Protein AF-A0A238JV14-F1 (afdb_monomer)

pLDDT: mean 85.14, std 11.63, range [35.0, 97.62]

Solvent-accessible surface area (backbone atoms only — not comparable to full-atom values): 60334 Å² total; per-residue (Å²): 135,54,71,71,56,46,47,68,32,61,41,33,29,38,81,70,75,64,41,44,63,66,62,32,55,52,54,50,50,57,48,58,41,28,47,40,49,70,41,57,100,91,45,37,53,58,54,70,67,54,54,51,46,52,50,49,49,43,42,47,75,39,28,72,39,72,32,88,89,45,67,92,40,50,42,23,32,40,40,38,40,46,64,65,72,51,66,66,52,52,54,30,44,58,60,66,62,39,91,87,42,38,24,34,42,38,34,21,79,40,66,58,40,24,54,48,50,50,40,30,58,32,25,51,45,50,38,76,46,69,48,93,59,76,73,88,46,73,64,62,42,53,37,90,82,30,51,42,62,43,69,81,66,50,75,49,70,42,39,63,90,40,45,69,63,51,49,55,50,65,67,35,86,86,47,70,31,36,38,36,30,17,29,42,65,30,54,38,52,30,51,53,38,37,72,31,88,87,40,94,57,10,69,61,33,41,49,48,53,49,47,48,42,76,65,40,55,35,36,39,30,44,54,51,54,59,86,77,66,53,74,38,37,46,59,58,57,73,35,51,46,51,34,38,35,31,24,60,72,76,47,78,66,41,37,66,47,48,47,49,83,28,64,40,29,30,43,52,39,58,69,56,37,39,75,70,59,49,23,26,51,76,43,75,44,69,55,92,72,85,82,70,94,61,60,71,80,65,42,48,62,52,48,47,49,49,47,53,71,63,40,55,67,54,45,64,58,47,36,56,40,37,80,81,76,56,67,51,20,34,39,34,33,31,86,45,74,66,58,44,50,54,48,38,54,50,42,22,67,75,67,74,52,68,42,33,37,35,34,85,84,42,65,62,46,100,90,43,74,51,35,23,56,46,68,72,60,40,50,73,74,46,68,83,42,44,36,42,31,25,59,76,60,75,53,58,65,73,92,55,50,44,30,34,27,40,39,35,70,51,84,69,97,45,75,62,60,49,53,42,42,54,36,48,17,17,32,49,59,90,28,53,90,86,67,88,64,62,8,41,36,38,35,46,49,74,50,22,55,55,51,44,54,52,50,53,50,51,51,52,50,41,56,49,33,54,77,31,35,45,49,65,65,56,45,67,84,47,34,64,53,56,53,46,73,74,45,63,63,62,46,81,54,99,92,41,80,40,71,52,81,61,80,84,52,70,54,40,34,88,80,40,64,44,69,56,52,29,34,39,27,29,52,76,58,95,67,93,51,61,62,80,45,47,66,61,47,53,51,35,49,52,70,66,61,33,30,74,77,35,64,40,36,83,55,60,89,47,40,46,41,36,35,30,38,38,56,44,66,47,90,90,45,92,91,55,87,48,85,45,76,42,87,32,49,36,40,39,39,50,53,83,61,34,34,38,38,37,37,76,75,38,80,64,68,62,43,71,86,68,48,39,39,71,42,54,54,81,47,60,44,28,76,44,38,55,53,95,86,61,47,37,44,48,27,34,41,30,29,38,41,70,67,75,55,89,86,46,73,59,61,50,76,51,77,48,90,33,54,82,82,43,80,75,49,86,62,34,16,42,24,38,76,41,30,44,30,30,29,46,78,82,37,43,35,41,37,32,40,87,69,20,30,42,34,49,65,64,99,60,63,36,42,49,68,57,44,53,52,49,51,49,54,52,46,52,53,50,65,37,85,82,57,46,46,33,71,66,62,69,54,28,36,40,80,53,85,88,72,54,77,72,39,53,36,57,41,28,39,28,62,38,60,68,61,52,58,78,67,59,90,58,60,91,85,76,63,80,66,64,56,94,85,64,49,72,82,34,44,53,29,63,32,41,81,89,78,26,38,32,56,32,40,50,62,94,43,82,38,61,35,33,48,45,73,38,77,94,76,63,39,63,45,62,50,38,72,55,54,29,66,77,42,55,43,62,91,58,98,53,101,54,84,48,63,34,45,46,53,46,35,43,75,58,30,22,37,36,31,38,31,62,38,84,69,36,35,36,42,71,67,45,39,29,32,61,45,86,57,54,56,40,98,89,74,46,46,66,79,50,68,51,53,40,57,18,65,64,29,62,62,35,78,35,46,62,23,66,76,28,54,83,76,37,54,70,52,14,35,46,25,6,55,50,20,41,55,43,26,46,54,69,72,34,32,72,84,60,73,47,74,87,41,67,58,53,53,55,57,62,74,39,62,29,32,36,51,47,47,67,96,76,49,70,32,42,33,41,34,41,28,83,88,81,31,35,39,35,40,29,39,70,40,64,43,85,55,53,101,85,54,81,37,56,41,54,68,53,51,53,58,51,43,52,49,53,58,56,32,43,64,28,55,56,71,32,42,62,59,92,71,74,44,37,71,57,51,76,37,58,36,42,33,84,95,40,70,42,84,91,37,61,13,59,52,26,60,86,79,72,66,50,50,57,56,51,40,52,48,51,45,52,54,30,49,37,86,84,35,51,36,36,38,35,38,41,23,22,39,26,35,19,54,62,43,54,52,60,44,71,74,40,81,82,67,54,71,68,56,52,55,37,53,52,53,52,48,51,50,43,28,55,32,43,78,47,66,24,48,62,36,35,40,19,10,87

Secondary structure (DSSP, 8-state):
--HHHHHH-TTB---STTB-HHHHHHHHHHHHTSTTTT--TTS----HHHHHHHHHHHHHHTB--B-TTSTTSBPPEEEE--TTS-HHHHHHHHHHS-SS--EEEEEESSHHHHHHHHHIIIIIHHHHHT----TTSPP-B-HHHHSS-B---EEEEE-GGGHHHHHHHHTSTT---EEEEEEHHHHHHHHHHHT-TT-TTHHHHHHHHHHHHHH--EEEEETTT-SS-SHHHHHHHHHT--EEEEESS--HHHHHHTT--SSSEEE--HHHHHHTTSBPPEEEE----------HHHHHHHHHHHHHHHHHHHHHHHGGG-SS-PPPEEEEE-SSHHHHHHHHHHHHHHHTS--EEE-TT----SS---EESSHHHHHHH-TT-SEEEESSSSSSS---TTEEEEEESSPPSSHHHHHHHHTTTTBPP--STT----EEEEE-HHHHHHHHHHHHHHHHHHHHHHH-GGGSSTTSTTHHHHHHHHS-SEEEETTEEEEPP-TTSPPBGGG-EE-SEEEEEEESS--S-GGGGHHHHHHHHHTTTEEEEEEPBSPPTTEEEEEEEEEEE-TT-SSS--EEEEEEEEEEEEETTEEEEEETT-----TTTTTEEEPPHHHHGGGSB--TTS-EEEEEEEEEE---STTS--EEEEE-S-STTSPPPTTGGGEEEEEEEEEETTEEEEEETTTTEEEE--SS-EEHHHHHHHHHHHHHHHH-SS-PBPGGGGGSPEEE----TTTT-EEEEEE-THHHHTT-SS--S------TT----B-EEE--TTT-EEEEEETTEEEEEEEEEETTTTEEEEE-HHHHHHSPPP--SSSSPPPPHHHHHHHHT-EEEEESSTT-EEETTEEEE----SSBTTTB-GGGTTEEE-GGGTS--BSS-TTHHHH-HHHHHHHBHHHHHHHHHTT-TTTTTPPP-HHHHHHHT-SEEEE--SSS-S-SEEEEETTTTEEEEEEEEE----TTS-SB-HHHHHHHHHHHHHHHHHHTTT---TT--TTGGGSEEEETTEEEEEEESEEE-TT---HHHHHHHHHHHHH-TTSEEEEEEEEEEEEEHHHHHHHHTSSSPPHHHHHHHHHHHHHHHHHHHTTEEEEEEEE-

Organism: NCBI:txid1173585

Foldseek 3Di:
DQVVVLCVDLLWLAVPPQFDNVQLVVQLVQVVLWCQDPHDPPAQHDDPLLSSLLSLVSRLLRGDQADLLCRLFGAEFEEADFFLLCPLVSVLCVQFRGPPFFFEEEEEADPLQLVVSLQCNAFDVCVVSPDDGDPSGGDWDPCVNTSHTGDDAAEEEQALVCLVVVVVLLPDPVHRHYYYGYYLVRLLVLVVLLPDPPHPCNVSSVVSLVCCLPPGAEYEYEQLVDPPAASSLVSVRVSSHHYYYYHNDDDQLSCQSRNHQLNRYGHDFPVVCCVVLSWAAADQDQDDDDPDDDDPLVLLLVLLVSCCVPCVVVQVLCCQLAPPRQGAAEEEEDADPVSLVSNQVNNCVRVVFHAAEEDCPFDADPVHNRTYPAPVVNCVPCVPHRYYYYHQHPLDSDDDQSHQEYEYEDDDLDLVSLSSRLSSNTGHGNGPPPRRGYRYYYYHNVVSVVSVVSVVVVSVLSVVCSNQVSCNNDDPLPVVVVVLVVDDQWDQDPNDIDGGDDLSDAAALQVDFAFLKWQKKFALDWDPAPCVCVVVQLSLCSQFQWHPWDWHPPADGRKTKTKTKHWDFDPVDDPDGDIDIDIKMWMWGDDGRMITIDIPLDRRHDCVVVNMGGDALQLLLLVQFDDPVPLGFWFKWKWAFLDQDLPDPGIDIDGHPGLVPAAQAPRQLRIDTQKIWTGHNNWTWIAGRLSRMIGTDDPTTHGSVVSNVSVNVSVCSSPDPPTHGHCSNVSHWDFDPDDDQQQFQFFKKAQAQVLVVVPDPNDPDDRVPVPVPKDQSWRIWTADRPFQWTWTDIPNDIFIKGKDQDRVQRAIAIDGPVQQVVQPFPSDPRDDRRQGPSRSCRVQVRMKTDGNPPQWIDGRSGITGRDPPCDDPLHDRVLCPQEFADQLLAQADEAQCLPCLVPPVLSRLRHYVNNVLLCLQVVNCVVSVHDDDPVSVVSNPFQWKFQQDDVLGLARMWTDDVVQLAIEGEHEEEDPLDPPHLQADLVRCVVSLVSLLSSLVQQLQLNHDPPLDLVSQAAADCDPPHGSPPHTRTSHDPPPDRSHRVSVVSSVSSNDPPGAAEYEYEYRSHHGSVSLVVQVSDPPHDPVSVSRSVSSSVSQNSQSVSNYGYHYYYHD

Nearest PDB structures (foldseek):
  3h1t-assembly1_A  TM=6.655E-01  e=1.629E-09  Vibrio vulnificus YJ016
  7o72-assembly1_7  TM=6.283E-01  e=1.183E-09  Saccharomyces cerevisiae S288C
  7w0d-assembly1_F  TM=4.268E-01  e=3.088E-09  Drosophila melanogaster
  5z3u-assembly1_O  TM=5.084E-01  e=6.105E-08  Saccharomyces cerevisiae S288C
  7w0e-assembly1_A  TM=4.009E-01  e=2.632E-09  Drosophila melanogaster

Mean predicted aligned error: 14.75 Å

InterPro domains:
  IPR006935 Helicase/UvrB, N-terminal [PF04851] (46-252)
  IPR014001 Helicase superfamily 1/2, ATP-binding domain [PS51192] (68-268)
  IPR014001 Helicase superfamily 1/2, ATP-binding domain [SM00487] (42-271)
  IPR027417 P-loop containing nucleoside triphosphate hydrolase [G3DSA:3.40.50.300] (38-270)
  IPR027417 P-loop containing nucleoside triphosphate hydrolase [G3DSA:3.40.50.300] (271-463)
  IPR027417 P-loop containing nucleoside triphosphate hydrolase [SSF52540] (76-432)

Structure (mmCIF, N/CA/C/O backbone):
data_AF-A0A238JV14-F1
#
_entry.id   AF-A0A238JV14-F1
#
loop_
_atom_site.group_PDB
_atom_site.id
_atom_site.type_symbol
_atom_site.label_atom_id
_atom_site.label_alt_id
_atom_site.label_comp_id
_atom_site.label_asym_id
_atom_site.label_entity_id
_atom_site.label_seq_id
_atom_site.pdbx_PDB_ins_code
_atom_site.Cartn_x
_atom_site.Cartn_y
_atom_site.Cartn_z
_atom_site.occupancy
_atom_site.B_iso_or_equiv
_atom_site.auth_seq_id
_atom_site.auth_comp_id
_atom_site.auth_asym_id
_atom_site.auth_atom_id
_atom_site.pdbx_PDB_model_num
ATOM 1 N N . MET A 1 1 ? 35.452 -12.887 -36.092 1.00 83.19 1 MET A N 1
ATOM 2 C CA . MET A 1 1 ? 35.902 -13.274 -34.736 1.00 83.19 1 MET A CA 1
ATOM 3 C C . MET A 1 1 ? 35.711 -14.771 -34.511 1.00 83.19 1 MET A C 1
ATOM 5 O O . MET A 1 1 ? 34.589 -15.272 -34.598 1.00 83.19 1 MET A O 1
ATOM 9 N N . LYS A 1 2 ? 36.792 -15.512 -34.254 1.00 88.31 2 LYS A N 1
ATOM 10 C CA . LYS A 1 2 ? 36.734 -16.943 -33.900 1.00 88.31 2 LYS A CA 1
ATOM 11 C C . LYS A 1 2 ? 36.167 -17.112 -32.489 1.00 88.31 2 LYS A C 1
ATOM 13 O O . LYS A 1 2 ? 36.385 -16.261 -31.637 1.00 88.31 2 LYS A O 1
ATOM 18 N N . LEU A 1 3 ? 35.519 -18.243 -32.195 1.00 89.56 3 LEU A N 1
ATOM 19 C CA . LEU A 1 3 ? 34.948 -18.485 -30.858 1.00 89.56 3 LEU A CA 1
ATOM 20 C C . LEU A 1 3 ? 36.004 -18.382 -29.742 1.00 89.56 3 LEU A C 1
ATOM 22 O O . LEU A 1 3 ? 35.722 -17.860 -28.675 1.00 89.56 3 LEU A O 1
ATOM 26 N N . LYS A 1 4 ? 37.242 -18.824 -30.003 1.00 90.19 4 LYS A N 1
ATOM 27 C CA . LYS A 1 4 ? 38.356 -18.694 -29.050 1.00 90.19 4 LYS A CA 1
ATOM 28 C C . LYS A 1 4 ? 38.706 -17.231 -28.747 1.00 90.19 4 LYS A C 1
ATOM 30 O O . LYS A 1 4 ? 39.027 -16.926 -27.608 1.00 90.19 4 LYS A O 1
ATOM 35 N N . GLU A 1 5 ? 38.637 -16.356 -29.752 1.00 91.31 5 GLU A N 1
ATOM 36 C CA . GLU A 1 5 ? 38.859 -14.913 -29.585 1.00 91.31 5 GLU A CA 1
ATOM 37 C C . GLU A 1 5 ? 37.721 -14.296 -28.766 1.00 91.31 5 GLU A C 1
ATOM 39 O O . GLU A 1 5 ? 37.988 -13.522 -27.854 1.00 91.31 5 GLU A O 1
ATOM 44 N N . LEU A 1 6 ? 36.473 -14.701 -29.034 1.00 92.19 6 LEU A N 1
ATOM 45 C CA . LEU A 1 6 ? 35.299 -14.246 -28.286 1.00 92.19 6 LEU A CA 1
ATOM 46 C C . LEU A 1 6 ? 35.354 -14.663 -26.808 1.00 92.19 6 LEU A C 1
ATOM 48 O O . LEU A 1 6 ? 35.088 -13.841 -25.943 1.00 92.19 6 LEU A O 1
ATOM 52 N N . ILE A 1 7 ? 35.760 -15.904 -26.516 1.00 91.00 7 ILE A N 1
ATOM 53 C CA . ILE A 1 7 ? 35.946 -16.398 -25.137 1.00 91.00 7 ILE A CA 1
ATOM 54 C C . ILE A 1 7 ? 37.031 -15.601 -24.396 1.00 91.00 7 ILE A C 1
ATOM 56 O O . ILE A 1 7 ? 36.960 -15.426 -23.184 1.00 91.00 7 ILE A O 1
ATOM 60 N N . SER A 1 8 ? 38.055 -15.121 -25.108 1.00 90.56 8 SER A N 1
ATOM 61 C CA . SER A 1 8 ? 39.107 -14.282 -24.518 1.00 90.56 8 SER A CA 1
ATOM 62 C C . SER A 1 8 ? 38.754 -12.793 -24.440 1.00 90.56 8 SER A C 1
ATOM 64 O O . SER A 1 8 ? 39.493 -12.031 -23.813 1.00 90.56 8 SER A O 1
ATOM 66 N N . ASP A 1 9 ? 37.664 -12.358 -25.079 1.00 90.44 9 ASP A N 1
ATOM 67 C CA . ASP A 1 9 ? 37.243 -10.961 -25.074 1.00 90.44 9 ASP A CA 1
ATOM 68 C C . ASP A 1 9 ? 36.561 -10.632 -23.743 1.00 90.44 9 ASP A C 1
ATOM 70 O O . ASP A 1 9 ? 35.469 -11.110 -23.450 1.00 90.44 9 ASP A O 1
ATOM 74 N N . LYS A 1 10 ? 37.190 -9.765 -22.943 1.00 89.31 10 LYS A N 1
ATOM 75 C CA . LYS A 1 10 ? 36.676 -9.331 -21.632 1.00 89.31 10 LYS A CA 1
ATOM 76 C C . LYS A 1 10 ? 35.335 -8.596 -21.718 1.00 89.31 10 LYS A C 1
ATOM 78 O O . LYS A 1 10 ? 34.646 -8.459 -20.707 1.00 89.31 10 LYS A O 1
ATOM 83 N N . ARG A 1 11 ? 34.961 -8.114 -22.907 1.00 91.88 11 ARG A N 1
ATOM 84 C CA . ARG A 1 11 ? 33.654 -7.510 -23.187 1.00 91.88 11 ARG A CA 1
ATOM 85 C C . ARG A 1 11 ? 32.552 -8.552 -23.322 1.00 91.88 11 ARG A C 1
ATOM 87 O O . ARG A 1 11 ? 31.394 -8.165 -23.348 1.00 91.88 11 ARG A O 1
ATOM 94 N N . SER A 1 12 ? 32.872 -9.841 -23.413 1.00 91.62 12 SER A N 1
ATOM 95 C CA . SER A 1 12 ? 31.909 -10.939 -23.494 1.00 91.62 12 SER A CA 1
ATOM 96 C C . SER A 1 12 ? 31.970 -11.812 -22.236 1.00 91.62 12 SER A C 1
ATOM 98 O O . SER A 1 12 ? 32.999 -11.918 -21.576 1.00 91.62 12 SER A O 1
ATOM 100 N N . SER A 1 13 ? 30.851 -12.442 -21.890 1.00 90.75 13 SER A N 1
ATOM 101 C CA . SER A 1 13 ? 30.754 -13.422 -20.785 1.00 90.75 13 SER A CA 1
ATOM 102 C C . SER A 1 13 ? 30.863 -14.879 -21.252 1.00 90.75 13 SER A C 1
ATOM 104 O O . SER A 1 13 ? 30.781 -15.804 -20.446 1.00 90.75 13 SER A O 1
ATOM 106 N N . ILE A 1 14 ? 31.047 -15.097 -22.556 1.00 91.81 14 ILE A N 1
ATOM 107 C CA . ILE A 1 14 ? 31.012 -16.420 -23.177 1.00 91.81 14 ILE A CA 1
ATOM 108 C C . ILE A 1 14 ? 32.180 -17.292 -22.690 1.00 91.81 14 ILE A C 1
ATOM 110 O O . ILE A 1 14 ? 33.342 -17.001 -22.955 1.00 91.81 14 ILE A O 1
ATOM 114 N N . SER A 1 15 ? 31.869 -18.423 -22.049 1.00 84.38 15 SER A N 1
ATOM 115 C CA . SER A 1 15 ? 32.863 -19.384 -21.532 1.00 84.38 15 SER A CA 1
ATOM 116 C C . SER A 1 15 ? 33.170 -20.551 -22.487 1.00 84.38 15 SER A C 1
ATOM 118 O O . SER A 1 15 ? 34.098 -21.326 -22.258 1.00 84.38 15 SER A O 1
ATOM 120 N N . GLY A 1 16 ? 32.401 -20.697 -23.574 1.00 73.94 16 GLY A N 1
ATOM 121 C CA . GLY A 1 16 ? 32.560 -21.763 -24.572 1.00 73.94 16 GLY A CA 1
ATOM 122 C C . GLY A 1 16 ? 31.892 -23.101 -24.226 1.00 73.94 16 GLY A C 1
ATOM 123 O O . GLY A 1 16 ? 31.868 -23.990 -25.081 1.00 73.94 16 GLY A O 1
ATOM 124 N N . GLN A 1 17 ? 31.354 -23.259 -23.012 1.00 81.00 17 GLN A N 1
ATOM 125 C CA . GLN A 1 17 ? 30.538 -24.416 -22.625 1.00 81.00 17 GLN A CA 1
ATOM 126 C C . GLN A 1 17 ? 29.137 -24.320 -23.247 1.00 81.00 17 GLN A C 1
ATOM 128 O O . GLN A 1 17 ? 28.586 -23.230 -23.362 1.00 81.00 17 GLN A O 1
ATOM 133 N N . GLY A 1 18 ? 28.571 -25.453 -23.672 1.00 84.12 18 GLY A N 1
ATOM 134 C CA . GLY A 1 18 ? 27.205 -25.511 -24.209 1.00 84.12 18 GLY A CA 1
ATOM 135 C C . GLY A 1 18 ? 26.991 -24.858 -25.583 1.00 84.12 18 GLY A C 1
ATOM 136 O O . GLY A 1 18 ? 25.848 -24.759 -26.008 1.00 84.12 18 GLY A O 1
ATOM 137 N N . ILE A 1 19 ? 28.046 -24.422 -26.286 1.00 92.75 19 ILE A N 1
ATOM 138 C CA . ILE A 1 19 ? 27.946 -23.776 -27.610 1.00 92.75 19 ILE A CA 1
ATOM 139 C C . ILE A 1 19 ? 28.325 -24.754 -28.726 1.00 92.75 19 ILE A C 1
ATOM 141 O O . ILE A 1 19 ? 29.430 -25.311 -28.721 1.00 92.75 19 ILE A O 1
ATOM 145 N N . ASP A 1 20 ? 27.461 -24.900 -29.736 1.00 94.62 20 ASP A N 1
ATOM 146 C CA . ASP A 1 20 ? 27.788 -25.613 -30.974 1.00 94.62 20 ASP A CA 1
ATOM 147 C C . ASP A 1 20 ? 28.824 -24.819 -31.786 1.00 94.62 20 ASP A C 1
ATOM 149 O O . ASP A 1 20 ? 28.531 -23.876 -32.530 1.00 94.62 20 ASP A O 1
ATOM 153 N N . LYS A 1 21 ? 30.084 -25.241 -31.653 1.00 93.00 21 LYS A N 1
ATOM 154 C CA . LYS A 1 21 ? 31.241 -24.617 -32.305 1.00 93.00 21 LYS A CA 1
ATOM 155 C C . LYS A 1 21 ? 31.152 -24.659 -33.830 1.00 93.00 21 LYS A C 1
ATOM 157 O O . LYS A 1 21 ? 31.650 -23.739 -34.490 1.00 93.00 21 LYS A O 1
ATOM 162 N N . THR A 1 22 ? 30.560 -25.709 -34.395 1.00 93.62 22 THR A N 1
ATOM 163 C CA . THR A 1 22 ? 30.465 -25.894 -35.846 1.00 93.62 22 THR A CA 1
ATOM 164 C C . THR A 1 22 ? 29.423 -24.943 -36.417 1.00 93.62 22 THR A C 1
ATOM 166 O O . THR A 1 22 ? 29.742 -24.188 -37.341 1.00 93.62 22 THR A O 1
ATOM 169 N N . ALA A 1 23 ? 28.227 -24.910 -35.823 1.00 93.69 23 ALA A N 1
ATOM 170 C CA . ALA A 1 23 ? 27.145 -24.013 -36.228 1.00 93.69 23 ALA A CA 1
ATOM 171 C C . ALA A 1 23 ? 27.512 -22.532 -36.029 1.00 93.69 23 ALA A C 1
ATOM 173 O O . ALA A 1 23 ? 27.294 -21.713 -36.932 1.00 93.69 23 ALA A O 1
ATOM 174 N N . TYR A 1 24 ? 28.171 -22.198 -34.911 1.00 95.31 24 TYR A N 1
ATOM 175 C CA . TYR A 1 24 ? 28.750 -20.872 -34.678 1.00 95.31 24 TYR A CA 1
ATOM 176 C C . TYR A 1 24 ? 29.711 -20.480 -35.806 1.00 95.31 24 TYR A C 1
ATOM 178 O O . TYR A 1 24 ? 29.560 -19.434 -36.437 1.00 95.31 24 TYR A O 1
ATOM 186 N N . SER A 1 25 ? 30.683 -21.346 -36.112 1.00 94.19 25 SER A N 1
ATOM 187 C CA . SER A 1 25 ? 31.728 -21.045 -37.098 1.00 94.19 25 SER A CA 1
ATOM 188 C C . SER A 1 25 ? 31.192 -20.964 -38.527 1.00 94.19 25 SER A C 1
ATOM 190 O O . SER A 1 25 ? 31.764 -20.257 -39.352 1.00 94.19 25 SER A O 1
ATOM 192 N N . GLN A 1 26 ? 30.139 -21.712 -38.862 1.00 95.25 26 GLN A N 1
ATOM 193 C CA . GLN A 1 26 ? 29.451 -21.597 -40.152 1.00 95.25 26 GLN A CA 1
ATOM 194 C C . GLN A 1 26 ? 28.701 -20.266 -40.262 1.00 95.25 26 GLN A C 1
ATOM 196 O O . GLN A 1 26 ? 28.844 -19.567 -41.261 1.00 95.25 26 GLN A O 1
ATOM 201 N N . THR A 1 27 ? 27.971 -19.883 -39.212 1.00 95.38 27 THR A N 1
ATOM 202 C CA . THR A 1 27 ? 27.204 -18.628 -39.182 1.00 95.38 27 THR A CA 1
ATOM 203 C C . THR A 1 27 ? 28.122 -17.408 -39.244 1.00 95.38 27 THR A C 1
ATOM 205 O O . THR A 1 27 ? 27.878 -16.503 -40.035 1.00 95.38 27 THR A O 1
ATOM 208 N N . LEU A 1 28 ? 29.223 -17.401 -38.484 1.00 94.06 28 LEU A N 1
ATOM 209 C CA . LEU A 1 28 ? 30.207 -16.318 -38.554 1.00 94.06 28 LEU A CA 1
ATOM 210 C C . LEU A 1 28 ? 30.876 -16.228 -39.927 1.00 94.06 28 LEU A C 1
ATOM 212 O O . LEU A 1 28 ? 31.087 -15.123 -40.406 1.00 94.06 28 LEU A O 1
ATOM 216 N N . ARG A 1 29 ? 31.177 -17.358 -40.582 1.00 93.62 29 ARG A N 1
ATOM 217 C CA . ARG A 1 29 ? 31.732 -17.348 -41.947 1.00 93.62 29 ARG A CA 1
ATOM 218 C C . ARG A 1 29 ? 30.769 -16.737 -42.963 1.00 93.62 29 ARG A C 1
ATOM 220 O O . ARG A 1 29 ? 31.223 -16.014 -43.838 1.00 93.62 29 ARG A O 1
ATOM 227 N N . HIS A 1 30 ? 29.469 -17.000 -42.828 1.00 93.94 30 HIS A N 1
ATOM 228 C CA . HIS A 1 30 ? 28.443 -16.348 -43.644 1.00 93.94 30 HIS A CA 1
ATOM 229 C C . HIS A 1 30 ? 28.369 -14.841 -43.367 1.00 93.94 30 HIS A C 1
ATOM 231 O O . HIS A 1 30 ? 28.289 -14.041 -44.285 1.00 93.94 30 HIS A O 1
ATOM 237 N N . LEU A 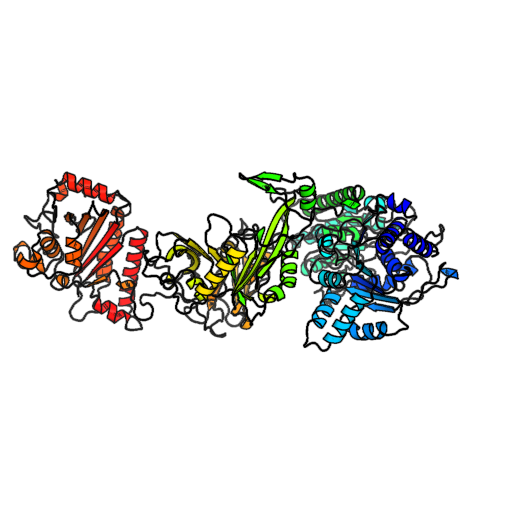1 31 ? 28.452 -14.417 -42.106 1.00 93.12 31 LEU A N 1
ATOM 238 C CA . LEU A 1 31 ? 28.482 -12.986 -41.800 1.00 93.12 31 LEU A CA 1
ATOM 239 C C . LEU A 1 31 ? 29.756 -12.302 -42.328 1.00 93.12 31 LEU A C 1
ATOM 241 O O . LEU A 1 31 ? 29.705 -11.171 -42.797 1.00 93.12 31 LEU A O 1
ATOM 245 N N . GLN A 1 32 ? 30.887 -13.007 -42.308 1.00 92.25 32 GLN A N 1
ATOM 246 C CA . GLN A 1 32 ? 32.166 -12.540 -42.846 1.00 92.25 32 GLN A CA 1
ATOM 247 C C . GLN A 1 32 ? 32.208 -12.459 -44.375 1.00 92.25 32 GLN A C 1
ATOM 249 O O . GLN A 1 32 ? 33.098 -11.798 -44.904 1.00 92.25 32 GLN A O 1
ATOM 254 N N . SER A 1 33 ? 31.291 -13.119 -45.091 1.00 91.56 33 SER A N 1
ATOM 255 C CA . SER A 1 33 ? 31.236 -13.022 -46.552 1.00 91.56 33 SER A CA 1
ATOM 256 C C . SER A 1 33 ? 30.558 -11.743 -47.045 1.00 91.56 33 SER A C 1
ATOM 258 O O . SER A 1 33 ? 30.676 -11.427 -48.227 1.00 91.56 33 SER A O 1
ATOM 260 N N . TYR A 1 34 ? 29.911 -10.972 -46.164 1.00 90.81 34 TYR A N 1
ATOM 261 C CA . TYR A 1 34 ? 29.428 -9.637 -46.502 1.00 90.81 34 TYR A CA 1
ATOM 262 C C . TYR A 1 34 ? 30.577 -8.629 -46.601 1.00 90.81 34 TYR A C 1
ATOM 264 O O . TYR A 1 34 ? 31.446 -8.562 -45.728 1.00 90.81 34 TYR A O 1
ATOM 272 N N . SER A 1 35 ? 30.552 -7.781 -47.633 1.00 88.06 35 SER A N 1
ATOM 273 C CA . SER A 1 35 ? 31.631 -6.820 -47.904 1.00 88.06 35 SER A CA 1
ATOM 274 C C . SER A 1 35 ? 31.830 -5.787 -46.787 1.00 88.06 35 SER A C 1
ATOM 276 O O . SER A 1 35 ? 32.960 -5.348 -46.566 1.00 88.06 35 SER A O 1
ATOM 278 N N . PHE A 1 36 ? 30.771 -5.470 -46.031 1.00 89.00 36 PHE A N 1
ATOM 279 C CA . PHE A 1 36 ? 30.830 -4.562 -44.885 1.00 89.00 36 PHE A CA 1
ATOM 280 C C . PHE A 1 36 ? 31.432 -5.166 -43.608 1.00 89.00 36 PHE A C 1
ATOM 282 O O . PHE A 1 36 ? 31.630 -4.446 -42.626 1.00 89.00 36 PHE A O 1
ATOM 289 N N . TRP A 1 37 ? 31.668 -6.482 -43.554 1.00 89.44 37 TRP A N 1
ATOM 290 C CA . TRP A 1 37 ? 32.082 -7.123 -42.307 1.00 89.44 37 TRP A CA 1
ATOM 291 C C . TRP A 1 37 ? 33.512 -6.751 -41.907 1.00 89.44 37 TRP A C 1
ATOM 293 O O . TRP A 1 37 ? 33.727 -6.392 -40.757 1.00 89.44 37 TRP A O 1
ATOM 303 N N . GLU A 1 38 ? 34.486 -6.806 -42.822 1.00 81.12 38 GLU A N 1
ATOM 304 C CA . GLU A 1 38 ? 35.861 -6.352 -42.540 1.00 81.12 38 GLU A CA 1
ATOM 305 C C . GLU A 1 38 ? 36.155 -4.962 -43.129 1.00 81.12 38 GLU A C 1
ATOM 307 O O . GLU A 1 38 ? 36.669 -4.118 -42.399 1.00 81.12 38 GLU A O 1
ATOM 312 N N . GLY A 1 39 ? 35.766 -4.709 -44.390 1.00 67.81 39 GLY A N 1
ATOM 313 C CA . GLY A 1 39 ? 35.984 -3.455 -45.135 1.00 67.81 39 GLY A CA 1
ATOM 314 C C . GLY A 1 39 ? 37.459 -3.016 -45.294 1.00 67.81 39 GLY A C 1
ATOM 315 O O . GLY A 1 39 ? 38.303 -3.253 -44.438 1.00 67.81 39 GLY A O 1
ATOM 316 N N . SER A 1 40 ? 37.812 -2.368 -46.410 1.00 60.16 40 SER A N 1
ATOM 317 C CA . SER A 1 40 ? 39.092 -1.636 -46.565 1.00 60.16 40 SER A CA 1
ATOM 318 C C . SER A 1 40 ? 38.959 -0.188 -46.061 1.00 60.16 40 SER A C 1
ATOM 320 O O . SER A 1 40 ? 37.840 0.236 -45.786 1.00 60.16 40 SER A O 1
ATOM 322 N N . GLU A 1 41 ? 40.054 0.581 -45.952 1.00 53.44 41 GLU A N 1
ATOM 323 C CA . GLU A 1 41 ? 40.034 1.967 -45.418 1.00 53.44 41 GLU A CA 1
ATOM 324 C C . GLU A 1 41 ? 38.999 2.895 -46.093 1.00 53.44 41 GLU A C 1
ATOM 326 O O . GLU A 1 41 ? 38.441 3.747 -45.408 1.00 53.44 41 GLU A O 1
ATOM 331 N N . ASP A 1 42 ? 38.633 2.635 -47.355 1.00 59.28 42 ASP A N 1
ATOM 332 C CA . ASP A 1 42 ? 37.645 3.416 -48.126 1.00 59.28 42 ASP A CA 1
ATOM 333 C C . ASP A 1 42 ? 36.297 2.703 -48.368 1.00 59.28 42 ASP A C 1
ATOM 335 O O . ASP A 1 42 ? 35.540 3.077 -49.266 1.00 59.28 42 ASP A O 1
ATOM 339 N N . LYS A 1 43 ? 35.992 1.622 -47.635 1.00 65.81 43 LYS A N 1
ATOM 340 C CA . LYS A 1 43 ? 34.757 0.834 -47.823 1.00 65.81 43 LYS A CA 1
ATOM 341 C C . LYS A 1 43 ? 33.880 0.802 -46.565 1.00 65.81 43 LYS A C 1
ATOM 343 O O . LYS A 1 43 ? 34.405 0.925 -45.457 1.00 65.81 43 LYS A O 1
ATOM 348 N N . PRO A 1 44 ? 32.558 0.575 -46.724 1.00 71.06 44 PRO A N 1
ATOM 349 C CA . PRO A 1 44 ? 31.646 0.284 -45.617 1.00 71.06 44 PRO A CA 1
ATOM 350 C C . PRO A 1 44 ? 32.265 -0.744 -44.658 1.00 71.06 44 PRO A C 1
ATOM 352 O O . PRO A 1 44 ? 32.687 -1.809 -45.108 1.00 71.06 44 PRO A O 1
ATOM 355 N N . ARG A 1 45 ? 32.354 -0.443 -43.355 1.00 86.00 45 ARG A N 1
ATOM 356 C CA . ARG A 1 45 ? 32.866 -1.391 -42.350 1.00 86.00 45 ARG A CA 1
ATOM 357 C C . ARG A 1 45 ? 32.146 -1.274 -41.015 1.00 86.00 45 ARG A C 1
ATOM 359 O O . ARG A 1 45 ? 31.792 -0.173 -40.595 1.00 86.00 45 ARG A O 1
ATOM 366 N N . LEU A 1 46 ? 31.984 -2.401 -40.327 1.00 89.94 46 LEU A N 1
ATOM 367 C CA . LEU A 1 46 ? 31.516 -2.424 -38.940 1.00 89.94 46 LEU A CA 1
ATOM 368 C C . LEU A 1 46 ? 32.637 -2.088 -37.967 1.00 89.94 46 LEU A C 1
ATOM 370 O O . LEU A 1 46 ? 33.795 -2.459 -38.171 1.00 89.94 46 LEU A O 1
ATOM 374 N N . TRP A 1 47 ? 32.268 -1.457 -36.856 1.00 90.69 47 TRP A N 1
ATOM 375 C CA . TRP A 1 47 ? 33.177 -1.304 -35.731 1.00 90.69 47 TRP A CA 1
ATOM 376 C C . TRP A 1 47 ? 33.454 -2.649 -35.054 1.00 90.69 47 TRP A C 1
ATOM 378 O O . TRP A 1 47 ? 32.595 -3.534 -35.005 1.00 90.69 47 TRP A O 1
ATOM 388 N N . GLU A 1 48 ? 34.642 -2.797 -34.470 1.00 91.94 48 GLU A N 1
ATOM 389 C CA . GLU A 1 48 ? 35.053 -4.042 -33.811 1.00 91.94 48 GLU A CA 1
ATOM 390 C C . GLU A 1 48 ? 34.113 -4.453 -32.669 1.00 91.94 48 GLU A C 1
ATOM 392 O O . GLU A 1 48 ? 33.807 -5.637 -32.511 1.00 91.94 48 GLU A O 1
ATOM 397 N N . HIS A 1 49 ? 33.581 -3.502 -31.892 1.00 93.50 49 HIS A N 1
ATOM 398 C CA . HIS A 1 49 ? 32.604 -3.823 -30.845 1.00 93.50 49 HIS A CA 1
ATOM 399 C C . HIS A 1 49 ? 31.273 -4.321 -31.412 1.00 93.50 49 HIS A C 1
ATOM 401 O O . HIS A 1 49 ? 30.655 -5.188 -30.801 1.00 93.50 49 HIS A O 1
ATOM 407 N N . GLN A 1 50 ? 30.843 -3.843 -32.586 1.00 94.44 50 GLN A N 1
ATOM 408 C CA . GLN A 1 50 ? 29.642 -4.356 -33.255 1.00 94.44 50 GLN A CA 1
ATOM 409 C C . GLN A 1 50 ? 29.861 -5.800 -33.716 1.00 94.44 50 GLN A C 1
ATOM 411 O O . GLN A 1 50 ? 28.999 -6.647 -33.484 1.00 94.44 50 GLN A O 1
ATOM 416 N N . LYS A 1 51 ? 31.033 -6.112 -34.291 1.00 94.94 51 LYS A N 1
ATOM 417 C CA . LYS A 1 51 ? 31.398 -7.487 -34.677 1.00 94.94 51 LYS A CA 1
ATOM 418 C C . LYS A 1 51 ? 31.407 -8.424 -33.465 1.00 94.94 51 LYS A C 1
ATOM 420 O O . LYS A 1 51 ? 30.861 -9.524 -33.543 1.00 94.94 51 LYS A O 1
ATOM 425 N N . ALA A 1 52 ? 31.987 -7.992 -32.342 1.00 95.00 52 ALA A N 1
ATOM 426 C CA . ALA A 1 52 ? 32.038 -8.771 -31.102 1.00 95.00 52 ALA A CA 1
ATOM 427 C C . ALA A 1 52 ? 30.651 -8.951 -30.449 1.00 95.00 52 ALA A C 1
ATOM 429 O O . ALA A 1 52 ? 30.322 -10.045 -29.978 1.00 95.00 52 ALA A O 1
ATOM 430 N N . ALA A 1 53 ? 29.799 -7.921 -30.484 1.00 95.81 53 ALA A N 1
ATOM 431 C CA . ALA A 1 53 ? 28.411 -8.005 -30.034 1.00 95.81 53 ALA A CA 1
ATOM 432 C C . ALA A 1 53 ? 27.614 -9.022 -30.866 1.00 95.81 53 ALA A C 1
ATOM 434 O O . ALA A 1 53 ? 26.993 -9.928 -30.311 1.00 95.81 53 ALA A O 1
ATOM 435 N N . ILE A 1 54 ? 27.693 -8.932 -32.199 1.00 96.69 54 ILE A N 1
ATOM 436 C CA . ILE A 1 54 ? 27.033 -9.873 -33.116 1.00 96.69 54 ILE A CA 1
ATOM 437 C C . ILE A 1 54 ? 27.559 -11.295 -32.891 1.00 96.69 54 ILE A C 1
ATOM 439 O O . ILE A 1 54 ? 26.769 -12.231 -32.799 1.00 96.69 54 ILE A O 1
ATOM 443 N N . ALA A 1 55 ? 28.873 -11.469 -32.732 1.00 96.38 55 ALA A N 1
ATOM 444 C CA . ALA A 1 55 ? 29.475 -12.761 -32.414 1.00 96.38 55 ALA A CA 1
ATOM 445 C C . ALA A 1 55 ? 28.940 -13.343 -31.091 1.00 96.38 55 ALA A C 1
ATOM 447 O O . ALA A 1 55 ? 28.617 -14.529 -31.038 1.00 96.38 55 ALA A O 1
ATOM 448 N N . THR A 1 56 ? 28.761 -12.516 -30.055 1.00 96.12 56 THR A N 1
ATOM 449 C CA . THR A 1 56 ? 28.136 -12.931 -28.784 1.00 96.12 56 THR A CA 1
ATOM 450 C C . THR A 1 56 ? 26.714 -13.451 -29.003 1.00 96.12 56 THR A C 1
ATOM 452 O O . THR A 1 56 ? 26.352 -14.499 -28.469 1.00 96.12 56 THR A O 1
ATOM 455 N N . ILE A 1 57 ? 25.920 -12.789 -29.848 1.00 96.38 57 ILE A N 1
ATOM 456 C CA . ILE A 1 57 ? 24.553 -13.243 -30.149 1.00 96.38 57 ILE A CA 1
ATOM 457 C C . ILE A 1 57 ? 24.537 -14.505 -31.003 1.00 96.38 57 ILE A C 1
ATOM 459 O O . ILE A 1 57 ? 23.718 -15.390 -30.774 1.00 96.38 57 ILE A O 1
ATOM 463 N N . VAL A 1 58 ? 25.472 -14.665 -31.936 1.00 96.56 58 VAL A N 1
ATOM 464 C CA . VAL A 1 58 ? 25.596 -15.929 -32.671 1.00 96.56 58 VAL A CA 1
ATOM 465 C C . VAL A 1 58 ? 25.971 -17.077 -31.727 1.00 96.56 58 VAL A C 1
ATOM 467 O O . VAL A 1 58 ? 25.445 -18.179 -31.875 1.00 96.56 58 VAL A O 1
ATOM 470 N N . ALA A 1 59 ? 26.826 -16.835 -30.728 1.00 95.81 59 ALA A N 1
ATOM 471 C CA . ALA A 1 59 ? 27.121 -17.820 -29.687 1.00 95.81 59 ALA A CA 1
ATOM 472 C C . ALA A 1 59 ? 25.879 -18.172 -28.852 1.00 95.81 59 ALA A C 1
ATOM 474 O O . ALA A 1 59 ? 25.663 -19.346 -28.576 1.00 95.81 59 ALA A O 1
ATOM 475 N N . TYR A 1 60 ? 25.035 -17.191 -28.523 1.00 95.44 60 TYR A N 1
ATOM 476 C CA . TYR A 1 60 ? 23.750 -17.403 -27.848 1.00 95.44 60 TYR A CA 1
ATOM 477 C C . TYR A 1 60 ? 22.756 -18.238 -28.666 1.00 95.44 60 TYR A C 1
ATOM 479 O O . TYR A 1 60 ? 22.164 -19.199 -28.165 1.00 95.44 60 TYR A O 1
ATOM 487 N N . LEU A 1 61 ? 22.583 -17.914 -29.949 1.00 95.44 61 LEU A N 1
ATOM 488 C CA . LEU A 1 61 ? 21.659 -18.635 -30.827 1.00 95.44 61 LEU A CA 1
ATOM 489 C C . LEU A 1 61 ? 22.043 -20.116 -30.955 1.00 95.44 61 LEU A C 1
ATOM 491 O O . LEU A 1 61 ? 21.164 -20.977 -30.919 1.00 95.44 61 LEU A O 1
ATOM 495 N N . HIS A 1 62 ? 23.345 -20.413 -30.985 1.00 95.00 62 HIS A N 1
ATOM 496 C CA . HIS A 1 62 ? 23.892 -21.777 -31.047 1.00 95.00 62 HIS A CA 1
ATOM 497 C C . HIS A 1 62 ? 24.315 -22.347 -29.683 1.00 95.00 62 HIS A C 1
ATOM 499 O O . HIS A 1 62 ? 25.020 -23.355 -29.635 1.00 95.00 62 HIS A O 1
ATOM 505 N N . GLY A 1 63 ? 23.925 -21.695 -28.587 1.00 92.62 63 GLY A N 1
ATOM 506 C CA . GLY A 1 63 ? 24.230 -22.097 -27.215 1.00 92.62 63 GLY A CA 1
ATOM 507 C C . GLY A 1 63 ? 23.054 -22.763 -26.501 1.00 92.62 63 GLY A C 1
ATOM 508 O O . GLY A 1 63 ? 21.899 -22.620 -26.914 1.00 92.62 63 GLY A O 1
ATOM 509 N N . ASP A 1 64 ? 23.338 -23.470 -25.410 1.00 90.19 64 ASP A N 1
ATOM 510 C CA . ASP A 1 64 ? 22.326 -23.968 -24.479 1.00 90.19 64 ASP A CA 1
ATOM 511 C C . ASP A 1 64 ? 21.623 -22.812 -23.749 1.00 90.19 64 ASP A C 1
ATOM 513 O O . ASP A 1 64 ? 22.259 -21.989 -23.090 1.00 90.19 64 ASP A O 1
ATOM 517 N N . LYS A 1 65 ? 20.298 -22.763 -23.866 1.00 90.12 65 LYS A N 1
ATOM 518 C CA . LYS A 1 65 ? 19.440 -21.716 -23.299 1.00 90.12 65 LYS A CA 1
ATOM 519 C C . LYS A 1 65 ? 18.546 -22.230 -22.169 1.00 90.12 65 LYS A C 1
ATOM 521 O O . LYS A 1 65 ? 17.710 -21.465 -21.694 1.00 90.12 65 LYS A O 1
ATOM 526 N N . GLN A 1 66 ? 18.696 -23.491 -21.754 1.00 84.12 66 GLN A N 1
ATOM 527 C CA . GLN A 1 66 ? 17.887 -24.068 -20.682 1.00 84.12 66 GLN A CA 1
ATOM 528 C C . GLN A 1 66 ? 18.166 -23.379 -19.347 1.00 84.12 66 GLN A C 1
ATOM 530 O O . GLN A 1 66 ? 19.308 -23.024 -19.035 1.00 84.12 66 GLN A O 1
ATOM 535 N N . ILE A 1 67 ? 17.108 -23.210 -18.557 1.00 78.75 67 ILE A N 1
ATOM 536 C CA . ILE A 1 67 ? 17.159 -22.705 -17.188 1.00 78.75 67 ILE A CA 1
ATOM 537 C C . ILE A 1 67 ? 16.905 -23.903 -16.257 1.00 78.75 67 ILE A C 1
ATOM 539 O O . ILE A 1 67 ? 15.770 -24.359 -16.197 1.00 78.75 67 ILE A O 1
ATOM 543 N N . PRO A 1 68 ? 17.921 -24.438 -15.552 1.00 69.62 68 PRO A N 1
ATOM 544 C CA . PRO A 1 68 ? 17.776 -25.593 -14.661 1.00 69.62 68 PRO A CA 1
ATOM 545 C C . PRO A 1 68 ? 16.555 -25.578 -13.727 1.00 69.62 68 PRO A C 1
ATOM 547 O O . PRO A 1 68 ? 15.876 -26.589 -13.596 1.00 69.62 68 PRO A O 1
ATOM 550 N N . GLU A 1 69 ? 16.245 -24.431 -13.120 1.00 61.34 69 GLU A N 1
ATOM 551 C CA . GLU A 1 69 ? 15.146 -24.262 -12.159 1.00 61.34 69 GLU A CA 1
ATOM 552 C C . GLU A 1 69 ? 13.766 -24.182 -12.835 1.00 61.34 69 GLU A C 1
ATOM 554 O O . GLU A 1 69 ? 12.742 -24.355 -12.178 1.00 61.34 69 GLU A O 1
ATOM 559 N N . ARG A 1 70 ? 13.731 -23.883 -14.140 1.00 67.75 70 ARG A N 1
ATOM 560 C CA . ARG A 1 70 ? 12.524 -23.772 -14.972 1.00 67.75 70 ARG A CA 1
ATOM 561 C C . ARG A 1 70 ? 12.828 -24.295 -16.387 1.00 67.75 70 ARG A C 1
ATOM 563 O O . ARG A 1 70 ? 12.993 -23.485 -17.305 1.00 67.75 70 ARG A O 1
ATOM 570 N N . PRO A 1 71 ? 12.981 -25.623 -16.576 1.00 74.06 71 PRO A N 1
ATOM 571 C CA . PRO A 1 71 ? 13.466 -26.219 -17.828 1.00 74.06 71 PRO A CA 1
ATOM 572 C C . PRO A 1 71 ? 12.609 -25.893 -19.055 1.00 74.06 71 PRO A C 1
ATOM 574 O O . PRO A 1 71 ? 13.085 -25.957 -20.187 1.00 74.06 71 PRO A O 1
ATOM 577 N N . GLU A 1 72 ? 11.346 -25.536 -18.833 1.00 77.06 72 GLU A N 1
ATOM 578 C CA . GLU A 1 72 ? 10.409 -25.083 -19.851 1.00 77.06 72 GLU A CA 1
ATOM 579 C C . GLU A 1 72 ? 10.683 -23.655 -20.345 1.00 77.06 72 GLU A C 1
ATOM 581 O O . GLU A 1 72 ? 10.048 -23.220 -21.301 1.00 77.06 72 GLU A O 1
ATOM 586 N N . GLN A 1 73 ? 11.608 -22.912 -19.726 1.00 81.12 73 GLN A N 1
ATOM 587 C CA . GLN A 1 73 ? 11.880 -21.503 -20.017 1.00 81.12 73 GLN A CA 1
ATOM 588 C C . GLN A 1 73 ? 13.236 -21.285 -20.696 1.00 81.12 73 GLN A C 1
ATOM 590 O O . GLN A 1 73 ? 14.252 -21.874 -20.329 1.00 81.12 73 GLN A O 1
ATOM 595 N N . THR A 1 74 ? 13.248 -20.367 -21.663 1.00 84.75 74 THR A N 1
ATOM 596 C CA . THR A 1 74 ? 14.444 -19.968 -22.421 1.00 84.75 74 THR A CA 1
ATOM 597 C C . THR A 1 74 ? 15.131 -18.758 -21.773 1.00 84.75 74 THR A C 1
ATOM 599 O O . THR A 1 74 ? 14.479 -17.747 -21.499 1.00 84.75 74 THR A O 1
ATOM 602 N N . GLU A 1 75 ? 16.448 -18.837 -21.542 1.00 86.31 75 GLU A N 1
ATOM 603 C CA . GLU A 1 75 ? 17.287 -17.703 -21.108 1.00 86.31 75 GLU A CA 1
ATOM 604 C C . GLU A 1 75 ? 17.419 -16.644 -22.217 1.00 86.31 75 GLU A C 1
ATOM 606 O O . GLU A 1 75 ? 17.567 -16.992 -23.392 1.00 86.31 75 GLU A O 1
ATOM 611 N N . ALA A 1 76 ? 17.430 -15.355 -21.859 1.00 88.69 76 ALA A N 1
ATOM 612 C CA . ALA A 1 76 ? 17.695 -14.252 -22.791 1.00 88.69 76 ALA A CA 1
ATOM 613 C C . ALA A 1 76 ? 19.161 -13.782 -22.783 1.00 88.69 76 ALA A C 1
ATOM 615 O O . ALA A 1 76 ? 19.863 -13.863 -21.773 1.00 88.69 76 ALA A O 1
ATOM 616 N N . ALA A 1 77 ? 19.601 -13.221 -23.911 1.00 91.31 77 ALA A N 1
ATOM 617 C CA . ALA A 1 77 ? 20.889 -12.549 -24.059 1.00 91.31 77 ALA A CA 1
ATOM 618 C C . ALA A 1 77 ? 20.768 -11.030 -23.871 1.00 91.31 77 ALA A C 1
ATOM 620 O O . ALA A 1 77 ? 19.721 -10.440 -24.141 1.00 91.31 77 ALA A O 1
ATOM 621 N N . LEU A 1 78 ? 21.861 -10.377 -23.468 1.00 89.81 78 LEU A N 1
ATOM 622 C CA . LEU A 1 78 ? 21.902 -8.925 -23.283 1.00 89.81 78 LEU A CA 1
ATOM 623 C C . LEU A 1 78 ? 23.176 -8.306 -23.868 1.00 89.81 78 LEU A C 1
ATOM 625 O O . LEU A 1 78 ? 24.297 -8.739 -23.601 1.00 89.81 78 LEU A O 1
ATOM 629 N N . LEU A 1 79 ? 22.985 -7.224 -24.617 1.00 92.44 79 LEU A N 1
ATOM 630 C CA . LEU A 1 79 ? 24.040 -6.348 -25.097 1.00 92.44 79 LEU A CA 1
ATOM 631 C C . LEU A 1 79 ? 23.931 -4.987 -24.398 1.00 92.44 79 LEU A C 1
ATOM 633 O O . LEU A 1 79 ? 23.009 -4.206 -24.652 1.00 92.44 79 LEU A O 1
ATOM 637 N N . LYS A 1 80 ? 24.901 -4.689 -23.534 1.00 91.12 80 LYS A N 1
ATOM 638 C CA . LYS A 1 80 ? 25.070 -3.384 -22.902 1.00 91.12 80 LYS A CA 1
ATOM 639 C C . LYS A 1 80 ? 25.960 -2.505 -23.776 1.00 91.12 80 LYS A C 1
ATOM 641 O O . LYS A 1 80 ? 27.160 -2.759 -23.885 1.00 91.12 80 LYS A O 1
ATOM 646 N N . LEU A 1 81 ? 25.383 -1.475 -24.392 1.00 90.06 81 LEU A N 1
ATOM 647 C CA . LEU A 1 81 ? 26.108 -0.531 -25.243 1.00 90.06 81 LEU A CA 1
ATOM 648 C C . LEU A 1 81 ? 25.674 0.919 -24.965 1.00 90.06 81 LEU A C 1
ATOM 650 O O . LEU A 1 81 ? 24.471 1.191 -25.009 1.00 90.06 81 LEU A O 1
ATOM 654 N N . PRO A 1 82 ? 26.613 1.865 -24.764 1.00 87.31 82 PRO A N 1
ATOM 655 C CA . PRO A 1 82 ? 26.307 3.283 -24.612 1.00 87.31 82 PRO A CA 1
ATOM 656 C C . PRO A 1 82 ? 25.486 3.827 -25.784 1.00 87.31 82 PRO A C 1
ATOM 658 O O . PRO A 1 82 ? 25.582 3.348 -26.922 1.00 87.31 82 PRO A O 1
ATOM 661 N N . THR A 1 83 ? 24.692 4.864 -25.531 1.00 83.19 83 THR A N 1
ATOM 662 C CA . THR A 1 83 ? 23.961 5.568 -26.591 1.00 83.19 83 THR A CA 1
ATOM 663 C C . THR A 1 83 ? 24.931 6.097 -27.652 1.00 83.19 83 THR A C 1
ATOM 665 O O . THR A 1 83 ? 26.039 6.521 -27.344 1.00 83.19 83 THR A O 1
ATOM 668 N N . GLY A 1 84 ? 24.535 6.038 -28.926 1.00 81.06 84 GLY A N 1
ATOM 669 C CA . GLY A 1 84 ? 25.372 6.508 -30.039 1.00 81.06 84 GLY A CA 1
ATOM 670 C C . GLY A 1 84 ? 26.427 5.516 -30.548 1.00 81.06 84 GLY A C 1
ATOM 671 O O . GLY A 1 84 ? 27.068 5.797 -31.550 1.00 81.06 84 GLY A O 1
ATOM 672 N N . THR A 1 85 ? 26.564 4.326 -29.955 1.00 88.06 85 THR A N 1
ATOM 673 C CA . THR A 1 85 ? 27.564 3.314 -30.376 1.00 88.06 85 THR A CA 1
ATOM 674 C C . THR A 1 85 ? 27.074 2.346 -31.466 1.00 88.06 85 THR A C 1
ATOM 676 O O . THR A 1 85 ? 27.716 1.332 -31.746 1.00 88.06 85 THR A O 1
ATOM 679 N N . GLY A 1 86 ? 25.947 2.654 -32.120 1.00 87.31 86 GLY A N 1
ATOM 680 C CA . GLY A 1 86 ? 25.460 1.917 -33.294 1.00 87.31 86 GLY A CA 1
ATOM 681 C C . GLY A 1 86 ? 24.612 0.672 -33.000 1.00 87.31 86 GLY A C 1
ATOM 682 O O . GLY A 1 86 ? 24.681 -0.290 -33.766 1.00 87.31 86 GLY A O 1
ATOM 683 N N . LYS A 1 87 ? 23.802 0.687 -31.928 1.00 90.31 87 LYS A N 1
ATOM 684 C CA . LYS A 1 87 ? 22.847 -0.390 -31.575 1.00 90.31 87 LYS A CA 1
ATOM 685 C C . LYS A 1 87 ? 21.914 -0.762 -32.736 1.00 90.31 87 LYS A C 1
ATOM 687 O O . LYS A 1 87 ? 21.789 -1.941 -33.051 1.00 90.31 87 LYS A O 1
ATOM 692 N N . SER A 1 88 ? 21.338 0.228 -33.424 1.00 89.62 88 SER A N 1
ATOM 693 C CA . SER A 1 88 ? 20.432 -0.009 -34.557 1.00 89.62 88 SER A CA 1
ATOM 694 C C . SER A 1 88 ? 21.067 -0.829 -35.682 1.00 89.62 88 SER A C 1
ATOM 696 O O . SER A 1 88 ? 20.404 -1.672 -36.276 1.00 89.62 88 SER A O 1
ATOM 698 N N . GLY A 1 89 ? 22.367 -0.638 -35.941 1.00 91.94 89 GLY A N 1
ATOM 699 C CA . GLY A 1 89 ? 23.099 -1.422 -36.939 1.00 91.94 89 GLY A CA 1
ATOM 700 C C . GLY A 1 89 ? 23.241 -2.893 -36.547 1.00 91.94 89 GLY A C 1
ATOM 701 O O . GLY A 1 89 ? 23.061 -3.775 -37.383 1.00 91.94 89 GLY A O 1
ATOM 702 N N . ILE A 1 90 ? 23.477 -3.174 -35.259 1.00 95.12 90 ILE A N 1
ATOM 703 C CA . ILE A 1 90 ? 23.496 -4.547 -34.732 1.00 95.12 90 ILE A CA 1
ATOM 704 C C . ILE A 1 90 ? 22.125 -5.205 -34.946 1.00 95.12 90 ILE A C 1
ATOM 706 O O . ILE A 1 90 ? 22.061 -6.325 -35.449 1.00 95.12 90 ILE A O 1
ATOM 710 N N . ILE A 1 91 ? 21.032 -4.499 -34.626 1.00 95.50 91 ILE A N 1
ATOM 711 C CA . ILE A 1 91 ? 19.657 -4.989 -34.826 1.00 95.50 91 ILE A CA 1
ATOM 712 C C . ILE A 1 91 ? 19.391 -5.275 -36.310 1.00 95.50 91 ILE A C 1
ATOM 714 O O . ILE A 1 91 ? 18.915 -6.360 -36.644 1.00 95.50 91 ILE A O 1
ATOM 718 N N . ALA A 1 92 ? 19.740 -4.343 -37.203 1.00 94.88 92 ALA A N 1
ATOM 719 C CA . ALA A 1 92 ? 19.549 -4.501 -38.643 1.00 94.88 92 ALA A CA 1
ATOM 720 C C . ALA A 1 92 ? 20.274 -5.744 -39.187 1.00 94.88 92 ALA A C 1
ATOM 722 O O . ALA A 1 92 ? 19.677 -6.528 -39.925 1.00 94.88 92 ALA A O 1
ATOM 723 N N . ILE A 1 93 ? 21.524 -5.979 -38.770 1.00 95.31 93 ILE A N 1
ATOM 724 C CA . ILE A 1 93 ? 22.313 -7.143 -39.203 1.00 95.31 93 ILE A CA 1
ATOM 725 C C . ILE A 1 93 ? 21.738 -8.447 -38.651 1.00 95.31 93 ILE A C 1
ATOM 727 O O . ILE A 1 93 ? 21.589 -9.412 -39.400 1.00 95.31 93 ILE A O 1
ATOM 731 N N . LEU A 1 94 ? 21.393 -8.495 -37.362 1.00 96.00 94 LEU A N 1
ATOM 732 C CA . LEU A 1 94 ? 20.823 -9.700 -36.754 1.00 96.00 94 LEU A CA 1
ATOM 733 C C . LEU A 1 94 ? 19.478 -10.074 -37.390 1.00 96.00 94 LEU A C 1
ATOM 735 O O . LEU A 1 94 ? 19.213 -11.255 -37.601 1.00 96.00 94 LEU A O 1
ATOM 739 N N . ALA A 1 95 ? 18.660 -9.083 -37.754 1.00 95.19 95 ALA A N 1
ATOM 740 C CA . ALA A 1 95 ? 17.363 -9.318 -38.377 1.00 95.19 95 ALA A CA 1
ATOM 741 C C . ALA A 1 95 ? 17.452 -9.681 -39.875 1.00 95.19 95 ALA A C 1
ATOM 743 O O . ALA A 1 95 ? 16.640 -10.465 -40.375 1.00 95.19 95 ALA A O 1
ATOM 744 N N . ARG A 1 96 ? 18.424 -9.123 -40.613 1.00 94.62 96 ARG A N 1
ATOM 745 C CA . ARG A 1 96 ? 18.503 -9.256 -42.082 1.00 94.62 96 ARG A CA 1
ATOM 746 C C . ARG A 1 96 ? 19.526 -10.282 -42.576 1.00 94.62 96 ARG A C 1
ATOM 748 O O . ARG A 1 96 ? 19.280 -10.893 -43.609 1.00 94.62 96 ARG A O 1
ATOM 755 N N . CYS A 1 97 ? 20.641 -10.475 -41.871 1.00 94.50 97 CYS A N 1
ATOM 756 C CA . CYS A 1 97 ? 21.823 -11.163 -42.412 1.00 94.50 97 CYS A CA 1
ATOM 757 C C . CYS A 1 97 ? 22.090 -12.549 -41.811 1.00 94.50 97 CYS A C 1
ATOM 759 O O . CYS A 1 97 ? 23.015 -13.236 -42.243 1.00 94.50 97 CYS A O 1
ATOM 761 N N . LEU A 1 98 ? 21.333 -12.976 -40.797 1.00 94.44 98 LEU A N 1
ATOM 762 C CA . LEU A 1 98 ? 21.488 -14.313 -40.225 1.00 94.44 98 LEU A CA 1
ATOM 763 C C . LEU A 1 98 ? 20.792 -15.364 -41.108 1.00 94.44 98 LEU A C 1
ATOM 765 O O . LEU A 1 98 ? 19.615 -15.204 -41.436 1.00 94.44 98 LEU A O 1
ATOM 769 N N . PRO A 1 99 ? 21.463 -16.477 -41.459 1.00 90.31 99 PRO A N 1
ATOM 770 C CA . PRO A 1 99 ? 20.939 -17.418 -42.447 1.00 90.31 99 PRO A CA 1
ATOM 771 C C . PRO A 1 99 ? 19.750 -18.231 -41.917 1.00 90.31 99 PRO A C 1
ATOM 773 O O . PRO A 1 99 ? 18.798 -18.467 -42.654 1.00 90.31 99 PRO A O 1
ATOM 776 N N . LYS A 1 100 ? 19.794 -18.635 -40.639 1.00 91.25 100 LYS A N 1
ATOM 777 C CA . LYS A 1 100 ? 18.763 -19.466 -39.988 1.00 91.25 100 LYS A CA 1
ATOM 778 C C . LYS A 1 100 ? 17.681 -18.674 -39.251 1.00 91.25 100 LYS A C 1
ATOM 780 O O . LYS A 1 100 ? 16.672 -19.257 -38.897 1.00 91.25 100 LYS A O 1
ATOM 785 N N . VAL A 1 101 ? 17.897 -17.382 -39.004 1.00 94.69 101 VAL A N 1
ATOM 786 C CA . VAL A 1 101 ? 16.899 -16.503 -38.380 1.00 94.69 101 VAL A CA 1
ATOM 787 C C . VAL A 1 101 ? 16.142 -15.834 -39.516 1.00 94.69 101 VAL A C 1
ATOM 789 O O . VAL A 1 101 ? 16.708 -14.990 -40.213 1.00 94.69 101 VAL A O 1
ATOM 792 N N . ARG A 1 102 ? 14.901 -16.258 -39.751 1.00 94.56 102 ARG A N 1
ATOM 793 C CA . ARG A 1 102 ? 14.049 -15.797 -40.854 1.00 94.56 102 ARG A CA 1
ATOM 794 C C . ARG A 1 102 ? 12.951 -14.861 -40.349 1.00 94.56 102 ARG A C 1
ATOM 796 O O . ARG A 1 102 ? 12.597 -13.912 -41.047 1.00 94.56 102 ARG A O 1
ATOM 803 N N . ARG A 1 103 ? 12.422 -15.084 -39.144 1.00 96.31 103 ARG A N 1
ATOM 804 C CA . ARG A 1 103 ? 11.271 -14.341 -38.611 1.00 96.31 103 ARG A CA 1
ATOM 805 C C . ARG A 1 103 ? 11.603 -13.676 -37.281 1.00 96.31 103 ARG A C 1
ATOM 807 O O . ARG A 1 103 ? 11.948 -14.353 -36.316 1.00 96.31 103 ARG A O 1
ATOM 814 N N . VAL A 1 104 ? 11.531 -12.345 -37.240 1.00 97.62 104 VAL A N 1
ATOM 815 C CA . VAL A 1 104 ? 12.017 -11.538 -36.108 1.00 97.62 104 VAL A CA 1
ATOM 816 C C . VAL A 1 104 ? 10.967 -10.537 -35.647 1.00 97.62 104 VAL A C 1
ATOM 818 O O . VAL A 1 104 ? 10.386 -9.813 -36.455 1.00 97.62 104 VAL A O 1
ATOM 821 N N . LEU A 1 105 ? 10.765 -10.457 -34.333 1.00 97.06 105 LEU A N 1
ATOM 822 C CA . LEU A 1 105 ? 9.961 -9.417 -33.696 1.00 97.06 105 LEU A CA 1
ATOM 823 C C . LEU A 1 105 ? 10.891 -8.421 -33.003 1.00 97.06 105 LEU A C 1
ATOM 825 O O . LEU A 1 105 ? 11.650 -8.800 -32.118 1.00 97.06 105 LEU A O 1
ATOM 829 N N . VAL A 1 106 ? 10.818 -7.150 -33.384 1.00 96.25 106 VAL A N 1
ATOM 830 C CA . VAL A 1 106 ? 11.570 -6.049 -32.779 1.00 96.25 106 VAL A CA 1
ATOM 831 C C . VAL A 1 106 ? 10.608 -5.170 -31.986 1.00 96.25 106 VAL A C 1
ATOM 833 O O . VAL A 1 106 ? 9.629 -4.656 -32.530 1.00 96.25 106 VAL A O 1
ATOM 836 N N . LEU A 1 107 ? 10.885 -4.988 -30.699 1.00 92.69 107 LEU A N 1
ATOM 837 C CA . LEU A 1 107 ? 10.075 -4.190 -29.787 1.00 92.69 107 LEU A CA 1
ATOM 838 C C . LEU A 1 107 ? 10.875 -3.009 -29.238 1.00 92.69 107 LEU A C 1
ATOM 840 O O . LEU A 1 107 ? 12.029 -3.163 -28.842 1.00 92.69 107 LEU A O 1
ATOM 844 N N . THR A 1 108 ? 10.235 -1.843 -29.196 1.00 89.38 108 THR A N 1
ATOM 845 C CA . THR A 1 108 ? 10.785 -0.598 -28.645 1.00 89.38 108 THR A CA 1
ATOM 846 C C . THR A 1 108 ? 9.805 0.042 -27.654 1.00 89.38 108 THR A C 1
ATOM 848 O O . THR A 1 108 ? 8.611 -0.272 -27.660 1.00 89.38 108 THR A O 1
ATOM 851 N N . PRO A 1 109 ? 10.235 0.999 -26.818 1.00 80.19 109 PRO A N 1
ATOM 852 C CA . PRO A 1 109 ? 9.321 1.634 -25.868 1.00 80.19 109 PRO A CA 1
ATOM 853 C C . PRO A 1 109 ? 8.410 2.706 -26.463 1.00 80.19 109 PRO A C 1
ATOM 855 O O . PRO A 1 109 ? 7.348 2.997 -25.911 1.00 80.19 109 PRO A O 1
ATOM 858 N N . ARG A 1 110 ? 8.826 3.320 -27.576 1.00 80.56 110 ARG A N 1
ATOM 859 C CA . ARG A 1 110 ? 8.138 4.467 -28.179 1.00 80.56 110 ARG A CA 1
ATOM 860 C C . ARG A 1 110 ? 8.060 4.351 -29.691 1.00 80.56 110 ARG A C 1
ATOM 862 O O . ARG A 1 110 ? 8.995 3.868 -30.331 1.00 80.56 110 ARG A O 1
ATOM 869 N N . THR A 1 111 ? 6.997 4.922 -30.251 1.00 81.00 111 THR A N 1
ATOM 870 C CA . THR A 1 111 ? 6.728 4.949 -31.696 1.00 81.00 111 THR A CA 1
ATOM 871 C C . THR A 1 111 ? 7.855 5.599 -32.497 1.00 81.00 111 THR A C 1
ATOM 873 O O . THR A 1 111 ? 8.201 5.105 -33.561 1.00 81.00 111 THR A O 1
ATOM 876 N N . ALA A 1 112 ? 8.490 6.655 -31.974 1.00 77.88 112 ALA A N 1
ATOM 877 C CA . ALA A 1 112 ? 9.608 7.313 -32.657 1.00 77.88 112 ALA A CA 1
ATOM 878 C C . ALA A 1 112 ? 10.806 6.366 -32.873 1.00 77.88 112 ALA A C 1
ATOM 880 O O . ALA A 1 112 ? 11.394 6.346 -33.952 1.00 77.88 112 ALA A O 1
ATOM 881 N N . LEU A 1 113 ? 11.129 5.531 -31.876 1.00 83.69 113 LEU A N 1
ATOM 882 C CA . LEU A 1 113 ? 12.158 4.493 -32.007 1.00 83.69 113 LEU A CA 1
ATOM 883 C C . LEU A 1 113 ? 11.718 3.383 -32.967 1.00 83.69 113 LEU A C 1
ATOM 885 O O . LEU A 1 113 ? 12.536 2.893 -33.738 1.00 83.69 113 LEU A O 1
ATOM 889 N N . THR A 1 114 ? 10.432 3.013 -32.955 1.00 88.50 114 THR A N 1
ATOM 890 C CA . THR A 1 114 ? 9.868 2.036 -33.900 1.00 88.50 114 THR A CA 1
ATOM 891 C C . THR A 1 114 ? 10.059 2.500 -35.343 1.00 88.50 114 THR A C 1
ATOM 893 O O . THR A 1 114 ? 10.561 1.742 -36.165 1.00 88.50 114 THR A O 1
ATOM 896 N N . GLU A 1 115 ? 9.693 3.747 -35.650 1.00 87.38 115 GLU A N 1
ATOM 897 C CA . GLU A 1 115 ? 9.842 4.336 -36.986 1.00 87.38 115 GLU A CA 1
ATOM 898 C C . GLU A 1 115 ? 11.313 4.406 -37.408 1.00 87.38 115 GLU A C 1
ATOM 900 O O . GLU A 1 115 ? 11.649 4.062 -38.543 1.00 87.38 115 GLU A O 1
ATOM 905 N N . GLN A 1 116 ? 12.201 4.789 -36.485 1.00 86.69 116 GLN A N 1
ATOM 906 C CA . GLN A 1 116 ? 13.637 4.817 -36.737 1.00 86.69 116 GLN A CA 1
ATOM 907 C C . GLN A 1 116 ? 14.192 3.420 -37.050 1.00 86.69 116 GLN A C 1
ATOM 909 O O . GLN A 1 116 ? 14.839 3.257 -38.082 1.00 86.69 116 GLN A O 1
ATOM 914 N N . LEU A 1 117 ? 13.932 2.413 -36.208 1.00 91.44 117 LEU A N 1
ATOM 915 C CA . LEU A 1 117 ? 14.433 1.052 -36.433 1.00 91.44 117 LEU A CA 1
ATOM 916 C C . LEU A 1 117 ? 13.832 0.420 -37.688 1.00 91.44 117 LEU A C 1
ATOM 918 O O . LEU A 1 117 ? 14.534 -0.282 -38.412 1.00 91.44 117 LEU A O 1
ATOM 922 N N . LEU A 1 118 ? 12.560 0.698 -37.985 1.00 92.50 118 LEU A N 1
ATOM 923 C CA . LEU A 1 118 ? 11.925 0.274 -39.229 1.00 92.50 118 LEU A CA 1
ATOM 924 C C . LEU A 1 118 ? 12.673 0.847 -40.444 1.00 92.50 118 LEU A C 1
ATOM 926 O O . LEU A 1 118 ? 12.952 0.114 -41.394 1.00 92.50 118 LEU A O 1
ATOM 930 N N . ALA A 1 119 ? 13.039 2.132 -40.404 1.00 90.81 119 ALA A N 1
ATOM 931 C CA . ALA A 1 119 ? 13.846 2.763 -41.444 1.00 90.81 119 ALA A CA 1
ATOM 932 C C . ALA A 1 119 ? 15.272 2.192 -41.500 1.00 90.81 119 ALA A C 1
ATOM 934 O O . ALA A 1 119 ? 15.761 1.927 -42.596 1.00 90.81 119 ALA A O 1
ATOM 935 N N . ASP A 1 120 ? 15.925 1.954 -40.357 1.00 92.50 120 ASP A N 1
ATOM 936 C CA . ASP A 1 120 ? 17.272 1.371 -40.281 1.00 92.50 120 ASP A CA 1
ATOM 937 C C . ASP A 1 120 ? 17.313 -0.033 -40.901 1.00 92.50 120 ASP A C 1
ATOM 939 O O . ASP A 1 120 ? 18.156 -0.301 -41.755 1.00 92.50 120 ASP A O 1
ATOM 943 N N . ILE A 1 121 ? 16.356 -0.898 -40.555 1.00 94.25 121 ILE A N 1
ATOM 944 C CA . ILE A 1 121 ? 16.233 -2.257 -41.106 1.00 94.25 121 ILE A CA 1
ATOM 945 C C . ILE A 1 121 ? 15.986 -2.220 -42.618 1.00 94.25 121 ILE A C 1
ATOM 947 O O . ILE A 1 121 ? 16.547 -3.036 -43.359 1.00 94.25 121 ILE A O 1
ATOM 951 N N . ARG A 1 122 ? 15.150 -1.280 -43.082 1.00 93.69 122 ARG A N 1
ATOM 952 C CA . ARG A 1 122 ? 14.776 -1.179 -44.495 1.00 93.69 122 ARG A CA 1
ATOM 953 C C . ARG A 1 122 ? 15.880 -0.573 -45.348 1.00 93.69 122 ARG A C 1
ATOM 955 O O . ARG A 1 122 ? 16.173 -1.143 -46.387 1.00 93.69 122 ARG A O 1
ATOM 962 N N . TYR A 1 123 ? 16.450 0.570 -44.971 1.00 92.44 123 TYR A N 1
ATOM 963 C CA . TYR A 1 123 ? 17.239 1.381 -45.908 1.00 92.44 123 TYR A CA 1
ATOM 964 C C . TYR A 1 123 ? 18.267 2.321 -45.248 1.00 92.44 123 TYR A C 1
ATOM 966 O O . TYR A 1 123 ? 19.380 2.466 -45.752 1.00 92.44 123 TYR A O 1
ATOM 974 N N . ARG A 1 124 ? 17.938 2.939 -44.106 1.00 90.06 124 ARG A N 1
ATOM 975 C CA . ARG A 1 124 ? 18.727 4.027 -43.499 1.00 90.06 124 ARG A CA 1
ATOM 976 C C . ARG A 1 124 ? 20.101 3.570 -43.007 1.00 90.06 124 ARG A C 1
ATOM 978 O O . ARG A 1 124 ? 21.089 4.245 -43.284 1.00 90.06 124 ARG A O 1
ATOM 985 N N . PHE A 1 125 ? 20.192 2.414 -42.345 1.00 90.38 125 PHE A N 1
ATOM 986 C CA . PHE A 1 125 ? 21.474 1.875 -41.876 1.00 90.38 125 PHE A CA 1
ATOM 987 C C . PHE A 1 125 ? 22.431 1.599 -43.042 1.00 90.38 125 PHE A C 1
ATOM 989 O O . PHE A 1 125 ? 23.604 1.957 -42.981 1.00 90.38 125 PHE A O 1
ATOM 996 N N . TRP A 1 126 ? 21.919 1.003 -44.119 1.00 90.31 126 TRP A N 1
ATOM 997 C CA . TRP A 1 126 ? 22.701 0.659 -45.307 1.00 90.31 126 TRP A CA 1
ATOM 998 C C . TRP A 1 126 ? 23.236 1.906 -46.018 1.00 90.31 126 TRP A C 1
ATOM 1000 O O . TRP A 1 126 ? 24.407 1.941 -46.392 1.00 90.31 126 TRP A O 1
ATOM 1010 N N . SER A 1 127 ? 22.414 2.957 -46.103 1.00 87.50 127 SER A N 1
ATOM 1011 C CA . SER A 1 127 ? 22.829 4.269 -46.610 1.00 87.50 127 SER A CA 1
ATOM 1012 C C . SER A 1 127 ? 23.921 4.896 -45.737 1.00 87.50 127 SER A C 1
ATOM 1014 O O . SER A 1 127 ? 24.955 5.312 -46.254 1.00 87.50 127 SER A O 1
ATOM 1016 N N . HIS A 1 128 ? 23.758 4.881 -44.408 1.00 84.38 128 HIS A N 1
ATOM 1017 C CA . HIS A 1 128 ? 24.777 5.377 -43.473 1.00 84.38 128 HIS A CA 1
ATOM 1018 C C . HIS A 1 128 ? 26.100 4.604 -43.546 1.00 84.38 128 HIS A C 1
ATOM 1020 O O . HIS A 1 128 ? 27.157 5.166 -43.261 1.00 84.38 128 HIS A O 1
ATOM 1026 N N . LEU A 1 129 ? 26.058 3.320 -43.911 1.00 84.00 129 LEU A N 1
ATOM 1027 C CA . LEU A 1 129 ? 27.261 2.513 -44.096 1.00 84.00 129 LEU A CA 1
ATOM 1028 C C . LEU A 1 129 ? 28.005 2.859 -45.395 1.00 84.00 129 LEU A C 1
ATOM 1030 O O . LEU A 1 129 ? 29.175 2.508 -45.513 1.00 84.00 129 LEU A O 1
ATOM 1034 N N . GLY A 1 130 ? 27.361 3.570 -46.327 1.00 83.75 130 GLY A N 1
ATOM 1035 C CA . GLY A 1 130 ? 27.940 4.021 -47.593 1.00 83.75 130 GLY A CA 1
ATOM 1036 C C . GLY A 1 130 ? 27.457 3.257 -48.829 1.00 83.75 130 GLY A C 1
ATOM 1037 O O . GLY A 1 130 ? 28.102 3.345 -49.870 1.00 83.75 130 GLY A O 1
ATOM 1038 N N . TYR A 1 131 ? 26.362 2.494 -48.736 1.00 86.31 131 TYR A N 1
ATOM 1039 C CA . TYR A 1 131 ? 25.738 1.873 -49.909 1.00 86.31 131 TYR A CA 1
ATOM 1040 C C . TYR A 1 131 ? 24.757 2.828 -50.595 1.00 86.31 131 TYR A C 1
ATOM 1042 O O . TYR A 1 131 ? 24.131 3.665 -49.944 1.00 86.31 131 TYR A O 1
ATOM 1050 N N . ASP A 1 132 ? 24.606 2.676 -51.911 1.00 84.31 132 ASP A N 1
ATOM 1051 C CA . ASP A 1 132 ? 23.613 3.423 -52.681 1.00 84.31 132 ASP A CA 1
ATOM 1052 C C . ASP A 1 132 ? 22.209 2.862 -52.416 1.00 84.31 132 ASP A C 1
ATOM 1054 O O . ASP A 1 132 ? 21.960 1.661 -52.551 1.00 84.31 132 ASP A O 1
ATOM 1058 N N . VAL A 1 133 ? 21.299 3.731 -51.984 1.00 85.38 133 VAL A N 1
ATOM 1059 C CA . VAL A 1 133 ? 19.958 3.370 -51.523 1.00 85.38 133 VAL A CA 1
ATOM 1060 C C . VAL A 1 133 ? 18.947 4.276 -52.209 1.00 85.38 133 VAL A C 1
ATOM 1062 O O . VAL A 1 133 ? 18.991 5.499 -52.079 1.00 85.38 133 VAL A O 1
ATOM 1065 N N . ASN A 1 134 ? 17.985 3.673 -52.908 1.00 83.69 134 ASN A N 1
ATOM 1066 C CA . ASN A 1 134 ? 16.959 4.419 -53.627 1.00 83.69 134 ASN A CA 1
ATOM 1067 C C . ASN A 1 134 ? 15.845 4.901 -52.678 1.00 83.69 134 ASN A C 1
ATOM 1069 O O . ASN A 1 134 ? 14.817 4.239 -52.489 1.00 83.69 134 ASN A O 1
ATOM 1073 N N . GLY A 1 135 ? 16.061 6.057 -52.053 1.00 82.69 135 GLY A N 1
ATOM 1074 C CA . GLY A 1 135 ? 15.090 6.694 -51.163 1.00 82.69 135 GLY A CA 1
ATOM 1075 C C . GLY A 1 135 ? 14.754 5.833 -49.941 1.00 82.69 135 GLY A C 1
ATOM 1076 O O . GLY A 1 135 ? 15.643 5.375 -49.233 1.00 82.69 135 GLY A O 1
ATOM 1077 N N . SER A 1 136 ? 13.459 5.623 -49.682 1.00 83.00 136 SER A N 1
ATOM 1078 C CA . SER A 1 136 ? 12.949 4.822 -48.554 1.00 83.00 136 SER A CA 1
ATOM 1079 C C . SER A 1 136 ? 12.566 3.380 -48.928 1.00 83.00 136 SER A C 1
ATOM 1081 O O . SER A 1 136 ? 11.890 2.680 -48.160 1.00 83.00 136 SER A O 1
ATOM 1083 N N . THR A 1 137 ? 12.957 2.928 -50.125 1.00 85.62 137 THR A N 1
ATOM 1084 C CA . THR A 1 137 ? 12.693 1.558 -50.589 1.00 85.62 137 THR A CA 1
ATOM 1085 C C . THR A 1 137 ? 13.537 0.538 -49.824 1.00 85.62 137 THR A C 1
ATOM 1087 O O . THR A 1 137 ? 14.601 0.862 -49.307 1.00 85.62 137 THR A O 1
ATOM 1090 N N . LEU A 1 138 ? 13.042 -0.698 -49.701 1.00 89.69 138 LEU A N 1
ATOM 1091 C CA . LEU A 1 138 ? 13.774 -1.771 -49.026 1.00 89.69 138 LEU A CA 1
ATOM 1092 C C . LEU A 1 138 ? 15.095 -2.045 -49.756 1.00 89.69 138 LEU A C 1
ATOM 1094 O O . LEU A 1 138 ? 15.101 -2.407 -50.931 1.00 89.69 138 LEU A O 1
ATOM 1098 N N . PHE A 1 139 ? 16.200 -1.932 -49.031 1.00 90.00 139 PHE A N 1
ATOM 1099 C CA . PHE A 1 139 ? 17.527 -2.244 -49.521 1.00 90.00 139 PHE A CA 1
ATOM 1100 C C . PHE A 1 139 ? 17.697 -3.758 -49.681 1.00 90.00 139 PHE A C 1
ATOM 1102 O O . PHE A 1 139 ? 17.557 -4.542 -48.732 1.00 90.00 139 PHE A O 1
ATOM 1109 N N . THR A 1 140 ? 18.019 -4.145 -50.908 1.00 87.31 140 THR A N 1
ATOM 1110 C CA . THR A 1 140 ? 18.442 -5.483 -51.321 1.00 87.31 140 THR A CA 1
ATOM 1111 C C . THR A 1 140 ? 19.709 -5.313 -52.147 1.00 87.31 140 THR A C 1
ATOM 1113 O O . THR A 1 140 ? 19.914 -4.259 -52.752 1.00 87.31 140 THR A O 1
ATOM 1116 N N . ALA A 1 141 ? 20.587 -6.308 -52.129 1.00 85.81 141 ALA A N 1
ATOM 1117 C CA . ALA A 1 141 ? 21.855 -6.221 -52.835 1.00 85.81 141 ALA A CA 1
ATOM 1118 C C . ALA A 1 141 ? 22.292 -7.604 -53.306 1.00 85.81 141 ALA A C 1
ATOM 1120 O O . ALA A 1 141 ? 22.154 -8.584 -52.573 1.00 85.81 141 ALA A O 1
ATOM 1121 N N . GLU A 1 142 ? 22.825 -7.673 -54.520 1.00 85.94 142 GLU A N 1
ATOM 1122 C CA . GLU A 1 142 ? 23.361 -8.905 -55.089 1.00 85.94 142 GLU A CA 1
ATOM 1123 C C . GLU A 1 142 ? 24.784 -9.190 -54.586 1.00 85.94 142 GLU A C 1
ATOM 1125 O O . GLU A 1 142 ? 25.482 -8.324 -54.043 1.00 85.94 142 GLU A O 1
ATOM 1130 N N . ALA A 1 143 ? 25.212 -10.447 -54.722 1.00 80.88 143 ALA A N 1
ATOM 1131 C CA . ALA A 1 143 ? 26.485 -10.920 -54.178 1.00 80.88 143 ALA A CA 1
ATOM 1132 C C . ALA A 1 143 ? 27.723 -10.215 -54.766 1.00 80.88 143 ALA A C 1
ATOM 1134 O O . ALA A 1 143 ? 28.759 -10.159 -54.107 1.00 80.88 143 ALA A O 1
ATOM 1135 N N . ASP A 1 144 ? 27.633 -9.666 -55.975 1.00 78.69 144 ASP A N 1
ATOM 1136 C CA . ASP A 1 144 ? 28.708 -8.936 -56.655 1.00 78.69 144 ASP A CA 1
ATOM 1137 C C . ASP A 1 144 ? 29.060 -7.603 -55.971 1.00 78.69 144 ASP A C 1
ATOM 1139 O O . ASP A 1 144 ? 30.236 -7.250 -55.873 1.00 78.69 144 ASP A O 1
ATOM 1143 N N . VAL A 1 145 ? 28.063 -6.895 -55.437 1.00 77.81 145 VAL A N 1
ATOM 1144 C CA . VAL A 1 145 ? 28.237 -5.625 -54.707 1.00 77.81 145 VAL A CA 1
ATOM 1145 C C . VAL A 1 145 ? 28.418 -5.864 -53.204 1.00 77.81 145 VAL A C 1
ATOM 1147 O O . VAL A 1 145 ? 29.179 -5.173 -52.517 1.00 77.81 145 VAL A O 1
ATOM 1150 N N . PHE A 1 146 ? 27.726 -6.868 -52.672 1.00 83.31 146 PHE A N 1
ATOM 1151 C CA . PHE A 1 146 ? 27.562 -7.051 -51.232 1.00 83.31 146 PHE A CA 1
ATOM 1152 C C . PHE A 1 146 ? 28.383 -8.214 -50.656 1.00 83.31 146 PHE A C 1
ATOM 1154 O O . PHE A 1 146 ? 28.367 -8.448 -49.449 1.00 83.31 146 PHE A O 1
ATOM 1161 N N . GLY A 1 147 ? 29.110 -8.950 -51.503 1.00 83.94 147 GLY A N 1
ATOM 1162 C CA . GLY A 1 147 ? 29.862 -10.166 -51.163 1.00 83.94 147 GLY A CA 1
ATOM 1163 C C . GLY A 1 147 ? 28.978 -11.406 -50.974 1.00 83.94 147 GLY A C 1
ATOM 1164 O O . GLY A 1 147 ? 29.401 -12.535 -51.213 1.00 83.94 147 GLY A O 1
ATOM 1165 N N . THR A 1 148 ? 27.721 -11.222 -50.574 1.00 86.75 148 THR A N 1
ATOM 1166 C CA . THR A 1 148 ? 26.683 -12.256 -50.464 1.00 86.75 148 THR A CA 1
ATOM 1167 C C . THR A 1 148 ? 25.325 -11.605 -50.697 1.00 86.75 148 THR A C 1
ATOM 1169 O O . THR A 1 148 ? 25.113 -10.491 -50.230 1.00 86.75 148 THR A O 1
ATOM 1172 N N . THR A 1 149 ? 24.416 -12.269 -51.416 1.00 88.31 149 THR A N 1
ATOM 1173 C CA . THR A 1 149 ? 23.095 -11.698 -51.719 1.00 88.31 149 THR A CA 1
ATOM 1174 C C . THR A 1 149 ? 22.313 -11.423 -50.432 1.00 88.31 149 THR A C 1
ATOM 1176 O O . THR A 1 149 ? 22.127 -12.316 -49.603 1.00 88.31 149 THR A O 1
ATOM 1179 N N . LEU A 1 150 ? 21.833 -10.188 -50.282 1.00 90.25 150 LEU A N 1
ATOM 1180 C CA . LEU A 1 150 ? 20.908 -9.785 -49.231 1.00 90.25 150 LEU A CA 1
ATOM 1181 C C . LEU A 1 150 ? 19.472 -9.973 -49.727 1.00 90.25 150 LEU A C 1
ATOM 1183 O O . LEU A 1 150 ? 18.956 -9.171 -50.506 1.00 90.25 150 LEU A O 1
ATOM 1187 N N . GLU A 1 151 ? 18.834 -11.040 -49.254 1.00 87.25 151 GLU A N 1
ATOM 1188 C CA . GLU A 1 151 ? 17.497 -11.458 -49.678 1.00 87.25 151 GLU A CA 1
ATOM 1189 C C . GLU A 1 151 ? 16.411 -10.391 -49.432 1.00 87.25 151 GLU A C 1
ATOM 1191 O O . GLU A 1 151 ? 16.515 -9.529 -48.546 1.00 87.25 151 GLU A O 1
ATOM 1196 N N . ASN A 1 152 ? 15.313 -10.494 -50.183 1.00 88.38 152 ASN A N 1
ATOM 1197 C CA . ASN A 1 152 ? 14.093 -9.736 -49.919 1.00 88.38 152 ASN A CA 1
ATOM 1198 C C . ASN A 1 152 ? 13.452 -10.164 -48.578 1.00 88.38 152 ASN A C 1
ATOM 1200 O O . ASN A 1 152 ? 13.678 -11.272 -48.090 1.00 88.38 152 ASN A O 1
ATOM 1204 N N . VAL A 1 153 ? 12.674 -9.281 -47.954 1.00 93.56 153 VAL A N 1
ATOM 1205 C CA . VAL A 1 153 ? 12.029 -9.520 -46.654 1.00 93.56 153 VAL A CA 1
ATOM 1206 C C . VAL A 1 153 ? 10.730 -8.733 -46.539 1.00 93.56 153 VAL A C 1
ATOM 1208 O O . VAL A 1 153 ? 10.639 -7.591 -46.989 1.00 93.56 153 VAL A O 1
ATOM 1211 N N . TYR A 1 154 ? 9.737 -9.314 -45.875 1.00 94.88 154 TYR A N 1
ATOM 1212 C CA . TYR A 1 154 ? 8.556 -8.571 -45.454 1.00 94.88 154 TYR A CA 1
ATOM 1213 C C . TYR A 1 154 ? 8.867 -7.774 -44.179 1.00 94.88 154 TYR A C 1
ATOM 1215 O O . TYR A 1 154 ? 9.187 -8.371 -43.154 1.00 94.88 154 TYR A O 1
ATOM 1223 N N . VAL A 1 155 ? 8.804 -6.438 -44.226 1.00 94.12 155 VAL A N 1
ATOM 1224 C CA . VAL A 1 155 ? 9.024 -5.574 -43.049 1.00 94.12 155 VAL A CA 1
ATOM 1225 C C . VAL A 1 155 ? 7.804 -4.705 -42.804 1.00 94.12 155 VAL A C 1
ATOM 1227 O O . VAL A 1 155 ? 7.478 -3.867 -43.648 1.00 94.12 155 VAL A O 1
ATOM 1230 N N . GLU A 1 156 ? 7.185 -4.852 -41.636 1.00 94.56 156 GLU A N 1
ATOM 1231 C CA . GLU A 1 156 ? 5.939 -4.159 -41.307 1.00 94.56 156 GLU A CA 1
ATOM 1232 C C . GLU A 1 156 ? 5.910 -3.634 -39.869 1.00 94.56 156 GLU A C 1
ATOM 1234 O O . GLU A 1 156 ? 6.551 -4.180 -38.964 1.00 94.56 156 GLU A O 1
ATOM 1239 N N . GLN A 1 157 ? 5.143 -2.563 -39.649 1.00 93.50 157 GLN A N 1
ATOM 1240 C CA . GLN A 1 157 ? 4.926 -2.028 -38.313 1.00 93.50 157 GLN A CA 1
ATOM 1241 C C . GLN A 1 157 ? 3.937 -2.905 -37.528 1.00 93.50 157 GLN A C 1
ATOM 1243 O O . GLN A 1 157 ? 2.803 -3.139 -37.955 1.00 93.50 157 GLN A O 1
ATOM 1248 N N . PHE A 1 158 ? 4.342 -3.349 -36.340 1.00 93.50 158 PHE A N 1
ATOM 1249 C CA . PHE A 1 158 ? 3.532 -4.165 -35.440 1.00 93.50 158 PHE A CA 1
ATOM 1250 C C . PHE A 1 158 ? 2.620 -3.275 -34.589 1.00 93.50 158 PHE A C 1
ATOM 1252 O O . PHE A 1 158 ? 3.034 -2.727 -33.567 1.00 93.50 158 PHE A O 1
ATOM 1259 N N . LEU A 1 159 ? 1.379 -3.100 -35.052 1.00 91.94 159 LEU A N 1
ATOM 1260 C CA . LEU A 1 159 ? 0.329 -2.303 -34.412 1.00 91.94 159 LEU A CA 1
ATOM 1261 C C . LEU A 1 159 ? -1.006 -3.064 -34.416 1.00 91.94 159 LEU A C 1
ATOM 1263 O O . LEU A 1 159 ? -1.264 -3.787 -35.380 1.00 91.94 159 LEU A O 1
ATOM 1267 N N . PRO A 1 160 ? -1.907 -2.831 -33.437 1.00 88.75 160 PRO A N 1
ATOM 1268 C CA . PRO A 1 160 ? -3.229 -3.467 -33.403 1.00 88.75 160 PRO A CA 1
ATOM 1269 C C . PRO A 1 160 ? -4.022 -3.319 -34.710 1.00 88.75 160 PRO A C 1
ATOM 1271 O O . PRO A 1 160 ? -4.601 -4.277 -35.209 1.00 88.75 160 PRO A O 1
ATOM 1274 N N . LYS A 1 161 ? -3.971 -2.135 -35.334 1.00 90.12 161 LYS A N 1
ATOM 1275 C CA . LYS A 1 161 ? -4.660 -1.853 -36.605 1.00 90.12 161 LYS A CA 1
ATOM 1276 C C . LYS A 1 161 ? -4.120 -2.637 -37.814 1.00 90.12 161 LYS A C 1
ATOM 1278 O O . LYS A 1 161 ? -4.817 -2.747 -38.814 1.00 90.12 161 LYS A O 1
ATOM 1283 N N . ASN A 1 162 ? -2.895 -3.163 -37.736 1.00 91.75 162 ASN A N 1
ATOM 1284 C CA . ASN A 1 162 ? -2.227 -3.857 -38.841 1.00 91.75 162 ASN A CA 1
ATOM 1285 C C . ASN A 1 162 ? -2.360 -5.390 -38.749 1.00 91.75 162 ASN A C 1
ATOM 1287 O O . ASN A 1 162 ? -1.919 -6.083 -39.662 1.00 91.75 162 ASN A O 1
ATOM 1291 N N . VAL A 1 163 ? -2.962 -5.930 -37.679 1.00 92.06 163 VAL A N 1
ATOM 1292 C CA . VAL A 1 163 ? -2.998 -7.376 -37.375 1.00 92.06 163 VAL A CA 1
ATOM 1293 C C . VAL A 1 163 ? -3.528 -8.218 -38.543 1.00 92.06 163 VAL A C 1
ATOM 1295 O O . VAL A 1 163 ? -2.880 -9.188 -38.930 1.00 92.06 163 VAL A O 1
ATOM 1298 N N . GLY A 1 164 ? -4.653 -7.829 -39.153 1.00 90.38 164 GLY A N 1
ATOM 1299 C CA . GLY A 1 164 ? -5.240 -8.573 -40.276 1.00 90.38 164 GLY A CA 1
ATOM 1300 C C . GLY A 1 164 ? -4.341 -8.617 -41.517 1.00 90.38 164 GLY A C 1
ATOM 1301 O O . GLY A 1 164 ? -4.127 -9.683 -42.090 1.00 90.38 164 GLY A O 1
ATOM 1302 N N . MET A 1 165 ? -3.751 -7.477 -41.889 1.00 92.94 165 MET A N 1
ATOM 1303 C CA . MET A 1 165 ? -2.812 -7.378 -43.013 1.00 92.94 165 MET A CA 1
ATOM 1304 C C . MET A 1 165 ? -1.541 -8.199 -42.754 1.00 92.94 165 MET A C 1
ATOM 1306 O O . MET A 1 165 ? -1.098 -8.944 -43.625 1.00 92.94 165 MET A O 1
ATOM 1310 N N . VAL A 1 166 ? -0.974 -8.099 -41.547 1.00 93.38 166 VAL A N 1
ATOM 1311 C CA . VAL A 1 166 ? 0.217 -8.866 -41.157 1.00 93.38 166 VAL A CA 1
ATOM 1312 C C . VAL A 1 166 ? -0.063 -10.366 -41.244 1.00 93.38 166 VAL A C 1
ATOM 1314 O O . VAL A 1 166 ? 0.733 -11.095 -41.830 1.00 93.38 166 VAL A O 1
ATOM 1317 N N . MET A 1 167 ? -1.210 -10.832 -40.741 1.00 93.38 167 MET A N 1
ATOM 1318 C CA . MET A 1 167 ? -1.591 -12.246 -40.827 1.00 93.38 167 MET A CA 1
ATOM 1319 C C . MET A 1 167 ? -1.763 -12.734 -42.265 1.00 93.38 167 MET A C 1
ATOM 1321 O O . MET A 1 167 ? -1.339 -13.844 -42.584 1.00 93.38 167 MET A O 1
ATOM 1325 N N . GLN A 1 168 ? -2.326 -11.906 -43.148 1.00 90.50 168 GLN A N 1
ATOM 1326 C CA . GLN A 1 168 ? -2.442 -12.238 -44.566 1.00 90.50 168 GLN A CA 1
ATOM 1327 C C . GLN A 1 168 ? -1.064 -12.447 -45.214 1.00 90.50 168 GLN A C 1
ATOM 1329 O O . GLN A 1 168 ? -0.870 -13.428 -45.928 1.00 90.50 168 GLN A O 1
ATOM 1334 N N . HIS A 1 169 ? -0.098 -11.565 -44.942 1.00 91.12 169 HIS A N 1
ATOM 1335 C CA . HIS A 1 169 ? 1.257 -11.686 -45.489 1.00 91.12 169 HIS A CA 1
ATOM 1336 C C . HIS A 1 169 ? 2.056 -12.837 -44.871 1.00 91.12 169 HIS A C 1
ATOM 1338 O O . HIS A 1 169 ? 2.750 -13.545 -45.598 1.00 91.12 169 HIS A O 1
ATOM 1344 N N . LEU A 1 170 ? 1.945 -13.062 -43.558 1.00 90.81 170 LEU A N 1
ATOM 1345 C CA . LEU A 1 170 ? 2.612 -14.177 -42.872 1.00 90.81 170 LEU A CA 1
ATOM 1346 C C . LEU A 1 170 ? 2.058 -15.552 -43.283 1.00 90.81 170 LEU A C 1
ATOM 1348 O O . LEU A 1 170 ? 2.772 -16.552 -43.185 1.00 90.81 170 LEU A O 1
ATOM 1352 N N . GLY A 1 171 ? 0.801 -15.602 -43.739 1.00 83.69 171 GLY A N 1
ATOM 1353 C CA . GLY A 1 171 ? 0.170 -16.796 -44.304 1.00 83.69 171 GLY A CA 1
ATOM 1354 C C . GLY A 1 171 ? 0.572 -17.106 -45.752 1.00 83.69 171 GLY A C 1
ATOM 1355 O O . GLY A 1 171 ? 0.333 -18.222 -46.217 1.00 83.69 171 GLY A O 1
ATOM 1356 N N . ASP A 1 172 ? 1.191 -16.161 -46.468 1.00 86.12 172 ASP A N 1
ATOM 1357 C CA . ASP A 1 172 ? 1.701 -16.392 -47.819 1.00 86.12 172 ASP A CA 1
ATOM 1358 C C . ASP A 1 172 ? 2.970 -17.258 -47.770 1.00 86.12 172 ASP A C 1
ATOM 1360 O O . ASP A 1 172 ? 3.954 -16.923 -47.110 1.00 86.12 172 ASP A O 1
ATOM 1364 N N . ARG A 1 173 ? 2.973 -18.368 -48.520 1.00 76.50 173 ARG A N 1
ATOM 1365 C CA . ARG A 1 173 ? 4.128 -19.273 -48.636 1.00 76.50 173 ARG A CA 1
ATOM 1366 C C . ARG A 1 173 ? 5.353 -18.600 -49.258 1.00 76.50 173 ARG A C 1
ATOM 1368 O O . ARG A 1 173 ? 6.456 -19.105 -49.076 1.00 76.50 173 ARG A O 1
ATOM 1375 N N . ALA A 1 174 ? 5.177 -17.498 -49.990 1.00 79.31 174 ALA A N 1
ATOM 1376 C CA . ALA A 1 174 ? 6.286 -16.698 -50.504 1.00 79.31 174 ALA A CA 1
ATOM 1377 C C . ALA A 1 174 ? 6.996 -15.881 -49.401 1.00 79.31 174 ALA A C 1
ATOM 1379 O O . ALA A 1 174 ? 8.152 -15.490 -49.576 1.00 79.31 174 ALA A O 1
ATOM 1380 N N . THR A 1 175 ? 6.345 -15.654 -48.254 1.00 85.38 175 THR A N 1
ATOM 1381 C CA . THR A 1 175 ? 6.884 -14.884 -47.123 1.00 85.38 175 THR A CA 1
ATOM 1382 C C . THR A 1 175 ? 7.643 -15.794 -46.160 1.00 85.38 175 THR A C 1
ATOM 1384 O O . THR A 1 175 ? 7.192 -16.134 -45.061 1.00 85.38 175 THR A O 1
ATOM 1387 N N . ASP A 1 176 ? 8.837 -16.199 -46.583 1.00 87.62 176 ASP A N 1
ATOM 1388 C CA . ASP A 1 176 ? 9.741 -16.993 -45.749 1.00 87.62 176 ASP A CA 1
ATOM 1389 C C . ASP A 1 176 ? 10.427 -16.133 -44.668 1.00 87.62 176 ASP A C 1
ATOM 1391 O O . ASP A 1 176 ? 10.468 -16.507 -43.496 1.00 87.62 176 ASP A O 1
ATOM 1395 N N . ARG A 1 177 ? 10.881 -14.923 -45.033 1.00 93.62 177 ARG A N 1
ATOM 1396 C CA . ARG A 1 177 ? 11.529 -13.967 -44.119 1.00 93.62 177 ARG A CA 1
ATOM 1397 C C . ARG A 1 177 ? 10.595 -12.803 -43.774 1.00 93.62 177 ARG A C 1
ATOM 1399 O O . ARG A 1 177 ? 10.111 -12.115 -44.676 1.00 93.62 177 ARG A O 1
ATOM 1406 N N . ALA A 1 178 ? 10.401 -12.536 -42.481 1.00 95.88 178 ALA A N 1
ATOM 1407 C CA . ALA A 1 178 ? 9.551 -11.448 -41.991 1.00 95.88 178 ALA A CA 1
ATOM 1408 C C . ALA A 1 178 ? 10.151 -10.739 -40.769 1.00 95.88 178 ALA A C 1
ATOM 1410 O O . ALA A 1 178 ? 10.705 -11.372 -39.874 1.00 95.88 178 ALA A O 1
ATOM 1411 N N . ILE A 1 179 ? 10.022 -9.416 -40.713 1.00 97.19 179 ILE A N 1
ATOM 1412 C CA . ILE A 1 179 ? 10.476 -8.594 -39.592 1.00 97.19 179 ILE A CA 1
ATOM 1413 C C . ILE A 1 179 ? 9.340 -7.662 -39.185 1.00 97.19 179 ILE A C 1
ATOM 1415 O O . ILE A 1 179 ? 8.905 -6.812 -39.961 1.00 97.19 179 ILE A O 1
ATOM 1419 N N . LEU A 1 180 ? 8.869 -7.812 -37.953 1.00 97.06 180 LEU A N 1
ATOM 1420 C CA . LEU A 1 180 ? 7.829 -6.966 -37.382 1.00 97.06 180 LEU A CA 1
ATOM 1421 C C . LEU A 1 180 ? 8.459 -5.995 -36.388 1.00 97.06 180 LEU A C 1
ATOM 1423 O O . LEU A 1 180 ? 9.198 -6.429 -35.510 1.00 97.06 180 LEU A O 1
ATOM 1427 N N . VAL A 1 181 ? 8.177 -4.696 -36.508 1.00 96.56 181 VAL A N 1
ATOM 1428 C CA . VAL A 1 181 ? 8.748 -3.660 -35.625 1.00 96.56 181 VAL A CA 1
ATOM 1429 C C . VAL A 1 181 ? 7.618 -2.893 -34.946 1.00 96.56 181 VAL A C 1
ATOM 1431 O O . VAL A 1 181 ? 6.827 -2.238 -35.621 1.00 96.56 181 VAL A O 1
ATOM 1434 N N . GLY A 1 182 ? 7.509 -2.959 -33.622 1.00 94.00 182 GLY A N 1
ATOM 1435 C CA . GLY A 1 182 ? 6.423 -2.310 -32.878 1.00 94.00 182 GLY A CA 1
ATOM 1436 C C . GLY A 1 182 ? 6.832 -1.811 -31.509 1.00 94.00 182 GLY A C 1
ATOM 1437 O O . GLY A 1 182 ? 7.989 -1.923 -31.108 1.00 94.00 182 GLY A O 1
ATOM 1438 N N . THR A 1 183 ? 5.859 -1.271 -30.778 1.00 89.94 183 THR A N 1
ATOM 1439 C CA . THR A 1 183 ? 6.074 -0.877 -29.387 1.00 89.94 183 THR A CA 1
ATOM 1440 C C . THR A 1 183 ? 5.625 -1.951 -28.401 1.00 89.94 183 THR A C 1
ATOM 1442 O O . THR A 1 183 ? 4.800 -2.814 -28.712 1.00 89.94 183 THR A O 1
ATOM 1445 N N . HIS A 1 184 ? 6.104 -1.858 -27.163 1.00 84.69 184 HIS A N 1
ATOM 1446 C CA . HIS A 1 184 ? 5.591 -2.652 -26.045 1.00 84.69 184 HIS A CA 1
ATOM 1447 C C . HIS A 1 184 ? 4.080 -2.481 -25.832 1.00 84.69 184 HIS A C 1
ATOM 1449 O O . HIS A 1 184 ? 3.370 -3.460 -25.598 1.00 84.69 184 HIS A O 1
ATOM 1455 N N . GLN A 1 185 ? 3.563 -1.256 -25.975 1.00 83.81 185 GLN A N 1
ATOM 1456 C CA . GLN A 1 185 ? 2.130 -0.979 -25.845 1.00 83.81 185 GLN A CA 1
ATOM 1457 C C . GLN A 1 185 ? 1.325 -1.604 -26.990 1.00 83.81 185 GLN A C 1
ATOM 1459 O O . GLN A 1 185 ? 0.203 -2.050 -26.767 1.00 83.81 185 GLN A O 1
ATOM 1464 N N . ALA A 1 186 ? 1.891 -1.692 -28.199 1.00 89.56 186 ALA A N 1
A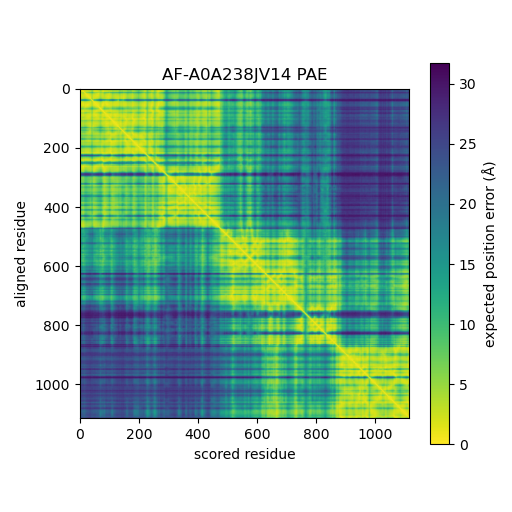TOM 1465 C CA . ALA A 1 186 ? 1.243 -2.376 -29.313 1.00 89.56 186 ALA A CA 1
ATOM 1466 C C . ALA A 1 186 ? 1.067 -3.876 -29.029 1.00 89.56 186 ALA A C 1
ATOM 1468 O O . ALA A 1 186 ? -0.025 -4.404 -29.237 1.00 89.56 186 ALA A O 1
ATOM 1469 N N . LEU A 1 187 ? 2.093 -4.536 -28.474 1.00 89.88 187 LEU A N 1
ATOM 1470 C CA . LEU A 1 187 ? 1.987 -5.925 -28.013 1.00 89.88 187 LEU A CA 1
ATOM 1471 C C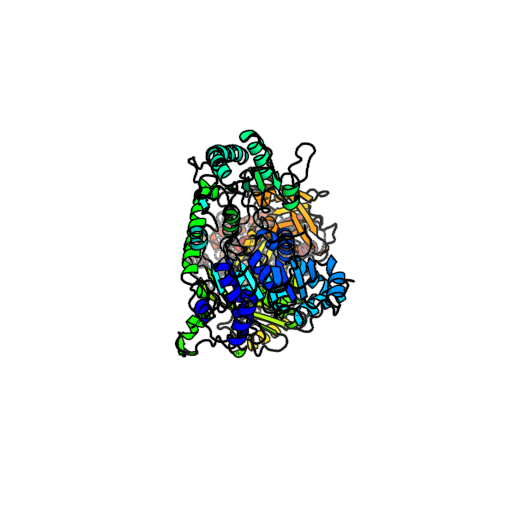 . LEU A 1 187 ? 0.916 -6.075 -26.925 1.00 89.88 187 LEU A C 1
ATOM 1473 O O . LEU A 1 187 ? 0.076 -6.966 -27.015 1.00 89.88 187 LEU A O 1
ATOM 1477 N N . GLY A 1 188 ? 0.914 -5.188 -25.926 1.00 85.50 188 GLY A N 1
ATOM 1478 C CA . GLY A 1 188 ? -0.101 -5.178 -24.868 1.00 85.50 188 GLY A CA 1
ATOM 1479 C C . GLY A 1 188 ? -1.526 -5.006 -25.406 1.00 85.50 188 GLY A C 1
ATOM 1480 O O . GLY A 1 188 ? -2.422 -5.742 -25.007 1.00 85.50 188 GLY A O 1
ATOM 1481 N N . GLY A 1 189 ? -1.732 -4.093 -26.359 1.00 86.44 189 GLY A N 1
ATOM 1482 C CA . GLY A 1 189 ? -3.031 -3.862 -26.995 1.00 86.44 189 GLY A CA 1
ATOM 1483 C C . GLY A 1 189 ? -3.523 -5.054 -27.821 1.00 86.44 189 GLY A C 1
ATOM 1484 O O . GLY A 1 189 ? -4.695 -5.418 -27.729 1.00 86.44 189 GLY A O 1
ATOM 1485 N N . ILE A 1 190 ? -2.632 -5.707 -28.577 1.00 90.38 190 ILE A N 1
ATOM 1486 C CA . ILE A 1 190 ? -2.961 -6.935 -29.325 1.00 90.38 190 ILE A CA 1
ATOM 1487 C C . ILE A 1 190 ? -3.311 -8.068 -28.355 1.00 90.38 190 ILE A C 1
ATOM 1489 O O . ILE A 1 190 ? -4.307 -8.756 -28.558 1.00 90.38 190 ILE A O 1
ATOM 1493 N N . ARG A 1 191 ? -2.554 -8.223 -27.261 1.00 88.62 191 ARG A N 1
ATOM 1494 C CA . ARG A 1 191 ? -2.854 -9.207 -26.209 1.00 88.62 191 ARG A CA 1
ATOM 1495 C C . ARG A 1 191 ? -4.204 -8.947 -25.557 1.00 88.62 191 ARG A C 1
ATOM 1497 O O . ARG A 1 191 ? -4.985 -9.882 -25.449 1.00 88.62 191 ARG A O 1
ATOM 1504 N N . LYS A 1 192 ? -4.509 -7.700 -25.188 1.00 85.00 192 LYS A N 1
ATOM 1505 C CA . LYS A 1 192 ? -5.817 -7.332 -24.627 1.00 85.00 192 LYS A CA 1
ATOM 1506 C C . LYS A 1 192 ? -6.953 -7.687 -25.589 1.00 85.00 192 LYS A C 1
ATOM 1508 O O . LYS A 1 192 ? -7.913 -8.312 -25.171 1.00 85.00 192 LYS A O 1
ATOM 1513 N N . THR A 1 193 ? -6.793 -7.366 -26.874 1.00 87.12 193 THR A N 1
ATOM 1514 C CA . THR A 1 193 ? -7.767 -7.712 -27.927 1.00 87.12 193 THR A CA 1
ATOM 1515 C C . THR A 1 193 ? -7.976 -9.225 -28.032 1.00 87.12 193 THR A C 1
ATOM 1517 O O . THR A 1 193 ? -9.106 -9.673 -28.143 1.00 87.12 193 THR A O 1
ATOM 1520 N N . ALA A 1 194 ? -6.903 -10.017 -27.957 1.00 86.62 194 ALA A N 1
ATOM 1521 C CA . ALA A 1 194 ? -6.967 -11.478 -28.033 1.00 86.62 194 ALA A CA 1
ATOM 1522 C C . ALA A 1 194 ? -7.619 -12.151 -26.807 1.00 86.62 194 ALA A C 1
ATOM 1524 O O . ALA A 1 194 ? -8.035 -13.300 -26.903 1.00 86.62 194 ALA A O 1
ATOM 1525 N N . HIS A 1 195 ? -7.666 -11.473 -25.655 1.00 80.50 195 HIS A N 1
ATOM 1526 C CA . HIS A 1 195 ? -8.281 -11.984 -24.420 1.00 80.50 195 HIS A CA 1
ATOM 1527 C C . HIS A 1 195 ? -9.683 -11.411 -24.174 1.00 80.50 195 HIS A C 1
ATOM 1529 O O . HIS A 1 195 ? -10.306 -11.741 -23.170 1.00 80.50 195 HIS A O 1
ATOM 1535 N N . ASP A 1 196 ? -10.165 -10.553 -25.072 1.00 79.75 196 ASP A N 1
ATOM 1536 C CA . ASP A 1 196 ? -11.503 -9.981 -25.043 1.00 79.75 196 ASP A CA 1
ATOM 1537 C C . ASP A 1 196 ? -12.386 -10.775 -26.024 1.00 79.75 196 ASP A C 1
ATOM 1539 O O . ASP A 1 196 ? -12.254 -10.595 -27.240 1.00 79.75 196 ASP A O 1
ATOM 1543 N N . PRO A 1 197 ? -13.219 -11.719 -25.544 1.00 78.19 197 PRO A N 1
ATOM 1544 C CA . PRO A 1 197 ? -14.031 -12.570 -26.413 1.00 78.19 197 PRO A CA 1
ATOM 1545 C C . PRO A 1 197 ? -15.114 -11.788 -27.170 1.00 78.19 197 PRO A C 1
ATOM 1547 O O . PRO A 1 197 ? -15.557 -12.247 -28.221 1.00 78.19 197 PRO A O 1
ATOM 1550 N N . ASP A 1 198 ? -15.493 -10.600 -26.691 1.00 81.94 198 ASP A N 1
ATOM 1551 C CA . ASP A 1 198 ? -16.503 -9.747 -27.326 1.00 81.94 198 ASP A CA 1
ATOM 1552 C C . ASP A 1 198 ? -15.901 -8.851 -28.427 1.00 81.94 198 ASP A C 1
ATOM 1554 O O . ASP A 1 198 ? -16.617 -8.169 -29.169 1.00 81.94 198 ASP A O 1
ATOM 1558 N N . ASN A 1 199 ? -14.573 -8.857 -28.583 1.00 84.00 199 ASN A N 1
ATOM 1559 C CA . ASN A 1 199 ? -13.886 -8.063 -29.589 1.00 84.00 199 ASN A CA 1
ATOM 1560 C C . ASN A 1 199 ? -13.876 -8.749 -30.965 1.00 84.00 199 ASN A C 1
ATOM 1562 O O . ASN A 1 199 ? -13.342 -9.844 -31.132 1.00 84.00 199 ASN A O 1
ATOM 1566 N N . VAL A 1 200 ? -14.349 -8.049 -32.002 1.00 83.50 200 VAL A N 1
ATOM 1567 C CA . VAL A 1 200 ? -14.369 -8.542 -33.399 1.00 83.50 200 VAL A CA 1
ATOM 1568 C C . VAL A 1 200 ? -12.974 -8.955 -33.907 1.00 83.50 200 VAL A C 1
ATOM 1570 O O . VAL A 1 200 ? -12.855 -9.816 -34.775 1.00 83.50 200 VAL A O 1
ATOM 1573 N N . GLY A 1 201 ? -11.902 -8.358 -33.376 1.00 85.75 201 GLY A N 1
ATOM 1574 C CA . GLY A 1 201 ? -10.518 -8.683 -33.732 1.00 85.75 201 GLY A CA 1
ATOM 1575 C C . GLY A 1 201 ? -9.883 -9.823 -32.927 1.00 85.75 201 GLY A C 1
ATOM 1576 O O . GLY A 1 201 ? -8.715 -10.130 -33.175 1.00 85.75 201 GLY A O 1
ATOM 1577 N N . SER A 1 202 ? -10.603 -10.427 -31.975 1.00 88.75 202 SER A N 1
ATOM 1578 C CA . SER A 1 202 ? -10.053 -11.362 -30.982 1.00 88.75 202 SER A CA 1
ATOM 1579 C C . SER A 1 202 ? -9.400 -12.594 -31.613 1.00 88.75 202 SER A C 1
ATOM 1581 O O . SER A 1 202 ? -8.218 -12.854 -31.378 1.00 88.75 202 SER A O 1
ATOM 1583 N N . GLU A 1 203 ? -10.102 -13.286 -32.518 1.00 90.50 203 GLU A N 1
ATOM 1584 C CA . GLU A 1 203 ? -9.588 -14.495 -33.181 1.00 90.50 203 GLU A CA 1
ATOM 1585 C C . GLU A 1 203 ? -8.311 -14.227 -33.993 1.00 90.50 203 GLU A C 1
ATOM 1587 O O . GLU A 1 203 ? -7.340 -14.982 -33.915 1.00 90.50 203 GLU A O 1
ATOM 1592 N N . VAL A 1 204 ? -8.276 -13.126 -34.752 1.00 91.31 204 VAL A N 1
ATOM 1593 C CA . VAL A 1 204 ? -7.122 -12.779 -35.598 1.00 91.31 204 VAL A CA 1
ATOM 1594 C C . VAL A 1 204 ? -5.934 -12.328 -34.742 1.00 91.31 204 VAL A C 1
ATOM 1596 O O . VAL A 1 204 ? -4.789 -12.668 -35.045 1.00 91.31 204 VAL A O 1
ATOM 1599 N N . ALA A 1 205 ? -6.188 -11.598 -33.651 1.00 91.62 205 ALA A N 1
ATOM 1600 C CA . ALA A 1 205 ? -5.159 -11.210 -32.691 1.00 91.62 205 ALA A CA 1
ATOM 1601 C C . ALA A 1 205 ? -4.559 -12.434 -31.982 1.00 91.62 205 ALA A C 1
ATOM 1603 O O . ALA A 1 205 ? -3.334 -12.552 -31.903 1.00 91.62 205 ALA A O 1
ATOM 1604 N N . ALA A 1 206 ? -5.396 -13.376 -31.535 1.00 91.44 206 ALA A N 1
ATOM 1605 C CA . ALA A 1 206 ? -4.956 -14.637 -30.945 1.00 91.44 206 ALA A CA 1
ATOM 1606 C C . ALA A 1 206 ? -4.134 -15.472 -31.943 1.00 91.44 206 ALA A C 1
ATOM 1608 O O . ALA A 1 206 ? -3.066 -15.981 -31.591 1.00 91.44 206 ALA A O 1
ATOM 1609 N N . ALA A 1 207 ? -4.572 -15.544 -33.205 1.00 93.00 207 ALA A N 1
ATOM 1610 C CA . ALA A 1 207 ? -3.849 -16.234 -34.269 1.00 93.00 207 ALA A CA 1
ATOM 1611 C C . ALA A 1 207 ? -2.466 -15.616 -34.538 1.00 93.00 207 ALA A C 1
ATOM 1613 O O . ALA A 1 207 ? -1.499 -16.356 -34.704 1.00 93.00 207 ALA A O 1
ATOM 1614 N N . LEU A 1 208 ? -2.340 -14.283 -34.528 1.00 94.25 208 LEU A N 1
ATOM 1615 C CA . LEU A 1 208 ? -1.047 -13.608 -34.687 1.00 94.25 208 LEU A CA 1
ATOM 1616 C C . LEU A 1 208 ? -0.093 -13.908 -33.530 1.00 94.25 208 LEU A C 1
ATOM 1618 O O . LEU A 1 208 ? 1.078 -14.195 -33.767 1.00 94.25 208 LEU A O 1
ATOM 1622 N N . LEU A 1 209 ? -0.580 -13.869 -32.288 1.00 93.62 209 LEU A N 1
ATOM 1623 C CA . LEU A 1 209 ? 0.239 -14.182 -31.114 1.00 93.62 209 LEU A CA 1
ATOM 1624 C C . LEU A 1 209 ? 0.713 -15.641 -31.127 1.00 93.62 209 LEU A C 1
ATOM 1626 O O . LEU A 1 209 ? 1.885 -15.898 -30.854 1.00 93.62 209 LEU A O 1
ATOM 1630 N N . ALA A 1 210 ? -0.163 -16.580 -31.500 1.00 93.12 210 ALA A N 1
ATOM 1631 C CA . ALA A 1 210 ? 0.206 -17.981 -31.687 1.00 93.12 210 ALA A CA 1
ATOM 1632 C C . ALA A 1 210 ? 1.225 -18.148 -32.825 1.00 93.12 210 ALA A C 1
ATOM 1634 O O . ALA A 1 210 ? 2.229 -18.832 -32.658 1.00 93.12 210 ALA A O 1
ATOM 1635 N N . HIS A 1 211 ? 1.028 -17.460 -33.953 1.00 93.44 211 HIS A N 1
ATOM 1636 C CA . HIS A 1 211 ? 1.964 -17.499 -35.074 1.00 93.44 211 HIS A CA 1
ATOM 1637 C C . HIS A 1 211 ? 3.348 -16.960 -34.693 1.00 93.44 211 HIS A C 1
ATOM 1639 O O . HIS A 1 211 ? 4.357 -17.535 -35.093 1.00 93.44 211 HIS A O 1
ATOM 1645 N N . ILE A 1 212 ? 3.415 -15.888 -33.897 1.00 94.44 212 ILE A N 1
ATOM 1646 C CA . ILE A 1 212 ? 4.682 -15.385 -33.357 1.00 94.44 212 ILE A CA 1
ATOM 1647 C C . ILE A 1 212 ? 5.322 -16.451 -32.465 1.00 94.44 212 ILE A C 1
ATOM 1649 O O . ILE A 1 212 ? 6.454 -16.839 -32.730 1.00 94.44 212 ILE A O 1
ATOM 1653 N N . ARG A 1 213 ? 4.598 -16.977 -31.469 1.00 93.75 213 ARG A N 1
ATOM 1654 C CA . ARG A 1 213 ? 5.102 -18.023 -30.560 1.00 93.75 213 ARG A CA 1
ATOM 1655 C C . ARG A 1 213 ? 5.660 -19.238 -31.308 1.00 93.75 213 ARG A C 1
ATOM 1657 O O . ARG A 1 213 ? 6.703 -19.755 -30.931 1.00 93.75 213 ARG A O 1
ATOM 1664 N N . ASP A 1 214 ? 4.961 -19.685 -32.347 1.00 93.19 214 ASP A N 1
ATOM 1665 C CA . ASP A 1 214 ? 5.221 -20.983 -32.971 1.00 93.19 214 ASP A CA 1
ATOM 1666 C C . ASP A 1 214 ? 6.148 -20.902 -34.194 1.00 93.19 214 ASP A C 1
ATOM 1668 O O . ASP A 1 214 ? 6.660 -21.934 -34.626 1.00 93.19 214 ASP A O 1
ATOM 1672 N N . GLN A 1 215 ? 6.327 -19.722 -34.806 1.00 93.75 215 GLN A N 1
ATOM 1673 C CA . GLN A 1 215 ? 7.042 -19.572 -36.085 1.00 93.75 215 GLN A CA 1
ATOM 1674 C C . GLN A 1 215 ? 8.120 -18.479 -36.100 1.00 93.75 215 GLN A C 1
ATOM 1676 O O . GLN A 1 215 ? 8.804 -18.348 -37.114 1.00 93.75 215 GLN A O 1
ATOM 1681 N N . PHE A 1 216 ? 8.261 -17.651 -35.058 1.00 95.94 216 PHE A N 1
ATOM 1682 C CA . PHE A 1 216 ? 9.341 -16.657 -35.005 1.00 95.94 216 PHE A CA 1
ATOM 1683 C C . PHE A 1 216 ? 10.601 -17.252 -34.375 1.00 95.94 216 PHE A C 1
ATOM 1685 O O . PHE A 1 216 ? 10.532 -18.090 -33.484 1.00 95.94 216 PHE A O 1
ATOM 1692 N N . ASP A 1 217 ? 11.765 -16.785 -34.822 1.00 96.31 217 ASP A N 1
ATOM 1693 C CA . ASP A 1 217 ? 13.064 -17.326 -34.408 1.00 96.31 217 ASP A CA 1
ATOM 1694 C C . ASP A 1 217 ? 13.734 -16.487 -33.310 1.00 96.31 217 ASP A C 1
ATOM 1696 O O . ASP A 1 217 ? 14.584 -16.982 -32.566 1.00 96.31 217 ASP A O 1
ATOM 1700 N N . LEU A 1 218 ? 13.412 -15.190 -33.253 1.00 96.25 218 LEU A N 1
ATOM 1701 C CA . LEU A 1 218 ? 14.091 -14.224 -32.393 1.00 96.25 218 LEU A CA 1
ATOM 1702 C C . LEU A 1 218 ? 13.175 -13.053 -32.020 1.00 96.25 218 LEU A C 1
ATOM 1704 O O . LEU A 1 218 ? 12.538 -12.440 -32.881 1.00 96.25 218 LEU A O 1
ATOM 1708 N N . VAL A 1 219 ? 13.198 -12.683 -30.741 1.00 95.38 219 VAL A N 1
ATOM 1709 C CA . VAL A 1 219 ? 12.656 -11.414 -30.245 1.00 95.38 219 VAL A CA 1
ATOM 1710 C C . VAL A 1 219 ? 13.815 -10.487 -29.887 1.00 95.38 219 VAL A C 1
ATOM 1712 O O . VAL A 1 219 ? 14.713 -10.862 -29.138 1.00 95.38 219 VAL A O 1
ATOM 1715 N N . ILE A 1 220 ? 13.804 -9.268 -30.416 1.00 95.00 220 ILE A N 1
ATOM 1716 C CA . ILE A 1 220 ? 14.769 -8.216 -30.099 1.00 95.00 220 ILE A CA 1
ATOM 1717 C C . ILE A 1 220 ? 14.033 -7.105 -29.362 1.00 95.00 220 ILE A C 1
ATOM 1719 O O . ILE A 1 220 ? 13.045 -6.571 -29.858 1.00 95.00 220 ILE A O 1
ATOM 1723 N N . VAL A 1 221 ? 14.533 -6.729 -28.195 1.00 90.62 221 VAL A N 1
ATOM 1724 C CA . VAL A 1 221 ? 14.011 -5.625 -27.396 1.00 90.62 221 VAL A CA 1
ATOM 1725 C C . VAL A 1 221 ? 15.080 -4.541 -27.317 1.00 90.62 221 VAL A C 1
ATOM 1727 O O . VAL A 1 221 ? 16.117 -4.737 -26.679 1.00 90.62 221 VAL A O 1
ATOM 1730 N N . ASP A 1 222 ? 14.839 -3.404 -27.970 1.00 88.31 222 ASP A N 1
ATOM 1731 C CA . ASP A 1 222 ? 15.682 -2.215 -27.819 1.00 88.31 222 ASP A CA 1
ATOM 1732 C C . ASP A 1 222 ? 15.159 -1.329 -26.692 1.00 88.31 222 ASP A C 1
ATOM 1734 O O . ASP A 1 222 ? 13.958 -1.254 -26.438 1.00 88.31 222 ASP A O 1
ATOM 1738 N N . GLU A 1 223 ? 16.085 -0.667 -26.007 1.00 79.69 223 GLU A N 1
ATOM 1739 C CA . GLU A 1 223 ? 15.835 0.035 -24.753 1.00 79.69 223 GLU A CA 1
ATOM 1740 C C . GLU A 1 223 ? 15.042 -0.829 -23.758 1.00 79.69 223 GLU A C 1
ATOM 1742 O O . GLU A 1 223 ? 14.123 -0.350 -23.093 1.00 79.69 223 GLU A O 1
ATOM 1747 N N . GLY A 1 224 ? 15.443 -2.102 -23.607 1.00 63.06 224 GLY A N 1
ATOM 1748 C CA . GLY A 1 224 ? 14.772 -3.098 -22.748 1.00 63.06 224 GLY A CA 1
ATOM 1749 C C . GLY A 1 224 ? 14.713 -2.761 -21.258 1.00 63.06 224 GLY A C 1
ATOM 1750 O O . GLY A 1 224 ? 14.233 -3.560 -20.463 1.00 63.06 224 GLY A O 1
ATOM 1751 N N . HIS A 1 225 ? 15.188 -1.572 -20.903 1.00 65.12 225 HIS A N 1
ATOM 1752 C CA . HIS A 1 225 ? 15.070 -0.969 -19.599 1.00 65.12 225 HIS A CA 1
ATOM 1753 C C . HIS A 1 225 ? 13.746 -0.204 -19.391 1.00 65.12 225 HIS A C 1
ATOM 1755 O O . HIS A 1 225 ? 13.417 0.138 -18.265 1.00 65.12 225 HIS A O 1
ATOM 1761 N N . TYR A 1 226 ? 12.978 0.179 -20.418 1.00 58.69 226 TYR A N 1
ATOM 1762 C CA . TYR A 1 226 ? 11.840 1.117 -20.280 1.00 58.69 226 TYR A CA 1
ATOM 1763 C C . TYR A 1 226 ? 10.732 0.691 -19.281 1.00 58.69 226 TYR A C 1
ATOM 1765 O O . TYR A 1 226 ? 10.146 -0.381 -19.411 1.00 58.69 226 TYR A O 1
ATOM 1773 N N . GLU A 1 227 ? 10.409 1.561 -18.311 1.00 51.22 227 GLU A N 1
ATOM 1774 C CA . GLU A 1 227 ? 9.337 1.386 -17.308 1.00 51.22 227 GLU A CA 1
ATOM 1775 C C . GLU A 1 227 ? 7.982 1.752 -17.941 1.00 51.22 227 GLU A C 1
ATOM 1777 O O . GLU A 1 227 ? 7.793 2.903 -18.340 1.00 51.22 227 GLU A O 1
ATOM 1782 N N . PRO A 1 228 ? 7.075 0.774 -18.161 1.00 49.50 228 PRO A N 1
ATOM 1783 C CA . PRO A 1 228 ? 6.364 0.041 -17.103 1.00 49.50 228 PRO A CA 1
ATOM 1784 C C . PRO A 1 228 ? 6.468 -1.490 -17.269 1.00 49.50 228 PRO A C 1
ATOM 1786 O O . PRO A 1 228 ? 6.036 -2.046 -18.274 1.00 49.50 228 PRO A O 1
ATOM 1789 N N . ALA A 1 229 ? 7.053 -2.189 -16.294 1.00 54.72 229 ALA A N 1
ATOM 1790 C CA . ALA A 1 229 ? 7.926 -3.347 -16.534 1.00 54.72 229 ALA A CA 1
ATOM 1791 C C . ALA A 1 229 ? 7.338 -4.787 -16.460 1.00 54.72 229 ALA A C 1
ATOM 1793 O O . ALA A 1 229 ? 8.127 -5.736 -16.493 1.00 54.72 229 ALA A O 1
ATOM 1794 N N . ILE A 1 230 ? 6.016 -5.032 -16.427 1.00 55.03 230 ILE A N 1
ATOM 1795 C CA . ILE A 1 230 ? 5.475 -6.422 -16.328 1.00 55.03 230 ILE A CA 1
ATOM 1796 C C . ILE A 1 230 ? 4.486 -6.808 -17.435 1.00 55.03 230 ILE A C 1
ATOM 1798 O O . ILE A 1 230 ? 4.585 -7.900 -18.002 1.00 55.03 230 ILE A O 1
ATOM 1802 N N . SER A 1 231 ? 3.561 -5.921 -17.806 1.00 54.94 231 SER A N 1
ATOM 1803 C CA . SER A 1 231 ? 2.461 -6.266 -18.721 1.00 54.94 231 SER A CA 1
ATOM 1804 C C . SER A 1 231 ? 2.923 -6.642 -20.136 1.00 54.94 231 SER A C 1
ATOM 1806 O O . SER A 1 231 ? 2.332 -7.521 -20.766 1.00 54.94 231 SER A O 1
ATOM 1808 N N . TRP A 1 232 ? 4.003 -6.038 -20.645 1.00 66.44 232 TRP A N 1
ATOM 1809 C CA . TRP A 1 232 ? 4.560 -6.370 -21.965 1.00 66.44 232 TRP A CA 1
ATOM 1810 C C . TRP A 1 232 ? 5.689 -7.403 -21.909 1.00 66.44 232 TRP A C 1
ATOM 1812 O O . TRP A 1 232 ? 5.793 -8.222 -22.824 1.00 66.44 232 TRP A O 1
ATOM 1822 N N . SER A 1 233 ? 6.489 -7.436 -20.835 1.00 68.06 233 SER A N 1
ATOM 1823 C CA . SER A 1 233 ? 7.471 -8.510 -20.627 1.00 68.06 233 SER A CA 1
ATOM 1824 C C . SER A 1 233 ? 6.777 -9.867 -20.512 1.00 68.06 233 SER A C 1
ATOM 1826 O O . SER A 1 233 ? 7.307 -10.867 -20.981 1.00 68.06 233 SER A O 1
ATOM 1828 N N . ARG A 1 234 ? 5.543 -9.906 -19.987 1.00 70.62 234 ARG A N 1
ATOM 1829 C CA . ARG A 1 234 ? 4.648 -11.069 -20.051 1.00 70.62 234 ARG A CA 1
ATOM 1830 C C . ARG A 1 234 ? 4.426 -11.565 -21.480 1.00 70.62 234 ARG A C 1
ATOM 1832 O O . ARG A 1 234 ? 4.631 -12.744 -21.732 1.00 70.62 234 ARG A O 1
ATOM 1839 N N . GLY A 1 235 ? 4.079 -10.680 -22.416 1.00 76.25 235 GLY A N 1
ATOM 1840 C CA . GLY A 1 235 ? 3.870 -11.067 -23.815 1.00 76.25 235 GLY A CA 1
ATOM 1841 C C . GLY A 1 235 ? 5.117 -11.685 -24.445 1.00 76.25 235 GLY A C 1
ATOM 1842 O O . GLY A 1 235 ? 5.034 -12.715 -25.101 1.00 76.25 235 GLY A O 1
ATOM 1843 N N . VAL A 1 236 ? 6.291 -11.111 -24.172 1.00 83.06 236 VAL A N 1
ATOM 1844 C CA . VAL A 1 236 ? 7.572 -11.679 -24.626 1.00 83.06 236 VAL A CA 1
ATOM 1845 C C . VAL A 1 236 ? 7.860 -13.034 -23.960 1.00 83.06 236 VAL A C 1
ATOM 1847 O O . VAL A 1 236 ? 8.280 -13.973 -24.632 1.00 83.06 236 VAL A O 1
ATOM 1850 N N . ARG A 1 237 ? 7.597 -13.169 -22.652 1.00 78.81 237 ARG A N 1
ATOM 1851 C CA . ARG A 1 237 ? 7.796 -14.414 -21.886 1.00 78.81 237 ARG A CA 1
ATOM 1852 C C . ARG A 1 237 ? 6.869 -15.550 -22.325 1.00 78.81 237 ARG A C 1
ATOM 1854 O O . ARG A 1 237 ? 7.311 -16.696 -22.312 1.00 78.81 237 ARG A O 1
ATOM 1861 N N . GLU A 1 238 ? 5.630 -15.237 -22.709 1.00 81.50 238 GLU A N 1
ATOM 1862 C CA . GLU A 1 238 ? 4.639 -16.188 -23.242 1.00 81.50 238 GLU A CA 1
ATOM 1863 C C . GLU A 1 238 ? 5.088 -16.798 -24.574 1.00 81.50 238 GLU A C 1
ATOM 1865 O O . GLU A 1 238 ? 4.814 -17.968 -24.835 1.00 81.50 238 GLU A O 1
ATOM 1870 N N . PHE A 1 239 ? 5.821 -16.040 -25.397 1.00 89.31 239 PHE A N 1
ATOM 1871 C CA . PHE A 1 239 ? 6.396 -16.580 -26.629 1.00 89.31 239 PHE A CA 1
ATOM 1872 C C . PHE A 1 239 ? 7.501 -17.604 -26.353 1.00 89.31 239 PHE A C 1
ATOM 1874 O O . PHE A 1 239 ? 7.684 -18.529 -27.136 1.00 89.31 239 PHE A O 1
ATOM 1881 N N . ASN A 1 240 ? 8.231 -17.447 -25.242 1.00 88.62 240 ASN A N 1
ATOM 1882 C CA . ASN A 1 240 ? 9.339 -18.315 -24.828 1.00 88.62 240 ASN A CA 1
ATOM 1883 C C . ASN A 1 240 ? 10.437 -18.522 -25.897 1.00 88.62 240 ASN A C 1
ATOM 1885 O O . ASN A 1 240 ? 11.166 -19.517 -25.888 1.00 88.62 240 ASN A O 1
ATOM 1889 N N . LEU A 1 241 ? 10.565 -17.559 -26.809 1.00 92.50 241 LEU A N 1
ATOM 1890 C CA . LEU A 1 241 ? 11.525 -17.561 -27.907 1.00 92.50 241 LEU A CA 1
ATOM 1891 C C . LEU A 1 241 ? 12.914 -17.091 -27.450 1.00 92.50 241 LEU A C 1
ATOM 1893 O O . LEU A 1 241 ? 13.026 -16.374 -26.445 1.00 92.50 241 LEU A O 1
ATOM 1897 N N . PRO A 1 242 ? 13.980 -17.405 -28.215 1.00 94.50 242 PRO A N 1
ATOM 1898 C CA . PRO A 1 242 ? 15.259 -16.726 -28.064 1.00 94.50 242 PRO A CA 1
ATOM 1899 C C . PRO A 1 242 ? 15.056 -15.206 -28.053 1.00 94.50 242 PRO A C 1
ATOM 1901 O O . PRO A 1 242 ? 14.433 -14.645 -28.955 1.00 94.50 242 PRO A O 1
ATOM 1904 N N . THR A 1 243 ? 15.554 -14.544 -27.011 1.00 93.06 243 THR A N 1
ATOM 1905 C CA . THR A 1 243 ? 15.303 -13.123 -26.750 1.00 93.06 243 THR A CA 1
ATOM 1906 C C . THR A 1 243 ? 16.620 -12.382 -26.559 1.00 93.06 243 THR A C 1
ATOM 1908 O O . THR A 1 243 ? 17.501 -12.829 -25.825 1.00 93.06 243 THR A O 1
ATOM 1911 N N . LEU A 1 244 ? 16.748 -11.239 -27.226 1.00 92.69 244 LEU A N 1
ATOM 1912 C CA . LEU A 1 244 ? 17.893 -10.344 -27.175 1.00 92.69 244 LEU A CA 1
ATOM 1913 C C . LEU A 1 244 ? 17.475 -8.986 -26.617 1.00 92.69 244 LEU A C 1
ATOM 1915 O O . LEU A 1 244 ? 16.604 -8.330 -27.180 1.00 92.69 244 LEU A O 1
ATOM 1919 N N . LEU A 1 245 ? 18.161 -8.527 -25.577 1.00 89.56 245 LEU A N 1
ATOM 1920 C CA . LEU A 1 245 ? 17.988 -7.195 -25.011 1.00 89.56 245 LEU A CA 1
ATOM 1921 C C . LEU A 1 245 ? 19.142 -6.282 -25.418 1.00 89.56 245 LEU A C 1
ATOM 1923 O O . LEU A 1 245 ? 20.308 -6.665 -25.316 1.00 89.56 245 LEU A O 1
ATOM 1927 N N . LEU A 1 246 ? 18.828 -5.053 -25.813 1.00 89.75 246 LEU A N 1
ATOM 1928 C CA . LEU A 1 246 ? 19.803 -3.983 -25.982 1.00 89.75 246 LEU A CA 1
ATOM 1929 C C . LEU A 1 246 ? 19.493 -2.857 -24.996 1.00 89.75 246 LEU A C 1
ATOM 1931 O O . LEU A 1 246 ? 18.352 -2.411 -24.870 1.00 89.75 246 LEU A O 1
ATOM 1935 N N . SER A 1 247 ? 20.512 -2.396 -24.274 1.00 84.38 247 SER A N 1
ATOM 1936 C CA . SER A 1 247 ? 20.353 -1.331 -23.282 1.00 84.38 247 SER A CA 1
ATOM 1937 C C . SER A 1 247 ? 21.648 -0.547 -23.089 1.00 84.38 247 SER A C 1
ATOM 1939 O O . SER A 1 247 ? 22.737 -1.113 -23.146 1.00 84.38 247 SER A O 1
ATOM 1941 N N . ALA A 1 248 ? 21.537 0.759 -22.847 1.00 78.62 248 ALA A N 1
ATOM 1942 C CA . ALA A 1 248 ? 22.673 1.587 -22.435 1.00 78.62 248 ALA A CA 1
ATOM 1943 C C . ALA A 1 248 ? 22.864 1.607 -20.914 1.00 78.62 248 ALA A C 1
ATOM 1945 O O . ALA A 1 248 ? 23.988 1.716 -20.429 1.00 78.62 248 ALA A O 1
ATOM 1946 N N . THR A 1 249 ? 21.771 1.459 -20.169 1.00 71.69 249 THR A N 1
ATOM 1947 C CA . THR A 1 249 ? 21.728 1.564 -18.707 1.00 71.69 249 THR A CA 1
ATOM 1948 C C . THR A 1 249 ? 20.930 0.397 -18.129 1.00 71.69 249 THR A C 1
ATOM 1950 O O . THR A 1 249 ? 19.833 0.608 -17.609 1.00 71.69 249 THR A O 1
ATOM 1953 N N . PRO A 1 250 ? 21.395 -0.849 -18.297 1.00 66.44 250 PRO A N 1
ATOM 1954 C CA . PRO A 1 250 ? 20.635 -1.985 -17.817 1.00 66.44 250 PRO A CA 1
ATOM 1955 C C . PRO A 1 250 ? 20.677 -2.036 -16.281 1.00 66.44 250 PRO A C 1
ATOM 1957 O O . PRO A 1 250 ? 21.732 -1.861 -15.664 1.00 66.44 250 PRO A O 1
ATOM 1960 N N . TYR A 1 251 ? 19.524 -2.259 -15.658 1.00 64.38 251 TYR A N 1
ATOM 1961 C CA . TYR A 1 251 ? 19.358 -2.305 -14.207 1.00 64.38 251 TYR A CA 1
ATOM 1962 C C . TYR A 1 251 ? 18.694 -3.608 -13.756 1.00 64.38 251 TYR A C 1
ATOM 1964 O O . TYR A 1 251 ? 18.165 -4.374 -14.558 1.00 64.38 251 TYR A O 1
ATOM 1972 N N . ARG A 1 252 ? 18.714 -3.861 -12.440 1.00 57.94 252 ARG A N 1
ATOM 1973 C CA . ARG A 1 252 ? 18.269 -5.122 -11.817 1.00 57.94 252 ARG A CA 1
ATOM 1974 C C . ARG A 1 252 ? 16.910 -5.619 -12.311 1.00 57.94 252 ARG A C 1
ATOM 1976 O O . ARG A 1 252 ? 16.709 -6.815 -12.514 1.00 57.94 252 ARG A O 1
ATOM 1983 N N . ASN A 1 253 ? 15.986 -4.682 -12.470 1.00 52.88 253 ASN A N 1
ATOM 1984 C CA . ASN A 1 253 ? 14.602 -4.955 -12.806 1.00 52.88 253 ASN A CA 1
ATOM 1985 C C . ASN A 1 253 ? 14.420 -5.408 -14.259 1.00 52.88 253 ASN A C 1
ATOM 1987 O O . ASN A 1 253 ? 13.639 -6.312 -14.545 1.00 52.88 253 ASN A O 1
ATOM 1991 N N . ASP A 1 254 ? 15.225 -4.849 -15.158 1.00 54.28 254 ASP A N 1
ATOM 1992 C CA . ASP A 1 254 ? 15.257 -5.217 -16.572 1.00 54.28 254 ASP A CA 1
ATOM 1993 C C . ASP A 1 254 ? 15.668 -6.689 -16.724 1.00 54.28 254 ASP A C 1
ATOM 1995 O O . ASP A 1 254 ? 15.129 -7.429 -17.543 1.00 54.28 254 ASP A O 1
ATOM 1999 N N . TYR A 1 255 ? 16.585 -7.155 -15.870 1.00 62.06 255 TYR A N 1
ATOM 2000 C CA . TYR A 1 255 ? 17.046 -8.545 -15.865 1.00 62.06 255 TYR A CA 1
ATOM 2001 C C . TYR A 1 255 ? 15.976 -9.524 -15.367 1.00 62.06 255 TYR A C 1
ATOM 2003 O O . TYR A 1 255 ? 15.891 -10.651 -15.864 1.00 62.06 255 TYR A O 1
ATOM 2011 N N . LYS A 1 256 ? 15.142 -9.088 -14.410 1.00 57.50 256 LYS A N 1
ATOM 2012 C CA . LYS A 1 256 ? 14.035 -9.861 -13.827 1.00 57.50 256 LYS A CA 1
ATOM 2013 C C . LYS A 1 256 ? 12.954 -10.161 -14.863 1.00 57.50 256 LYS A C 1
ATOM 2015 O O . LYS A 1 256 ? 12.474 -11.289 -14.953 1.00 57.50 256 LYS A O 1
ATOM 2020 N N . SER A 1 257 ? 12.600 -9.159 -15.661 1.00 59.66 257 SER A N 1
ATOM 2021 C CA . SER A 1 257 ? 11.512 -9.249 -16.636 1.00 59.66 257 SER A CA 1
ATOM 2022 C C . SER A 1 257 ? 11.835 -10.140 -17.844 1.00 59.66 257 SER A C 1
ATOM 2024 O O . SER A 1 257 ? 10.909 -10.662 -18.466 1.00 59.66 257 SER A O 1
ATOM 2026 N N . PHE A 1 258 ? 13.120 -10.382 -18.142 1.00 66.38 258 PHE A N 1
ATOM 2027 C CA . PHE A 1 258 ? 13.563 -11.085 -19.358 1.00 66.38 258 PHE A CA 1
ATOM 2028 C C . PHE A 1 258 ? 14.438 -12.324 -19.134 1.00 66.38 258 PHE A C 1
ATOM 2030 O O . PHE A 1 258 ? 14.998 -12.834 -20.094 1.00 66.38 258 PHE A O 1
ATOM 2037 N N . ARG A 1 259 ? 14.538 -12.864 -17.911 1.00 75.50 259 ARG A N 1
ATOM 2038 C CA . ARG A 1 259 ? 15.256 -14.132 -17.636 1.00 75.50 259 ARG A CA 1
ATOM 2039 C C . ARG A 1 259 ? 16.737 -14.115 -18.081 1.00 75.50 259 ARG A C 1
ATOM 2041 O O . ARG A 1 259 ? 17.210 -15.062 -18.704 1.00 75.50 259 ARG A O 1
ATOM 2048 N N . VAL A 1 260 ? 17.480 -13.046 -17.778 1.00 76.38 260 VAL A N 1
ATOM 2049 C CA . VAL A 1 260 ? 18.923 -12.935 -18.096 1.00 76.38 260 VAL A CA 1
ATOM 2050 C C . VAL A 1 260 ? 19.763 -13.510 -16.945 1.00 76.38 260 VAL A C 1
ATOM 2052 O O . VAL A 1 260 ? 19.679 -12.993 -15.833 1.00 76.38 260 VAL A O 1
ATOM 2055 N N . ARG A 1 261 ? 20.602 -14.538 -17.181 1.00 74.62 261 ARG A N 1
ATOM 2056 C CA . ARG A 1 261 ? 21.453 -15.160 -16.128 1.00 74.62 261 ARG A CA 1
ATOM 2057 C C . ARG A 1 261 ? 22.941 -14.845 -16.226 1.00 74.62 261 ARG A C 1
ATOM 2059 O O . ARG A 1 261 ? 23.728 -15.259 -15.381 1.00 74.62 261 ARG A O 1
ATOM 2066 N N . GLY A 1 262 ? 23.330 -14.114 -17.259 1.00 77.25 262 GLY A N 1
ATOM 2067 C CA . GLY A 1 262 ? 24.697 -13.652 -17.443 1.00 77.25 262 GLY A CA 1
ATOM 2068 C C . GLY A 1 262 ? 25.619 -14.583 -18.229 1.00 77.25 262 GLY A C 1
ATOM 2069 O O . GLY A 1 262 ? 26.791 -14.249 -18.379 1.00 77.25 262 GLY A O 1
ATOM 2070 N N . ARG A 1 263 ? 25.110 -15.698 -18.786 1.00 84.94 263 ARG A N 1
ATOM 2071 C CA . ARG A 1 263 ? 25.883 -16.561 -19.705 1.00 84.94 263 ARG A CA 1
ATOM 2072 C C . ARG A 1 263 ? 26.109 -15.912 -21.075 1.00 84.94 263 ARG A C 1
ATOM 2074 O O . ARG A 1 263 ? 27.112 -16.183 -21.728 1.00 84.94 263 ARG A O 1
ATOM 2081 N N . TYR A 1 264 ? 25.166 -15.072 -21.505 1.00 90.56 264 TYR A N 1
ATOM 2082 C CA . TYR A 1 264 ? 25.109 -14.484 -22.847 1.00 90.56 264 TYR A CA 1
ATOM 2083 C C . TYR A 1 264 ? 25.068 -12.951 -22.804 1.00 90.56 264 TYR A C 1
ATOM 2085 O O . TYR A 1 264 ? 24.119 -12.311 -23.255 1.00 90.56 264 TYR A O 1
ATOM 2093 N N . LEU A 1 265 ? 26.114 -12.365 -22.225 1.00 91.12 265 LEU A N 1
ATOM 2094 C CA . LEU A 1 265 ? 26.325 -10.921 -22.097 1.00 91.12 265 LEU A CA 1
ATOM 2095 C C . LEU A 1 265 ? 27.454 -10.401 -22.973 1.00 91.12 265 LEU A C 1
ATOM 2097 O O . LEU A 1 265 ? 28.528 -11.006 -23.024 1.00 91.12 265 LEU A O 1
ATOM 2101 N N . PHE A 1 266 ? 27.232 -9.211 -23.527 1.00 93.69 266 PHE A N 1
ATOM 2102 C CA . PHE A 1 266 ? 28.269 -8.341 -24.065 1.00 93.69 266 PHE A CA 1
ATOM 2103 C C . PHE A 1 266 ? 28.178 -6.949 -23.432 1.00 93.69 266 PHE A C 1
ATOM 2105 O O . PHE A 1 266 ? 27.083 -6.407 -23.293 1.00 93.69 266 PHE A O 1
ATOM 2112 N N . ASN A 1 267 ? 29.313 -6.347 -23.092 1.00 93.88 267 ASN A N 1
ATOM 2113 C CA . ASN A 1 267 ? 29.420 -4.995 -22.559 1.00 93.88 267 ASN A CA 1
ATOM 2114 C C . ASN A 1 267 ? 30.452 -4.202 -23.351 1.00 93.88 267 ASN A C 1
ATOM 2116 O O . ASN A 1 267 ? 31.639 -4.520 -23.311 1.00 93.88 267 ASN A O 1
ATOM 2120 N N . PHE A 1 268 ? 30.008 -3.140 -24.019 1.00 94.00 268 PHE A N 1
ATOM 2121 C CA . PHE A 1 268 ? 30.906 -2.149 -24.594 1.00 94.00 268 PHE A CA 1
ATOM 2122 C C . PHE A 1 268 ? 31.080 -0.982 -23.611 1.00 94.00 268 PHE A C 1
ATOM 2124 O O . PHE A 1 268 ? 30.121 -0.246 -23.388 1.00 94.00 268 PHE A O 1
ATOM 2131 N N . PRO A 1 269 ? 32.253 -0.798 -22.982 1.00 91.19 269 PRO A N 1
ATOM 2132 C CA . PRO A 1 269 ? 32.420 0.221 -21.948 1.00 91.19 269 PRO A CA 1
ATOM 2133 C C . PRO A 1 269 ? 32.330 1.650 -22.496 1.00 91.19 269 PRO A C 1
ATOM 2135 O O . PRO A 1 269 ? 32.958 1.963 -23.509 1.00 91.19 269 PRO A O 1
ATOM 2138 N N . TYR A 1 270 ? 31.661 2.554 -21.769 1.00 90.38 270 TYR A N 1
ATOM 2139 C CA . TYR A 1 270 ? 31.628 3.987 -22.102 1.00 90.38 270 TYR A CA 1
ATOM 2140 C C . TYR A 1 270 ? 33.027 4.589 -22.322 1.00 90.38 270 TYR A C 1
ATOM 2142 O O . TYR A 1 270 ? 33.252 5.295 -23.303 1.00 90.38 270 TYR A O 1
ATOM 2150 N N . ARG A 1 271 ? 33.992 4.272 -21.445 1.00 90.31 271 ARG A N 1
ATOM 2151 C CA . ARG A 1 271 ? 35.368 4.791 -21.540 1.00 90.31 271 ARG A CA 1
ATOM 2152 C C . ARG A 1 271 ? 36.033 4.416 -22.866 1.00 90.31 271 ARG A C 1
ATOM 2154 O O . ARG A 1 271 ? 36.616 5.275 -23.515 1.00 90.31 271 ARG A O 1
ATOM 2161 N N . GLN A 1 272 ? 35.876 3.161 -23.283 1.00 91.88 272 GLN A N 1
ATOM 2162 C CA . GLN A 1 272 ? 36.416 2.670 -24.548 1.00 91.88 272 GLN A CA 1
ATOM 2163 C C . GLN A 1 272 ? 35.755 3.376 -25.739 1.00 91.88 272 GLN A C 1
ATOM 2165 O O . GLN A 1 272 ? 36.442 3.786 -26.667 1.00 91.88 272 GLN A O 1
ATOM 2170 N N . ALA A 1 273 ? 34.437 3.592 -25.691 1.00 91.25 273 ALA A N 1
ATOM 2171 C CA . ALA A 1 273 ? 33.718 4.316 -26.738 1.00 91.25 273 ALA A CA 1
ATOM 2172 C C . ALA A 1 273 ? 34.208 5.771 -26.905 1.00 91.25 273 ALA A C 1
ATOM 2174 O O . ALA A 1 273 ? 34.240 6.285 -28.026 1.00 91.25 273 ALA A O 1
ATOM 2175 N N . VAL A 1 274 ? 34.604 6.423 -25.805 1.00 91.06 274 VAL A N 1
ATOM 2176 C CA . VAL A 1 274 ? 35.221 7.760 -25.813 1.00 91.06 274 VAL A CA 1
ATOM 2177 C C . VAL A 1 274 ? 36.652 7.716 -26.361 1.00 91.06 274 VAL A C 1
ATOM 2179 O O . VAL A 1 274 ? 37.004 8.529 -27.213 1.00 91.06 274 VAL A O 1
ATOM 2182 N N . GLU A 1 275 ? 37.475 6.768 -25.904 1.00 90.44 275 GLU A N 1
ATOM 2183 C CA . GLU A 1 275 ? 38.871 6.599 -26.347 1.00 90.44 275 GLU A CA 1
ATOM 2184 C C . GLU A 1 275 ? 38.968 6.302 -27.853 1.00 90.44 275 GLU A C 1
ATOM 2186 O O . GLU A 1 275 ? 39.819 6.862 -28.544 1.00 90.44 275 GLU A O 1
ATOM 2191 N N . GLU A 1 276 ? 38.047 5.490 -28.380 1.00 88.69 276 GLU A N 1
ATOM 2192 C CA . GLU A 1 276 ? 37.937 5.154 -29.807 1.00 88.69 276 GLU A CA 1
ATOM 2193 C C . GLU A 1 276 ? 37.242 6.248 -30.645 1.00 88.69 276 GLU A C 1
ATOM 2195 O O . GLU A 1 276 ? 37.055 6.070 -31.848 1.00 88.69 276 GLU A O 1
ATOM 2200 N N . ARG A 1 277 ? 36.863 7.386 -30.037 1.00 87.88 277 ARG A N 1
ATOM 2201 C CA . ARG A 1 277 ? 36.151 8.507 -30.687 1.00 87.88 277 ARG A CA 1
ATOM 2202 C C . ARG A 1 277 ? 34.846 8.091 -31.384 1.00 87.88 277 ARG A C 1
ATOM 2204 O O . ARG A 1 277 ? 34.438 8.696 -32.371 1.00 87.88 277 ARG A O 1
ATOM 2211 N N . ILE A 1 278 ? 34.170 7.064 -30.867 1.00 88.44 278 ILE A N 1
ATOM 2212 C CA . ILE A 1 278 ? 32.827 6.664 -31.321 1.00 88.44 278 ILE A CA 1
ATOM 2213 C C . ILE A 1 278 ? 31.777 7.616 -30.735 1.00 88.44 278 ILE A C 1
ATOM 2215 O O . ILE A 1 278 ? 30.803 7.971 -31.398 1.00 88.44 278 ILE A O 1
ATOM 2219 N N . ILE A 1 279 ? 31.999 8.048 -29.493 1.00 90.50 279 ILE A N 1
ATOM 2220 C CA . ILE A 1 279 ? 31.224 9.076 -28.796 1.00 90.50 279 ILE A CA 1
ATOM 2221 C C . ILE A 1 279 ? 32.176 10.130 -28.218 1.00 90.50 279 ILE A C 1
ATOM 2223 O O . ILE A 1 279 ? 33.352 9.856 -27.982 1.00 90.50 279 ILE A O 1
ATOM 2227 N N . ARG A 1 280 ? 31.677 11.339 -27.968 1.00 90.88 280 ARG A N 1
ATOM 2228 C CA . ARG A 1 280 ? 32.400 12.399 -27.256 1.00 90.88 280 ARG A CA 1
ATOM 2229 C C . ARG A 1 280 ? 32.131 12.340 -25.746 1.00 90.88 280 ARG A C 1
ATOM 2231 O O . ARG A 1 280 ? 31.039 11.935 -25.343 1.00 90.88 280 ARG A O 1
ATOM 2238 N N . PRO A 1 281 ? 33.090 12.747 -24.896 1.00 92.56 281 PRO A N 1
ATOM 2239 C CA . PRO A 1 281 ? 32.879 12.798 -23.454 1.00 92.56 281 PRO A CA 1
ATOM 2240 C C . PRO A 1 281 ? 31.860 13.880 -23.073 1.00 92.56 281 PRO A C 1
ATOM 2242 O O . PRO A 1 281 ? 31.823 14.943 -23.693 1.00 92.56 281 PRO A O 1
ATOM 2245 N N . ALA A 1 282 ? 31.067 13.623 -22.032 1.00 92.44 282 ALA A N 1
ATOM 2246 C CA . ALA A 1 282 ? 30.208 14.628 -21.408 1.00 92.44 282 ALA A CA 1
ATOM 2247 C C . ALA A 1 282 ? 30.978 15.472 -20.377 1.00 92.44 282 ALA A C 1
ATOM 2249 O O . ALA A 1 282 ? 31.743 14.927 -19.578 1.00 92.44 282 ALA A O 1
ATOM 2250 N N . ASP A 1 283 ? 30.741 16.780 -20.388 1.00 93.50 283 ASP A N 1
ATOM 2251 C CA . ASP A 1 283 ? 31.346 17.783 -19.515 1.00 93.50 283 ASP A CA 1
ATOM 2252 C C . ASP A 1 283 ? 30.242 18.492 -18.718 1.00 93.50 283 ASP A C 1
ATOM 2254 O O . ASP A 1 283 ? 29.346 19.103 -19.307 1.00 93.50 283 ASP A O 1
ATOM 2258 N N . ILE A 1 284 ? 30.275 18.365 -17.387 1.00 93.62 284 ILE A N 1
ATOM 2259 C CA . ILE A 1 284 ? 29.266 18.952 -16.494 1.00 93.62 284 ILE A CA 1
ATOM 2260 C C . ILE A 1 284 ? 29.748 20.333 -16.047 1.00 93.62 284 ILE A C 1
ATOM 2262 O O . ILE A 1 284 ? 30.672 20.451 -15.239 1.00 93.62 284 ILE A O 1
ATOM 2266 N N . ILE A 1 285 ? 29.095 21.374 -16.551 1.00 90.75 285 ILE A N 1
ATOM 2267 C CA . ILE A 1 285 ? 29.387 22.771 -16.243 1.00 90.75 285 ILE A CA 1
ATOM 2268 C C . ILE A 1 285 ? 28.719 23.124 -14.913 1.00 90.75 285 ILE A C 1
ATOM 2270 O O . ILE A 1 285 ? 27.497 23.043 -14.787 1.00 90.75 285 ILE A O 1
ATOM 2274 N N . ALA A 1 286 ? 29.520 23.542 -13.932 1.00 82.00 286 ALA A N 1
ATOM 2275 C CA . ALA A 1 286 ? 29.011 24.151 -12.708 1.00 82.00 286 ALA A CA 1
ATOM 2276 C C . ALA A 1 286 ? 29.182 25.669 -12.776 1.00 82.00 286 ALA A C 1
ATOM 2278 O O . ALA A 1 286 ? 30.313 26.147 -12.683 1.00 82.00 286 ALA A O 1
ATOM 2279 N N . PRO A 1 287 ? 28.089 26.416 -12.971 1.00 79.06 287 PRO A N 1
ATOM 2280 C CA . PRO A 1 287 ? 28.144 27.868 -12.999 1.00 79.06 287 PRO A CA 1
ATOM 2281 C C . PRO A 1 287 ? 28.394 28.441 -11.597 1.00 79.06 287 PRO A C 1
ATOM 2283 O O . PRO A 1 287 ? 27.893 27.916 -10.604 1.00 79.06 287 PRO A O 1
ATOM 2286 N N . GLU A 1 288 ? 29.129 29.550 -11.526 1.00 69.38 288 GLU A N 1
ATOM 2287 C CA . GLU A 1 288 ? 29.296 30.345 -10.302 1.00 69.38 288 GLU A CA 1
ATOM 2288 C C . GLU A 1 288 ? 27.999 31.137 -9.998 1.00 69.38 288 GLU A C 1
ATOM 2290 O O . GLU A 1 288 ? 27.448 31.783 -10.898 1.00 69.38 288 GLU A O 1
ATOM 2295 N N . GLY A 1 289 ? 27.491 31.080 -8.756 1.00 62.19 289 GLY A N 1
ATOM 2296 C CA . GLY A 1 289 ? 26.319 31.846 -8.290 1.00 62.19 289 GLY A CA 1
ATOM 2297 C C . GLY A 1 289 ? 25.772 31.411 -6.916 1.00 62.19 289 GLY A C 1
ATOM 2298 O O . GLY A 1 289 ? 26.000 30.274 -6.504 1.00 62.19 289 GLY A O 1
ATOM 2299 N N . ASP A 1 290 ? 25.051 32.308 -6.226 1.00 52.62 290 ASP A N 1
ATOM 2300 C CA . ASP A 1 290 ? 24.398 32.046 -4.928 1.00 52.62 290 ASP A CA 1
ATOM 2301 C C . ASP A 1 290 ? 23.143 31.166 -5.073 1.00 52.62 290 ASP A C 1
ATOM 2303 O O . ASP A 1 290 ? 22.364 31.307 -6.017 1.00 52.62 290 ASP A O 1
ATOM 2307 N N . ALA A 1 291 ? 22.956 30.251 -4.118 1.00 54.56 291 ALA A N 1
ATOM 2308 C CA . ALA A 1 291 ? 21.902 29.232 -4.093 1.00 54.56 291 ALA A CA 1
ATOM 2309 C C . ALA A 1 291 ? 20.631 29.669 -3.329 1.00 54.56 291 ALA A C 1
ATOM 2311 O O . ALA A 1 291 ? 19.961 28.829 -2.728 1.00 54.56 291 ALA A O 1
ATOM 2312 N N . GLU A 1 292 ? 20.318 30.968 -3.286 1.00 51.41 292 GLU A N 1
ATOM 2313 C CA . GLU A 1 292 ? 19.133 31.458 -2.567 1.00 51.41 292 GLU A CA 1
ATOM 2314 C C . GLU A 1 292 ? 17.814 31.047 -3.247 1.00 51.41 292 GLU A C 1
ATOM 2316 O O . GLU A 1 292 ? 17.726 30.907 -4.469 1.00 51.41 292 GLU A O 1
ATOM 2321 N N . LEU A 1 293 ? 16.777 30.858 -2.423 1.00 47.31 293 LEU A N 1
ATOM 2322 C CA . LEU A 1 293 ? 15.400 30.566 -2.829 1.00 47.31 293 LEU A CA 1
ATOM 2323 C C . LEU A 1 293 ? 14.813 31.766 -3.583 1.00 47.31 293 LEU A C 1
ATOM 2325 O O . LEU A 1 293 ? 14.319 32.721 -2.988 1.00 47.31 293 LEU A O 1
ATOM 2329 N N . ILE A 1 294 ? 14.876 31.713 -4.908 1.00 55.31 294 ILE A N 1
ATOM 2330 C CA . ILE A 1 294 ? 14.287 32.709 -5.803 1.00 55.31 294 ILE A CA 1
ATOM 2331 C C . ILE A 1 294 ? 12.930 32.182 -6.288 1.00 55.31 294 ILE A C 1
ATOM 2333 O O . ILE A 1 294 ? 12.801 31.006 -6.630 1.00 55.31 294 ILE A O 1
ATOM 2337 N N . ALA A 1 295 ? 11.912 33.048 -6.345 1.00 54.28 295 ALA A N 1
ATOM 2338 C CA . ALA A 1 295 ? 10.615 32.713 -6.939 1.00 54.28 295 ALA A CA 1
ATOM 2339 C C . ALA A 1 295 ? 10.787 32.158 -8.371 1.00 54.28 295 ALA A C 1
ATOM 2341 O O . ALA A 1 295 ? 11.604 32.663 -9.143 1.00 54.28 295 ALA A O 1
ATOM 2342 N N . ARG A 1 296 ? 10.012 31.131 -8.749 1.00 50.44 296 ARG A N 1
ATOM 2343 C CA . ARG A 1 296 ? 10.207 30.339 -9.987 1.00 50.44 296 ARG A CA 1
ATOM 2344 C C . ARG A 1 296 ? 10.268 31.191 -11.267 1.00 50.44 296 ARG A C 1
ATOM 2346 O O . ARG A 1 296 ? 11.086 30.923 -12.144 1.00 50.44 296 ARG A O 1
ATOM 2353 N N . GLU A 1 297 ? 9.480 32.264 -11.338 1.00 49.69 297 GLU A N 1
ATOM 2354 C CA . GLU A 1 297 ? 9.481 33.218 -12.460 1.00 49.69 297 GLU A CA 1
ATOM 2355 C C . GLU A 1 297 ? 10.785 34.028 -12.572 1.00 49.69 297 GLU A C 1
ATOM 2357 O O . GLU A 1 297 ? 11.232 34.334 -13.676 1.00 49.69 297 GLU A O 1
ATOM 2362 N N . ALA A 1 298 ? 11.445 34.328 -11.450 1.00 63.53 298 ALA A N 1
ATOM 2363 C CA . ALA A 1 298 ? 12.741 35.007 -11.420 1.00 63.53 298 ALA A CA 1
ATOM 2364 C C . ALA A 1 298 ? 13.929 34.042 -11.636 1.00 63.53 298 ALA A C 1
ATOM 2366 O O . ALA A 1 298 ? 15.014 34.480 -12.028 1.00 63.53 298 ALA A O 1
ATOM 2367 N N . ALA A 1 299 ? 13.724 32.729 -11.473 1.00 71.94 299 ALA A N 1
ATOM 2368 C CA . ALA A 1 299 ? 14.738 31.701 -11.726 1.00 71.94 299 ALA A CA 1
ATOM 2369 C C . ALA A 1 299 ? 14.976 31.435 -13.228 1.00 71.94 299 ALA A C 1
ATOM 2371 O O . ALA A 1 299 ? 16.094 31.102 -13.629 1.00 71.94 299 ALA A O 1
ATOM 2372 N N . ILE A 1 300 ? 13.956 31.608 -14.080 1.00 78.88 300 ILE A N 1
ATOM 2373 C CA . ILE A 1 300 ? 14.060 31.370 -15.532 1.00 78.88 300 ILE A CA 1
ATOM 2374 C C . ILE A 1 300 ? 15.032 32.356 -16.211 1.00 78.88 300 ILE A C 1
ATOM 2376 O O . ILE A 1 300 ? 15.971 31.883 -16.860 1.00 78.88 300 ILE A O 1
ATOM 2380 N N . PRO A 1 301 ? 14.910 33.692 -16.044 1.00 82.00 301 PRO A N 1
ATOM 2381 C CA . PRO A 1 301 ? 15.880 34.643 -16.595 1.00 82.00 301 PRO A CA 1
ATOM 2382 C C . PRO A 1 301 ? 17.311 34.397 -16.112 1.00 82.00 301 PRO A C 1
ATOM 2384 O O . PRO A 1 301 ? 18.258 34.511 -16.890 1.00 82.00 301 PRO A O 1
ATOM 2387 N N . GLN A 1 302 ? 17.489 34.004 -14.846 1.00 82.69 302 GLN A N 1
ATOM 2388 C CA . GLN A 1 302 ? 18.803 33.654 -14.307 1.00 82.69 302 GLN A CA 1
ATOM 2389 C C . GLN A 1 302 ? 19.380 32.412 -15.001 1.00 82.69 302 GLN A C 1
ATOM 2391 O O . GLN A 1 302 ? 20.532 32.429 -15.436 1.00 82.69 302 GLN A O 1
ATOM 2396 N N . PHE A 1 303 ? 18.584 31.349 -15.148 1.00 86.56 303 PHE A N 1
ATOM 2397 C CA . PHE A 1 303 ? 18.993 30.121 -15.827 1.00 86.56 303 PHE A CA 1
ATOM 2398 C C . PHE A 1 303 ? 19.337 30.357 -17.303 1.00 86.56 303 PHE A C 1
ATOM 2400 O O . PHE A 1 303 ? 20.393 29.923 -17.768 1.00 86.56 303 PHE A O 1
ATOM 2407 N N . VAL A 1 304 ? 18.504 31.100 -18.036 1.00 90.88 304 VAL A N 1
ATOM 2408 C CA . VAL A 1 304 ? 18.779 31.452 -19.438 1.00 90.88 304 VAL A CA 1
ATOM 2409 C C . VAL A 1 304 ? 19.998 32.378 -19.542 1.00 90.88 304 VAL A C 1
ATOM 2411 O O . VAL A 1 304 ? 20.818 32.218 -20.446 1.00 90.88 304 VAL A O 1
ATOM 2414 N N . GLY A 1 305 ? 20.199 33.283 -18.580 1.00 89.81 305 GLY A N 1
ATOM 2415 C CA . GLY A 1 305 ? 21.414 34.094 -18.476 1.00 89.81 305 GLY A CA 1
ATOM 2416 C C . GLY A 1 305 ? 22.683 33.254 -18.282 1.00 89.81 305 GLY A C 1
ATOM 2417 O O . GLY A 1 305 ? 23.703 33.516 -18.925 1.00 89.81 305 GLY A O 1
ATOM 2418 N N . ILE A 1 306 ? 22.618 32.203 -17.455 1.00 89.44 306 ILE A N 1
ATOM 2419 C CA . ILE A 1 306 ? 23.694 31.209 -17.310 1.00 89.44 306 ILE A CA 1
ATOM 2420 C C . ILE A 1 306 ? 23.930 30.487 -18.640 1.00 89.44 306 ILE A C 1
ATOM 2422 O O . ILE A 1 306 ? 25.075 30.404 -19.084 1.00 89.44 306 ILE A O 1
ATOM 2426 N N . MET A 1 307 ? 22.869 30.006 -19.302 1.00 94.06 307 MET A N 1
ATOM 2427 C CA . MET A 1 307 ? 22.982 29.364 -20.616 1.00 94.06 307 MET A CA 1
ATOM 2428 C C . MET A 1 307 ? 23.696 30.271 -21.615 1.00 94.06 307 MET A C 1
ATOM 2430 O O . MET A 1 307 ? 24.598 29.814 -22.309 1.00 94.06 307 MET A O 1
ATOM 2434 N N . HIS A 1 308 ? 23.323 31.549 -21.688 1.00 94.00 308 HIS A N 1
ATOM 2435 C CA . HIS A 1 308 ? 23.912 32.495 -22.631 1.00 94.00 308 HIS A CA 1
ATOM 2436 C C . HIS A 1 308 ? 25.401 32.718 -22.358 1.00 94.00 308 HIS A C 1
ATOM 2438 O O . HIS A 1 308 ? 26.218 32.655 -23.278 1.00 94.00 308 HIS A O 1
ATOM 2444 N N . ARG A 1 309 ? 25.780 32.901 -21.089 1.00 91.81 309 ARG A N 1
ATOM 2445 C CA . ARG A 1 309 ? 27.184 33.066 -20.694 1.00 91.81 309 ARG A CA 1
ATOM 2446 C C . ARG A 1 309 ? 28.025 31.827 -21.003 1.00 91.81 309 ARG A C 1
ATOM 2448 O O . ARG A 1 309 ? 29.129 31.962 -21.519 1.00 91.81 309 ARG A O 1
ATOM 2455 N N . GLU A 1 310 ? 27.515 30.636 -20.697 1.00 92.25 310 GLU A N 1
ATOM 2456 C CA . GLU A 1 310 ? 28.291 29.400 -20.821 1.00 92.25 310 GLU A CA 1
ATOM 2457 C C . GLU A 1 310 ? 28.280 28.814 -22.239 1.00 92.25 310 GLU A C 1
ATOM 2459 O O . GLU A 1 310 ? 29.290 28.271 -22.686 1.00 92.25 310 GLU A O 1
ATOM 2464 N N . LEU A 1 311 ? 27.171 28.893 -22.976 1.00 92.56 311 LEU A N 1
ATOM 2465 C CA . LEU A 1 311 ? 27.048 28.202 -24.261 1.00 92.56 311 LEU A CA 1
ATOM 2466 C C . LEU A 1 311 ? 27.533 29.012 -25.462 1.00 92.56 311 LEU A C 1
ATOM 2468 O O . LEU A 1 311 ? 27.927 28.392 -26.441 1.00 92.56 311 LEU A O 1
ATOM 2472 N N . THR A 1 312 ? 27.556 30.348 -25.423 1.00 91.56 312 THR A N 1
ATOM 2473 C CA . THR A 1 312 ? 27.818 31.165 -26.630 1.00 91.56 312 THR A CA 1
ATOM 2474 C C . THR A 1 312 ? 29.140 30.820 -27.325 1.00 91.56 312 THR A C 1
ATOM 2476 O O . THR A 1 312 ? 29.149 30.498 -28.512 1.00 91.56 312 THR A O 1
ATOM 2479 N N . GLU A 1 313 ? 30.260 30.822 -26.597 1.00 90.25 313 GLU A N 1
ATOM 2480 C CA . GLU A 1 313 ? 31.570 30.483 -27.180 1.00 90.25 313 GLU A CA 1
ATOM 2481 C C . GLU A 1 313 ? 31.694 28.989 -27.509 1.00 90.25 313 GLU A C 1
ATOM 2483 O O . GLU A 1 313 ? 32.295 28.617 -28.515 1.00 90.25 313 GLU A O 1
ATOM 2488 N N . ARG A 1 314 ? 31.066 28.123 -26.706 1.00 93.06 314 ARG A N 1
ATOM 2489 C CA . ARG A 1 314 ? 31.081 26.667 -26.908 1.00 93.06 314 ARG A CA 1
ATOM 2490 C C . ARG A 1 314 ? 30.327 26.261 -28.176 1.00 93.06 314 ARG A C 1
ATOM 2492 O O . ARG A 1 314 ? 30.803 25.427 -28.939 1.00 93.06 314 ARG A O 1
ATOM 2499 N N . LEU A 1 315 ? 29.179 26.881 -28.447 1.00 92.44 315 LEU A N 1
ATOM 2500 C CA . LEU A 1 315 ? 28.425 26.656 -29.679 1.00 92.44 315 LEU A CA 1
ATOM 2501 C C . LEU A 1 315 ? 29.222 27.131 -30.901 1.00 92.44 315 LEU A C 1
ATOM 2503 O O . LEU A 1 315 ? 29.338 26.374 -31.857 1.00 92.44 315 LEU A O 1
ATOM 2507 N N . ARG A 1 316 ? 29.873 28.301 -30.840 1.00 89.31 316 ARG A N 1
ATOM 2508 C CA . ARG A 1 316 ? 30.776 28.766 -31.914 1.00 89.31 316 ARG A CA 1
ATOM 2509 C C . ARG A 1 316 ? 31.935 27.801 -32.173 1.00 89.31 316 ARG A C 1
ATOM 2511 O O . ARG A 1 316 ? 32.318 27.584 -33.318 1.00 89.31 316 ARG A O 1
ATOM 2518 N N . GLU A 1 317 ? 32.504 27.205 -31.127 1.00 88.25 317 GLU A N 1
ATOM 2519 C CA . GLU A 1 317 ? 33.536 26.171 -31.274 1.00 88.25 317 GLU A CA 1
ATOM 2520 C C . GLU A 1 317 ? 32.982 24.910 -31.957 1.00 88.25 317 GLU A C 1
ATOM 2522 O O . GLU A 1 317 ? 33.624 24.360 -32.857 1.00 88.25 317 GLU A O 1
ATOM 2527 N N . ALA A 1 318 ? 31.777 24.478 -31.571 1.00 89.38 318 ALA A N 1
ATOM 2528 C CA . ALA A 1 318 ? 31.131 23.288 -32.116 1.00 89.38 318 ALA A CA 1
ATOM 2529 C C . ALA A 1 318 ? 30.746 23.400 -33.596 1.00 89.38 318 ALA A C 1
ATOM 2531 O O . ALA A 1 318 ? 30.639 22.368 -34.254 1.00 89.38 318 ALA A O 1
ATOM 2532 N N . GLU A 1 319 ? 30.580 24.603 -34.153 1.00 87.88 319 GLU A N 1
ATOM 2533 C CA . GLU A 1 319 ? 30.326 24.795 -35.592 1.00 87.88 319 GLU A CA 1
ATOM 2534 C C . GLU A 1 319 ? 31.404 24.128 -36.464 1.00 87.88 319 GLU A C 1
ATOM 2536 O O . GLU A 1 319 ? 31.097 23.563 -37.512 1.00 87.88 319 GLU A O 1
ATOM 2541 N N . ARG A 1 320 ? 32.660 24.082 -35.993 1.00 85.06 320 ARG A N 1
ATOM 2542 C CA . ARG A 1 320 ? 33.779 23.428 -36.702 1.00 85.06 320 ARG A CA 1
ATOM 2543 C C . ARG A 1 320 ? 33.641 21.905 -36.785 1.00 85.06 320 ARG A C 1
ATOM 2545 O O . ARG A 1 320 ? 34.345 21.248 -37.552 1.00 85.06 320 ARG A O 1
ATOM 2552 N N . TRP A 1 321 ? 32.744 21.311 -35.997 1.00 86.62 321 TRP A N 1
ATOM 2553 C CA . TRP A 1 321 ? 32.510 19.866 -35.993 1.00 86.62 321 TRP A CA 1
ATOM 2554 C C . TRP A 1 321 ? 31.626 19.401 -37.154 1.00 86.62 321 TRP A C 1
ATOM 2556 O O . TRP A 1 321 ? 31.422 18.195 -37.304 1.00 86.62 321 TRP A O 1
ATOM 2566 N N . PHE A 1 322 ? 31.105 20.317 -37.972 1.00 85.00 322 PHE A N 1
ATOM 2567 C CA . PHE A 1 322 ? 30.176 20.003 -39.051 1.00 85.00 322 PHE A CA 1
ATOM 2568 C C . PHE A 1 322 ? 30.702 20.540 -40.389 1.00 85.00 322 PHE A C 1
ATOM 2570 O O . PHE A 1 322 ? 30.946 21.730 -40.544 1.00 85.00 322 PHE A O 1
ATOM 2577 N N . LEU A 1 323 ? 30.871 19.657 -41.381 1.00 67.31 323 LEU A N 1
ATOM 2578 C CA . LEU A 1 323 ? 31.405 20.018 -42.708 1.00 67.31 323 LEU A CA 1
ATOM 2579 C C . LEU A 1 323 ? 30.342 20.598 -43.663 1.00 67.31 323 LEU A C 1
ATOM 2581 O O . LEU A 1 323 ? 30.694 21.210 -44.668 1.00 67.31 323 LEU A O 1
ATOM 2585 N N . ASN A 1 324 ? 29.051 20.420 -43.357 1.00 64.94 324 ASN A N 1
ATOM 2586 C CA . ASN A 1 324 ? 27.934 20.677 -44.280 1.00 64.94 324 ASN A CA 1
ATOM 2587 C C . ASN A 1 324 ? 27.091 21.919 -43.931 1.00 64.94 324 ASN A C 1
ATOM 2589 O O . ASN A 1 324 ? 26.002 22.086 -44.474 1.00 64.94 324 ASN A O 1
ATOM 2593 N N . GLY A 1 325 ? 27.565 22.782 -43.028 1.00 65.75 325 GLY A N 1
ATOM 2594 C CA . GLY A 1 325 ? 26.801 23.951 -42.573 1.00 65.75 325 GLY A CA 1
ATOM 2595 C C . GLY A 1 325 ? 25.684 23.633 -41.570 1.00 65.75 325 GLY A C 1
ATOM 2596 O O . GLY A 1 325 ? 24.832 24.486 -41.334 1.00 65.75 325 GLY A O 1
ATOM 2597 N N . ASP A 1 326 ? 25.682 22.434 -40.975 1.00 78.69 326 ASP A N 1
ATOM 2598 C CA . ASP A 1 326 ? 24.797 22.109 -39.853 1.00 78.69 326 ASP A CA 1
ATOM 2599 C C . ASP A 1 326 ? 25.185 22.934 -38.617 1.00 78.69 326 ASP A C 1
ATOM 2601 O O . ASP A 1 326 ? 26.360 23.021 -38.255 1.00 78.69 326 ASP A O 1
ATOM 2605 N N . ALA A 1 327 ? 24.190 23.522 -37.951 1.00 85.06 327 ALA A N 1
ATOM 2606 C CA . ALA A 1 327 ? 24.397 24.316 -36.745 1.00 85.06 327 ALA A CA 1
ATOM 2607 C C . ALA A 1 327 ? 24.300 23.450 -35.474 1.00 85.06 327 ALA A C 1
ATOM 2609 O O . ALA A 1 327 ? 23.455 22.549 -35.404 1.00 85.06 327 ALA A O 1
ATOM 2610 N N . PRO A 1 328 ? 25.110 23.729 -34.437 1.00 92.50 328 PRO A N 1
ATOM 2611 C CA . PRO A 1 328 ? 25.009 23.042 -33.158 1.00 92.50 328 PRO A CA 1
ATOM 2612 C C . PRO A 1 328 ? 23.688 23.379 -32.459 1.00 92.50 328 PRO A C 1
ATOM 2614 O O . PRO A 1 328 ? 23.291 24.542 -32.378 1.00 92.50 328 PRO A O 1
ATOM 2617 N N . LYS A 1 329 ? 23.039 22.353 -31.908 1.00 94.69 329 LYS A N 1
ATOM 2618 C CA . LYS A 1 329 ? 21.745 22.414 -31.222 1.00 94.69 329 LYS A CA 1
ATOM 2619 C C . LYS A 1 329 ? 21.880 22.152 -29.724 1.00 94.69 329 LYS A C 1
ATOM 2621 O O . LYS A 1 329 ? 22.780 21.442 -29.266 1.00 94.69 329 LYS A O 1
ATOM 2626 N N . VAL A 1 330 ? 20.925 22.678 -28.966 1.00 96.38 330 VAL A N 1
ATOM 2627 C CA . VAL A 1 330 ? 20.835 22.594 -27.507 1.00 96.38 330 VAL A CA 1
ATOM 2628 C C . VAL A 1 330 ? 19.483 22.010 -27.116 1.00 96.38 330 VAL A C 1
ATOM 2630 O O . VAL A 1 330 ? 18.437 22.511 -27.531 1.00 96.38 330 VAL A O 1
ATOM 2633 N N . MET A 1 331 ? 19.492 20.966 -26.290 1.00 96.38 331 MET A N 1
ATOM 2634 C CA . MET A 1 331 ? 18.281 20.477 -25.630 1.00 96.38 331 MET A CA 1
ATOM 2635 C C . MET A 1 331 ? 18.069 21.236 -24.324 1.00 96.38 331 MET A C 1
ATOM 2637 O O . MET A 1 331 ? 19.017 21.408 -23.565 1.00 96.38 331 MET A O 1
ATOM 2641 N N . VAL A 1 332 ? 16.841 21.651 -24.036 1.00 96.06 332 VAL A N 1
ATOM 2642 C CA . VAL A 1 332 ? 16.473 22.326 -22.787 1.00 96.06 332 VAL A CA 1
ATOM 2643 C C . VAL A 1 332 ? 15.360 21.537 -22.109 1.00 96.06 332 VAL A C 1
ATOM 2645 O O . VAL A 1 332 ? 14.362 21.203 -22.749 1.00 96.06 332 VAL A O 1
ATOM 2648 N N . ARG A 1 333 ? 15.529 21.218 -20.826 1.00 92.44 333 ARG A N 1
ATOM 2649 C CA . ARG A 1 333 ? 14.602 20.373 -20.066 1.00 92.44 333 ARG A CA 1
ATOM 2650 C C . ARG A 1 333 ? 13.920 21.143 -18.939 1.00 92.44 333 ARG A C 1
ATOM 2652 O O . ARG A 1 333 ? 14.616 21.788 -18.159 1.00 92.44 333 ARG A O 1
ATOM 2659 N N . GLY A 1 334 ? 12.600 20.991 -18.824 1.00 84.56 334 GLY A N 1
ATOM 2660 C CA . GLY A 1 334 ? 11.770 21.448 -17.694 1.00 84.56 334 GLY A CA 1
ATOM 2661 C C . GLY A 1 334 ? 10.623 20.471 -17.398 1.00 84.56 334 GLY A C 1
ATOM 2662 O O . GLY A 1 334 ? 10.409 19.540 -18.176 1.00 84.56 334 GLY A O 1
ATOM 2663 N N . ASP A 1 335 ? 9.904 20.650 -16.291 1.00 79.12 335 ASP A N 1
ATOM 2664 C CA . ASP A 1 335 ? 8.936 19.657 -15.792 1.00 79.12 335 ASP A CA 1
ATOM 2665 C C . ASP A 1 335 ? 7.501 19.804 -16.307 1.00 79.12 335 ASP A C 1
ATOM 2667 O O . ASP A 1 335 ? 6.773 18.813 -16.344 1.00 79.12 335 ASP A O 1
ATOM 2671 N N . ASP A 1 336 ? 7.083 20.979 -16.771 1.00 79.12 336 ASP A N 1
ATOM 2672 C CA . ASP A 1 336 ? 5.697 21.227 -17.182 1.00 79.12 336 ASP A CA 1
ATOM 2673 C C . ASP A 1 336 ? 5.593 22.228 -18.344 1.00 79.12 336 ASP A C 1
ATOM 2675 O O . ASP A 1 336 ? 6.504 23.007 -18.615 1.00 79.12 336 ASP A O 1
ATOM 2679 N N . LEU A 1 337 ? 4.469 22.193 -19.069 1.00 80.56 337 LEU A N 1
ATOM 2680 C CA . LEU A 1 337 ? 4.264 22.993 -20.284 1.00 80.56 337 LEU A CA 1
ATOM 2681 C C . LEU A 1 337 ? 4.359 24.508 -20.044 1.00 80.56 337 LEU A C 1
ATOM 2683 O O . LEU A 1 337 ? 4.780 25.233 -20.948 1.00 80.56 337 LEU A O 1
ATOM 2687 N N . GLU A 1 338 ? 3.957 24.982 -18.870 1.00 76.50 338 GLU A N 1
ATOM 2688 C CA . GLU A 1 338 ? 4.007 26.399 -18.517 1.00 76.50 338 GLU A CA 1
ATOM 2689 C C . GLU A 1 338 ? 5.462 26.859 -18.410 1.00 76.50 338 GLU A C 1
ATOM 2691 O O . GLU A 1 338 ? 5.885 27.759 -19.141 1.00 76.50 338 GLU A O 1
ATOM 2696 N N . THR A 1 339 ? 6.266 26.124 -17.643 1.00 76.50 339 THR A N 1
ATOM 2697 C CA . THR A 1 339 ? 7.712 26.316 -17.524 1.00 76.50 339 THR A CA 1
ATOM 2698 C C . THR A 1 339 ? 8.402 26.259 -18.888 1.00 76.50 339 THR A C 1
ATOM 2700 O O . THR A 1 339 ? 9.213 27.129 -19.209 1.00 76.50 339 THR A O 1
ATOM 2703 N N . LEU A 1 340 ? 8.056 25.289 -19.748 1.00 86.81 340 LEU A N 1
ATOM 2704 C CA . LEU A 1 340 ? 8.626 25.201 -21.102 1.00 86.81 340 LEU A CA 1
ATOM 2705 C C . LEU A 1 340 ? 8.302 26.438 -21.959 1.00 86.81 340 LEU A C 1
ATOM 2707 O O . LEU A 1 340 ? 9.138 26.864 -22.755 1.00 86.81 340 LEU A O 1
ATOM 2711 N N . THR A 1 341 ? 7.108 27.015 -21.809 1.00 84.56 341 THR A N 1
ATOM 2712 C CA . THR A 1 341 ? 6.665 28.195 -22.573 1.00 84.56 341 THR A CA 1
ATOM 2713 C C . THR A 1 341 ? 7.372 29.468 -22.094 1.00 84.56 341 THR A C 1
ATOM 2715 O O . THR A 1 341 ? 7.786 30.300 -22.909 1.00 84.56 341 THR A O 1
ATOM 2718 N N . LEU A 1 342 ? 7.575 29.599 -20.781 1.00 81.81 342 LEU A N 1
ATOM 2719 C CA . LEU A 1 342 ? 8.357 30.687 -20.191 1.00 81.81 342 LEU A CA 1
ATOM 2720 C C . LEU A 1 342 ? 9.836 30.597 -20.596 1.00 81.81 342 LEU A C 1
ATOM 2722 O O . LEU A 1 342 ? 10.405 31.585 -21.062 1.00 81.81 342 LEU A O 1
ATOM 2726 N N . LEU A 1 343 ? 10.432 29.399 -20.529 1.00 87.69 343 LEU A N 1
ATOM 2727 C CA . LEU A 1 343 ? 11.787 29.138 -21.028 1.00 87.69 343 LEU A CA 1
ATOM 2728 C C . LEU A 1 343 ? 11.917 29.498 -22.511 1.00 87.69 343 LEU A C 1
ATOM 2730 O O . LEU A 1 343 ? 12.891 30.136 -22.895 1.00 87.69 343 LEU A O 1
ATOM 2734 N N . GLN A 1 344 ? 10.939 29.135 -23.345 1.00 94.69 344 GLN A N 1
ATOM 2735 C CA . GLN A 1 344 ? 10.948 29.469 -24.773 1.00 94.69 344 GLN A CA 1
ATOM 2736 C C . GLN A 1 344 ? 10.954 30.976 -25.007 1.00 94.69 344 GLN A C 1
ATOM 2738 O O . GLN A 1 344 ? 11.739 31.470 -25.814 1.00 94.69 344 GLN A O 1
ATOM 2743 N N . THR A 1 345 ? 10.094 31.703 -24.295 1.00 90.56 345 THR A N 1
ATOM 2744 C CA . THR A 1 345 ? 9.987 33.161 -24.416 1.00 90.56 345 THR A CA 1
ATOM 2745 C C . THR A 1 345 ? 11.310 33.830 -24.057 1.00 90.56 345 THR A C 1
ATOM 2747 O O . THR A 1 345 ? 11.809 34.670 -24.807 1.00 90.56 345 THR A O 1
ATOM 2750 N N . GLU A 1 346 ? 11.914 33.413 -22.946 1.00 91.00 346 GLU A N 1
ATOM 2751 C CA . GLU A 1 346 ? 13.156 34.000 -22.459 1.00 91.00 346 GLU A CA 1
ATOM 2752 C C . GLU A 1 346 ? 14.373 33.603 -23.311 1.00 91.00 346 GLU A C 1
ATOM 2754 O O . GLU A 1 346 ? 15.202 34.454 -23.630 1.00 91.00 346 GLU A O 1
ATOM 2759 N N . ILE A 1 347 ? 14.458 32.349 -23.771 1.00 96.12 347 ILE A N 1
ATOM 2760 C CA . ILE A 1 347 ? 15.506 31.898 -24.702 1.00 96.12 347 ILE A CA 1
ATOM 2761 C C . ILE A 1 347 ? 15.431 32.685 -26.011 1.00 96.12 347 ILE A C 1
ATOM 2763 O O . ILE A 1 347 ? 16.455 33.184 -26.472 1.00 96.12 347 ILE A O 1
ATOM 2767 N N . ASN A 1 348 ? 14.234 32.848 -26.582 1.00 95.19 348 ASN A N 1
ATOM 2768 C CA . ASN A 1 348 ? 14.048 33.615 -27.815 1.00 95.19 348 ASN A CA 1
ATOM 2769 C C . ASN A 1 348 ? 14.500 35.068 -27.651 1.00 95.19 348 ASN A C 1
ATOM 2771 O O . ASN A 1 348 ? 15.139 35.613 -28.547 1.00 95.19 348 ASN A O 1
ATOM 2775 N N . ARG A 1 349 ? 14.213 35.677 -26.493 1.00 94.69 349 ARG A N 1
ATOM 2776 C CA . ARG A 1 349 ? 14.609 37.052 -26.166 1.00 94.69 349 ARG A CA 1
ATOM 2777 C C . ARG A 1 349 ? 16.121 37.210 -26.001 1.00 94.69 349 ARG A C 1
ATOM 2779 O O . ARG A 1 349 ? 16.678 38.191 -26.481 1.00 94.69 349 ARG A O 1
ATOM 2786 N N . VAL A 1 350 ? 16.771 36.292 -25.284 1.00 95.00 350 VAL A N 1
ATOM 2787 C CA . VAL A 1 350 ? 18.194 36.406 -24.915 1.00 95.00 350 VAL A CA 1
ATOM 2788 C C . VAL A 1 350 ? 19.122 35.976 -26.051 1.00 95.00 350 VAL A C 1
ATOM 2790 O O . VAL A 1 350 ? 20.146 36.617 -26.267 1.00 95.00 350 VAL A O 1
ATOM 2793 N N . PHE A 1 351 ? 18.773 34.914 -26.779 1.00 93.50 351 PHE A N 1
ATOM 2794 C CA . PHE A 1 351 ? 19.595 34.364 -27.863 1.00 93.50 351 PHE A CA 1
ATOM 2795 C C . PHE A 1 351 ? 19.217 34.883 -29.256 1.00 93.50 351 PHE A C 1
ATOM 2797 O O . PHE A 1 351 ? 19.844 34.465 -30.225 1.00 93.50 351 PHE A O 1
ATOM 2804 N N . ASP A 1 352 ? 18.206 35.754 -29.361 1.00 93.19 352 ASP A N 1
ATOM 2805 C CA . ASP A 1 352 ? 17.650 36.245 -30.633 1.00 93.19 352 ASP A CA 1
ATOM 2806 C C . ASP A 1 352 ? 17.351 35.091 -31.608 1.00 93.19 352 ASP A C 1
ATOM 2808 O O . ASP A 1 352 ? 17.903 34.971 -32.702 1.00 93.19 352 ASP A O 1
ATOM 2812 N N . THR A 1 353 ? 16.521 34.154 -31.143 1.00 93.12 353 THR A N 1
ATOM 2813 C CA . THR A 1 353 ? 16.278 32.872 -31.818 1.00 93.12 353 THR A CA 1
ATOM 2814 C C . THR A 1 353 ? 14.802 32.480 -31.798 1.00 93.12 353 THR A C 1
ATOM 2816 O O . THR A 1 353 ? 13.959 33.148 -31.199 1.00 93.12 353 THR A O 1
ATOM 2819 N N . GLN A 1 354 ? 14.483 31.374 -32.468 1.00 93.12 354 GLN A N 1
ATOM 2820 C CA . GLN A 1 354 ? 13.172 30.735 -32.427 1.00 93.12 354 GLN A CA 1
ATOM 2821 C C . GLN A 1 354 ? 13.319 29.289 -31.957 1.00 93.12 354 GLN A C 1
ATOM 2823 O O . GLN A 1 354 ? 13.520 28.359 -32.740 1.00 93.12 354 GLN A O 1
ATOM 2828 N N . ALA A 1 355 ? 13.247 29.121 -30.643 1.00 95.56 355 ALA A N 1
ATOM 2829 C CA . ALA A 1 355 ? 13.276 27.845 -29.961 1.00 95.56 355 ALA A CA 1
ATOM 2830 C C . ALA A 1 355 ? 11.975 27.065 -30.180 1.00 95.56 355 ALA A C 1
ATOM 2832 O O . ALA A 1 355 ? 10.883 27.630 -30.266 1.00 95.56 355 ALA A O 1
ATOM 2833 N N . VAL A 1 356 ? 12.099 25.744 -30.205 1.00 96.06 356 VAL A N 1
ATOM 2834 C CA . VAL A 1 356 ? 10.997 24.803 -30.405 1.00 96.06 356 VAL A CA 1
ATOM 2835 C C . VAL A 1 356 ? 10.601 24.174 -29.074 1.00 96.06 356 VAL A C 1
ATOM 2837 O O . VAL A 1 356 ? 11.473 23.731 -28.335 1.00 96.06 356 VAL A O 1
ATOM 2840 N N . VAL A 1 357 ? 9.302 24.065 -28.786 1.00 95.44 357 VAL A N 1
ATOM 2841 C CA . VAL A 1 357 ? 8.780 23.368 -27.594 1.00 95.44 357 VAL A CA 1
ATOM 2842 C C . VAL A 1 357 ? 8.067 22.085 -27.996 1.00 95.44 357 VAL A C 1
ATOM 2844 O O . VAL A 1 357 ? 7.220 22.082 -28.894 1.00 95.44 357 VAL A O 1
ATOM 2847 N N . ILE A 1 358 ? 8.383 20.985 -27.307 1.00 91.94 358 ILE A N 1
ATOM 2848 C CA . ILE A 1 358 ? 7.832 19.660 -27.596 1.00 91.94 358 ILE A CA 1
ATOM 2849 C C . ILE A 1 358 ? 7.241 19.033 -26.336 1.00 91.94 358 ILE A C 1
ATOM 2851 O O . ILE A 1 358 ? 7.959 18.623 -25.420 1.00 91.94 358 ILE A O 1
ATOM 2855 N N . HIS A 1 359 ? 5.915 18.911 -26.314 1.00 89.06 359 HIS A N 1
ATOM 2856 C CA . HIS A 1 359 ? 5.161 18.397 -25.172 1.00 89.06 359 HIS A CA 1
ATOM 2857 C C . HIS A 1 359 ? 3.793 17.848 -25.618 1.00 89.06 359 HIS A C 1
ATOM 2859 O O . HIS A 1 359 ? 3.202 18.357 -26.565 1.00 89.06 359 HIS A O 1
ATOM 2865 N N . ASP A 1 360 ? 3.254 16.833 -24.933 1.00 80.88 360 ASP A N 1
ATOM 2866 C CA . ASP A 1 360 ? 2.004 16.155 -25.337 1.00 80.88 360 ASP A CA 1
ATOM 2867 C C . ASP A 1 360 ? 0.801 17.097 -25.464 1.00 80.88 360 ASP A C 1
ATOM 2869 O O . ASP A 1 360 ? -0.036 16.943 -26.351 1.00 80.88 360 ASP A O 1
ATOM 2873 N N . ARG A 1 361 ? 0.746 18.112 -24.597 1.00 83.75 361 ARG A N 1
ATOM 2874 C CA . ARG A 1 361 ? -0.306 19.141 -24.572 1.00 83.75 361 ARG A CA 1
ATOM 2875 C C . ARG A 1 361 ? 0.031 20.404 -25.383 1.00 83.75 361 ARG A C 1
ATOM 2877 O O . ARG A 1 361 ? -0.773 21.331 -25.400 1.00 83.75 361 ARG A O 1
ATOM 2884 N N . ALA A 1 362 ? 1.196 20.473 -26.034 1.00 84.06 362 ALA A N 1
ATOM 2885 C CA . ALA A 1 362 ? 1.616 21.660 -26.782 1.00 84.06 362 ALA A CA 1
ATOM 2886 C C . ALA A 1 362 ? 0.741 21.868 -28.029 1.00 84.06 362 ALA A C 1
ATOM 2888 O O . ALA A 1 362 ? 0.695 21.019 -28.920 1.00 84.06 362 ALA A O 1
ATOM 2889 N N . LYS A 1 363 ? 0.060 23.015 -28.113 1.00 82.31 363 LYS A N 1
ATOM 2890 C CA . LYS A 1 363 ? -0.774 23.394 -29.261 1.00 82.31 363 LYS A CA 1
ATOM 2891 C C . LYS A 1 363 ? -0.197 24.630 -29.936 1.00 82.31 363 LYS A C 1
ATOM 2893 O O . LYS A 1 363 ? 0.149 25.597 -29.265 1.00 82.31 363 LYS A O 1
ATOM 2898 N N . LYS A 1 364 ? -0.140 24.611 -31.269 1.00 86.44 364 LYS A N 1
ATOM 2899 C CA . LYS A 1 364 ? 0.212 25.795 -32.060 1.00 86.44 364 LYS A CA 1
ATOM 2900 C C . LYS A 1 364 ? -0.849 26.871 -31.864 1.00 86.44 364 LYS A C 1
ATOM 2902 O O . LYS A 1 364 ? -2.041 26.590 -31.994 1.00 86.44 364 LYS A O 1
ATOM 2907 N N . THR A 1 365 ? -0.421 28.095 -31.591 1.00 78.00 365 THR A N 1
ATOM 2908 C CA . THR A 1 365 ? -1.304 29.262 -31.500 1.00 78.00 365 THR A CA 1
ATOM 2909 C C . THR A 1 365 ? -0.986 30.235 -32.632 1.00 78.00 365 THR A C 1
ATOM 2911 O O . THR A 1 365 ? 0.045 30.124 -33.294 1.00 78.00 365 THR A O 1
ATOM 2914 N N . LYS A 1 366 ? -1.859 31.224 -32.870 1.00 72.06 366 LYS A N 1
ATOM 2915 C CA . LYS A 1 366 ? -1.570 32.295 -33.844 1.00 72.06 366 LYS A CA 1
ATOM 2916 C C . LYS A 1 366 ? -0.326 33.113 -33.471 1.00 72.06 366 LYS A C 1
ATOM 2918 O O . LYS A 1 366 ? 0.268 33.727 -34.347 1.00 72.06 366 LYS A O 1
ATOM 2923 N N . GLN A 1 367 ? 0.027 33.136 -32.186 1.00 69.94 367 GLN A N 1
ATOM 2924 C CA . GLN A 1 367 ? 1.153 33.889 -31.634 1.00 69.94 367 GLN A CA 1
ATOM 2925 C C . GLN A 1 367 ? 2.434 33.042 -31.537 1.00 69.94 367 GLN A C 1
ATOM 2927 O O . GLN A 1 367 ? 3.519 33.608 -31.530 1.00 69.94 367 GLN A O 1
ATOM 2932 N N . ASN A 1 368 ? 2.327 31.707 -31.496 1.00 80.12 368 ASN A N 1
ATOM 2933 C CA . ASN A 1 368 ? 3.462 30.794 -31.368 1.00 80.12 368 ASN A CA 1
ATOM 2934 C C . ASN A 1 368 ? 3.255 29.520 -32.210 1.00 80.12 368 ASN A C 1
ATOM 2936 O O . ASN A 1 368 ? 2.487 28.618 -31.853 1.00 80.12 368 ASN A O 1
ATOM 2940 N N . GLY A 1 369 ? 3.943 29.465 -33.355 1.00 85.50 369 GLY A N 1
ATOM 2941 C CA . GLY A 1 369 ? 3.888 28.351 -34.306 1.00 85.50 369 GLY A CA 1
ATOM 2942 C C . GLY A 1 369 ? 4.862 27.204 -34.013 1.00 85.50 369 GLY A C 1
ATOM 2943 O O . GLY A 1 369 ? 4.742 26.145 -34.641 1.00 85.50 369 GLY A O 1
ATOM 2944 N N . ASP A 1 370 ? 5.773 27.390 -33.052 1.00 92.38 370 ASP A N 1
ATOM 2945 C CA . ASP A 1 370 ? 6.912 26.505 -32.764 1.00 92.38 370 ASP A CA 1
ATOM 2946 C C . ASP A 1 370 ? 6.636 25.522 -31.613 1.00 92.38 370 ASP A C 1
ATOM 2948 O O . ASP A 1 370 ? 7.540 25.026 -30.940 1.00 92.38 370 ASP A O 1
ATOM 2952 N N . MET A 1 371 ? 5.354 25.214 -31.416 1.00 90.75 371 MET A N 1
ATOM 2953 C CA . MET A 1 371 ? 4.838 24.252 -30.444 1.00 90.75 371 MET A CA 1
ATOM 2954 C C . MET A 1 371 ? 4.481 22.937 -31.150 1.00 90.75 371 MET A C 1
ATOM 2956 O O . MET A 1 371 ? 3.717 22.933 -32.121 1.00 90.75 371 MET A O 1
ATOM 2960 N N . PHE A 1 372 ? 4.989 21.806 -30.661 1.00 91.12 372 PHE A N 1
ATOM 2961 C CA . PHE A 1 372 ? 4.787 20.498 -31.292 1.00 91.12 372 PHE A CA 1
ATOM 2962 C C . PHE A 1 372 ? 4.465 19.402 -30.276 1.00 91.12 372 PHE A C 1
ATOM 2964 O O . PHE A 1 372 ? 4.988 19.372 -29.167 1.00 91.12 372 PHE A O 1
ATOM 2971 N N . THR A 1 373 ? 3.650 18.432 -30.684 1.00 86.44 373 THR A N 1
ATOM 2972 C CA . THR A 1 373 ? 3.321 17.262 -29.853 1.00 86.44 373 THR A CA 1
ATOM 2973 C C . THR A 1 373 ? 4.274 16.087 -30.072 1.00 86.44 373 THR A C 1
ATOM 2975 O O . THR A 1 373 ? 4.410 15.223 -29.206 1.00 86.44 373 THR A O 1
ATOM 2978 N N . CYS A 1 374 ? 4.981 16.044 -31.209 1.00 81.56 374 CYS A N 1
ATOM 2979 C CA . CYS A 1 374 ? 5.931 14.978 -31.521 1.00 81.56 374 CYS A CA 1
ATOM 2980 C C . CYS A 1 374 ? 7.225 15.494 -32.167 1.00 81.56 374 CYS A C 1
ATOM 2982 O O . CYS A 1 374 ? 7.218 16.417 -32.985 1.00 81.56 374 CYS A O 1
ATOM 2984 N N . VAL A 1 375 ? 8.338 14.832 -31.841 1.00 84.19 375 VAL A N 1
ATOM 2985 C CA . VAL A 1 375 ? 9.693 15.204 -32.281 1.00 84.19 375 VAL A CA 1
ATOM 2986 C C . VAL A 1 375 ? 9.841 15.163 -33.803 1.00 84.19 375 VAL A C 1
ATOM 2988 O O . VAL A 1 375 ? 10.412 16.075 -34.391 1.00 84.19 375 VAL A O 1
ATOM 2991 N N . ALA A 1 376 ? 9.274 14.150 -34.465 1.00 80.19 376 ALA A N 1
ATOM 2992 C CA . ALA A 1 376 ? 9.354 14.021 -35.920 1.00 80.19 376 ALA A CA 1
ATOM 2993 C C . ALA A 1 376 ? 8.709 15.212 -36.655 1.00 80.19 376 ALA A C 1
ATOM 2995 O O . ALA A 1 376 ? 9.205 15.648 -37.692 1.00 80.19 376 ALA A O 1
ATOM 2996 N N . SER A 1 377 ? 7.610 15.762 -36.120 1.00 83.44 377 SER A N 1
ATOM 2997 C CA . SER A 1 377 ? 6.959 16.943 -36.702 1.00 83.44 377 SER A CA 1
ATOM 2998 C C . SER A 1 377 ? 7.785 18.216 -36.515 1.00 83.44 377 SER A C 1
ATOM 3000 O O . SER A 1 377 ? 7.887 19.007 -37.455 1.00 83.44 377 SER A O 1
ATOM 3002 N N . ALA A 1 378 ? 8.418 18.365 -35.349 1.00 87.00 378 ALA A N 1
ATOM 3003 C CA . ALA A 1 378 ? 9.339 19.454 -35.061 1.00 87.00 378 ALA A CA 1
ATOM 3004 C C . ALA A 1 378 ? 10.549 19.410 -36.005 1.00 87.00 378 ALA A C 1
ATOM 3006 O O . ALA A 1 378 ? 10.829 20.403 -36.665 1.00 87.00 378 ALA A O 1
ATOM 3007 N N . LEU A 1 379 ? 11.186 18.241 -36.176 1.00 83.69 379 LEU A N 1
ATOM 3008 C CA . LEU A 1 379 ? 12.367 18.076 -37.043 1.00 83.69 379 LEU A CA 1
ATOM 3009 C C . LEU A 1 379 ? 12.075 18.403 -38.505 1.00 83.69 379 LEU A C 1
ATOM 3011 O O . LEU A 1 379 ? 12.907 19.005 -39.171 1.00 83.69 379 LEU A O 1
ATOM 3015 N N . ARG A 1 380 ? 10.886 18.045 -39.004 1.00 84.81 380 ARG A N 1
ATOM 3016 C CA . ARG A 1 380 ? 10.481 18.387 -40.375 1.00 84.81 380 ARG A CA 1
ATOM 3017 C C . ARG A 1 380 ? 10.151 19.865 -40.557 1.00 84.81 380 ARG A C 1
ATOM 3019 O O . ARG A 1 380 ? 10.373 20.393 -41.637 1.00 84.81 380 ARG A O 1
ATOM 3026 N N . SER A 1 381 ? 9.562 20.500 -39.543 1.00 88.12 381 SER A N 1
ATOM 3027 C CA . SER A 1 381 ? 9.055 21.874 -39.665 1.00 88.12 381 SER A CA 1
ATOM 3028 C C . SER A 1 381 ? 10.117 22.921 -39.351 1.00 88.12 381 SER A C 1
ATOM 3030 O O . SER A 1 381 ? 10.108 23.981 -39.964 1.00 88.12 381 SER A O 1
ATOM 3032 N N . ARG A 1 382 ? 10.991 22.627 -38.384 1.00 89.62 382 ARG A N 1
ATOM 3033 C CA . ARG A 1 382 ? 12.033 23.513 -37.857 1.00 89.62 382 ARG A CA 1
ATOM 3034 C C . ARG A 1 382 ? 13.379 22.780 -37.732 1.00 89.62 382 ARG A C 1
ATOM 3036 O O . ARG A 1 382 ? 13.912 22.665 -36.627 1.00 89.62 382 ARG A O 1
ATOM 3043 N N . PRO A 1 383 ? 13.933 22.224 -38.829 1.00 85.44 383 PRO A N 1
ATOM 3044 C CA . PRO A 1 383 ? 15.250 21.580 -38.789 1.00 85.44 383 PRO A CA 1
ATOM 3045 C C . PRO A 1 383 ? 16.375 22.562 -38.415 1.00 85.44 383 PRO A C 1
ATOM 3047 O O . PRO A 1 383 ? 17.403 22.134 -37.891 1.00 85.44 383 PRO A O 1
ATOM 3050 N N . ASP A 1 384 ? 16.143 23.854 -38.663 1.00 88.38 384 ASP A N 1
ATOM 3051 C CA . ASP A 1 384 ? 17.004 25.011 -38.405 1.00 88.38 384 ASP A CA 1
ATOM 3052 C C . ASP A 1 384 ? 17.054 25.444 -36.931 1.00 88.38 384 ASP A C 1
ATOM 3054 O O . ASP A 1 384 ? 17.945 26.199 -36.550 1.00 88.38 384 ASP A O 1
ATOM 3058 N N . ALA A 1 385 ? 16.112 24.997 -36.094 1.00 92.88 385 ALA A N 1
ATOM 3059 C CA . ALA A 1 385 ? 16.027 25.463 -34.715 1.00 92.88 385 ALA A CA 1
ATOM 3060 C C . ALA A 1 385 ? 17.254 25.042 -33.892 1.00 92.88 385 ALA A C 1
ATOM 3062 O O . ALA A 1 385 ? 17.588 23.855 -33.809 1.00 92.88 385 ALA A O 1
ATOM 3063 N N . GLN A 1 386 ? 17.876 26.015 -33.221 1.00 94.06 386 GLN A N 1
ATOM 3064 C CA . GLN A 1 386 ? 19.022 25.786 -32.341 1.00 94.06 386 GLN A CA 1
ATOM 3065 C C . GLN A 1 386 ? 18.602 25.236 -30.971 1.00 94.06 386 GLN A C 1
ATOM 3067 O O . GLN A 1 386 ? 19.262 24.344 -30.445 1.00 94.06 386 GLN A O 1
ATOM 3072 N N . PHE A 1 387 ? 17.495 25.716 -30.397 1.00 96.94 387 PHE A N 1
ATOM 3073 C CA . PHE A 1 387 ? 17.046 25.331 -29.054 1.00 96.94 387 PHE A CA 1
ATOM 3074 C C . PHE A 1 387 ? 15.789 24.467 -29.097 1.00 96.94 387 PHE A C 1
ATOM 3076 O O . PHE A 1 387 ? 14.795 24.820 -29.730 1.00 96.94 387 PHE A O 1
ATOM 3083 N N . TRP A 1 388 ? 15.843 23.339 -28.392 1.00 96.75 388 TRP A N 1
ATOM 3084 C CA . TRP A 1 388 ? 14.799 22.321 -28.369 1.00 96.75 388 TRP A CA 1
ATOM 3085 C C . TRP A 1 388 ? 14.372 22.034 -26.936 1.00 96.75 388 TRP A C 1
ATOM 3087 O O . TRP A 1 388 ? 15.058 21.338 -26.188 1.00 96.75 388 TRP A O 1
ATOM 3097 N N . ILE A 1 389 ? 13.224 22.576 -26.561 1.00 96.19 389 ILE A N 1
ATOM 3098 C CA . ILE A 1 389 ? 12.688 22.582 -25.207 1.00 96.19 389 ILE A CA 1
ATOM 3099 C C . ILE A 1 389 ? 11.707 21.418 -25.046 1.00 96.19 389 ILE A C 1
ATOM 3101 O O . ILE A 1 389 ? 10.795 21.240 -25.857 1.00 96.19 389 ILE A O 1
ATOM 3105 N N . HIS A 1 390 ? 11.873 20.599 -24.010 1.00 93.75 390 HIS A N 1
ATOM 3106 C CA . HIS A 1 390 ? 11.010 19.445 -23.770 1.00 93.75 390 HIS A CA 1
ATOM 3107 C C . HIS A 1 390 ? 10.874 19.091 -22.293 1.00 93.75 390 HIS A C 1
ATOM 3109 O O . HIS A 1 390 ? 11.739 19.391 -21.481 1.00 93.75 390 HIS A O 1
ATOM 3115 N N . GLN A 1 391 ? 9.828 18.325 -21.987 1.00 85.62 391 GLN A N 1
ATOM 3116 C CA . GLN A 1 391 ? 9.728 17.600 -20.723 1.00 85.62 391 GLN A CA 1
ATOM 3117 C C . GLN A 1 391 ? 10.403 16.231 -20.863 1.00 85.62 391 GLN A C 1
ATOM 3119 O O . GLN A 1 391 ? 11.564 16.049 -20.516 1.00 85.62 391 GLN A O 1
ATOM 3124 N N . ASN A 1 392 ? 9.744 15.294 -21.551 1.00 82.19 392 ASN A N 1
ATOM 3125 C CA . ASN A 1 392 ? 10.197 13.900 -21.667 1.00 82.19 392 ASN A CA 1
ATOM 3126 C C . ASN A 1 392 ? 10.418 13.429 -23.117 1.00 82.19 392 ASN A C 1
ATOM 3128 O O . ASN A 1 392 ? 10.638 12.240 -23.368 1.00 82.19 392 ASN A O 1
ATOM 3132 N N . LYS A 1 393 ? 10.297 14.328 -24.103 1.00 84.12 393 LYS A N 1
ATOM 3133 C CA . LYS A 1 393 ? 10.189 13.957 -25.525 1.00 84.12 393 LYS A CA 1
ATOM 3134 C C . LYS A 1 393 ? 11.524 13.731 -26.234 1.00 84.12 393 LYS A C 1
ATOM 3136 O O . LYS A 1 393 ? 11.542 12.902 -27.136 1.00 84.12 393 LYS A O 1
ATOM 3141 N N . LEU A 1 394 ? 12.616 14.382 -25.818 1.00 86.50 394 LEU A N 1
ATOM 3142 C CA . LEU A 1 394 ? 13.939 14.232 -26.457 1.00 86.50 394 LEU A CA 1
ATOM 3143 C C . LEU A 1 394 ? 14.863 13.215 -25.767 1.00 86.50 394 LEU A C 1
ATOM 3145 O O . LEU A 1 394 ? 15.994 13.022 -26.203 1.00 86.50 394 LEU A O 1
ATOM 3149 N N . MET A 1 395 ? 14.378 12.519 -24.735 1.00 77.69 395 MET A N 1
ATOM 3150 C CA . MET A 1 395 ? 15.170 11.515 -24.008 1.00 77.69 395 MET A CA 1
ATOM 3151 C C . MET A 1 395 ? 15.467 10.265 -24.858 1.00 77.69 395 MET A C 1
ATOM 3153 O O . MET A 1 395 ? 16.478 9.587 -24.662 1.00 77.69 395 MET A O 1
ATOM 3157 N N . GLU A 1 396 ? 14.605 9.956 -25.832 1.00 74.00 396 GLU A N 1
ATOM 3158 C CA . GLU A 1 396 ? 14.628 8.735 -26.648 1.00 74.00 396 GLU A CA 1
ATOM 3159 C C . GLU A 1 396 ? 14.261 9.027 -28.112 1.00 74.00 396 GLU A C 1
ATOM 3161 O O . GLU A 1 396 ? 13.534 9.975 -28.397 1.00 74.00 396 GLU A O 1
ATOM 3166 N N . GLY A 1 397 ? 14.737 8.199 -29.051 1.00 66.81 397 GLY A N 1
ATOM 3167 C CA . GLY A 1 397 ? 14.304 8.264 -30.458 1.00 66.81 397 GLY A CA 1
ATOM 3168 C C . GLY A 1 397 ? 14.888 9.399 -31.298 1.00 66.81 397 GLY A C 1
ATOM 3169 O O . GLY A 1 397 ? 14.345 9.699 -32.358 1.00 66.81 397 GLY A O 1
ATOM 3170 N N . ILE A 1 398 ? 15.975 10.031 -30.842 1.00 78.56 398 ILE A N 1
ATOM 3171 C CA . ILE A 1 398 ? 16.693 11.064 -31.601 1.00 78.56 398 ILE A CA 1
ATOM 3172 C C . ILE A 1 398 ? 18.092 10.586 -31.950 1.00 78.56 398 ILE A C 1
ATOM 3174 O O . ILE A 1 398 ? 18.894 10.201 -31.085 1.00 78.56 398 ILE A O 1
ATOM 3178 N N . ASP A 1 399 ? 18.366 10.637 -33.247 1.00 77.31 399 ASP A N 1
ATOM 3179 C CA . ASP A 1 399 ? 19.620 10.277 -33.890 1.00 77.31 399 ASP A CA 1
ATOM 3180 C C . ASP A 1 399 ? 20.133 11.459 -34.706 1.00 77.31 399 ASP A C 1
ATOM 3182 O O . ASP A 1 399 ? 20.048 11.463 -35.929 1.00 77.31 399 ASP A O 1
ATOM 3186 N N . ASP A 1 400 ? 20.591 12.486 -33.988 1.00 85.44 400 ASP A N 1
ATOM 3187 C CA . ASP A 1 400 ? 21.101 13.735 -34.550 1.00 85.44 400 ASP A CA 1
ATOM 3188 C C . ASP A 1 400 ? 22.380 14.146 -33.779 1.00 85.44 400 ASP A C 1
ATOM 3190 O O . ASP A 1 400 ? 22.297 14.434 -32.580 1.00 85.44 400 ASP A O 1
ATOM 3194 N N . PRO A 1 401 ? 23.573 14.109 -34.411 1.00 87.56 401 PRO A N 1
ATOM 3195 C CA . PRO A 1 401 ? 24.838 14.474 -33.770 1.00 87.56 401 PRO A CA 1
ATOM 3196 C C . PRO A 1 401 ? 25.003 15.990 -33.554 1.00 87.56 401 PRO A C 1
ATOM 3198 O O . PRO A 1 401 ? 25.901 16.397 -32.807 1.00 87.56 401 PRO A O 1
ATOM 3201 N N . SER A 1 402 ? 24.133 16.818 -34.152 1.00 90.25 402 SER A N 1
ATOM 3202 C CA . SER A 1 402 ? 24.154 18.275 -33.982 1.00 90.25 402 SER A CA 1
ATOM 3203 C C . SER A 1 402 ? 23.742 18.728 -32.583 1.00 90.25 402 SER A C 1
ATOM 3205 O O . SER A 1 402 ? 24.111 19.823 -32.178 1.00 90.25 402 SER A O 1
ATOM 3207 N N . PHE A 1 403 ? 23.062 17.895 -31.789 1.00 92.69 403 PHE A N 1
ATOM 3208 C CA . PHE A 1 403 ? 22.802 18.200 -30.380 1.00 92.69 403 PHE A CA 1
ATOM 3209 C C . PHE A 1 403 ? 24.080 18.109 -29.557 1.00 92.69 403 PHE A C 1
ATOM 3211 O O . PHE A 1 403 ? 24.491 17.015 -29.184 1.00 92.69 403 PHE A O 1
ATOM 3218 N N . VAL A 1 404 ? 24.702 19.249 -29.261 1.00 94.25 404 VAL A N 1
ATOM 3219 C CA . VAL A 1 404 ? 25.997 19.335 -28.564 1.00 94.25 404 VAL A CA 1
ATOM 3220 C C . VAL A 1 404 ? 25.882 19.671 -27.084 1.00 94.25 404 VAL A C 1
ATOM 3222 O O . VAL A 1 404 ? 26.828 19.430 -26.336 1.00 94.25 404 VAL A O 1
ATOM 3225 N N . ALA A 1 405 ? 24.728 20.179 -26.645 1.00 95.75 405 ALA A N 1
ATOM 3226 C CA . ALA A 1 405 ? 24.511 20.553 -25.255 1.00 95.75 405 ALA A CA 1
ATOM 3227 C C . ALA A 1 405 ? 23.126 20.163 -24.719 1.00 95.75 405 ALA A C 1
ATOM 3229 O O . ALA A 1 405 ? 22.145 20.094 -25.465 1.00 95.75 405 ALA A O 1
ATOM 3230 N N . VAL A 1 406 ? 23.058 19.959 -23.403 1.00 95.69 406 VAL A N 1
ATOM 3231 C CA . VAL A 1 406 ? 21.826 19.795 -22.625 1.00 95.69 406 VAL A CA 1
ATOM 3232 C C . VAL A 1 406 ? 21.814 20.815 -21.488 1.00 95.69 406 VAL A C 1
ATOM 3234 O O . VAL A 1 406 ? 22.706 20.822 -20.642 1.00 95.69 406 VAL A O 1
ATOM 3237 N N . ALA A 1 407 ? 20.772 21.635 -21.442 1.00 95.00 407 ALA A N 1
ATOM 3238 C CA . ALA A 1 407 ? 20.470 22.543 -20.351 1.00 95.00 407 ALA A CA 1
ATOM 3239 C C . ALA A 1 407 ? 19.302 21.993 -19.521 1.00 95.00 407 ALA A C 1
ATOM 3241 O O . ALA A 1 407 ? 18.217 21.745 -20.043 1.00 95.00 407 ALA A O 1
ATOM 3242 N N . ILE A 1 408 ? 19.530 21.777 -18.228 1.00 91.06 408 ILE A N 1
ATOM 3243 C CA . ILE A 1 408 ? 18.571 21.164 -17.303 1.00 91.06 408 ILE A CA 1
ATOM 3244 C C . ILE A 1 408 ? 18.111 22.231 -16.312 1.00 91.06 408 ILE A C 1
ATOM 3246 O O . ILE A 1 408 ? 18.894 22.629 -15.449 1.00 91.06 408 ILE A O 1
ATOM 3250 N N . PHE A 1 409 ? 16.874 22.710 -16.460 1.00 84.88 409 PHE A N 1
ATOM 3251 C CA . PHE A 1 409 ? 16.269 23.662 -15.528 1.00 84.88 409 PHE A CA 1
ATOM 3252 C C . PHE A 1 409 ? 15.784 22.913 -14.283 1.00 84.88 409 PHE A C 1
ATOM 3254 O O . PHE A 1 409 ? 16.405 23.001 -13.223 1.00 84.88 409 PHE A O 1
ATOM 3261 N N . ASP A 1 410 ? 14.767 22.071 -14.457 1.00 78.69 410 ASP A N 1
ATOM 3262 C CA . ASP A 1 410 ? 14.287 21.159 -13.421 1.00 78.69 410 ASP A CA 1
ATOM 3263 C C . ASP A 1 410 ? 15.071 19.833 -13.477 1.00 78.69 410 ASP A C 1
ATOM 3265 O O . ASP A 1 410 ? 15.430 19.383 -14.572 1.00 78.69 410 ASP A O 1
ATOM 3269 N N . LEU A 1 411 ? 15.300 19.156 -12.345 1.00 76.12 411 LEU A N 1
ATOM 3270 C CA . LEU A 1 411 ? 15.952 17.834 -12.298 1.00 76.12 411 LEU A CA 1
ATOM 3271 C C . LEU A 1 411 ? 14.988 16.684 -12.602 1.00 76.12 411 LEU A C 1
ATOM 3273 O O . LEU A 1 411 ? 13.801 16.737 -12.307 1.00 76.12 411 LEU A O 1
ATOM 3277 N N . MET A 1 412 ? 15.520 15.612 -13.183 1.00 75.50 412 MET A N 1
ATOM 3278 C CA . MET A 1 412 ? 14.757 14.393 -13.453 1.00 75.50 412 MET A CA 1
ATOM 3279 C C . MET A 1 412 ? 14.530 13.584 -12.180 1.00 75.50 412 MET A C 1
ATOM 3281 O O . MET A 1 412 ? 15.455 13.429 -11.387 1.00 75.50 412 MET A O 1
ATOM 3285 N N . GLY A 1 413 ? 13.352 12.966 -12.064 1.00 63.69 413 GLY A N 1
ATOM 3286 C CA . GLY A 1 413 ? 12.990 12.134 -10.911 1.00 63.69 413 GLY A CA 1
ATOM 3287 C C . GLY A 1 413 ? 13.785 10.829 -10.775 1.00 63.69 413 GLY A C 1
ATOM 3288 O O . GLY A 1 413 ? 13.656 10.144 -9.770 1.00 63.69 413 GLY A O 1
ATOM 3289 N N . ASN A 1 414 ? 14.609 10.446 -11.762 1.00 70.19 414 ASN A N 1
ATOM 3290 C CA . ASN A 1 414 ? 15.558 9.346 -11.591 1.00 70.19 414 ASN A CA 1
ATOM 3291 C C . ASN A 1 414 ? 16.873 9.548 -12.364 1.00 70.19 414 ASN A C 1
ATOM 3293 O O . ASN A 1 414 ? 16.929 10.162 -13.434 1.00 70.19 414 ASN A O 1
ATOM 3297 N N . ALA A 1 415 ? 17.948 8.952 -11.837 1.00 74.56 415 ALA A N 1
ATOM 3298 C CA . ALA A 1 415 ? 19.299 9.034 -12.397 1.00 74.56 415 ALA A CA 1
ATOM 3299 C C . ALA A 1 415 ? 19.421 8.454 -13.819 1.00 74.56 415 ALA A C 1
ATOM 3301 O O . ALA A 1 415 ? 20.330 8.810 -14.572 1.00 74.56 415 ALA A O 1
ATOM 3302 N N . ARG A 1 416 ? 18.516 7.554 -14.214 1.00 76.88 416 ARG A N 1
ATOM 3303 C CA . ARG A 1 416 ? 18.570 6.890 -15.517 1.00 76.88 416 ARG A CA 1
ATOM 3304 C C . ARG A 1 416 ? 18.167 7.819 -16.648 1.00 76.88 416 ARG A C 1
ATOM 3306 O O . ARG A 1 416 ? 18.859 7.870 -17.664 1.00 76.88 416 ARG A O 1
ATOM 3313 N N . GLN A 1 417 ? 17.082 8.564 -16.457 1.00 80.69 417 GLN A N 1
ATOM 3314 C CA . GLN A 1 417 ? 16.660 9.604 -17.391 1.00 80.69 417 GLN A CA 1
ATOM 3315 C C . GLN A 1 417 ? 17.793 10.613 -17.601 1.00 80.69 417 GLN A C 1
ATOM 3317 O O . GLN A 1 417 ? 18.087 10.970 -18.742 1.00 80.69 417 GLN A O 1
ATOM 3322 N N . LEU A 1 418 ? 18.509 10.973 -16.529 1.00 86.06 418 LEU A N 1
ATOM 3323 C CA . LEU A 1 418 ? 19.665 11.864 -16.614 1.00 86.06 418 LEU A CA 1
ATOM 3324 C C . LEU A 1 418 ? 20.770 11.291 -17.509 1.00 86.06 418 LEU A C 1
ATOM 3326 O O . LEU A 1 418 ? 21.220 11.971 -18.430 1.00 86.06 418 LEU A O 1
ATOM 3330 N N . VAL A 1 419 ? 21.170 10.034 -17.305 1.00 85.81 419 VAL A N 1
ATOM 3331 C CA . VAL A 1 419 ? 22.184 9.377 -18.151 1.00 85.81 419 VAL A CA 1
ATOM 3332 C C . VAL A 1 419 ? 21.732 9.291 -19.613 1.00 85.81 419 VAL A C 1
ATOM 3334 O O . VAL A 1 419 ? 22.522 9.576 -20.514 1.00 85.81 419 VAL A O 1
ATOM 3337 N N . GLN A 1 420 ? 20.466 8.943 -19.870 1.00 84.56 420 GLN A N 1
ATOM 3338 C CA . GLN A 1 420 ? 19.911 8.881 -21.227 1.00 84.56 420 GLN A CA 1
ATOM 3339 C C . GLN A 1 420 ? 19.943 10.248 -21.922 1.00 84.56 420 GLN A C 1
ATOM 3341 O O . GLN A 1 420 ? 20.321 10.327 -23.092 1.00 84.56 420 GLN A O 1
ATOM 3346 N N . GLN A 1 421 ? 19.576 11.314 -21.206 1.00 88.06 421 GLN A N 1
ATOM 3347 C CA . GLN A 1 421 ? 19.581 12.679 -21.721 1.00 88.06 421 GLN A CA 1
ATOM 3348 C C . GLN A 1 421 ? 21.004 13.159 -22.016 1.00 88.06 421 GLN A C 1
ATOM 3350 O O . GLN A 1 421 ? 21.263 13.649 -23.115 1.00 88.06 421 GLN A O 1
ATOM 3355 N N . ILE A 1 422 ? 21.944 12.955 -21.086 1.00 89.94 422 ILE A N 1
ATOM 3356 C CA . ILE A 1 422 ? 23.369 13.251 -21.305 1.00 89.94 422 ILE A CA 1
ATOM 3357 C C . ILE A 1 422 ? 23.867 12.504 -22.547 1.00 89.94 422 ILE A C 1
ATOM 3359 O O . ILE A 1 422 ? 24.517 13.088 -23.414 1.00 89.94 422 ILE A O 1
ATOM 3363 N N . GLY A 1 423 ? 23.476 11.236 -22.692 1.00 87.38 423 GLY A N 1
ATOM 3364 C CA . GLY A 1 423 ? 23.802 10.386 -23.832 1.00 87.38 423 GLY A CA 1
ATOM 3365 C C . GLY A 1 423 ? 23.304 10.882 -25.197 1.00 87.38 423 GLY A C 1
ATOM 3366 O O . GLY A 1 423 ? 23.753 10.366 -26.225 1.00 87.38 423 GLY A O 1
ATOM 3367 N N . ARG A 1 424 ? 22.400 11.871 -25.253 1.00 87.94 424 ARG A N 1
ATOM 3368 C CA . ARG A 1 424 ? 21.991 12.527 -26.510 1.00 87.94 424 ARG A CA 1
ATOM 3369 C C . ARG A 1 424 ? 22.997 13.568 -26.975 1.00 87.94 424 ARG A C 1
ATOM 3371 O O . ARG A 1 424 ? 23.152 13.738 -28.180 1.00 87.94 424 ARG A O 1
ATOM 3378 N N . ALA A 1 425 ? 23.731 14.174 -26.046 1.00 91.56 425 ALA A N 1
ATOM 3379 C CA . ALA A 1 425 ? 24.775 15.140 -26.349 1.00 91.56 425 ALA A CA 1
ATOM 3380 C C . ALA A 1 425 ? 26.164 14.514 -26.525 1.00 91.56 425 ALA A C 1
ATOM 3382 O O . ALA A 1 425 ? 27.114 15.251 -26.752 1.00 91.56 425 ALA A O 1
ATOM 3383 N N . THR A 1 426 ? 26.323 13.188 -26.471 1.00 90.50 426 THR A N 1
ATOM 3384 C CA . THR A 1 426 ? 27.631 12.514 -26.606 1.00 90.50 426 THR A CA 1
ATOM 3385 C C . THR A 1 426 ? 27.904 11.938 -27.998 1.00 90.50 426 THR A C 1
ATOM 3387 O O . THR A 1 426 ? 28.928 11.298 -28.210 1.00 90.50 426 THR A O 1
ATOM 3390 N N . ARG A 1 427 ? 27.041 12.150 -28.991 1.00 87.75 427 ARG A N 1
ATOM 3391 C CA . ARG A 1 427 ? 27.273 11.633 -30.352 1.00 87.75 427 ARG A CA 1
ATOM 3392 C C . ARG A 1 427 ? 28.460 12.337 -31.019 1.00 87.75 427 ARG A C 1
ATOM 3394 O O . ARG A 1 427 ? 28.589 13.551 -30.906 1.00 87.75 427 ARG A O 1
ATOM 3401 N N . TYR A 1 428 ? 29.316 11.579 -31.702 1.00 86.62 428 TYR A N 1
ATOM 3402 C CA . TYR A 1 428 ? 30.485 12.123 -32.398 1.00 86.62 428 TYR A CA 1
ATOM 3403 C C . TYR A 1 428 ? 30.127 12.573 -33.824 1.00 86.62 428 TYR A C 1
ATOM 3405 O O . TYR A 1 428 ? 29.446 11.845 -34.549 1.00 86.62 428 TYR A O 1
ATOM 3413 N N . SER A 1 429 ? 30.605 13.748 -34.235 1.00 84.94 429 SER A N 1
ATOM 3414 C CA . SER A 1 429 ? 30.407 14.306 -35.582 1.00 84.94 429 SER A CA 1
ATOM 3415 C C . SER A 1 429 ? 31.646 14.094 -36.457 1.00 84.94 429 SER A C 1
ATOM 3417 O O . SER A 1 429 ? 32.772 14.203 -35.976 1.00 84.94 429 SER A O 1
ATOM 3419 N N . ARG A 1 430 ? 31.476 13.815 -37.756 1.00 71.81 430 ARG A N 1
ATOM 3420 C CA . ARG A 1 430 ? 32.593 13.685 -38.717 1.00 71.81 430 ARG A CA 1
ATOM 3421 C C . ARG A 1 430 ? 32.882 15.037 -39.381 1.00 71.81 430 ARG A C 1
ATOM 3423 O O . ARG A 1 430 ? 32.521 15.254 -40.532 1.00 71.81 430 ARG A O 1
ATOM 3430 N N . GLY A 1 431 ? 33.419 15.944 -38.569 1.00 70.12 431 GLY A N 1
ATOM 3431 C CA . GLY A 1 431 ? 33.760 17.326 -38.907 1.00 70.12 431 GLY A CA 1
ATOM 3432 C C . GLY A 1 431 ? 35.177 17.505 -39.441 1.00 70.12 431 GLY A C 1
ATOM 3433 O O . GLY A 1 431 ? 35.721 16.624 -40.098 1.00 70.12 431 GLY A O 1
ATOM 3434 N N . GLU A 1 432 ? 35.794 18.632 -39.085 1.00 67.56 432 GLU A N 1
ATOM 3435 C CA . GLU A 1 432 ? 37.234 18.848 -39.244 1.00 67.56 432 GLU A CA 1
ATOM 3436 C C . GLU A 1 432 ? 38.055 17.745 -38.542 1.00 67.56 432 GLU A C 1
ATOM 3438 O O . GLU A 1 432 ? 37.840 17.429 -37.363 1.00 67.56 432 GLU A O 1
ATOM 3443 N N . ASP A 1 433 ? 39.010 17.155 -39.268 1.00 63.84 433 ASP A N 1
ATOM 3444 C CA . ASP A 1 433 ? 39.858 16.079 -38.756 1.00 63.84 433 ASP A CA 1
ATOM 3445 C C . ASP A 1 433 ? 40.693 16.550 -37.556 1.00 63.84 433 ASP A C 1
ATOM 3447 O O . ASP A 1 433 ? 41.479 17.492 -37.633 1.00 63.84 433 ASP A O 1
ATOM 3451 N N . GLY A 1 434 ? 40.552 15.853 -36.425 1.00 66.19 434 GLY A N 1
ATOM 3452 C CA . GLY A 1 434 ? 41.317 16.125 -35.203 1.00 66.19 434 GLY A CA 1
ATOM 3453 C C . GLY A 1 434 ? 40.678 17.117 -34.225 1.00 66.19 434 GLY A C 1
ATOM 3454 O O . GLY A 1 434 ? 41.247 17.327 -33.151 1.00 66.19 434 GLY A O 1
ATOM 3455 N N . ALA A 1 435 ? 39.494 17.666 -34.522 1.00 75.50 435 ALA A N 1
ATOM 3456 C CA . ALA A 1 435 ? 38.765 18.524 -33.588 1.00 75.50 435 ALA A CA 1
ATOM 3457 C C . ALA A 1 435 ? 38.398 17.775 -32.289 1.00 75.50 435 ALA A C 1
ATOM 3459 O O . ALA A 1 435 ? 37.860 16.661 -32.304 1.00 75.50 435 ALA A O 1
ATOM 3460 N N . THR A 1 436 ? 38.678 18.397 -31.139 1.00 82.50 436 THR A N 1
ATOM 3461 C CA . THR A 1 436 ? 38.257 17.865 -29.836 1.00 82.50 436 THR A CA 1
ATOM 3462 C C . THR A 1 436 ? 36.776 18.170 -29.641 1.00 82.50 436 THR A C 1
ATOM 3464 O O . THR A 1 436 ? 36.382 19.329 -29.655 1.00 82.50 436 THR A O 1
ATOM 3467 N N . GLN A 1 437 ? 35.956 17.136 -29.453 1.00 89.81 437 GLN A N 1
ATOM 3468 C CA . GLN A 1 437 ? 34.511 17.282 -29.262 1.00 89.81 437 GLN A CA 1
ATOM 3469 C C . GLN A 1 437 ? 34.130 16.968 -27.816 1.00 89.81 437 GLN A C 1
ATOM 3471 O O . GLN A 1 437 ? 34.686 16.039 -27.226 1.00 89.81 437 GLN A O 1
ATOM 3476 N N . ARG A 1 438 ? 33.169 17.706 -27.249 1.00 92.06 438 ARG A N 1
ATOM 3477 C CA . ARG A 1 438 ? 32.597 17.462 -25.910 1.00 92.06 438 ARG A CA 1
ATOM 3478 C C . ARG A 1 438 ? 31.088 17.691 -25.913 1.00 92.06 438 ARG A C 1
ATOM 3480 O O . ARG A 1 438 ? 30.603 18.565 -26.613 1.00 92.06 438 ARG A O 1
ATOM 3487 N N . GLY A 1 439 ? 30.345 16.894 -25.154 1.00 93.88 439 GLY A N 1
ATOM 3488 C CA . GLY A 1 439 ? 28.932 17.159 -24.887 1.00 93.88 439 GLY A CA 1
ATOM 3489 C C . GLY A 1 439 ? 28.803 18.026 -23.642 1.00 93.88 439 GLY A C 1
ATOM 3490 O O . GLY A 1 439 ? 29.288 17.619 -22.592 1.00 93.88 439 GLY A O 1
ATOM 3491 N N . TRP A 1 440 ? 28.174 19.192 -23.726 1.00 95.62 440 TRP A N 1
ATOM 3492 C CA . TRP A 1 440 ? 28.084 20.108 -22.582 1.00 95.62 440 TRP A CA 1
ATOM 3493 C C . TRP A 1 440 ? 26.773 19.950 -21.827 1.00 95.62 440 TRP A C 1
ATOM 3495 O O . TRP A 1 440 ? 25.700 20.042 -22.416 1.00 95.62 440 TRP A O 1
ATOM 3505 N N . ILE A 1 441 ? 26.852 19.747 -20.518 1.00 95.56 441 ILE A N 1
ATOM 3506 C CA . ILE A 1 441 ? 25.689 19.608 -19.643 1.00 95.56 441 ILE A CA 1
ATOM 3507 C C . ILE A 1 441 ? 25.725 20.748 -18.638 1.00 95.56 441 ILE A C 1
ATOM 3509 O O . ILE A 1 441 ? 26.717 20.905 -17.931 1.00 95.56 441 ILE A O 1
ATOM 3513 N N . LEU A 1 442 ? 24.665 21.544 -18.568 1.00 92.94 442 LEU A N 1
ATOM 3514 C CA . LEU A 1 442 ? 24.588 22.675 -17.648 1.00 92.94 442 LEU A CA 1
ATOM 3515 C C . LEU A 1 442 ? 23.249 22.696 -16.918 1.00 92.94 442 LEU A C 1
ATOM 3517 O O . LEU A 1 442 ? 22.230 22.222 -17.421 1.00 92.94 442 LEU A O 1
ATOM 3521 N N . SER A 1 443 ? 23.269 23.257 -15.719 1.00 88.31 443 SER A N 1
ATOM 3522 C CA . SER A 1 443 ? 22.107 23.388 -14.851 1.00 88.31 443 SER A CA 1
ATOM 3523 C C . SER A 1 443 ? 22.252 24.622 -13.967 1.00 88.31 443 SER A C 1
ATOM 3525 O O . SER A 1 443 ? 23.283 25.294 -14.013 1.00 88.31 443 SER A O 1
ATOM 3527 N N . THR A 1 444 ? 21.250 24.914 -13.142 1.00 80.44 444 THR A N 1
ATOM 3528 C CA . THR A 1 444 ? 21.415 25.850 -12.021 1.00 80.44 444 THR A CA 1
ATOM 3529 C C . THR A 1 444 ? 22.530 25.370 -11.068 1.00 80.44 444 THR A C 1
ATOM 3531 O O . THR A 1 444 ? 22.798 24.164 -11.010 1.00 80.44 444 THR A O 1
ATOM 3534 N N . PRO A 1 445 ? 23.191 26.263 -10.301 1.00 73.00 445 PRO A N 1
ATOM 3535 C CA . PRO A 1 445 ? 24.282 25.879 -9.395 1.00 73.00 445 PRO A CA 1
ATOM 3536 C C . PRO A 1 445 ? 23.923 24.728 -8.438 1.00 73.00 445 PRO A C 1
ATOM 3538 O O . PRO A 1 445 ? 24.682 23.766 -8.317 1.00 73.00 445 PRO A O 1
ATOM 3541 N N . ALA A 1 446 ? 22.730 24.772 -7.832 1.00 71.19 446 ALA A N 1
ATOM 3542 C CA . ALA A 1 446 ? 22.245 23.738 -6.914 1.00 71.19 446 ALA A CA 1
ATOM 3543 C C . ALA A 1 446 ? 22.097 22.357 -7.584 1.00 71.19 446 ALA A C 1
ATOM 3545 O O . ALA A 1 446 ? 22.427 21.325 -6.995 1.00 71.19 446 ALA A O 1
ATOM 3546 N N . ASN A 1 447 ? 21.642 22.328 -8.839 1.00 78.00 447 ASN A N 1
ATOM 3547 C CA . ASN A 1 447 ? 21.397 21.092 -9.578 1.00 78.00 447 ASN A CA 1
ATOM 3548 C C . ASN A 1 447 ? 22.665 20.557 -10.262 1.00 78.00 447 ASN A C 1
ATOM 3550 O O . ASN A 1 447 ? 22.816 19.342 -10.416 1.00 78.00 447 ASN A O 1
ATOM 3554 N N . ALA A 1 448 ? 23.607 21.430 -10.630 1.00 81.44 448 ALA A N 1
ATOM 3555 C CA . ALA A 1 448 ? 24.849 21.046 -11.296 1.00 81.44 448 ALA A CA 1
ATOM 3556 C C . ALA A 1 448 ? 25.697 20.081 -10.447 1.00 81.44 448 ALA A C 1
ATOM 3558 O O . ALA A 1 448 ? 26.234 19.110 -10.985 1.00 81.44 448 ALA A O 1
ATOM 3559 N N . GLU A 1 449 ? 25.767 20.280 -9.124 1.00 78.88 449 GLU A N 1
ATOM 3560 C CA . GLU A 1 449 ? 26.493 19.366 -8.225 1.00 78.88 449 GLU A CA 1
ATOM 3561 C C . GLU A 1 449 ? 25.826 17.987 -8.142 1.00 78.88 449 GLU A C 1
ATOM 3563 O O . GLU A 1 449 ? 26.499 16.952 -8.195 1.00 78.88 449 GLU A O 1
ATOM 3568 N N . ARG A 1 450 ? 24.488 17.957 -8.082 1.00 80.00 450 ARG A N 1
ATOM 3569 C CA . ARG A 1 450 ? 23.701 16.714 -8.069 1.00 80.00 450 ARG A CA 1
ATOM 3570 C C . ARG A 1 450 ? 23.898 15.926 -9.367 1.00 80.00 450 ARG A C 1
ATOM 3572 O O . ARG A 1 450 ? 24.132 14.714 -9.329 1.00 80.00 450 ARG A O 1
ATOM 3579 N N . ILE A 1 451 ? 23.879 16.613 -10.512 1.00 85.44 451 ILE A N 1
ATOM 3580 C CA . ILE A 1 451 ? 24.148 16.018 -11.830 1.00 85.44 451 ILE A CA 1
ATOM 3581 C C . ILE A 1 451 ? 25.573 15.480 -11.890 1.00 85.44 451 ILE A C 1
ATOM 3583 O O . ILE A 1 451 ? 25.774 14.339 -12.306 1.00 85.44 451 ILE A O 1
ATOM 3587 N N . ARG A 1 452 ? 26.563 16.264 -11.443 1.00 87.44 452 ARG A N 1
ATOM 3588 C CA . ARG A 1 452 ? 27.968 15.843 -11.427 1.00 87.44 452 ARG A CA 1
ATOM 3589 C C . ARG A 1 452 ? 28.159 14.586 -10.588 1.00 87.44 452 ARG A C 1
ATOM 3591 O O . ARG A 1 452 ? 28.754 13.625 -11.071 1.00 87.44 452 ARG A O 1
ATOM 3598 N N . THR A 1 453 ? 27.622 14.575 -9.373 1.00 84.69 453 THR A N 1
ATOM 3599 C CA . THR A 1 453 ? 27.698 13.430 -8.458 1.00 84.69 453 THR A CA 1
ATOM 3600 C C . THR A 1 453 ? 27.062 12.188 -9.085 1.00 84.69 453 THR A C 1
ATOM 3602 O O . THR A 1 453 ? 27.659 11.111 -9.094 1.00 84.69 453 THR A O 1
ATOM 3605 N N . THR A 1 454 ? 25.880 12.336 -9.687 1.00 84.81 454 THR A N 1
ATOM 3606 C CA . THR A 1 454 ? 25.177 11.234 -10.361 1.00 84.81 454 THR A CA 1
ATOM 3607 C C . THR A 1 454 ? 25.959 10.708 -11.567 1.00 84.81 454 THR A C 1
ATOM 3609 O O . THR A 1 454 ? 26.109 9.496 -11.733 1.00 84.81 454 THR A O 1
ATOM 3612 N N . TRP A 1 455 ? 26.521 11.600 -12.384 1.00 89.19 455 TRP A N 1
ATOM 3613 C CA . TRP A 1 455 ? 27.331 11.232 -13.543 1.00 89.19 455 TRP A CA 1
ATOM 3614 C C . TRP A 1 455 ? 28.628 10.516 -13.144 1.00 89.19 455 TRP A C 1
ATOM 3616 O O . TRP A 1 455 ? 28.970 9.494 -13.735 1.00 89.19 455 TRP A O 1
ATOM 3626 N N . GLN A 1 456 ? 29.310 10.976 -12.090 1.00 88.56 456 GLN A N 1
ATOM 3627 C CA . GLN A 1 456 ? 30.491 10.301 -11.538 1.00 88.56 456 GLN A CA 1
ATOM 3628 C C . GLN A 1 456 ? 30.159 8.889 -11.034 1.00 88.56 456 GLN A C 1
ATOM 3630 O O . GLN A 1 456 ? 30.914 7.948 -11.287 1.00 88.56 456 GLN A O 1
ATOM 3635 N N . ARG A 1 457 ? 29.007 8.707 -10.374 1.00 85.75 457 ARG A N 1
ATOM 3636 C CA . ARG A 1 457 ? 28.522 7.382 -9.946 1.00 85.75 457 ARG A CA 1
ATOM 3637 C C . ARG A 1 457 ? 28.245 6.469 -11.142 1.00 85.75 457 ARG A C 1
ATOM 3639 O O . ARG A 1 457 ? 28.653 5.309 -11.122 1.00 85.75 457 ARG A O 1
ATOM 3646 N N . TYR A 1 458 ? 27.629 6.993 -12.205 1.00 86.88 458 TYR A N 1
ATOM 3647 C CA . TYR A 1 458 ? 27.438 6.255 -13.457 1.00 86.88 458 TYR A CA 1
ATOM 3648 C C . TYR A 1 458 ? 28.776 5.838 -14.088 1.00 86.88 458 TYR A C 1
ATOM 3650 O O . TYR A 1 458 ? 28.944 4.678 -14.461 1.00 86.88 458 TYR A O 1
ATOM 3658 N N . GLN A 1 459 ? 29.764 6.734 -14.142 1.00 87.19 459 GLN A N 1
ATOM 3659 C CA . GLN A 1 459 ? 31.106 6.395 -14.627 1.00 87.19 459 GLN A CA 1
ATOM 3660 C C . GLN A 1 459 ? 31.767 5.304 -13.768 1.00 87.19 459 GLN A C 1
ATOM 3662 O O . GLN A 1 459 ? 32.363 4.375 -14.312 1.00 87.19 459 GLN A O 1
ATOM 3667 N N . GLY A 1 460 ? 31.607 5.361 -12.441 1.00 86.69 460 GLY A N 1
ATOM 3668 C CA . GLY A 1 460 ? 32.056 4.304 -11.531 1.00 86.69 460 GLY A CA 1
ATOM 3669 C C . GLY A 1 460 ? 31.395 2.949 -11.817 1.00 86.69 460 GLY A C 1
ATOM 3670 O O . GLY A 1 460 ? 32.076 1.921 -11.853 1.00 86.69 460 GLY A O 1
ATOM 3671 N N . TYR A 1 461 ? 30.088 2.944 -12.098 1.00 84.94 461 TYR A N 1
ATOM 3672 C CA . TYR A 1 461 ? 29.363 1.752 -12.544 1.00 84.94 461 TYR A CA 1
ATOM 3673 C C . TYR A 1 461 ? 29.895 1.216 -13.887 1.00 84.94 461 TYR A C 1
ATOM 3675 O O . TYR A 1 461 ? 30.133 0.013 -14.010 1.00 84.94 461 TYR A O 1
ATOM 3683 N N . GLU A 1 462 ? 30.154 2.081 -14.873 1.00 86.56 462 GLU A N 1
ATOM 3684 C CA . GLU A 1 462 ? 30.721 1.685 -16.172 1.00 86.56 462 GLU A CA 1
ATOM 3685 C C . GLU A 1 462 ? 32.104 1.033 -16.028 1.00 86.56 462 GLU A C 1
ATOM 3687 O O . GLU A 1 462 ? 32.397 0.025 -16.679 1.00 86.56 462 GLU A O 1
ATOM 3692 N N . GLU A 1 463 ? 32.952 1.569 -15.148 1.00 87.56 463 GLU A N 1
ATOM 3693 C CA . GLU A 1 463 ? 34.262 0.988 -14.860 1.00 87.56 463 GLU A CA 1
ATOM 3694 C C . GLU A 1 463 ? 34.169 -0.370 -14.161 1.00 87.56 463 GLU A C 1
ATOM 3696 O O . GLU A 1 463 ? 34.950 -1.274 -14.475 1.00 87.56 463 GLU A O 1
ATOM 3701 N N . TYR A 1 464 ? 33.237 -0.526 -13.217 1.00 84.81 464 TYR A N 1
ATOM 3702 C CA . TYR A 1 464 ? 32.957 -1.816 -12.592 1.00 84.81 464 TYR A CA 1
ATOM 3703 C C . TYR A 1 464 ? 32.503 -2.831 -13.644 1.00 84.81 464 TYR A C 1
ATOM 3705 O O . TYR A 1 464 ? 33.091 -3.911 -13.742 1.00 84.81 464 TYR A O 1
ATOM 3713 N N . ALA A 1 465 ? 31.523 -2.458 -14.471 1.00 84.38 465 ALA A N 1
ATOM 3714 C CA . ALA A 1 465 ? 30.959 -3.296 -15.520 1.00 84.38 465 ALA A CA 1
ATOM 3715 C C . ALA A 1 465 ? 32.026 -3.783 -16.513 1.00 84.38 465 ALA A C 1
ATOM 3717 O O . ALA A 1 465 ? 32.038 -4.952 -16.890 1.00 84.38 465 ALA A O 1
ATOM 3718 N N . ALA A 1 466 ? 32.963 -2.913 -16.899 1.00 86.94 466 ALA A N 1
ATOM 3719 C CA . ALA A 1 466 ? 34.065 -3.259 -17.799 1.00 86.94 466 ALA A CA 1
ATOM 3720 C C . ALA A 1 466 ? 35.021 -4.320 -17.226 1.00 86.94 466 ALA A C 1
ATOM 3722 O O . ALA A 1 466 ? 35.570 -5.130 -17.971 1.00 86.94 466 ALA A O 1
ATOM 3723 N N . ARG A 1 467 ? 35.233 -4.325 -15.903 1.00 86.62 467 ARG A N 1
ATOM 3724 C CA . ARG A 1 467 ? 36.096 -5.305 -15.217 1.00 86.62 467 ARG A CA 1
ATOM 3725 C C . ARG A 1 467 ? 35.377 -6.627 -14.943 1.00 86.62 467 ARG A C 1
ATOM 3727 O O . ARG A 1 467 ? 36.033 -7.645 -14.751 1.00 86.62 467 ARG A O 1
ATOM 3734 N N . ASN A 1 468 ? 34.047 -6.594 -14.915 1.00 83.00 468 ASN A N 1
ATOM 3735 C CA . ASN A 1 468 ? 33.190 -7.625 -14.348 1.00 83.00 468 ASN A CA 1
ATOM 3736 C C . ASN A 1 468 ? 32.016 -7.945 -15.292 1.00 83.00 468 ASN A C 1
ATOM 3738 O O . ASN A 1 468 ? 30.880 -8.006 -14.848 1.00 83.00 468 ASN A O 1
ATOM 3742 N N . THR A 1 469 ? 32.249 -8.151 -16.594 1.00 84.19 469 THR A N 1
ATOM 3743 C CA . THR A 1 469 ? 31.172 -8.296 -17.601 1.00 84.19 469 THR A CA 1
ATOM 3744 C C . THR A 1 469 ? 30.143 -9.379 -17.271 1.00 84.19 469 THR A C 1
ATOM 3746 O O . THR A 1 469 ? 28.947 -9.096 -17.256 1.00 84.19 469 THR A O 1
ATOM 3749 N N . ALA A 1 470 ? 30.586 -10.599 -16.947 1.00 74.88 470 ALA A N 1
ATOM 3750 C CA . ALA A 1 470 ? 29.692 -11.689 -16.524 1.00 74.88 470 ALA A CA 1
ATOM 3751 C C . ALA A 1 470 ? 28.906 -11.347 -15.242 1.00 74.88 470 ALA A C 1
ATOM 3753 O O . ALA A 1 470 ? 27.865 -11.929 -14.950 1.00 74.88 470 ALA A O 1
ATOM 3754 N N . HIS A 1 471 ? 29.413 -10.365 -14.501 1.00 72.44 471 HIS A N 1
ATOM 3755 C CA . HIS A 1 471 ? 28.959 -9.918 -13.202 1.00 72.44 471 HIS A CA 1
ATOM 3756 C C . HIS A 1 471 ? 28.211 -8.576 -13.216 1.00 72.44 471 HIS A C 1
ATOM 3758 O O . HIS A 1 471 ? 27.656 -8.193 -12.191 1.00 72.44 471 HIS A O 1
ATOM 3764 N N . ILE A 1 472 ? 28.082 -7.916 -14.375 1.00 72.06 472 ILE A N 1
ATOM 3765 C CA . ILE A 1 472 ? 27.174 -6.766 -14.574 1.00 72.06 472 ILE A CA 1
ATOM 3766 C C . ILE A 1 472 ? 25.762 -7.140 -14.139 1.00 72.06 472 ILE A C 1
ATOM 3768 O O . ILE A 1 472 ? 25.033 -6.328 -13.575 1.00 72.06 472 ILE A O 1
ATOM 3772 N N . VAL A 1 473 ? 25.417 -8.399 -14.407 1.00 61.03 473 VAL A N 1
ATOM 3773 C CA . VAL A 1 473 ? 24.173 -9.020 -13.985 1.00 61.03 473 VAL A CA 1
ATOM 3774 C C . VAL A 1 473 ? 24.311 -9.691 -12.626 1.00 61.03 473 VAL A C 1
ATOM 3776 O O . VAL A 1 473 ? 23.282 -9.841 -11.976 1.00 61.03 473 VAL A O 1
ATOM 3779 N N . THR A 1 474 ? 25.511 -10.132 -12.194 1.00 53.28 474 THR A N 1
ATOM 3780 C CA . THR A 1 474 ? 25.588 -11.201 -11.189 1.00 53.28 474 THR A CA 1
ATOM 3781 C C . THR A 1 474 ? 24.769 -10.910 -9.951 1.00 53.28 474 THR A C 1
ATOM 3783 O O . THR A 1 474 ? 25.200 -10.212 -9.037 1.00 53.28 474 THR A O 1
ATOM 3786 N N . ASN A 1 475 ? 23.672 -11.664 -9.905 1.00 55.00 475 ASN A N 1
ATOM 3787 C CA . ASN A 1 475 ? 23.295 -12.480 -8.777 1.00 55.00 475 ASN A CA 1
ATOM 3788 C C . ASN A 1 475 ? 23.111 -11.695 -7.491 1.00 55.00 475 ASN A C 1
ATOM 3790 O O . ASN A 1 475 ? 23.602 -12.122 -6.455 1.00 55.00 475 ASN A O 1
ATOM 3794 N N . GLU A 1 476 ? 22.418 -10.570 -7.540 1.00 55.09 476 GLU A N 1
ATOM 3795 C CA . GLU A 1 476 ? 21.676 -10.131 -6.368 1.00 55.09 476 GLU A CA 1
ATOM 3796 C C . GLU A 1 476 ? 20.443 -11.030 -6.212 1.00 55.09 476 GLU A C 1
ATOM 3798 O O . GLU A 1 476 ? 20.316 -11.716 -5.208 1.00 55.09 476 GLU A O 1
ATOM 3803 N N . VAL A 1 477 ? 19.658 -11.202 -7.278 1.00 55.34 477 VAL A N 1
ATOM 3804 C CA . VAL A 1 477 ? 18.484 -12.099 -7.337 1.00 55.34 477 VAL A CA 1
ATOM 3805 C C . VAL A 1 477 ? 18.771 -13.540 -6.881 1.00 55.34 477 VAL A C 1
ATOM 3807 O O . VAL A 1 477 ? 17.935 -14.159 -6.232 1.00 55.34 477 VAL A O 1
ATOM 3810 N N . THR A 1 478 ? 19.956 -14.062 -7.202 1.00 59.00 478 THR A N 1
ATOM 3811 C CA . THR A 1 478 ? 20.440 -15.401 -6.813 1.00 59.00 478 THR A CA 1
ATOM 3812 C C . THR A 1 478 ? 21.616 -15.323 -5.827 1.00 59.00 478 THR A C 1
ATOM 3814 O O . THR A 1 478 ? 22.348 -16.294 -5.638 1.00 59.00 478 THR A O 1
ATOM 3817 N N . LEU A 1 479 ? 21.854 -14.159 -5.196 1.00 71.19 479 LEU A N 1
ATOM 3818 C CA . LEU A 1 479 ? 22.824 -14.044 -4.099 1.00 71.19 479 LEU A CA 1
ATOM 3819 C C . LEU A 1 479 ? 22.468 -14.993 -2.958 1.00 71.19 479 LEU A C 1
ATOM 3821 O O . LEU A 1 479 ? 23.390 -15.666 -2.494 1.00 71.19 479 LEU A O 1
ATOM 3825 N N . PRO A 1 480 ? 21.188 -15.078 -2.527 1.00 77.62 480 PRO A N 1
ATOM 3826 C CA . PRO A 1 480 ? 20.808 -16.003 -1.469 1.00 77.62 480 PRO A CA 1
ATOM 3827 C C . PRO A 1 480 ? 21.199 -17.441 -1.816 1.00 77.62 480 PRO A C 1
ATOM 3829 O O . PRO A 1 480 ? 21.836 -18.096 -1.003 1.00 77.62 480 PRO A O 1
ATOM 3832 N N . ASP A 1 481 ? 20.931 -17.883 -3.048 1.00 75.75 481 ASP A N 1
ATOM 3833 C CA . ASP A 1 481 ? 21.266 -19.229 -3.537 1.00 75.75 481 ASP A CA 1
ATOM 3834 C C . ASP A 1 481 ? 22.768 -19.522 -3.428 1.00 75.75 481 ASP A C 1
ATOM 3836 O O . ASP A 1 481 ? 23.179 -20.511 -2.828 1.00 75.75 481 ASP A O 1
ATOM 3840 N N . ARG A 1 482 ? 23.615 -18.608 -3.917 1.00 74.81 482 ARG A N 1
ATOM 3841 C CA . ARG A 1 482 ? 25.075 -18.769 -3.817 1.00 74.81 482 ARG A CA 1
ATOM 3842 C C . ARG A 1 482 ? 25.565 -18.778 -2.378 1.00 74.81 482 ARG A C 1
ATOM 3844 O O . ARG A 1 482 ? 26.473 -19.529 -2.048 1.00 74.81 482 ARG A O 1
ATOM 3851 N N . LEU A 1 483 ? 25.013 -17.917 -1.522 1.00 79.25 483 LEU A N 1
ATOM 3852 C CA . LEU A 1 483 ? 25.378 -17.911 -0.107 1.00 79.25 483 LEU A CA 1
ATOM 3853 C C . LEU A 1 483 ? 24.997 -19.241 0.541 1.00 79.25 483 LEU A C 1
ATOM 3855 O O . LEU A 1 483 ? 25.819 -19.810 1.254 1.00 79.25 483 LEU A O 1
ATOM 3859 N N . LEU A 1 484 ? 23.807 -19.762 0.229 1.00 82.38 484 LEU A N 1
ATOM 3860 C CA . LEU A 1 484 ? 23.364 -21.076 0.674 1.00 82.38 484 LEU A CA 1
ATOM 3861 C C . LEU A 1 484 ? 24.345 -22.164 0.220 1.00 82.38 484 LEU A C 1
ATOM 3863 O O . LEU A 1 484 ? 24.769 -22.942 1.066 1.00 82.38 484 LEU A O 1
ATOM 3867 N N . GLU A 1 485 ? 24.809 -22.189 -1.034 1.00 80.88 485 GLU A N 1
ATOM 3868 C CA . GLU A 1 485 ? 25.805 -23.178 -1.504 1.00 80.88 485 GLU A CA 1
ATOM 3869 C C . GLU A 1 485 ? 27.052 -23.274 -0.608 1.00 80.88 485 GLU A C 1
ATOM 3871 O O . GLU A 1 485 ? 27.545 -24.379 -0.369 1.00 80.88 485 GLU A O 1
ATOM 3876 N N . TYR A 1 486 ? 27.523 -22.144 -0.068 1.00 83.50 486 TYR A N 1
ATOM 3877 C CA . TYR A 1 486 ? 28.674 -22.083 0.841 1.00 83.50 486 TYR A CA 1
ATOM 3878 C C . TYR A 1 486 ? 28.326 -22.299 2.321 1.00 83.50 486 TYR A C 1
ATOM 3880 O O . TYR A 1 486 ? 29.230 -22.492 3.138 1.00 83.50 486 TYR A O 1
ATOM 3888 N N . MET A 1 487 ? 27.045 -22.257 2.695 1.00 84.75 487 MET A N 1
ATOM 3889 C CA . MET A 1 487 ? 26.601 -22.572 4.053 1.00 84.75 487 MET A CA 1
ATOM 3890 C C . MET A 1 487 ? 26.706 -24.074 4.327 1.00 84.75 487 MET A C 1
ATOM 3892 O O . MET A 1 487 ? 26.499 -24.904 3.441 1.00 84.75 487 MET A O 1
ATOM 3896 N N . ALA A 1 488 ? 27.003 -24.419 5.582 1.00 85.44 488 ALA A N 1
ATOM 3897 C CA . ALA A 1 488 ? 27.034 -25.806 6.029 1.00 85.44 488 ALA A CA 1
ATOM 3898 C C . ALA A 1 488 ? 25.668 -26.478 5.822 1.00 85.44 488 ALA A C 1
ATOM 3900 O O . ALA A 1 488 ? 24.632 -25.858 6.054 1.00 85.44 488 ALA A O 1
ATOM 3901 N N . GLU A 1 489 ? 25.683 -27.753 5.428 1.00 86.50 489 GLU A N 1
ATOM 3902 C CA . GLU A 1 489 ? 24.469 -28.539 5.167 1.00 86.50 489 GLU A CA 1
ATOM 3903 C C . GLU A 1 489 ? 23.571 -28.655 6.405 1.00 86.50 489 GLU A C 1
ATOM 3905 O O . GLU A 1 489 ? 22.354 -28.640 6.276 1.00 86.50 489 GLU A O 1
ATOM 3910 N N . TYR A 1 490 ? 24.163 -28.695 7.603 1.00 90.12 490 TYR A N 1
ATOM 3911 C CA . TYR A 1 490 ? 23.443 -28.682 8.873 1.00 90.12 490 TYR A CA 1
ATOM 3912 C C . TYR A 1 490 ? 24.044 -27.651 9.825 1.00 90.12 490 TYR A C 1
ATOM 3914 O O . TYR A 1 490 ? 25.266 -27.549 9.964 1.00 90.12 490 TYR A O 1
ATOM 3922 N N . GLN A 1 491 ? 23.183 -26.910 10.522 1.00 89.38 491 GLN A N 1
ATOM 3923 C CA . GLN A 1 491 ? 23.576 -25.944 11.549 1.00 89.38 491 GLN A CA 1
ATOM 3924 C C . GLN A 1 491 ? 22.709 -26.087 12.799 1.00 89.38 491 GLN A C 1
ATOM 3926 O O . GLN A 1 491 ? 21.534 -26.437 12.718 1.00 89.38 491 GLN A O 1
ATOM 3931 N N . TYR A 1 492 ? 23.292 -25.798 13.964 1.00 88.25 492 TYR A N 1
ATOM 3932 C CA . TYR A 1 492 ? 22.550 -25.728 15.220 1.00 88.25 492 TYR A CA 1
ATOM 3933 C C . TYR A 1 492 ? 21.989 -24.315 15.409 1.00 88.25 492 TYR A C 1
ATOM 3935 O O . TYR A 1 492 ? 22.748 -23.371 15.633 1.00 88.25 492 TYR A O 1
ATOM 3943 N N . ILE A 1 493 ? 20.671 -24.163 15.287 1.00 84.56 493 ILE A N 1
ATOM 3944 C CA . ILE A 1 493 ? 19.965 -22.875 15.313 1.00 84.56 493 ILE A CA 1
ATOM 3945 C C . IL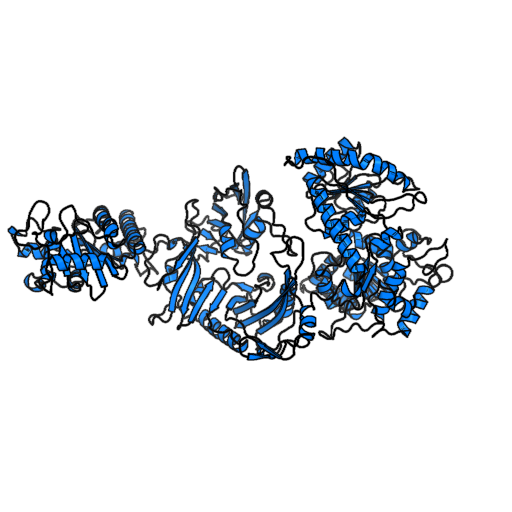E A 1 493 ? 18.767 -23.000 16.256 1.00 84.56 493 ILE A C 1
ATOM 3947 O O . ILE A 1 493 ? 17.990 -23.945 16.155 1.00 84.56 493 ILE A O 1
ATOM 3951 N N . ASN A 1 494 ? 18.609 -22.039 17.172 1.00 78.69 494 ASN A N 1
ATOM 3952 C CA . ASN A 1 494 ? 17.486 -21.967 18.119 1.00 78.69 494 ASN A CA 1
ATOM 3953 C C . ASN A 1 494 ? 17.221 -23.264 18.913 1.00 78.69 494 ASN A C 1
ATOM 3955 O O . ASN A 1 494 ? 16.081 -23.552 19.261 1.00 78.69 494 ASN A O 1
ATOM 3959 N N . GLY A 1 495 ? 18.267 -24.035 19.225 1.00 83.19 495 GLY A N 1
ATOM 3960 C CA . GLY A 1 495 ? 18.146 -25.256 20.028 1.00 83.19 495 GLY A CA 1
ATOM 3961 C C . GLY A 1 495 ? 18.038 -26.565 19.236 1.00 83.19 495 GLY A C 1
ATOM 3962 O O . GLY A 1 495 ? 17.963 -27.623 19.852 1.00 83.19 495 GLY A O 1
ATOM 3963 N N . GLU A 1 496 ? 18.049 -26.522 17.900 1.00 86.62 496 GLU A N 1
ATOM 3964 C CA . GLU A 1 496 ? 17.870 -27.701 17.039 1.00 86.62 496 GLU A CA 1
ATOM 3965 C C . GLU A 1 496 ? 18.905 -27.751 15.908 1.00 86.62 496 GLU A C 1
ATOM 3967 O O . GLU A 1 496 ? 19.372 -26.717 15.430 1.00 86.62 496 GLU A O 1
ATOM 3972 N N . PHE A 1 497 ? 19.235 -28.959 15.438 1.00 88.81 497 PHE A N 1
ATOM 3973 C CA . PHE A 1 497 ? 19.971 -29.139 14.185 1.00 88.81 497 PHE A CA 1
ATOM 3974 C C . PHE A 1 497 ? 19.005 -29.017 13.008 1.00 88.81 497 PHE A C 1
ATOM 3976 O O . PHE A 1 497 ? 18.050 -29.784 12.909 1.00 88.81 497 PHE A O 1
ATOM 3983 N N . ARG A 1 498 ? 19.260 -28.062 12.114 1.00 86.75 498 ARG A N 1
ATOM 3984 C CA . ARG A 1 498 ? 18.433 -27.795 10.934 1.00 86.75 498 ARG A CA 1
ATOM 3985 C C . ARG A 1 498 ? 19.251 -27.965 9.667 1.00 86.75 498 ARG A C 1
ATOM 3987 O O . ARG A 1 498 ? 20.403 -27.529 9.619 1.00 86.75 498 ARG A O 1
ATOM 3994 N N . GLY A 1 499 ? 18.641 -28.603 8.673 1.00 84.75 499 GLY A N 1
ATOM 3995 C CA . GLY A 1 499 ? 19.187 -28.688 7.326 1.00 84.75 499 GLY A CA 1
ATOM 3996 C C . GLY A 1 499 ? 19.160 -27.324 6.639 1.00 84.75 499 GLY A C 1
ATOM 3997 O O . GLY A 1 499 ? 18.298 -26.484 6.911 1.00 84.75 499 GLY A O 1
ATOM 3998 N N . ARG A 1 500 ? 20.122 -27.098 5.754 1.00 86.12 500 ARG A N 1
ATOM 3999 C CA . ARG A 1 500 ? 20.171 -25.936 4.876 1.00 86.12 500 ARG A CA 1
ATOM 4000 C C . ARG A 1 500 ? 18.977 -25.948 3.916 1.00 86.12 500 ARG A C 1
ATOM 4002 O O . ARG A 1 500 ? 18.608 -26.992 3.398 1.00 86.12 500 ARG A O 1
ATOM 4009 N N . PHE A 1 501 ? 18.436 -24.769 3.615 1.00 83.12 501 PHE A N 1
ATOM 4010 C CA . PHE A 1 501 ? 17.420 -24.589 2.576 1.00 83.12 501 PHE A CA 1
ATOM 4011 C C . PHE A 1 501 ? 17.915 -25.066 1.195 1.00 83.12 501 PHE A C 1
ATOM 4013 O O . PHE A 1 501 ? 18.938 -24.588 0.695 1.00 83.12 501 PHE A O 1
ATOM 4020 N N . GLU A 1 502 ? 17.173 -25.983 0.569 1.00 79.44 502 GLU A N 1
ATOM 4021 C CA . GLU A 1 502 ? 17.450 -26.502 -0.774 1.00 79.44 502 GLU A CA 1
ATOM 4022 C C . GLU A 1 502 ? 16.863 -25.586 -1.848 1.00 79.44 502 GLU A C 1
ATOM 4024 O O . GLU A 1 502 ? 15.732 -25.741 -2.294 1.00 79.44 502 GLU A O 1
ATOM 4029 N N . PHE A 1 503 ? 17.647 -24.615 -2.298 1.00 73.12 503 PHE A N 1
ATOM 4030 C CA . PHE A 1 503 ? 17.175 -23.601 -3.239 1.00 73.12 503 PHE A CA 1
ATOM 4031 C C . PHE A 1 503 ? 16.926 -24.110 -4.673 1.00 73.12 503 PHE A C 1
ATOM 4033 O O . PHE A 1 503 ? 16.378 -23.360 -5.484 1.00 73.12 503 PHE A O 1
ATOM 4040 N N . GLU A 1 504 ? 17.338 -25.336 -5.001 1.00 72.75 504 GLU A N 1
ATOM 4041 C CA . GLU A 1 504 ? 17.109 -25.987 -6.301 1.00 72.75 504 GLU A CA 1
ATOM 4042 C C . GLU A 1 504 ? 15.713 -26.623 -6.400 1.00 72.75 504 GLU A C 1
ATOM 4044 O O . GLU A 1 504 ? 15.200 -26.835 -7.500 1.00 72.75 504 GLU A O 1
ATOM 4049 N N . HIS A 1 505 ? 15.070 -26.885 -5.258 1.00 80.62 505 HIS A N 1
ATOM 4050 C CA . HIS A 1 505 ? 13.756 -27.509 -5.184 1.00 80.62 505 HIS A CA 1
ATOM 4051 C C . HIS A 1 505 ? 12.717 -26.516 -4.638 1.00 80.62 505 HIS A C 1
ATOM 4053 O O . HIS A 1 505 ? 12.993 -25.779 -3.692 1.00 80.62 505 HIS A O 1
ATOM 4059 N N . PRO A 1 506 ? 11.498 -26.469 -5.206 1.00 83.88 506 PRO A N 1
ATOM 4060 C CA . PRO A 1 506 ? 10.402 -25.719 -4.604 1.00 83.88 506 PRO A CA 1
ATOM 4061 C C . PRO A 1 506 ? 10.083 -26.234 -3.199 1.00 83.88 506 PRO A C 1
ATOM 4063 O O . PRO A 1 506 ? 10.041 -27.449 -3.002 1.00 83.88 506 PRO A O 1
ATOM 4066 N N . LEU A 1 507 ? 9.788 -25.318 -2.272 1.00 90.56 507 LEU A N 1
ATOM 4067 C CA . LEU A 1 507 ? 9.253 -25.662 -0.952 1.00 90.56 507 LEU A CA 1
ATOM 4068 C C . LEU A 1 507 ? 7.951 -26.457 -1.085 1.00 90.56 507 LEU A C 1
ATOM 4070 O O . LEU A 1 507 ? 7.115 -26.136 -1.937 1.00 90.56 507 LEU A O 1
ATOM 4074 N N . ALA A 1 508 ? 7.753 -27.442 -0.215 1.00 92.06 508 ALA A N 1
ATOM 4075 C CA . ALA A 1 508 ? 6.465 -28.091 -0.028 1.00 92.06 508 ALA A CA 1
ATOM 4076 C C . ALA A 1 508 ? 5.677 -27.408 1.099 1.00 92.06 508 ALA A C 1
ATOM 4078 O O . ALA A 1 508 ? 6.243 -26.789 2.002 1.00 92.06 508 ALA A O 1
ATOM 4079 N N . ALA A 1 509 ? 4.352 -27.553 1.089 1.00 93.31 509 ALA A N 1
ATOM 4080 C CA . ALA A 1 509 ? 3.482 -27.010 2.132 1.00 93.31 509 ALA A CA 1
ATOM 4081 C C . ALA A 1 509 ? 3.865 -27.500 3.547 1.00 93.31 509 ALA A C 1
ATOM 4083 O O . ALA A 1 509 ? 3.686 -26.772 4.523 1.00 93.31 509 ALA A O 1
ATOM 4084 N N . GLY A 1 510 ? 4.428 -28.711 3.658 1.00 91.31 510 GLY A N 1
ATOM 4085 C CA . GLY A 1 510 ? 4.912 -29.287 4.918 1.00 91.31 510 GLY A CA 1
ATOM 4086 C C . GLY A 1 510 ? 6.162 -28.614 5.500 1.00 91.31 510 GLY A C 1
ATOM 4087 O O . GLY A 1 510 ? 6.394 -28.723 6.702 1.00 91.31 510 GLY A O 1
ATOM 4088 N N . ASP A 1 511 ? 6.926 -27.880 4.688 1.00 89.88 511 ASP A N 1
ATOM 4089 C CA . ASP A 1 511 ? 8.150 -27.185 5.115 1.00 89.88 511 ASP A CA 1
ATOM 4090 C C . ASP A 1 511 ? 7.860 -25.807 5.733 1.00 89.88 511 ASP A C 1
ATOM 4092 O O . ASP A 1 511 ? 8.755 -25.139 6.257 1.00 89.88 511 ASP A O 1
ATOM 4096 N N . ILE A 1 512 ? 6.609 -25.346 5.637 1.00 93.75 512 ILE A N 1
ATOM 4097 C CA . ILE A 1 512 ? 6.226 -23.959 5.879 1.00 93.75 512 ILE A CA 1
ATOM 4098 C C . ILE A 1 512 ? 5.379 -23.854 7.142 1.00 93.75 512 ILE A C 1
ATOM 4100 O O . ILE A 1 512 ? 4.398 -24.573 7.339 1.00 93.75 512 ILE A O 1
ATOM 4104 N N . GLN A 1 513 ? 5.734 -22.877 7.974 1.00 93.50 513 GLN A N 1
ATOM 4105 C CA . GLN A 1 513 ? 4.919 -22.441 9.097 1.00 93.50 513 GLN A CA 1
ATOM 4106 C C . GLN A 1 513 ? 4.615 -20.954 8.970 1.00 93.50 513 GLN A C 1
ATOM 4108 O O . GLN A 1 513 ? 5.508 -20.158 8.680 1.00 93.50 513 GLN A O 1
ATOM 4113 N N . ILE A 1 514 ? 3.365 -20.577 9.224 1.00 94.38 514 ILE A N 1
ATOM 4114 C CA . ILE A 1 514 ? 2.904 -19.191 9.137 1.00 94.38 514 ILE A CA 1
ATOM 4115 C C . ILE A 1 514 ? 2.024 -18.798 10.332 1.00 94.38 514 ILE A C 1
ATOM 4117 O O . ILE A 1 514 ? 1.450 -19.661 11.003 1.00 94.38 514 ILE A O 1
ATOM 4121 N N . PRO A 1 515 ? 1.915 -17.499 10.654 1.00 94.62 515 PRO A N 1
ATOM 4122 C CA . PRO A 1 515 ? 0.967 -17.029 11.658 1.00 94.62 515 PRO A CA 1
ATOM 4123 C C . PRO A 1 515 ? -0.489 -17.184 11.186 1.00 94.62 515 PRO A C 1
ATOM 4125 O O . PRO A 1 515 ? -0.790 -17.057 10.001 1.00 94.62 515 PRO A O 1
ATOM 4128 N N . ARG A 1 516 ? -1.421 -17.368 12.131 1.00 95.88 516 ARG A N 1
ATOM 4129 C CA . ARG A 1 516 ? -2.874 -17.337 11.877 1.00 95.88 516 ARG A CA 1
ATOM 4130 C C . ARG A 1 516 ? -3.359 -15.909 11.634 1.00 95.88 516 ARG A C 1
ATOM 4132 O O . ARG A 1 516 ? -3.945 -15.273 12.505 1.00 95.88 516 ARG A O 1
ATOM 4139 N N . THR A 1 517 ? -3.040 -15.375 10.464 1.00 95.44 517 THR A N 1
ATOM 4140 C CA . THR A 1 517 ? -3.454 -14.046 10.013 1.00 95.44 517 THR A CA 1
ATOM 4141 C C . THR A 1 517 ? -3.873 -14.107 8.552 1.00 95.44 517 THR A C 1
ATOM 4143 O O . THR A 1 517 ? -3.253 -14.808 7.754 1.00 95.44 517 THR A O 1
ATOM 4146 N N . ALA A 1 518 ? -4.916 -13.368 8.193 1.00 96.25 518 ALA A N 1
ATOM 4147 C CA . ALA A 1 518 ? -5.397 -13.280 6.819 1.00 96.25 518 ALA A CA 1
ATOM 4148 C C . ALA A 1 518 ? -6.167 -11.978 6.590 1.00 96.25 518 ALA A C 1
ATOM 4150 O O . ALA A 1 518 ? -6.863 -11.497 7.486 1.00 96.25 518 ALA A O 1
ATOM 4151 N N . ALA A 1 519 ? -6.089 -11.437 5.378 1.00 95.38 519 ALA A N 1
ATOM 4152 C CA . ALA A 1 519 ? -7.154 -10.607 4.835 1.00 95.38 519 ALA A CA 1
ATOM 4153 C C . ALA A 1 519 ? -8.304 -11.523 4.394 1.00 95.38 519 ALA A C 1
ATOM 4155 O O . ALA A 1 519 ? -8.069 -12.501 3.685 1.00 95.38 519 ALA A O 1
ATOM 4156 N N . VAL A 1 520 ? -9.524 -11.209 4.820 1.00 96.50 520 VAL A N 1
ATOM 4157 C CA . VAL A 1 520 ? -10.741 -11.957 4.502 1.00 96.50 520 VAL A CA 1
ATOM 4158 C C . VAL A 1 520 ? -11.498 -11.217 3.404 1.00 96.50 520 VAL A C 1
ATOM 4160 O O . VAL A 1 520 ? -11.939 -10.075 3.565 1.00 96.50 520 VAL A O 1
ATOM 4163 N N . LEU A 1 521 ? -11.624 -11.876 2.264 1.00 94.50 521 LEU A N 1
ATOM 4164 C CA . LEU A 1 521 ? -12.220 -11.354 1.043 1.00 94.50 521 LEU A CA 1
ATOM 4165 C C . LEU A 1 521 ? -13.438 -12.197 0.663 1.00 94.50 521 LEU A C 1
ATOM 4167 O O . LEU A 1 521 ? -13.617 -13.306 1.162 1.00 94.50 521 LEU A O 1
ATOM 4171 N N . ARG A 1 522 ? -14.266 -11.673 -0.236 1.00 92.06 522 ARG A N 1
ATOM 4172 C CA . ARG A 1 522 ? -15.430 -12.332 -0.819 1.00 92.06 522 ARG A CA 1
ATOM 4173 C C . ARG A 1 522 ? -15.377 -12.244 -2.338 1.00 92.06 522 ARG A C 1
ATOM 4175 O O . ARG A 1 522 ? -15.041 -11.197 -2.889 1.00 92.06 522 ARG A O 1
ATOM 4182 N N . THR A 1 523 ? -15.733 -13.325 -3.012 1.00 89.81 523 THR A N 1
ATOM 4183 C CA . THR A 1 523 ? -15.815 -13.376 -4.473 1.00 89.81 523 THR A CA 1
ATOM 4184 C C . THR A 1 523 ? -17.030 -12.597 -4.985 1.00 89.81 523 THR A C 1
ATOM 4186 O O . THR A 1 523 ? -18.127 -12.769 -4.457 1.00 89.81 523 THR A O 1
ATOM 4189 N N . ALA A 1 524 ? -16.869 -11.759 -6.016 1.00 82.19 524 ALA A N 1
ATOM 4190 C CA . ALA A 1 524 ? -17.999 -11.043 -6.627 1.00 82.19 524 ALA A CA 1
ATOM 4191 C C . ALA A 1 524 ? -18.907 -11.953 -7.479 1.00 82.19 524 ALA A C 1
ATOM 4193 O O . ALA A 1 524 ? -20.089 -11.662 -7.648 1.00 82.19 524 ALA A O 1
ATOM 4194 N N . ALA A 1 525 ? -18.357 -13.052 -7.996 1.00 80.31 525 ALA A N 1
ATOM 4195 C CA . ALA A 1 525 ? -19.059 -14.107 -8.720 1.00 80.31 525 ALA A CA 1
ATOM 4196 C C . ALA A 1 525 ? -18.544 -15.480 -8.247 1.00 80.31 525 ALA A C 1
ATOM 4198 O O . ALA A 1 525 ? -17.428 -15.540 -7.726 1.00 80.31 525 ALA A O 1
ATOM 4199 N N . PRO A 1 526 ? -19.304 -16.579 -8.422 1.00 83.00 526 PRO A N 1
ATOM 4200 C CA . PRO A 1 526 ? -18.865 -17.909 -8.008 1.00 83.00 526 PRO A CA 1
ATOM 4201 C C . PRO A 1 526 ? -17.504 -18.276 -8.613 1.00 83.00 526 PRO A C 1
ATOM 4203 O O . PRO A 1 526 ? -17.366 -18.409 -9.829 1.00 83.00 526 PRO A O 1
ATOM 4206 N N . LEU A 1 527 ? -16.499 -18.447 -7.754 1.00 84.38 527 LEU A N 1
ATOM 4207 C CA . LEU A 1 527 ? -15.159 -18.867 -8.146 1.00 84.38 527 LEU A CA 1
ATOM 4208 C C . LEU A 1 527 ? -15.058 -20.391 -7.998 1.00 84.38 527 LEU A C 1
ATOM 4210 O O . LEU A 1 527 ? -15.211 -20.889 -6.884 1.00 84.38 527 LEU A O 1
ATOM 4214 N N . PRO A 1 528 ? -14.809 -21.157 -9.071 1.00 84.19 528 PRO A N 1
ATOM 4215 C CA . PRO A 1 528 ? -14.666 -22.604 -8.947 1.00 84.19 528 PRO A CA 1
ATOM 4216 C C . PRO A 1 528 ? -13.361 -23.000 -8.244 1.00 84.19 528 PRO A C 1
ATOM 4218 O O . PRO A 1 528 ? -13.337 -24.005 -7.541 1.00 84.19 528 PRO A O 1
ATOM 4221 N N . ASP A 1 529 ? -12.285 -22.232 -8.448 1.00 89.69 529 ASP A N 1
ATOM 4222 C CA . ASP A 1 529 ? -10.958 -22.530 -7.908 1.00 89.69 529 ASP A CA 1
ATOM 4223 C C . ASP A 1 529 ? -10.074 -21.273 -7.850 1.00 89.69 529 ASP A C 1
ATOM 4225 O O . ASP A 1 529 ? -9.901 -20.572 -8.852 1.00 89.69 529 ASP A O 1
ATOM 4229 N N . ILE A 1 530 ? -9.450 -21.020 -6.698 1.00 91.81 530 ILE A N 1
ATOM 4230 C CA . ILE A 1 530 ? -8.513 -19.909 -6.494 1.00 91.81 530 ILE A CA 1
ATOM 4231 C C . ILE A 1 530 ? -7.301 -19.946 -7.434 1.00 91.81 530 ILE A C 1
ATOM 4233 O O . ILE A 1 530 ? -6.731 -18.903 -7.762 1.00 91.81 530 ILE A O 1
ATOM 4237 N N . ARG A 1 531 ? -6.919 -21.131 -7.924 1.00 91.00 531 ARG A N 1
ATOM 4238 C CA . ARG A 1 531 ? -5.777 -21.317 -8.832 1.00 91.00 531 ARG A CA 1
ATOM 4239 C C . ARG A 1 531 ? -5.959 -20.615 -10.178 1.00 91.00 531 ARG A C 1
ATOM 4241 O O . ARG A 1 531 ? -4.961 -20.348 -10.844 1.00 91.00 531 ARG A O 1
ATOM 4248 N N . VAL A 1 532 ? -7.185 -20.231 -10.546 1.00 88.31 532 VAL A N 1
ATOM 4249 C CA . VAL A 1 532 ? -7.450 -19.378 -11.720 1.00 88.31 532 VAL A CA 1
ATOM 4250 C C . VAL A 1 532 ? -6.693 -18.044 -11.626 1.00 88.31 532 VAL A C 1
ATOM 4252 O O . VAL A 1 532 ? -6.254 -17.514 -12.644 1.00 88.31 532 VAL A O 1
ATOM 4255 N N . PHE A 1 533 ? -6.449 -17.535 -10.413 1.00 88.44 533 PHE A N 1
ATOM 4256 C CA . PHE A 1 533 ? -5.713 -16.288 -10.188 1.00 88.44 533 PHE A CA 1
ATOM 4257 C C . PHE A 1 533 ? -4.198 -16.460 -10.036 1.00 88.44 533 PHE A C 1
ATOM 4259 O O . PHE A 1 533 ? -3.500 -15.463 -9.855 1.00 88.44 533 PHE A O 1
ATOM 4266 N N . ALA A 1 534 ? -3.658 -17.682 -10.129 1.00 88.12 534 ALA A N 1
ATOM 4267 C CA . ALA A 1 534 ? -2.244 -17.951 -9.853 1.00 88.12 534 ALA A CA 1
ATOM 4268 C C . ALA A 1 534 ? -1.300 -17.059 -10.677 1.00 88.12 534 ALA A C 1
ATOM 4270 O O . ALA A 1 534 ? -0.388 -16.453 -10.121 1.00 88.12 534 ALA A O 1
ATOM 4271 N N . THR A 1 535 ? -1.557 -16.911 -11.979 1.00 81.00 535 THR A N 1
ATOM 4272 C CA . THR A 1 535 ? -0.740 -16.068 -12.865 1.00 81.00 535 THR A CA 1
ATOM 4273 C C . THR A 1 535 ? -0.825 -14.585 -12.501 1.00 81.00 535 THR A C 1
ATOM 4275 O O . THR A 1 535 ? 0.201 -13.914 -12.440 1.00 81.00 535 THR A O 1
ATOM 4278 N N . MET A 1 536 ? -2.024 -14.068 -12.214 1.00 82.12 536 MET A N 1
ATOM 4279 C CA . MET A 1 536 ? -2.213 -12.658 -11.839 1.00 82.12 536 MET A CA 1
ATOM 4280 C C . MET A 1 536 ? -1.547 -12.336 -10.495 1.00 82.12 536 MET A C 1
ATOM 4282 O O . MET A 1 536 ? -0.941 -11.280 -10.333 1.00 82.12 536 MET A O 1
ATOM 4286 N N . ILE A 1 537 ? -1.607 -13.269 -9.543 1.00 88.56 537 ILE A N 1
ATOM 4287 C CA . ILE A 1 537 ? -0.967 -13.133 -8.232 1.00 88.56 537 ILE A CA 1
ATOM 4288 C C . ILE A 1 537 ? 0.559 -13.225 -8.349 1.00 88.56 537 ILE A C 1
ATOM 4290 O O . ILE A 1 537 ? 1.253 -12.390 -7.770 1.00 88.56 537 ILE A O 1
ATOM 4294 N N . GLU A 1 538 ? 1.101 -14.179 -9.120 1.00 85.88 538 GLU A N 1
ATOM 4295 C CA . GLU A 1 538 ? 2.546 -14.250 -9.397 1.00 85.88 538 GLU A CA 1
ATOM 4296 C C . GLU A 1 538 ? 3.043 -12.925 -9.998 1.00 85.88 538 GLU A C 1
ATOM 4298 O O . GLU A 1 538 ? 4.086 -12.409 -9.597 1.00 85.88 538 GLU A O 1
ATOM 4303 N N . GLU A 1 539 ? 2.268 -12.330 -10.908 1.00 76.38 539 GLU A N 1
ATOM 4304 C CA . GLU A 1 539 ? 2.564 -11.027 -11.509 1.00 76.38 539 GLU A CA 1
ATOM 4305 C C . GLU A 1 539 ? 2.540 -9.883 -10.490 1.00 76.38 539 GLU A C 1
ATOM 4307 O O . GLU A 1 539 ? 3.472 -9.077 -10.469 1.00 76.38 539 GLU A O 1
ATOM 4312 N N . ALA A 1 540 ? 1.537 -9.838 -9.611 1.00 80.75 540 ALA A N 1
ATOM 4313 C CA . ALA A 1 540 ? 1.452 -8.832 -8.555 1.00 80.75 540 ALA A CA 1
ATOM 4314 C C . ALA A 1 540 ? 2.644 -8.914 -7.580 1.00 80.75 540 ALA A C 1
ATOM 4316 O O . ALA A 1 540 ? 3.234 -7.892 -7.226 1.00 80.75 540 ALA A O 1
ATOM 4317 N N . ILE A 1 541 ? 3.061 -10.130 -7.203 1.00 83.00 541 ILE A N 1
ATOM 4318 C CA . ILE A 1 541 ? 4.268 -10.370 -6.391 1.00 83.00 541 ILE A CA 1
ATOM 4319 C C . ILE A 1 541 ? 5.516 -9.908 -7.148 1.00 83.00 541 ILE A C 1
ATOM 4321 O O . ILE A 1 541 ? 6.388 -9.249 -6.577 1.00 83.00 541 ILE A O 1
ATOM 4325 N N . MET A 1 542 ? 5.596 -10.195 -8.448 1.00 75.94 542 MET A N 1
ATOM 4326 C CA . MET A 1 542 ? 6.718 -9.796 -9.295 1.00 75.94 542 MET A CA 1
ATOM 4327 C C . MET A 1 542 ? 6.867 -8.274 -9.413 1.00 75.94 542 MET A C 1
ATOM 4329 O O . MET A 1 542 ? 7.969 -7.810 -9.697 1.00 75.94 542 MET A O 1
ATOM 4333 N N . ASP A 1 543 ? 5.838 -7.476 -9.147 1.00 69.94 543 ASP A N 1
ATOM 4334 C CA . ASP A 1 543 ? 5.932 -6.014 -9.250 1.00 69.94 543 ASP A CA 1
ATOM 4335 C C . ASP A 1 543 ? 6.670 -5.346 -8.078 1.00 69.94 543 ASP A C 1
ATOM 4337 O O . ASP A 1 543 ? 7.176 -4.237 -8.215 1.00 69.94 543 ASP A O 1
ATOM 4341 N N . ARG A 1 544 ? 6.814 -6.029 -6.935 1.00 68.69 544 ARG A N 1
ATOM 4342 C CA . ARG A 1 544 ? 7.272 -5.422 -5.668 1.00 68.69 544 ARG A CA 1
ATOM 4343 C C . ARG A 1 544 ? 8.691 -5.796 -5.250 1.00 68.69 544 ARG A C 1
ATOM 4345 O O . ARG A 1 544 ? 8.887 -6.275 -4.146 1.00 68.69 544 ARG A O 1
ATOM 4352 N N . ASP A 1 545 ? 9.677 -5.665 -6.141 1.00 71.00 545 ASP A N 1
ATOM 4353 C CA . ASP A 1 545 ? 11.092 -5.989 -5.833 1.00 71.00 545 ASP A CA 1
ATOM 4354 C C . ASP A 1 545 ? 11.319 -7.399 -5.222 1.00 71.00 545 ASP A C 1
ATOM 4356 O O . ASP A 1 545 ? 12.297 -7.675 -4.530 1.00 71.00 545 ASP A O 1
ATOM 4360 N N . ARG A 1 546 ? 10.406 -8.336 -5.521 1.00 80.44 546 ARG A N 1
ATOM 4361 C CA . ARG A 1 546 ? 10.443 -9.731 -5.054 1.00 80.44 546 ARG A CA 1
ATOM 4362 C C . ARG A 1 546 ? 10.869 -10.685 -6.155 1.00 80.44 546 ARG A C 1
ATOM 4364 O O . ARG A 1 546 ? 10.345 -10.633 -7.265 1.00 80.44 546 ARG A O 1
ATOM 4371 N N . PHE A 1 547 ? 11.809 -11.565 -5.871 1.00 76.12 547 PHE A N 1
ATOM 4372 C CA . PHE A 1 547 ? 12.499 -12.386 -6.856 1.00 76.12 547 PHE A CA 1
ATOM 4373 C C . PHE A 1 547 ? 12.302 -13.882 -6.608 1.00 76.12 547 PHE A C 1
ATOM 4375 O O . PHE A 1 547 ? 11.872 -14.281 -5.534 1.00 76.12 547 PHE A O 1
ATOM 4382 N N . LYS A 1 548 ? 12.626 -14.715 -7.607 1.00 76.88 548 LYS A N 1
ATOM 4383 C CA . LYS A 1 548 ? 12.533 -16.186 -7.523 1.00 76.88 548 LYS A CA 1
ATOM 4384 C C . LYS A 1 548 ? 11.166 -16.682 -7.025 1.00 76.88 548 LYS A C 1
ATOM 4386 O O . LYS A 1 548 ? 11.068 -17.527 -6.139 1.00 76.88 548 LYS A O 1
ATOM 4391 N N . ILE A 1 549 ? 10.099 -16.136 -7.605 1.00 85.31 549 ILE A N 1
ATOM 4392 C CA . ILE A 1 549 ? 8.737 -16.532 -7.249 1.00 85.31 549 ILE A CA 1
ATOM 4393 C C . ILE A 1 549 ? 8.537 -17.975 -7.701 1.00 85.31 549 ILE A C 1
ATOM 4395 O O . ILE A 1 549 ? 8.704 -18.293 -8.877 1.00 85.31 549 ILE A O 1
ATOM 4399 N N . THR A 1 550 ? 8.254 -18.858 -6.757 1.00 86.75 550 THR A N 1
ATOM 4400 C CA . THR A 1 550 ? 8.188 -20.300 -6.993 1.00 86.75 550 THR A CA 1
ATOM 4401 C C . THR A 1 550 ? 6.897 -20.830 -6.379 1.00 86.75 550 THR A C 1
ATOM 4403 O O . THR A 1 550 ? 6.659 -20.557 -5.200 1.00 86.75 550 THR A O 1
ATOM 4406 N N . PRO A 1 551 ? 6.047 -21.544 -7.142 1.00 92.31 551 PRO A N 1
ATOM 4407 C CA . PRO A 1 551 ? 4.865 -22.192 -6.585 1.00 92.31 551 PRO A CA 1
ATOM 4408 C C . PRO A 1 551 ? 5.253 -23.180 -5.483 1.00 92.31 551 PRO A C 1
ATOM 4410 O O . PRO A 1 551 ? 6.200 -23.951 -5.647 1.00 92.31 551 PRO A O 1
ATOM 4413 N N . ILE A 1 552 ? 4.512 -23.169 -4.380 1.00 94.25 552 ILE A N 1
ATOM 4414 C CA . ILE A 1 552 ? 4.687 -24.127 -3.286 1.00 94.25 552 ILE A CA 1
ATOM 4415 C C . ILE A 1 552 ? 4.052 -25.462 -3.701 1.00 94.25 552 ILE A C 1
ATOM 4417 O O . ILE A 1 552 ? 2.934 -25.494 -4.220 1.00 94.25 552 ILE A O 1
ATOM 4421 N N . LYS A 1 553 ? 4.776 -26.565 -3.502 1.00 93.31 553 LYS A N 1
ATOM 4422 C CA . LYS A 1 553 ? 4.304 -27.925 -3.798 1.00 93.31 553 LYS A CA 1
ATOM 4423 C C . LYS A 1 553 ? 3.372 -28.447 -2.709 1.00 93.31 553 LYS A C 1
ATOM 4425 O O . LYS A 1 553 ? 3.413 -27.990 -1.571 1.00 93.31 553 LYS A O 1
ATOM 4430 N N . ASP A 1 554 ? 2.559 -29.437 -3.070 1.00 93.94 554 ASP A N 1
ATOM 4431 C CA . ASP A 1 554 ? 1.688 -30.176 -2.145 1.00 93.94 554 ASP A CA 1
ATOM 4432 C C . ASP A 1 554 ? 0.730 -29.275 -1.342 1.00 93.94 554 ASP A C 1
ATOM 4434 O O . ASP A 1 554 ? 0.394 -29.553 -0.191 1.00 93.94 554 ASP A O 1
ATOM 4438 N N . MET A 1 555 ? 0.290 -28.171 -1.957 1.00 94.69 555 MET A N 1
ATOM 4439 C CA . MET A 1 555 ? -0.731 -27.293 -1.389 1.00 94.69 555 MET A CA 1
ATOM 4440 C C . MET A 1 555 ? -2.075 -28.037 -1.274 1.00 94.69 555 MET A C 1
ATOM 4442 O O . MET A 1 555 ? -2.462 -28.716 -2.229 1.00 94.69 555 MET A O 1
ATOM 4446 N N . PRO A 1 556 ? -2.808 -27.900 -0.151 1.00 94.00 556 PRO A N 1
ATOM 4447 C CA . PRO A 1 556 ? -4.152 -28.461 -0.005 1.00 94.00 556 PRO A CA 1
ATOM 4448 C C . PRO A 1 556 ? -5.134 -27.993 -1.094 1.00 94.00 556 PRO A C 1
ATOM 4450 O O . PRO A 1 556 ? -4.977 -26.912 -1.670 1.00 94.00 556 PRO A O 1
ATOM 4453 N N . ASP A 1 557 ? -6.185 -28.773 -1.353 1.00 90.44 557 ASP A N 1
ATOM 4454 C CA . ASP A 1 557 ? -7.224 -28.396 -2.318 1.00 90.44 557 ASP A CA 1
ATOM 4455 C C . ASP A 1 557 ? -7.884 -27.054 -1.960 1.00 90.44 557 ASP A C 1
ATOM 4457 O O . ASP A 1 557 ? -8.067 -26.720 -0.789 1.00 90.44 557 ASP A O 1
ATOM 4461 N N . GLY A 1 558 ? -8.222 -26.262 -2.983 1.00 91.31 558 GLY A N 1
ATOM 4462 C CA . GLY A 1 558 ? -8.786 -24.919 -2.800 1.00 91.31 558 GLY A CA 1
ATOM 4463 C C . GLY A 1 558 ? -7.781 -23.874 -2.302 1.00 91.31 558 GLY A C 1
ATOM 4464 O O . GLY A 1 558 ? -8.187 -22.796 -1.869 1.00 91.31 558 GLY A O 1
ATOM 4465 N N . SER A 1 559 ? -6.475 -24.158 -2.356 1.00 95.81 559 SER A N 1
ATOM 4466 C CA . SER A 1 559 ? -5.428 -23.217 -1.948 1.00 95.81 559 SER A CA 1
ATOM 4467 C C . SER A 1 559 ? -4.323 -23.044 -2.993 1.00 95.81 559 SER A C 1
ATOM 4469 O O . SER A 1 559 ? -4.112 -23.888 -3.866 1.00 95.81 559 SER A O 1
ATOM 4471 N N . LEU A 1 560 ? -3.615 -21.917 -2.909 1.00 95.56 560 LEU A N 1
ATOM 4472 C CA . LEU A 1 560 ? -2.426 -21.617 -3.703 1.00 95.56 560 LEU A CA 1
ATOM 4473 C C . LEU A 1 560 ? -1.355 -20.988 -2.809 1.00 95.56 560 LEU A C 1
ATOM 4475 O O . LEU A 1 560 ? -1.672 -20.289 -1.843 1.00 95.56 560 LEU A O 1
ATOM 4479 N N . GLY A 1 561 ? -0.088 -21.200 -3.155 1.00 95.62 561 GLY A N 1
ATOM 4480 C CA . GLY A 1 561 ? 1.023 -20.590 -2.441 1.00 95.62 561 GLY A CA 1
ATOM 4481 C C . GLY A 1 561 ? 2.228 -20.295 -3.322 1.00 95.62 561 GLY A C 1
ATOM 4482 O O . GLY A 1 561 ? 2.516 -21.039 -4.260 1.00 95.62 561 GLY A O 1
ATOM 4483 N N . PHE A 1 562 ? 2.953 -19.231 -2.983 1.00 95.56 562 PHE A N 1
ATOM 4484 C CA . PHE A 1 562 ? 4.224 -18.867 -3.603 1.00 95.56 562 PHE A CA 1
ATOM 4485 C C . PHE A 1 562 ? 5.283 -18.555 -2.544 1.00 95.56 562 PHE A C 1
ATOM 4487 O O . PHE A 1 562 ? 5.009 -17.850 -1.576 1.00 95.56 562 PHE A O 1
ATOM 4494 N N . SER A 1 563 ? 6.514 -19.010 -2.769 1.00 93.00 563 SER A N 1
ATOM 4495 C CA . SER A 1 563 ? 7.706 -18.538 -2.054 1.00 93.00 563 SER A CA 1
ATOM 4496 C C . SER A 1 563 ? 8.515 -17.590 -2.933 1.00 93.00 563 SER A C 1
ATOM 4498 O O . SER A 1 563 ? 8.594 -17.808 -4.142 1.00 93.00 563 SER A O 1
ATOM 4500 N N . TYR A 1 564 ? 9.147 -16.574 -2.352 1.00 90.00 564 TYR A N 1
ATOM 4501 C CA . TYR A 1 564 ? 9.992 -15.620 -3.075 1.00 90.00 564 TYR A CA 1
ATOM 4502 C C . TYR A 1 564 ? 11.060 -15.006 -2.161 1.00 90.00 564 TYR A C 1
ATOM 4504 O O . TYR A 1 564 ? 10.998 -15.108 -0.939 1.00 90.00 564 TYR A O 1
ATOM 4512 N N . TYR A 1 565 ? 12.032 -14.318 -2.753 1.00 86.31 565 TYR A N 1
ATOM 4513 C CA . TYR A 1 565 ? 12.998 -13.492 -2.040 1.00 86.31 565 TYR A CA 1
ATOM 4514 C C . TYR A 1 565 ? 12.626 -12.016 -2.140 1.00 86.31 565 TYR A C 1
ATOM 4516 O O . TYR A 1 565 ? 12.615 -11.459 -3.235 1.00 86.31 565 TYR A O 1
ATOM 4524 N N . ALA A 1 566 ? 12.338 -11.371 -1.015 1.00 85.06 566 ALA A N 1
ATOM 4525 C CA . ALA A 1 566 ? 12.194 -9.923 -0.952 1.00 85.06 566 ALA A CA 1
ATOM 4526 C C . ALA A 1 566 ? 13.570 -9.269 -0.799 1.00 85.06 566 ALA A C 1
ATOM 4528 O O . ALA A 1 566 ? 14.398 -9.730 -0.007 1.00 85.06 566 ALA A O 1
ATOM 4529 N N . TRP A 1 567 ? 13.800 -8.205 -1.562 1.00 80.75 567 TRP A N 1
ATOM 4530 C CA . TRP A 1 567 ? 15.025 -7.418 -1.519 1.00 80.75 567 TRP A CA 1
ATOM 4531 C C . TRP A 1 567 ? 14.726 -5.983 -1.104 1.00 80.75 567 TRP A C 1
ATOM 4533 O O . TRP A 1 567 ? 13.738 -5.405 -1.549 1.00 80.75 567 TRP A O 1
ATOM 4543 N N . ARG A 1 568 ? 15.619 -5.393 -0.312 1.00 74.81 568 ARG A N 1
ATOM 4544 C CA . ARG A 1 568 ? 15.634 -3.951 -0.043 1.00 74.81 568 ARG A CA 1
ATOM 4545 C C . ARG A 1 568 ? 17.057 -3.459 0.187 1.00 74.81 568 ARG A C 1
ATOM 4547 O O . ARG A 1 568 ? 17.905 -4.213 0.671 1.00 74.81 568 ARG A O 1
ATOM 4554 N N . ASN A 1 569 ? 17.317 -2.196 -0.137 1.00 72.62 569 ASN A N 1
ATOM 4555 C CA . ASN A 1 569 ? 18.523 -1.528 0.338 1.00 72.62 569 ASN A CA 1
ATOM 4556 C C . ASN A 1 569 ? 18.365 -1.178 1.824 1.00 72.62 569 ASN A C 1
ATOM 4558 O O . ASN A 1 569 ? 17.254 -0.926 2.293 1.00 72.62 569 ASN A O 1
ATOM 4562 N N . SER A 1 570 ? 19.469 -1.162 2.568 1.00 77.19 570 SER A N 1
ATOM 4563 C CA . SER A 1 570 ? 19.431 -0.739 3.963 1.00 77.19 570 SER A CA 1
ATOM 4564 C C . SER A 1 570 ? 18.999 0.733 4.060 1.00 77.19 570 SER A C 1
ATOM 4566 O O . SER A 1 570 ? 19.678 1.592 3.491 1.00 77.19 570 SER A O 1
ATOM 4568 N N . PRO A 1 571 ? 17.928 1.057 4.811 1.00 70.50 571 PRO A N 1
ATOM 4569 C CA . PRO A 1 571 ? 17.413 2.426 4.913 1.00 70.50 571 PRO A CA 1
ATOM 4570 C C . PRO A 1 571 ? 18.351 3.364 5.692 1.00 70.50 571 PRO A C 1
ATOM 4572 O O . PRO A 1 571 ? 18.119 4.565 5.758 1.00 70.50 571 PRO A O 1
ATOM 4575 N N . TYR A 1 572 ? 19.414 2.828 6.298 1.00 76.25 572 TYR A N 1
ATOM 4576 C CA . TYR A 1 572 ? 20.396 3.585 7.077 1.00 76.25 572 TYR A CA 1
ATOM 4577 C C . TYR A 1 572 ? 21.566 4.118 6.234 1.00 76.25 572 TYR A C 1
ATOM 4579 O O . TYR A 1 572 ? 22.476 4.745 6.779 1.00 76.25 572 TYR A O 1
ATOM 4587 N N . LEU A 1 573 ? 21.593 3.838 4.924 1.00 67.06 573 LEU A N 1
ATOM 4588 C CA . LEU A 1 573 ? 22.695 4.200 4.034 1.00 67.06 573 LEU A CA 1
ATOM 4589 C C . LEU A 1 573 ? 22.242 5.203 2.970 1.00 67.06 573 LEU A C 1
ATOM 4591 O O . LEU A 1 573 ? 21.366 4.911 2.169 1.00 67.06 573 LEU A O 1
ATOM 4595 N N . ILE A 1 574 ? 22.900 6.363 2.937 1.00 61.09 574 ILE A N 1
ATOM 4596 C CA . ILE A 1 574 ? 22.576 7.467 2.014 1.00 61.09 574 ILE A CA 1
ATOM 4597 C C . ILE A 1 574 ? 23.298 7.296 0.666 1.00 61.09 574 ILE A C 1
ATOM 4599 O O . ILE A 1 574 ? 22.702 7.407 -0.397 1.00 61.09 574 ILE A O 1
ATOM 4603 N N . ASP A 1 575 ? 24.599 6.987 0.709 1.00 63.75 575 ASP A N 1
ATOM 4604 C CA . ASP A 1 575 ? 25.477 6.984 -0.478 1.00 63.75 575 ASP A CA 1
ATOM 4605 C C . ASP A 1 575 ? 26.097 5.616 -0.789 1.00 63.75 575 ASP A C 1
ATOM 4607 O O . ASP A 1 575 ? 26.983 5.484 -1.639 1.00 63.75 575 ASP A O 1
ATOM 4611 N N . ARG A 1 576 ? 25.687 4.580 -0.060 1.00 70.56 576 ARG A N 1
ATOM 4612 C CA . ARG A 1 576 ? 26.198 3.215 -0.205 1.00 70.56 576 ARG A CA 1
ATOM 4613 C C . ARG A 1 576 ? 25.020 2.264 -0.288 1.00 70.56 576 ARG A C 1
ATOM 4615 O O . ARG A 1 576 ? 24.005 2.495 0.352 1.00 70.56 576 ARG A O 1
ATOM 4622 N N . PHE A 1 577 ? 25.180 1.182 -1.038 1.00 74.12 577 PHE A N 1
ATOM 4623 C CA . PHE A 1 577 ? 24.189 0.116 -1.046 1.00 74.12 577 PHE A CA 1
ATOM 4624 C C . PHE A 1 577 ? 24.630 -1.015 -0.113 1.00 74.12 577 PHE A C 1
ATOM 4626 O O . PHE A 1 577 ? 25.806 -1.387 -0.081 1.00 74.12 577 PHE A O 1
ATOM 4633 N N . PHE A 1 578 ? 23.683 -1.560 0.643 1.00 78.75 578 PHE A N 1
ATOM 4634 C CA . PHE A 1 578 ? 23.823 -2.824 1.357 1.00 78.75 578 PHE A CA 1
ATOM 4635 C C . PHE A 1 578 ? 22.510 -3.587 1.229 1.00 78.75 578 PHE A C 1
ATOM 4637 O O . PHE A 1 578 ? 21.478 -3.166 1.748 1.00 78.75 578 PHE A O 1
ATOM 4644 N N . SER A 1 579 ? 22.565 -4.694 0.499 1.00 76.31 579 SER A N 1
ATOM 4645 C CA . SER A 1 579 ? 21.395 -5.483 0.132 1.00 76.31 579 SER A CA 1
ATOM 4646 C C . SER A 1 579 ? 20.935 -6.382 1.272 1.00 76.31 579 SER A C 1
ATOM 4648 O O . SER A 1 579 ? 21.654 -7.298 1.672 1.00 76.31 579 SER A O 1
ATOM 4650 N N . GLU A 1 580 ? 19.711 -6.168 1.742 1.00 81.81 580 GLU A N 1
ATOM 4651 C CA . GLU A 1 580 ? 19.026 -7.045 2.686 1.00 81.81 580 GLU A CA 1
ATOM 4652 C C . GLU A 1 580 ? 18.078 -7.985 1.930 1.00 81.81 580 GLU A C 1
ATOM 4654 O O . GLU A 1 580 ? 17.320 -7.554 1.058 1.00 81.81 580 GLU A O 1
ATOM 4659 N N . TRP A 1 581 ? 18.114 -9.273 2.282 1.00 84.06 581 TRP A N 1
ATOM 4660 C CA . TRP A 1 581 ? 17.286 -10.321 1.683 1.00 84.06 581 TRP A CA 1
ATOM 4661 C C . TRP A 1 581 ? 16.416 -10.992 2.739 1.00 84.06 581 TRP A C 1
ATOM 4663 O O . TRP A 1 581 ? 16.894 -11.305 3.831 1.00 84.06 581 TRP A O 1
ATOM 4673 N N . LYS A 1 582 ? 15.157 -11.267 2.393 1.00 88.31 582 LYS A N 1
ATOM 4674 C CA . LYS A 1 582 ? 14.225 -12.044 3.218 1.00 88.31 582 LYS A CA 1
ATOM 4675 C C . LYS A 1 582 ? 13.513 -13.109 2.394 1.00 88.31 582 LYS A C 1
ATOM 4677 O O . LYS A 1 582 ? 13.202 -12.880 1.228 1.00 88.31 582 LYS A O 1
ATOM 4682 N N . LEU A 1 583 ? 13.235 -14.258 3.008 1.00 90.44 583 LEU A N 1
ATOM 4683 C CA . LEU A 1 583 ? 12.321 -15.252 2.448 1.00 90.44 583 LEU A CA 1
ATOM 4684 C C . LEU A 1 583 ? 10.885 -14.804 2.733 1.00 90.44 583 LEU A C 1
ATOM 4686 O O . LEU A 1 583 ? 10.516 -14.654 3.895 1.00 90.44 583 LEU A O 1
ATOM 4690 N N . GLY A 1 584 ? 10.102 -14.601 1.678 1.00 93.12 584 GLY A N 1
ATOM 4691 C CA . GLY A 1 584 ? 8.687 -14.271 1.761 1.00 93.12 584 GLY A CA 1
ATOM 4692 C C . GLY A 1 584 ? 7.797 -15.415 1.283 1.00 93.12 584 GLY A C 1
ATOM 4693 O O . GLY A 1 584 ? 8.177 -16.175 0.387 1.00 93.12 584 GLY A O 1
ATOM 4694 N N . ILE A 1 585 ? 6.617 -15.526 1.891 1.00 95.75 585 ILE A N 1
ATOM 4695 C CA . ILE A 1 585 ? 5.595 -16.530 1.596 1.00 95.75 585 ILE A CA 1
ATOM 4696 C C . ILE A 1 585 ? 4.261 -15.818 1.354 1.00 95.75 585 ILE A C 1
ATOM 4698 O O . ILE A 1 585 ? 3.806 -15.028 2.181 1.00 95.75 585 ILE A O 1
ATOM 4702 N N . PHE A 1 586 ? 3.626 -16.133 0.229 1.00 96.88 586 PHE A N 1
ATOM 4703 C CA . PHE A 1 586 ? 2.256 -15.746 -0.093 1.00 96.88 586 PHE A CA 1
ATOM 4704 C C . PHE A 1 586 ? 1.361 -16.984 -0.074 1.00 96.88 586 PHE A C 1
ATOM 4706 O O . PHE A 1 586 ? 1.730 -18.005 -0.655 1.00 96.88 586 PHE A O 1
ATOM 4713 N N . LEU A 1 587 ? 0.173 -16.877 0.519 1.00 97.06 587 LEU A N 1
ATOM 4714 C CA . LEU A 1 587 ? -0.863 -17.907 0.523 1.00 97.06 587 LEU A CA 1
ATOM 4715 C C . LEU A 1 587 ? -2.239 -17.307 0.226 1.00 97.06 587 LEU A C 1
ATOM 4717 O O . LEU A 1 587 ? -2.587 -16.243 0.742 1.00 97.06 587 LEU A O 1
ATOM 4721 N N . ALA A 1 588 ? -3.041 -18.035 -0.549 1.00 97.06 588 ALA A N 1
ATOM 4722 C CA . ALA A 1 588 ? -4.467 -17.778 -0.718 1.00 97.06 588 ALA A CA 1
ATOM 4723 C C . ALA A 1 588 ? -5.261 -19.076 -0.531 1.00 97.06 588 ALA A C 1
ATOM 4725 O O . ALA A 1 588 ? -4.930 -20.096 -1.133 1.00 97.06 588 ALA A O 1
ATOM 4726 N N . VAL A 1 589 ? -6.307 -19.036 0.292 1.00 97.38 589 VAL A N 1
ATOM 4727 C CA . VAL A 1 589 ? -7.165 -20.187 0.606 1.00 97.38 589 VAL A CA 1
ATOM 4728 C C . VAL A 1 589 ? -8.618 -19.806 0.360 1.00 97.38 589 VAL A C 1
ATOM 4730 O O . VAL A 1 589 ? -9.102 -18.822 0.918 1.00 97.38 589 VAL A O 1
ATOM 4733 N N . GLN A 1 590 ? -9.316 -20.572 -0.470 1.00 96.19 590 GLN A N 1
ATOM 4734 C CA . GLN A 1 590 ? -10.733 -20.380 -0.752 1.00 96.19 590 GLN A CA 1
ATOM 4735 C C . GLN A 1 590 ? -11.595 -21.284 0.137 1.00 96.19 590 GLN A C 1
ATOM 4737 O O . GLN A 1 590 ? -11.355 -22.483 0.232 1.00 96.19 590 GLN A O 1
ATOM 4742 N N . GLN A 1 591 ? -12.629 -20.704 0.746 1.00 95.19 591 GLN A N 1
ATOM 4743 C CA . GLN A 1 591 ? -13.630 -21.379 1.572 1.00 95.19 591 GLN A CA 1
ATOM 4744 C C . GLN A 1 591 ? -15.028 -20.916 1.141 1.00 95.19 591 GLN A C 1
ATOM 4746 O O . GLN A 1 591 ? -15.544 -19.898 1.610 1.00 95.19 591 GLN A O 1
ATOM 4751 N N . GLY A 1 592 ? -15.632 -21.635 0.190 1.00 91.25 592 GLY A N 1
ATOM 4752 C CA . GLY A 1 592 ? -16.885 -21.214 -0.443 1.00 91.25 592 GLY A CA 1
ATOM 4753 C C . GLY A 1 592 ? -16.722 -19.879 -1.179 1.00 91.25 592 GLY A C 1
ATOM 4754 O O . GLY A 1 592 ? -15.893 -19.766 -2.083 1.00 91.25 592 GLY A O 1
ATOM 4755 N N . GLU A 1 593 ? -17.505 -18.874 -0.781 1.00 92.44 593 GLU A N 1
ATOM 4756 C CA . GLU A 1 593 ? -17.432 -17.503 -1.315 1.00 92.44 593 GLU A CA 1
ATOM 4757 C C . GLU A 1 593 ? -16.335 -16.649 -0.659 1.00 92.44 593 GLU A C 1
ATOM 4759 O O . GLU A 1 593 ? -16.072 -15.534 -1.115 1.00 92.44 593 GLU A O 1
ATOM 4764 N N . LEU A 1 594 ? -15.716 -17.126 0.429 1.00 95.56 594 LEU A N 1
ATOM 4765 C CA . LEU A 1 594 ? -14.668 -16.403 1.145 1.00 95.56 594 LEU A CA 1
ATOM 4766 C C . LEU A 1 594 ? -13.279 -16.790 0.637 1.00 95.56 594 LEU A C 1
ATOM 4768 O O . LEU A 1 594 ? -13.007 -17.954 0.349 1.00 95.56 594 LEU A O 1
ATOM 4772 N N . VAL A 1 595 ? -12.378 -15.814 0.574 1.00 96.38 595 VAL A N 1
ATOM 4773 C CA . VAL A 1 595 ? -10.970 -16.017 0.217 1.00 96.38 595 VAL A CA 1
ATOM 4774 C C . VAL A 1 595 ? -10.086 -15.384 1.284 1.00 96.38 595 VAL A C 1
ATOM 4776 O O . VAL A 1 595 ? -10.189 -14.193 1.569 1.00 96.38 595 VAL A O 1
ATOM 4779 N N . PHE A 1 596 ? -9.202 -16.185 1.866 1.00 97.38 596 PHE A N 1
ATOM 4780 C CA . PHE A 1 596 ? -8.239 -15.779 2.881 1.00 97.38 596 PHE A CA 1
ATOM 4781 C C . PHE A 1 596 ? -6.882 -15.588 2.220 1.00 97.38 596 PHE A C 1
ATOM 4783 O O . PHE A 1 596 ? -6.336 -16.543 1.674 1.00 97.38 596 PHE A O 1
ATOM 4790 N N . MET A 1 597 ? -6.336 -14.373 2.257 1.00 96.69 597 MET A N 1
ATOM 4791 C CA . MET A 1 597 ? -5.022 -14.069 1.684 1.00 96.69 597 MET A CA 1
ATOM 4792 C C . MET A 1 597 ? -4.036 -13.606 2.751 1.00 96.69 597 MET A C 1
ATOM 4794 O O . MET A 1 597 ? -4.356 -12.749 3.579 1.00 96.69 597 MET A O 1
ATOM 4798 N N . HIS A 1 598 ? -2.816 -14.129 2.698 1.00 95.44 598 HIS A N 1
ATOM 4799 C CA . HIS A 1 598 ? -1.712 -13.703 3.547 1.00 95.44 598 HIS A CA 1
ATOM 4800 C C . HIS A 1 598 ? -0.416 -13.602 2.748 1.00 95.44 598 HIS A C 1
ATOM 4802 O O . HIS A 1 598 ? -0.090 -14.478 1.956 1.00 95.44 598 HIS A O 1
ATOM 4808 N N . ASP A 1 599 ? 0.328 -12.533 2.996 1.00 93.81 599 ASP A N 1
ATOM 4809 C CA . ASP A 1 599 ? 1.634 -12.263 2.418 1.00 93.81 599 ASP A CA 1
ATOM 4810 C C . ASP A 1 599 ? 2.555 -11.784 3.544 1.00 93.81 599 ASP A C 1
ATOM 4812 O O . ASP A 1 599 ? 2.224 -10.826 4.249 1.00 93.81 599 ASP A O 1
ATOM 4816 N N . THR A 1 600 ? 3.685 -12.459 3.755 1.00 92.06 600 THR A N 1
ATOM 4817 C CA . THR A 1 600 ? 4.596 -12.139 4.866 1.00 92.06 600 THR A CA 1
ATOM 4818 C C . THR A 1 600 ? 5.325 -10.804 4.696 1.00 92.06 600 THR A C 1
ATOM 4820 O O . THR A 1 600 ? 5.847 -10.283 5.676 1.00 92.06 600 THR A O 1
ATOM 4823 N N . GLU A 1 601 ? 5.372 -10.249 3.481 1.00 88.56 601 GLU A N 1
ATOM 4824 C CA . GLU A 1 601 ? 6.001 -8.956 3.167 1.00 88.56 601 GLU A CA 1
ATOM 4825 C C . GLU A 1 601 ? 4.954 -7.898 2.761 1.00 88.56 601 GLU A C 1
ATOM 4827 O O . GLU A 1 601 ? 5.285 -6.918 2.091 1.00 88.56 601 GLU A O 1
ATOM 4832 N N . GLY A 1 602 ? 3.688 -8.110 3.141 1.00 84.62 602 GLY A N 1
ATOM 4833 C CA . GLY A 1 602 ? 2.562 -7.215 2.868 1.00 84.62 602 GLY A CA 1
ATOM 4834 C C . GLY A 1 602 ? 1.806 -7.571 1.588 1.00 84.62 602 GLY A C 1
ATOM 4835 O O . GLY A 1 602 ? 2.401 -7.936 0.575 1.00 84.62 602 GLY A O 1
ATOM 4836 N N . LEU A 1 603 ? 0.474 -7.479 1.624 1.00 85.25 603 LEU A N 1
ATOM 4837 C CA . LEU A 1 603 ? -0.389 -7.932 0.529 1.00 85.25 603 LEU A CA 1
ATOM 4838 C C . LEU A 1 603 ? -0.300 -7.005 -0.697 1.00 85.25 603 LEU A C 1
ATOM 4840 O O . LEU A 1 603 ? -0.614 -5.819 -0.617 1.00 85.25 603 LEU A O 1
ATOM 4844 N N . VAL A 1 604 ? 0.100 -7.556 -1.845 1.00 82.00 604 VAL A N 1
ATOM 4845 C CA . VAL A 1 604 ? 0.416 -6.784 -3.072 1.00 82.00 604 VAL A CA 1
ATOM 4846 C C . VAL A 1 604 ? -0.656 -6.826 -4.157 1.00 82.00 604 VAL A C 1
ATOM 4848 O O . VAL A 1 604 ? -0.529 -6.156 -5.178 1.00 82.00 604 VAL A O 1
ATOM 4851 N N . VAL A 1 605 ? -1.677 -7.649 -3.952 1.00 82.44 605 VAL A N 1
ATOM 4852 C CA . VAL A 1 605 ? -2.678 -8.000 -4.958 1.00 82.44 605 VAL A CA 1
ATOM 4853 C C . VAL A 1 605 ? -3.727 -6.897 -5.089 1.00 82.44 605 VAL A C 1
ATOM 4855 O O . VAL A 1 605 ? -4.232 -6.402 -4.079 1.00 82.44 605 VAL A O 1
ATOM 4858 N N . ASP A 1 606 ? -4.072 -6.544 -6.330 1.00 78.94 606 ASP A N 1
ATOM 4859 C CA . ASP A 1 606 ? -5.209 -5.674 -6.619 1.00 78.94 606 ASP A CA 1
ATOM 4860 C C . ASP A 1 606 ? -6.511 -6.488 -6.591 1.00 78.94 606 ASP A C 1
ATOM 4862 O O . ASP A 1 606 ? -6.687 -7.451 -7.336 1.00 78.94 606 ASP A O 1
ATOM 4866 N N . MET A 1 607 ? -7.406 -6.129 -5.673 1.00 82.00 607 MET A N 1
ATOM 4867 C CA . MET A 1 607 ? -8.646 -6.868 -5.442 1.00 82.00 607 MET A CA 1
ATOM 4868 C C . MET A 1 607 ? -9.664 -6.636 -6.557 1.00 82.00 607 MET A C 1
ATOM 4870 O O . MET A 1 607 ? -10.443 -7.540 -6.856 1.00 82.00 607 MET A O 1
ATOM 4874 N N . GLU A 1 608 ? -9.641 -5.456 -7.183 1.00 74.62 608 GLU A N 1
ATOM 4875 C CA . GLU A 1 608 ? -10.557 -5.111 -8.272 1.00 74.62 608 GLU A CA 1
ATOM 4876 C C . GLU A 1 608 ? -10.235 -5.950 -9.513 1.00 74.62 608 GLU A C 1
ATOM 4878 O O . GLU A 1 608 ? -11.135 -6.583 -10.069 1.00 74.62 608 GLU A O 1
ATOM 4883 N N . ASP A 1 609 ? -8.946 -6.077 -9.853 1.00 74.50 609 ASP A N 1
ATOM 4884 C CA . ASP A 1 609 ? -8.475 -6.927 -10.956 1.00 74.50 609 ASP A CA 1
ATOM 4885 C C . ASP A 1 609 ? -8.871 -8.401 -10.763 1.00 74.50 609 ASP A C 1
ATOM 4887 O O . ASP A 1 609 ? -9.191 -9.095 -11.729 1.00 74.50 609 ASP A O 1
ATOM 4891 N N . LEU A 1 610 ? -8.889 -8.890 -9.518 1.00 82.38 610 LEU A N 1
ATOM 4892 C CA . LEU A 1 610 ? -9.299 -10.262 -9.197 1.00 82.38 610 LEU A CA 1
ATOM 4893 C C . LEU A 1 610 ? -10.812 -10.440 -9.003 1.00 82.38 610 LEU A C 1
ATOM 4895 O O . LEU A 1 610 ? -11.253 -11.544 -8.686 1.00 82.38 610 LEU A O 1
ATOM 4899 N N . SER A 1 611 ? -11.628 -9.392 -9.164 1.00 83.94 611 SER A N 1
ATOM 4900 C CA . SER A 1 611 ? -13.067 -9.442 -8.848 1.00 83.94 611 SER A CA 1
ATOM 4901 C C . SER A 1 611 ? -13.354 -9.922 -7.411 1.00 83.94 611 SER A C 1
ATOM 4903 O O . SER A 1 611 ? -14.330 -10.634 -7.145 1.00 83.94 611 SER A O 1
ATOM 4905 N N . LEU A 1 612 ? -12.492 -9.534 -6.469 1.00 87.81 612 LEU A N 1
ATOM 4906 C CA . LEU A 1 612 ? -12.625 -9.805 -5.041 1.00 87.81 612 LEU A CA 1
ATOM 4907 C C . LEU A 1 612 ? -13.020 -8.525 -4.305 1.00 87.81 612 LEU A C 1
ATOM 4909 O O . LEU A 1 612 ? -12.539 -7.432 -4.593 1.00 87.81 612 LEU A O 1
ATOM 4913 N N . LYS A 1 613 ? -13.890 -8.656 -3.307 1.00 87.44 613 LYS A N 1
ATOM 4914 C CA . LYS A 1 613 ? -14.302 -7.556 -2.432 1.00 87.44 613 LYS A CA 1
ATOM 4915 C C . LYS A 1 613 ? -13.899 -7.858 -1.000 1.00 87.44 613 LYS A C 1
ATOM 4917 O O . LYS A 1 613 ? -13.853 -9.010 -0.585 1.00 87.44 613 LYS A O 1
ATOM 4922 N N . ARG A 1 614 ? -13.616 -6.823 -0.219 1.00 88.00 614 ARG A N 1
ATOM 4923 C CA . ARG A 1 614 ? -13.423 -6.976 1.226 1.00 88.00 614 ARG A CA 1
ATOM 4924 C C . ARG A 1 614 ? -14.730 -7.422 1.882 1.00 88.00 614 ARG A C 1
ATOM 4926 O O . ARG A 1 614 ? -15.805 -6.977 1.481 1.00 88.00 614 ARG A O 1
ATOM 4933 N N . VAL A 1 615 ? -14.646 -8.309 2.871 1.00 90.06 615 VAL A N 1
ATOM 4934 C CA . VAL A 1 615 ? -15.827 -8.706 3.649 1.00 90.06 615 VAL A CA 1
ATOM 4935 C C . VAL A 1 615 ? -16.306 -7.517 4.482 1.00 90.06 615 VAL A C 1
ATOM 4937 O O . VAL A 1 615 ? -15.510 -6.898 5.188 1.00 90.06 615 VAL A O 1
ATOM 4940 N N . GLY A 1 616 ? -17.603 -7.212 4.400 1.00 85.44 616 GLY A N 1
ATOM 4941 C CA . GLY A 1 616 ? -18.214 -6.083 5.101 1.00 85.44 616 GLY A CA 1
ATOM 4942 C C . GLY A 1 616 ? -18.122 -6.181 6.627 1.00 85.44 616 GLY A C 1
ATOM 4943 O O . GLY A 1 616 ? -18.041 -7.272 7.202 1.00 85.44 616 GLY A O 1
ATOM 4944 N N . ARG A 1 617 ? -18.173 -5.019 7.288 1.00 86.88 617 ARG A N 1
ATOM 4945 C CA . ARG A 1 617 ? -18.031 -4.879 8.746 1.00 86.88 617 ARG A CA 1
ATOM 4946 C C . ARG A 1 617 ? -19.023 -5.745 9.526 1.00 86.88 617 ARG A C 1
ATOM 4948 O O . ARG A 1 617 ? -18.603 -6.441 10.443 1.00 86.88 617 ARG A O 1
ATOM 4955 N N . SER A 1 618 ? -20.293 -5.771 9.122 1.00 85.38 618 SER A N 1
ATOM 4956 C CA . SER A 1 618 ? -21.359 -6.549 9.778 1.00 85.38 618 SER A CA 1
ATOM 4957 C C . SER A 1 618 ? -21.041 -8.045 9.888 1.00 85.38 618 SER A C 1
ATOM 4959 O O . SER A 1 618 ? -21.362 -8.688 10.885 1.00 85.38 618 SER A O 1
ATOM 4961 N N . VAL A 1 619 ? -20.359 -8.602 8.885 1.00 91.31 619 VAL A N 1
ATOM 4962 C CA . VAL A 1 619 ? -19.901 -9.995 8.897 1.00 91.31 619 VAL A CA 1
ATOM 4963 C C . VAL A 1 619 ? -18.653 -10.135 9.765 1.00 91.31 619 VAL A C 1
ATOM 4965 O O . VAL A 1 619 ? -18.591 -11.040 10.591 1.00 91.31 619 VAL A O 1
ATOM 4968 N N . MET A 1 620 ? -17.681 -9.229 9.631 1.00 94.12 620 MET A N 1
ATOM 4969 C CA . MET A 1 620 ? -16.440 -9.268 10.417 1.00 94.12 620 MET A CA 1
ATOM 4970 C C . MET A 1 620 ? -16.680 -9.116 11.929 1.00 94.12 620 MET A C 1
ATOM 4972 O O . MET A 1 620 ? -15.950 -9.709 12.718 1.00 94.12 620 MET A O 1
ATOM 4976 N N . GLU A 1 621 ? -17.707 -8.377 12.357 1.00 93.06 621 GLU A N 1
ATOM 4977 C CA . GLU A 1 621 ? -18.087 -8.235 13.772 1.00 93.06 621 GLU A CA 1
ATOM 4978 C C . GLU A 1 621 ? -18.508 -9.570 14.412 1.00 93.06 621 GLU A C 1
ATOM 4980 O O . GLU A 1 621 ? -18.274 -9.766 15.604 1.00 93.06 621 GLU A O 1
ATOM 4985 N N . LYS A 1 622 ? -19.019 -10.540 13.633 1.00 93.31 622 LYS A N 1
ATOM 4986 C CA . LYS A 1 622 ? -19.341 -11.900 14.120 1.00 93.31 622 LYS A CA 1
ATOM 4987 C C . LYS A 1 622 ? -18.121 -12.683 14.606 1.00 93.31 622 LYS A C 1
ATOM 4989 O O . LYS A 1 622 ? -18.268 -13.681 15.318 1.00 93.31 622 LYS A O 1
ATOM 4994 N N . ALA A 1 623 ? -16.916 -12.237 14.252 1.00 93.50 623 ALA A N 1
ATOM 4995 C CA . ALA A 1 623 ? -15.682 -12.787 14.796 1.00 93.50 623 ALA A CA 1
ATOM 4996 C C . ALA A 1 623 ? -15.609 -12.644 16.328 1.00 93.50 623 ALA A C 1
ATOM 4998 O O . ALA A 1 623 ? -14.918 -13.444 16.959 1.00 93.50 623 ALA A O 1
ATOM 4999 N N . PHE A 1 624 ? -16.345 -11.682 16.904 1.00 94.38 624 PHE A N 1
ATOM 5000 C CA . PHE A 1 624 ? -16.626 -11.549 18.334 1.00 94.38 624 PHE A CA 1
ATOM 5001 C C . PHE A 1 624 ? -18.125 -11.784 18.582 1.00 94.38 624 PHE A C 1
ATOM 5003 O O . PHE A 1 624 ? -18.918 -10.843 18.474 1.00 94.38 624 PHE A O 1
ATOM 5010 N N . PRO A 1 625 ? -18.538 -13.029 18.874 1.00 92.19 625 PRO A N 1
ATOM 5011 C CA . PRO A 1 625 ? -19.945 -13.341 19.075 1.00 92.19 625 PRO A CA 1
ATOM 5012 C C . PRO A 1 625 ? -20.472 -12.751 20.385 1.00 92.19 625 PRO A C 1
ATOM 5014 O O . PRO A 1 625 ? -19.701 -12.532 21.327 1.00 92.19 625 PRO A O 1
ATOM 5017 N N . GLU A 1 626 ? -21.785 -12.539 20.432 1.00 88.56 626 GLU A N 1
ATOM 5018 C CA . GLU A 1 626 ? -22.526 -12.422 21.687 1.00 88.56 626 GLU A CA 1
ATOM 5019 C C . GLU A 1 626 ? -22.538 -13.786 22.377 1.00 88.56 626 GLU A C 1
ATOM 5021 O O . GLU A 1 626 ? -22.800 -14.800 21.727 1.00 88.56 626 GLU A O 1
ATOM 5026 N N . ASP A 1 627 ? -22.213 -13.820 23.667 1.00 72.94 627 ASP A N 1
ATOM 5027 C CA . ASP A 1 627 ? -22.146 -15.069 24.414 1.00 72.94 627 ASP A CA 1
ATOM 5028 C C . ASP A 1 627 ? -22.440 -14.868 25.906 1.00 72.94 627 ASP A C 1
ATOM 5030 O O . ASP A 1 627 ? -21.707 -14.162 26.607 1.00 72.94 627 ASP A O 1
ATOM 5034 N N . ASP A 1 628 ? -23.482 -15.548 26.386 1.00 60.25 628 ASP A N 1
ATOM 5035 C CA . ASP A 1 628 ? -23.903 -15.555 27.789 1.00 60.25 628 ASP A CA 1
ATOM 5036 C C . ASP A 1 628 ? -22.886 -16.287 28.692 1.00 60.25 628 ASP A C 1
ATOM 5038 O O . ASP A 1 628 ? -22.736 -15.945 29.870 1.00 60.25 628 ASP A O 1
ATOM 5042 N N . ASP A 1 629 ? -22.114 -17.233 28.139 1.00 65.38 629 ASP A N 1
ATOM 5043 C CA . ASP A 1 629 ? -21.131 -18.047 28.870 1.00 65.38 629 ASP A CA 1
ATOM 5044 C C . ASP A 1 629 ? -19.756 -17.357 29.030 1.00 65.38 629 ASP A C 1
ATOM 5046 O O . ASP A 1 629 ? -18.812 -17.931 29.585 1.00 65.38 629 ASP A O 1
ATOM 5050 N N . LYS A 1 630 ? -19.625 -16.091 28.597 1.00 65.25 630 LYS A N 1
ATOM 5051 C CA . LYS A 1 630 ? -18.398 -15.265 28.683 1.00 65.25 630 LYS A CA 1
ATOM 5052 C C . LYS A 1 630 ? -17.176 -15.849 27.953 1.00 65.25 630 LYS A C 1
ATOM 5054 O O . LYS A 1 630 ? -16.039 -15.497 28.290 1.00 65.25 630 LYS A O 1
ATOM 5059 N N . SER A 1 631 ? -17.359 -16.703 26.943 1.00 77.75 631 SER A N 1
ATOM 5060 C CA . SER A 1 631 ? -16.252 -17.217 26.118 1.00 77.75 631 SER A CA 1
ATOM 5061 C C . SER A 1 631 ? -15.691 -16.154 25.160 1.00 77.75 631 SER A C 1
ATOM 5063 O O . SER A 1 631 ? -14.538 -16.256 24.730 1.00 77.75 631 SER A O 1
ATOM 5065 N N . SER A 1 632 ? -16.478 -15.112 24.869 1.00 89.88 632 SER A N 1
ATOM 5066 C CA . SER A 1 632 ? -16.127 -13.962 24.032 1.00 89.88 632 SER A CA 1
ATOM 5067 C C . SER A 1 632 ? -16.014 -12.684 24.867 1.00 89.88 632 SER A C 1
ATOM 5069 O O . SER A 1 632 ? -16.889 -12.365 25.669 1.00 89.88 632 SER A O 1
ATOM 5071 N N . ARG A 1 633 ? -14.919 -11.932 24.707 1.00 90.94 633 ARG A N 1
ATOM 5072 C CA . ARG A 1 633 ? -14.689 -10.668 25.424 1.00 90.94 633 ARG A CA 1
ATOM 5073 C C . ARG A 1 633 ? -13.859 -9.686 24.615 1.00 90.94 633 ARG A C 1
ATOM 5075 O O . ARG A 1 633 ? -12.677 -9.925 24.367 1.00 90.94 633 ARG A O 1
ATOM 5082 N N . LEU A 1 634 ? -14.431 -8.520 24.333 1.00 92.81 634 LEU A N 1
ATOM 5083 C CA . LEU A 1 634 ? -13.729 -7.369 23.762 1.00 92.81 634 LEU A CA 1
ATOM 5084 C C . LEU A 1 634 ? -12.951 -6.613 24.844 1.00 92.81 634 LEU A C 1
ATOM 5086 O O . LEU A 1 634 ? -13.488 -6.300 25.904 1.00 92.81 634 LEU A O 1
ATOM 5090 N N . SER A 1 635 ? -11.681 -6.301 24.581 1.00 92.25 635 SER A N 1
ATOM 5091 C CA . SER A 1 635 ? -10.777 -5.690 25.575 1.00 92.25 635 SER A CA 1
ATOM 5092 C C . SER A 1 635 ? -9.969 -4.506 25.057 1.00 92.25 635 SER A C 1
ATOM 5094 O O . SER A 1 635 ? -9.505 -3.678 25.839 1.00 92.25 635 SER A O 1
ATOM 5096 N N . ARG A 1 636 ? -9.809 -4.391 23.738 1.00 93.31 636 ARG A N 1
ATOM 5097 C CA . ARG A 1 636 ? -9.185 -3.241 23.090 1.00 93.31 636 ARG A CA 1
ATOM 5098 C C . ARG A 1 636 ? -9.955 -2.908 21.822 1.00 93.31 636 ARG A C 1
ATOM 5100 O O . ARG A 1 636 ? -10.283 -3.813 21.064 1.00 93.31 636 ARG A O 1
ATOM 5107 N N . MET A 1 637 ? -10.207 -1.630 21.592 1.00 92.12 637 MET A N 1
ATOM 5108 C CA . MET A 1 637 ? -10.766 -1.137 20.337 1.00 92.12 637 MET A CA 1
ATOM 5109 C C . MET A 1 637 ? -10.084 0.169 19.957 1.00 92.12 637 MET A C 1
ATOM 5111 O O . MET A 1 637 ? -9.679 0.942 20.830 1.00 92.12 637 MET A O 1
ATOM 5115 N N . SER A 1 638 ? -9.926 0.389 18.658 1.00 91.38 638 SER A N 1
ATOM 5116 C CA . SER A 1 638 ? -9.564 1.691 18.108 1.00 91.38 638 SER A CA 1
ATOM 5117 C C . SER A 1 638 ? -10.712 2.216 17.271 1.00 91.38 638 SER A C 1
ATOM 5119 O O . SER A 1 638 ? -11.391 1.448 16.590 1.00 91.38 638 SER A O 1
ATOM 5121 N N . PHE A 1 639 ? -10.883 3.525 17.299 1.00 88.62 639 PHE A N 1
ATOM 5122 C CA . PHE A 1 639 ? -11.998 4.217 16.691 1.00 88.62 639 PHE A CA 1
ATOM 5123 C C . PHE A 1 639 ? -11.500 5.380 15.846 1.00 88.62 639 PHE A C 1
ATOM 5125 O O . PHE A 1 639 ? -10.568 6.077 16.257 1.00 88.62 639 PHE A O 1
ATOM 5132 N N . SER A 1 640 ? -12.152 5.604 14.711 1.00 87.38 640 SER A N 1
ATOM 5133 C CA . SER A 1 640 ? -12.176 6.889 14.015 1.00 87.38 640 SER A CA 1
ATOM 5134 C C . SER A 1 640 ? -13.443 7.641 14.443 1.00 87.38 640 SER A C 1
ATOM 5136 O O . SER A 1 640 ? -14.461 7.028 14.746 1.00 87.38 640 SER A O 1
ATOM 5138 N N . SER A 1 641 ? -13.389 8.964 14.551 1.00 88.88 641 SER A N 1
ATOM 5139 C CA . SER A 1 641 ? -14.578 9.783 14.828 1.00 88.88 641 SER A CA 1
ATOM 5140 C C . SER A 1 641 ? -15.258 10.205 13.532 1.00 88.88 641 SER A C 1
ATOM 5142 O O . SER A 1 641 ? -14.577 10.344 12.520 1.00 88.88 641 SER A O 1
ATOM 5144 N N . LEU A 1 642 ? -16.572 10.424 13.557 1.00 90.00 642 LEU A N 1
ATOM 5145 C CA . LEU A 1 642 ? -17.355 11.029 12.472 1.00 90.00 642 LEU A CA 1
ATOM 5146 C C . LEU A 1 642 ? -17.476 12.551 12.600 1.00 90.00 642 LEU A C 1
ATOM 5148 O O . LEU A 1 642 ? -18.003 13.197 11.700 1.00 90.00 642 LEU A O 1
ATOM 5152 N N . ASP A 1 643 ? -17.019 13.124 13.712 1.00 86.50 643 ASP A N 1
ATOM 5153 C CA . ASP A 1 643 ? -17.130 14.557 13.962 1.00 86.50 643 ASP A CA 1
ATOM 5154 C C . ASP A 1 643 ? -16.248 15.353 12.985 1.00 86.50 643 ASP A C 1
ATOM 5156 O O . ASP A 1 643 ? -15.057 15.072 12.803 1.00 86.50 643 ASP A O 1
ATOM 5160 N N . MET A 1 644 ? -16.865 16.353 12.358 1.00 83.56 644 MET A N 1
ATOM 5161 C CA . MET A 1 644 ? -16.268 17.226 11.349 1.00 83.56 644 MET A CA 1
ATOM 5162 C C . MET A 1 644 ? -15.550 18.434 11.975 1.00 83.56 644 MET A C 1
ATOM 5164 O O . MET A 1 644 ? -14.665 19.009 11.347 1.00 83.56 644 MET A O 1
ATOM 5168 N N . SER A 1 645 ? -15.839 18.773 13.237 1.00 81.69 645 SER A N 1
ATOM 5169 C CA . SER A 1 645 ? -15.285 19.937 13.943 1.00 81.69 645 SER A CA 1
ATOM 5170 C C . SER A 1 645 ? -13.756 19.933 14.009 1.00 81.69 645 SER A C 1
ATOM 5172 O O . SER A 1 645 ? -13.135 18.898 14.242 1.00 81.69 645 SER A O 1
ATOM 5174 N N . GLN A 1 646 ? -13.131 21.107 13.891 1.00 71.25 646 GLN A N 1
ATOM 5175 C CA . GLN A 1 646 ? -11.679 21.278 14.056 1.00 71.25 646 GLN A CA 1
ATOM 5176 C C . GLN A 1 646 ? -11.185 20.908 15.469 1.00 71.25 646 GLN A C 1
ATOM 5178 O O . GLN A 1 646 ? -10.030 20.528 15.643 1.00 71.25 646 GLN A O 1
ATOM 5183 N N . HIS A 1 647 ? -12.052 20.979 16.483 1.00 76.44 647 HIS A N 1
ATOM 5184 C CA . HIS A 1 647 ? -11.721 20.616 17.867 1.00 76.44 647 HIS A CA 1
ATOM 5185 C C . HIS A 1 647 ? -12.095 19.169 18.221 1.00 76.44 647 HIS A C 1
ATOM 5187 O O . HIS A 1 647 ? -11.998 18.771 19.385 1.00 76.44 647 HIS A O 1
ATOM 5193 N N . ALA A 1 648 ? -12.551 18.389 17.239 1.00 80.81 648 ALA A N 1
ATOM 5194 C CA . ALA A 1 648 ? -12.969 17.017 17.454 1.00 80.81 648 ALA A CA 1
ATOM 5195 C C . ALA A 1 648 ? -11.791 16.096 17.782 1.00 80.81 648 ALA A C 1
ATOM 5197 O O . ALA A 1 648 ? -10.699 16.193 17.219 1.00 80.81 648 ALA A O 1
ATOM 5198 N N . ILE A 1 649 ? -12.054 15.103 18.631 1.00 82.06 649 ILE A N 1
ATOM 5199 C CA . ILE A 1 649 ? -11.171 13.944 18.768 1.00 82.06 649 ILE A CA 1
ATOM 5200 C C . ILE A 1 649 ? -11.279 13.139 17.467 1.00 82.06 649 ILE A C 1
ATOM 5202 O O . ILE A 1 649 ? -12.324 12.553 17.211 1.00 82.06 649 ILE A O 1
ATOM 5206 N N . ARG A 1 650 ? -10.225 13.111 16.640 1.00 78.31 650 ARG A N 1
ATOM 5207 C CA . ARG A 1 650 ? -10.233 12.437 15.321 1.00 78.31 650 ARG A CA 1
ATOM 5208 C C . ARG A 1 650 ? -10.163 10.915 15.403 1.00 78.31 650 ARG A C 1
ATOM 5210 O O . ARG A 1 650 ? -10.801 10.219 14.613 1.00 78.31 650 ARG A O 1
ATOM 5217 N N . ALA A 1 651 ? -9.412 10.407 16.373 1.00 80.56 651 ALA A N 1
ATOM 5218 C CA . ALA A 1 651 ? -9.259 8.985 16.629 1.00 80.56 651 ALA A CA 1
ATOM 5219 C C . ALA A 1 651 ? -9.030 8.731 18.120 1.00 80.56 651 ALA A C 1
ATOM 5221 O O . ALA A 1 651 ? -8.515 9.583 18.847 1.00 80.56 651 ALA A O 1
ATOM 5222 N N . MET A 1 652 ? -9.394 7.537 18.578 1.00 85.19 652 MET A N 1
ATOM 5223 C CA . MET A 1 652 ? -9.186 7.118 19.960 1.00 85.19 652 MET A CA 1
ATOM 5224 C C . MET A 1 652 ? -8.883 5.623 20.023 1.00 85.19 652 MET A C 1
ATOM 5226 O O . MET A 1 652 ? -9.472 4.829 19.298 1.00 85.19 652 MET A O 1
ATOM 5230 N N . ALA A 1 653 ? -7.986 5.216 20.918 1.00 86.25 653 ALA A N 1
ATOM 5231 C CA . ALA A 1 653 ? -7.750 3.811 21.225 1.00 86.25 653 ALA A CA 1
ATOM 5232 C C . ALA A 1 653 ? -8.012 3.567 22.710 1.00 86.25 653 ALA A C 1
ATOM 5234 O O . ALA A 1 653 ? -7.359 4.1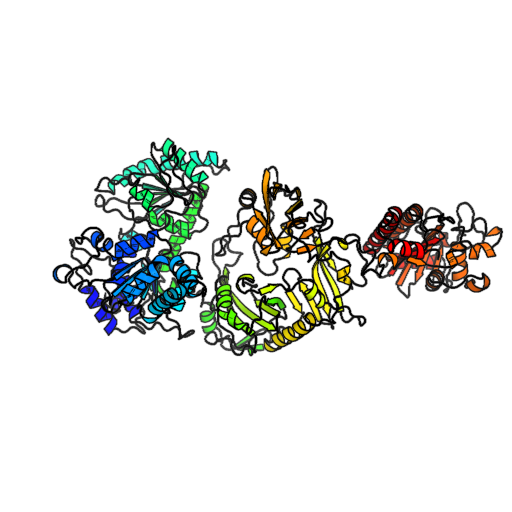54 23.570 1.00 86.25 653 ALA A O 1
ATOM 5235 N N . LEU A 1 654 ? -8.961 2.682 23.005 1.00 86.88 654 LEU A N 1
ATOM 5236 C CA . LEU A 1 654 ? -9.370 2.353 24.365 1.00 86.88 654 LEU A CA 1
ATOM 5237 C C . LEU A 1 654 ? -8.979 0.918 24.711 1.00 86.88 654 LEU A C 1
ATOM 5239 O O . LEU A 1 654 ? -9.031 0.006 23.878 1.00 86.88 654 LEU A O 1
ATOM 5243 N N . ARG A 1 655 ? -8.605 0.712 25.976 1.00 87.56 655 ARG A N 1
ATOM 5244 C CA . ARG A 1 655 ? -8.328 -0.605 26.549 1.00 87.56 655 ARG A CA 1
ATOM 5245 C C . ARG A 1 655 ? -9.040 -0.737 27.885 1.00 87.56 655 ARG A C 1
ATOM 5247 O O . ARG A 1 655 ? -8.871 0.095 28.767 1.00 87.56 655 ARG A O 1
ATOM 5254 N N . THR A 1 656 ? -9.781 -1.822 28.041 1.00 85.62 656 THR A N 1
ATOM 5255 C CA . THR A 1 656 ? -10.507 -2.175 29.263 1.00 85.62 656 THR A CA 1
ATOM 5256 C C . THR A 1 656 ? -10.363 -3.672 29.534 1.00 85.62 656 THR A C 1
ATOM 5258 O O . THR A 1 656 ? -9.898 -4.442 28.687 1.00 85.62 656 THR A O 1
ATOM 5261 N N . ARG A 1 657 ? -10.753 -4.114 30.733 1.00 83.25 657 ARG A N 1
ATOM 5262 C CA . ARG A 1 657 ? -10.934 -5.542 30.999 1.00 83.25 657 ARG A CA 1
ATOM 5263 C C . ARG A 1 657 ? -12.041 -6.103 30.114 1.00 83.25 657 ARG A C 1
ATOM 5265 O O . ARG A 1 657 ? -11.862 -7.178 29.570 1.00 83.25 657 ARG A O 1
ATOM 5272 N N . SER A 1 658 ? -13.152 -5.406 29.951 1.00 86.81 658 SER A N 1
ATOM 5273 C CA . SER A 1 658 ? -14.281 -5.851 29.138 1.00 86.81 658 SER A CA 1
ATOM 5274 C C . SER A 1 658 ? -15.052 -4.625 28.698 1.00 86.81 658 SER A C 1
ATOM 5276 O O . SER A 1 658 ? -15.380 -3.788 29.535 1.00 86.81 658 SER A O 1
ATOM 5278 N N . PHE A 1 659 ? -15.310 -4.491 27.401 1.00 86.06 659 PHE A N 1
ATOM 5279 C CA . PHE A 1 659 ? -16.157 -3.405 26.922 1.00 86.06 659 PHE A CA 1
ATOM 5280 C C . PHE A 1 659 ? -17.622 -3.624 27.295 1.00 86.06 659 PHE A C 1
ATOM 5282 O O . PHE A 1 659 ? -18.304 -2.637 27.539 1.00 86.06 659 PHE A O 1
ATOM 5289 N N . ALA A 1 660 ? -18.101 -4.868 27.389 1.00 82.62 660 ALA A N 1
ATOM 5290 C CA . ALA A 1 660 ? -19.469 -5.156 27.835 1.00 82.62 660 ALA A CA 1
ATOM 5291 C C . ALA A 1 660 ? -19.726 -4.658 29.270 1.00 82.62 660 ALA A C 1
ATOM 5293 O O . ALA A 1 660 ? -20.810 -4.184 29.573 1.00 82.62 660 ALA A O 1
ATOM 5294 N N . ASP A 1 661 ? -18.695 -4.681 30.125 1.00 75.56 661 ASP A N 1
ATOM 5295 C CA . ASP A 1 661 ? -18.770 -4.177 31.505 1.00 75.56 661 ASP A CA 1
ATOM 5296 C C . ASP A 1 661 ? -18.365 -2.691 31.631 1.00 75.56 661 ASP A C 1
ATOM 5298 O O . ASP A 1 661 ? -18.357 -2.135 32.733 1.00 75.56 661 ASP A O 1
ATOM 5302 N N . ALA A 1 662 ? -17.939 -2.060 30.531 1.00 73.44 662 ALA A N 1
ATOM 5303 C CA . ALA A 1 662 ? -17.517 -0.664 30.508 1.00 73.44 662 ALA A CA 1
ATOM 5304 C C . ALA A 1 662 ? -18.710 0.258 30.242 1.00 73.44 662 ALA A C 1
ATOM 5306 O O . ALA A 1 662 ? -19.644 -0.108 29.531 1.00 73.44 662 ALA A O 1
ATOM 5307 N N . PHE A 1 663 ? -18.640 1.473 30.781 1.00 69.56 663 PHE A N 1
ATOM 5308 C CA . PHE A 1 663 ? -19.647 2.505 30.556 1.00 69.56 663 PHE A CA 1
ATOM 5309 C C . PHE A 1 663 ? -19.778 2.876 29.076 1.00 69.56 663 PHE A C 1
ATOM 5311 O O . PHE A 1 663 ? -18.830 2.726 28.304 1.00 69.56 663 PHE A O 1
ATOM 5318 N N . THR A 1 664 ? -20.950 3.386 28.709 1.00 73.12 664 THR A N 1
ATOM 5319 C CA . THR A 1 664 ? -21.174 4.036 27.415 1.00 73.12 664 THR A CA 1
ATOM 5320 C C . THR A 1 664 ? -20.707 5.482 27.520 1.00 73.12 664 THR A C 1
ATOM 5322 O O . THR A 1 664 ? -21.186 6.225 28.378 1.00 73.12 664 THR A O 1
ATOM 5325 N N . ASP A 1 665 ? -19.727 5.863 26.707 1.00 79.50 665 ASP A N 1
ATOM 5326 C CA . ASP A 1 665 ? -19.237 7.239 26.647 1.00 79.50 665 ASP A CA 1
ATOM 5327 C C . ASP A 1 665 ? -20.167 8.080 25.770 1.00 79.50 665 ASP A C 1
ATOM 5329 O O . ASP A 1 665 ? -20.671 7.606 24.752 1.00 79.50 665 ASP A O 1
ATOM 5333 N N . LEU A 1 666 ? -20.350 9.355 26.114 1.00 83.12 666 LEU A N 1
ATOM 5334 C CA . LEU A 1 666 ? -21.137 10.283 25.297 1.00 83.12 666 LEU A CA 1
ATOM 5335 C C . LEU A 1 666 ? -20.622 10.391 23.846 1.00 83.12 666 LEU A C 1
ATOM 5337 O O . LEU A 1 666 ? -21.387 10.727 22.944 1.00 83.12 666 LEU A O 1
ATOM 5341 N N . LEU A 1 667 ? -19.334 10.113 23.615 1.00 85.25 667 LEU A N 1
ATOM 5342 C CA . LEU A 1 667 ? -18.739 10.096 22.280 1.00 85.25 667 LEU A CA 1
ATOM 5343 C C . LEU A 1 667 ? -19.029 8.816 21.490 1.00 85.25 667 LEU A C 1
ATOM 5345 O O . LEU A 1 667 ? -18.950 8.878 20.264 1.00 85.25 667 LEU A O 1
ATOM 5349 N N . ASP A 1 668 ? -19.368 7.692 22.135 1.00 86.69 668 ASP A N 1
ATOM 5350 C CA . ASP A 1 668 ? -19.508 6.381 21.481 1.00 86.69 668 ASP A CA 1
ATOM 5351 C C . ASP A 1 668 ? -20.386 6.433 20.212 1.00 86.69 668 ASP A C 1
ATOM 5353 O O . ASP A 1 668 ? -19.918 5.967 19.170 1.00 86.69 668 ASP A O 1
ATOM 5357 N N . PRO A 1 669 ? -21.564 7.099 20.203 1.00 87.00 669 PRO A N 1
ATOM 5358 C CA . PRO A 1 669 ? -22.395 7.242 19.005 1.00 87.00 669 PRO A CA 1
ATOM 5359 C C . PRO A 1 669 ? -21.702 7.818 17.769 1.00 87.00 669 PRO A C 1
ATOM 5361 O O . PRO A 1 669 ? -22.109 7.531 16.649 1.00 87.00 669 PRO A O 1
ATOM 5364 N N . SER A 1 670 ? -20.690 8.665 17.964 1.00 88.69 670 SER A N 1
ATOM 5365 C CA . SER A 1 670 ? -19.945 9.343 16.895 1.00 88.69 670 SER A CA 1
ATOM 5366 C C . SER A 1 670 ? -18.685 8.593 16.462 1.00 88.69 670 SER A C 1
ATOM 5368 O O . SER A 1 670 ? -17.997 9.027 15.540 1.00 88.69 670 SER A O 1
ATOM 5370 N N . LEU A 1 671 ? -18.363 7.479 17.120 1.00 90.44 671 LEU A N 1
ATOM 5371 C CA . LEU A 1 671 ? -17.169 6.691 16.854 1.00 90.44 671 LEU A CA 1
ATOM 5372 C C . LEU A 1 671 ? -17.480 5.533 15.903 1.00 90.44 671 LEU A C 1
ATOM 5374 O O . LEU A 1 671 ? -18.498 4.857 16.024 1.00 90.44 671 LEU A O 1
ATOM 5378 N N . VAL A 1 672 ? -16.557 5.259 14.988 1.00 89.88 672 VAL A N 1
ATOM 5379 C CA . VAL A 1 672 ? -16.553 4.106 14.088 1.00 89.88 672 VAL A CA 1
ATOM 5380 C C . VAL A 1 672 ? -15.425 3.168 14.521 1.00 89.88 672 VAL A C 1
ATOM 5382 O O . VAL A 1 672 ? -14.255 3.554 14.488 1.00 89.88 672 VAL A O 1
ATOM 5385 N N . PRO A 1 673 ? -15.731 1.928 14.939 1.00 90.25 673 PRO A N 1
ATOM 5386 C CA . PRO A 1 673 ? -14.727 0.914 15.224 1.00 90.25 673 PRO A CA 1
ATOM 5387 C C . PRO A 1 673 ? -13.858 0.628 13.995 1.00 90.25 673 PRO A C 1
ATOM 5389 O O . PRO A 1 673 ? -14.321 0.067 13.005 1.00 90.25 673 PRO A O 1
ATOM 5392 N N . ALA A 1 674 ? -12.574 0.962 14.086 1.00 88.25 674 ALA A N 1
ATOM 5393 C CA . ALA A 1 674 ? -11.578 0.659 13.062 1.00 88.25 674 ALA A CA 1
ATOM 5394 C C . ALA A 1 674 ? -10.934 -0.716 13.307 1.00 88.25 674 ALA A C 1
ATOM 5396 O O . ALA A 1 674 ? -10.737 -1.507 12.379 1.00 88.25 674 ALA A O 1
ATOM 5397 N N . THR A 1 675 ? -10.636 -1.032 14.575 1.00 92.06 675 THR A N 1
ATOM 5398 C CA . THR A 1 675 ? -10.088 -2.334 14.984 1.00 92.06 675 THR A CA 1
ATOM 5399 C C . THR A 1 675 ? -10.664 -2.787 16.321 1.00 92.06 675 THR A C 1
ATOM 5401 O O . THR A 1 675 ? -10.993 -1.967 17.180 1.00 92.06 675 THR A O 1
ATOM 5404 N N . ALA A 1 676 ? -10.748 -4.100 16.514 1.00 94.44 676 ALA A N 1
ATOM 5405 C CA . ALA A 1 676 ? -11.186 -4.732 17.749 1.00 94.44 676 ALA A CA 1
ATOM 5406 C C . ALA A 1 676 ? -10.256 -5.888 18.128 1.00 94.44 676 ALA A C 1
ATOM 5408 O O . ALA A 1 676 ? -9.834 -6.673 17.282 1.00 94.44 676 ALA A O 1
ATOM 5409 N N . ALA A 1 677 ? -9.944 -6.011 19.416 1.00 94.94 677 ALA A N 1
ATOM 5410 C CA . ALA A 1 677 ? -9.171 -7.117 19.954 1.00 94.94 677 ALA A CA 1
ATOM 5411 C C . ALA A 1 677 ? -9.700 -7.592 21.308 1.00 94.94 677 ALA A C 1
ATOM 5413 O O . ALA A 1 677 ? -10.139 -6.822 22.172 1.00 94.94 677 ALA A O 1
ATOM 5414 N N . GLY A 1 678 ? -9.619 -8.896 21.517 1.00 94.06 678 GLY A N 1
ATOM 5415 C CA . GLY A 1 678 ? -10.271 -9.558 22.628 1.00 94.06 678 GLY A CA 1
ATOM 5416 C C . GLY A 1 678 ? -9.871 -11.014 22.739 1.00 94.06 678 GLY A C 1
ATOM 5417 O O . GLY A 1 678 ? -8.833 -11.421 22.226 1.00 94.06 678 GLY A O 1
ATOM 5418 N N . PHE A 1 679 ? -10.703 -11.786 23.419 1.00 93.25 679 PHE A N 1
ATOM 5419 C CA . PHE A 1 679 ? -10.560 -13.227 23.548 1.00 93.25 679 PHE A CA 1
ATOM 5420 C C . PHE A 1 679 ? -11.843 -13.886 23.063 1.00 93.25 679 PHE A C 1
ATOM 5422 O O . PHE A 1 679 ? -12.919 -13.393 23.381 1.00 93.25 679 PHE A O 1
ATOM 5429 N N . VAL A 1 680 ? -11.722 -14.973 22.308 1.00 92.38 680 VAL A N 1
ATOM 5430 C CA . VAL A 1 680 ? -12.838 -15.812 21.860 1.00 92.38 680 VAL A CA 1
ATOM 5431 C C . VAL A 1 680 ? -12.432 -17.255 22.116 1.00 92.38 680 VAL A C 1
ATOM 5433 O O . VAL A 1 680 ? -11.378 -17.688 21.649 1.00 92.38 680 VAL A O 1
ATOM 5436 N N . ASN A 1 681 ? -13.206 -17.981 22.924 1.00 88.06 681 ASN A N 1
ATOM 5437 C CA . ASN A 1 681 ? -12.883 -19.342 23.368 1.00 88.06 681 ASN A CA 1
ATOM 5438 C C . ASN A 1 681 ? -11.465 -19.458 23.963 1.00 88.06 681 ASN A C 1
ATOM 5440 O O . ASN A 1 681 ? -10.727 -20.403 23.697 1.00 88.06 681 ASN A O 1
ATOM 5444 N N . GLY A 1 682 ? -11.041 -18.440 24.723 1.00 87.06 682 GLY A N 1
ATOM 5445 C CA . GLY A 1 682 ? -9.703 -18.367 25.326 1.00 87.06 682 GLY A CA 1
ATOM 5446 C C . GLY A 1 682 ? -8.562 -17.983 24.371 1.00 87.06 682 GLY A C 1
ATOM 5447 O O . GLY A 1 682 ? -7.463 -17.694 24.840 1.00 87.06 682 GLY A O 1
ATOM 5448 N N . THR A 1 683 ? -8.809 -17.894 23.062 1.00 90.50 683 THR A N 1
ATOM 5449 C CA . THR A 1 683 ? -7.812 -17.463 22.069 1.00 90.50 683 THR A CA 1
ATOM 5450 C C . THR A 1 683 ? -7.861 -15.951 21.902 1.00 90.50 683 THR A C 1
ATOM 5452 O O . THR A 1 683 ? -8.934 -15.385 21.692 1.00 90.50 683 THR A O 1
ATOM 5455 N N . AL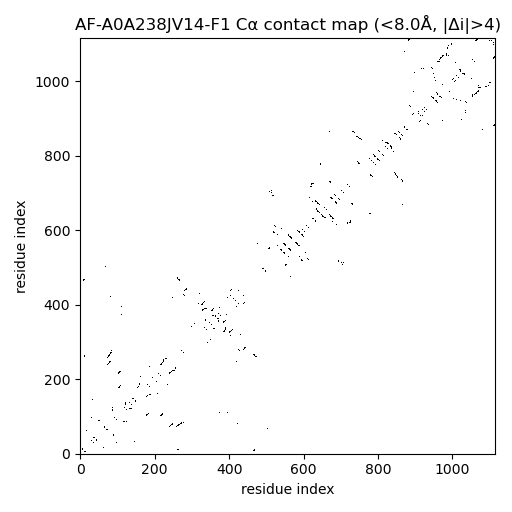A A 1 684 ? -6.715 -15.271 21.994 1.00 94.00 684 ALA A N 1
ATOM 5456 C CA . ALA A 1 684 ? -6.679 -13.836 21.732 1.00 94.00 684 ALA A CA 1
ATOM 5457 C C . ALA A 1 684 ? -6.888 -13.576 20.233 1.00 94.00 684 ALA A C 1
ATOM 5459 O O . ALA A 1 684 ? -6.147 -14.101 19.406 1.00 94.00 684 ALA A O 1
ATOM 5460 N N . ARG A 1 685 ? -7.877 -12.752 19.898 1.00 95.50 685 ARG A N 1
ATOM 5461 C CA . ARG A 1 685 ? -8.294 -12.449 18.527 1.00 95.50 685 ARG A CA 1
ATOM 5462 C C . ARG A 1 685 ? -8.188 -10.957 18.260 1.00 95.50 685 ARG A C 1
ATOM 5464 O O . ARG A 1 685 ? -8.504 -10.146 19.131 1.00 95.50 685 ARG A O 1
ATOM 5471 N N . TYR A 1 686 ? -7.760 -10.603 17.057 1.00 9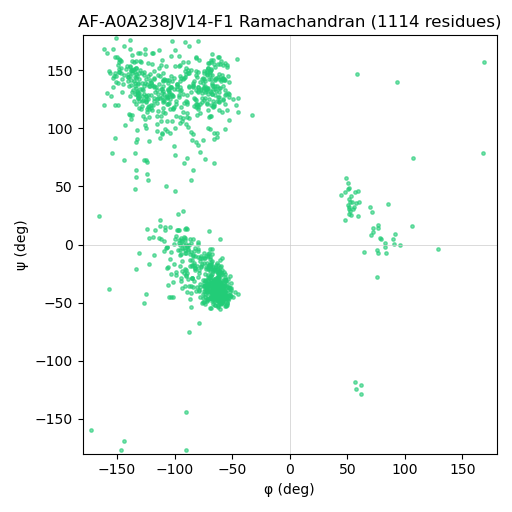5.88 686 TYR A N 1
ATOM 5472 C CA . TYR A 1 686 ? -7.710 -9.248 16.523 1.00 95.88 686 TYR A CA 1
ATOM 5473 C C . TYR A 1 686 ? -8.442 -9.199 15.181 1.00 95.88 686 TYR A C 1
ATOM 5475 O O . TYR A 1 686 ? -8.249 -10.065 14.327 1.00 95.88 686 TYR A O 1
ATOM 5483 N N . VAL A 1 687 ? -9.246 -8.157 14.989 1.00 95.44 687 VAL A N 1
ATOM 5484 C CA . VAL A 1 687 ? -9.974 -7.871 13.755 1.00 95.44 687 VAL A CA 1
ATOM 5485 C C . VAL A 1 687 ? -9.748 -6.413 13.373 1.00 95.44 687 VAL A C 1
ATOM 5487 O O . VAL A 1 687 ? -9.985 -5.513 14.176 1.00 95.44 687 VAL A O 1
ATOM 5490 N N . GLY A 1 688 ? -9.302 -6.174 12.143 1.00 92.88 688 GLY A N 1
ATOM 5491 C CA . GLY A 1 688 ? -9.291 -4.854 11.517 1.00 92.88 688 GLY A CA 1
ATOM 5492 C C . GLY A 1 688 ? -10.420 -4.767 10.499 1.00 92.88 688 GLY A C 1
ATOM 5493 O O . GLY A 1 688 ? -10.407 -5.512 9.518 1.00 92.88 688 GLY A O 1
ATOM 5494 N N . PHE A 1 689 ? -11.384 -3.873 10.713 1.00 88.62 689 PHE A N 1
ATOM 5495 C CA . PHE A 1 689 ? -12.611 -3.822 9.914 1.00 88.62 689 PHE A CA 1
ATOM 5496 C C . PHE A 1 689 ? -12.366 -3.257 8.510 1.00 88.62 689 PHE A C 1
ATOM 5498 O O . PHE A 1 689 ? -12.788 -3.865 7.532 1.00 88.62 689 PHE A O 1
ATOM 5505 N N . ASN A 1 690 ? -11.570 -2.191 8.386 1.00 78.69 690 ASN A N 1
ATOM 5506 C CA . ASN A 1 690 ? -11.326 -1.523 7.097 1.00 78.69 690 ASN A CA 1
ATOM 5507 C C . ASN A 1 690 ? -10.539 -2.386 6.099 1.00 78.69 690 ASN A C 1
ATOM 5509 O O . ASN A 1 690 ? -10.803 -2.379 4.897 1.00 78.69 690 ASN A O 1
ATOM 5513 N N . ARG A 1 691 ? -9.564 -3.167 6.586 1.00 79.00 691 ARG A N 1
ATOM 5514 C CA . ARG A 1 691 ? -8.798 -4.115 5.756 1.00 79.00 691 ARG A CA 1
ATOM 5515 C C . ARG A 1 691 ? -9.393 -5.533 5.782 1.00 79.00 691 ARG A C 1
ATOM 5517 O O . ARG A 1 691 ? -8.807 -6.424 5.168 1.00 79.00 691 ARG A O 1
ATOM 5524 N N . SER A 1 692 ? -10.525 -5.749 6.459 1.00 91.50 692 SER A N 1
ATOM 5525 C CA . SER A 1 692 ? -11.127 -7.070 6.719 1.00 91.50 692 SER A CA 1
ATOM 5526 C C . SER A 1 692 ? -10.086 -8.096 7.168 1.00 91.50 692 SER A C 1
ATOM 5528 O O . SER A 1 692 ? -10.038 -9.219 6.677 1.00 91.50 692 SER A O 1
ATOM 5530 N N . ARG A 1 693 ? -9.174 -7.685 8.052 1.00 92.81 693 ARG A N 1
ATOM 5531 C CA . ARG A 1 693 ? -8.062 -8.523 8.502 1.00 92.81 693 ARG A CA 1
ATOM 5532 C C . ARG A 1 693 ? -8.450 -9.232 9.786 1.00 92.81 693 ARG A C 1
ATOM 5534 O O . ARG A 1 693 ? -8.918 -8.581 10.713 1.00 92.81 693 ARG A O 1
ATOM 5541 N N . LEU A 1 694 ? -8.189 -10.529 9.864 1.00 96.00 694 LEU A N 1
ATOM 5542 C CA . LEU A 1 694 ? -8.380 -11.325 11.070 1.00 96.00 694 LEU A CA 1
ATOM 5543 C C . LEU A 1 694 ? -7.055 -11.964 11.478 1.00 96.00 694 LEU A C 1
ATOM 5545 O O . LEU A 1 694 ? -6.307 -12.459 10.632 1.00 96.00 694 LEU A O 1
ATOM 5549 N N . ARG A 1 695 ? -6.758 -11.930 12.778 1.00 95.88 695 ARG A N 1
ATOM 5550 C CA . ARG A 1 695 ? -5.590 -12.575 13.374 1.00 95.88 695 ARG A CA 1
ATOM 5551 C C . ARG A 1 695 ? -5.962 -13.245 14.688 1.00 95.88 695 ARG A C 1
ATOM 5553 O O . ARG A 1 695 ? -6.445 -12.573 15.593 1.00 95.88 695 ARG A O 1
ATOM 5560 N N . ASP A 1 696 ? -5.623 -14.520 14.813 1.00 95.75 696 ASP A N 1
ATOM 5561 C CA . ASP A 1 696 ? -5.648 -15.234 16.088 1.00 95.75 696 ASP A CA 1
ATOM 5562 C C . ASP A 1 696 ? -4.222 -15.384 16.623 1.00 95.75 696 ASP A C 1
ATOM 5564 O O . ASP A 1 696 ? -3.275 -15.678 15.887 1.00 95.75 696 ASP A O 1
ATOM 5568 N N . ALA A 1 697 ? -4.045 -15.128 17.915 1.00 89.56 697 ALA A N 1
ATOM 5569 C CA . ALA A 1 697 ? -2.764 -15.271 18.578 1.00 89.56 697 ALA A CA 1
ATOM 5570 C C . ALA A 1 697 ? -2.418 -16.750 18.739 1.00 89.56 697 ALA A C 1
ATOM 5572 O O . ALA A 1 697 ? -3.228 -17.553 19.199 1.00 89.56 697 ALA A O 1
ATOM 5573 N N . THR A 1 698 ? -1.178 -17.088 18.413 1.00 85.88 698 THR A N 1
ATOM 5574 C CA . THR A 1 698 ? -0.621 -18.421 18.608 1.00 85.88 698 THR A CA 1
ATOM 5575 C C . THR A 1 698 ? 0.757 -18.301 19.247 1.00 85.88 698 THR A C 1
ATOM 5577 O O . THR A 1 698 ? 1.506 -17.371 18.946 1.00 85.88 698 THR A O 1
ATOM 5580 N N . GLU A 1 699 ? 1.107 -19.233 20.139 1.00 79.56 699 GLU A N 1
ATOM 5581 C CA . GLU A 1 699 ? 2.451 -19.278 20.742 1.00 79.56 699 GLU A CA 1
ATOM 5582 C C . GLU A 1 699 ? 3.536 -19.595 19.704 1.00 79.56 699 GLU A C 1
ATOM 5584 O O . GLU A 1 699 ? 4.680 -19.160 19.828 1.00 79.56 699 GLU A O 1
ATOM 5589 N N . ARG A 1 700 ? 3.171 -20.363 18.671 1.00 85.31 700 ARG A N 1
ATOM 5590 C CA . ARG A 1 700 ? 4.029 -20.746 17.547 1.00 85.31 700 ARG A CA 1
ATOM 5591 C C . ARG A 1 700 ? 3.286 -20.554 16.233 1.00 85.31 700 ARG A C 1
ATOM 5593 O O . ARG A 1 700 ? 2.055 -20.530 16.201 1.00 85.31 700 ARG A O 1
ATOM 5600 N N . TYR A 1 701 ? 4.032 -20.419 15.146 1.00 92.81 701 TYR A N 1
ATOM 5601 C CA . TYR A 1 701 ? 3.457 -20.494 13.807 1.00 92.81 701 TYR A CA 1
ATOM 5602 C C . TYR A 1 701 ? 2.900 -21.897 13.548 1.00 92.81 701 TYR A C 1
ATOM 5604 O O . TYR A 1 701 ? 3.346 -22.872 14.154 1.00 92.81 701 TYR A O 1
ATOM 5612 N N . VAL A 1 702 ? 1.895 -21.979 12.682 1.00 94.75 702 VAL A N 1
ATOM 5613 C CA . VAL A 1 702 ? 1.171 -23.217 12.377 1.00 94.75 702 VAL A CA 1
ATOM 5614 C C . VAL A 1 702 ? 1.551 -23.722 10.992 1.00 94.75 702 VAL A C 1
ATOM 5616 O O . VAL A 1 702 ? 1.949 -22.924 10.143 1.00 94.75 702 VAL A O 1
ATOM 5619 N N . SER A 1 703 ? 1.441 -25.032 10.760 1.00 95.56 703 SER A N 1
ATOM 5620 C CA . SER A 1 703 ? 1.665 -25.603 9.427 1.00 95.56 703 SER A CA 1
ATOM 5621 C C . SER A 1 703 ? 0.641 -25.067 8.418 1.00 95.56 703 SER A C 1
ATOM 5623 O O . SER A 1 703 ? -0.429 -24.589 8.803 1.00 95.56 703 SER A O 1
ATOM 5625 N N . VAL A 1 704 ? 0.924 -25.176 7.117 1.00 96.50 704 VAL A N 1
ATOM 5626 C CA . VAL A 1 704 ? -0.045 -24.785 6.074 1.00 96.50 704 VAL A CA 1
ATOM 5627 C C . VAL A 1 704 ? -1.359 -25.574 6.194 1.00 96.50 704 VAL A C 1
ATOM 5629 O O . VAL A 1 704 ? -2.431 -25.000 6.023 1.00 96.50 704 VAL A O 1
ATOM 5632 N N . ALA A 1 705 ? -1.309 -26.860 6.558 1.00 95.31 705 ALA A N 1
ATOM 5633 C CA . ALA A 1 705 ? -2.508 -27.679 6.761 1.00 95.31 705 ALA A CA 1
ATOM 5634 C C . ALA A 1 705 ? -3.361 -27.186 7.948 1.00 95.31 705 ALA A C 1
ATOM 5636 O O . ALA A 1 705 ? -4.583 -27.046 7.834 1.00 95.31 705 ALA A O 1
ATOM 5637 N N . ASP A 1 706 ? -2.717 -26.851 9.067 1.00 95.38 706 ASP A N 1
ATOM 5638 C CA . ASP A 1 706 ? -3.395 -26.280 10.237 1.00 95.38 706 ASP A CA 1
ATOM 5639 C C . ASP A 1 706 ? -3.928 -24.871 9.951 1.00 95.38 706 ASP A C 1
ATOM 5641 O O . ASP A 1 706 ? -4.964 -24.476 10.487 1.00 95.38 706 ASP A O 1
ATOM 5645 N N . TYR A 1 707 ? -3.242 -24.102 9.100 1.00 96.88 707 TYR A N 1
ATOM 5646 C CA . TYR A 1 707 ? -3.719 -22.801 8.640 1.00 96.88 707 TYR A CA 1
ATOM 5647 C C . TYR A 1 707 ? -4.986 -22.936 7.791 1.00 96.88 707 TYR A C 1
ATOM 5649 O O . TYR A 1 707 ? -5.955 -22.228 8.044 1.00 96.88 707 TYR A O 1
ATOM 5657 N N . VAL A 1 708 ? -5.028 -23.869 6.833 1.00 96.81 708 VAL A N 1
ATOM 5658 C CA . VAL A 1 708 ? -6.240 -24.140 6.035 1.00 96.81 708 VAL A CA 1
ATOM 5659 C C . VAL A 1 708 ? -7.393 -24.599 6.935 1.00 96.81 708 VAL A C 1
ATOM 5661 O O . VAL A 1 708 ? -8.517 -24.112 6.789 1.00 96.81 708 VAL A O 1
ATOM 5664 N N . THR A 1 709 ? -7.116 -25.451 7.925 1.00 96.50 709 THR A N 1
ATOM 5665 C CA . THR A 1 709 ? -8.111 -25.862 8.931 1.00 96.50 709 THR A CA 1
ATOM 5666 C C . THR A 1 709 ? -8.651 -24.653 9.696 1.00 96.50 709 THR A C 1
ATOM 5668 O O . THR A 1 709 ? -9.861 -24.448 9.745 1.00 96.50 709 THR A O 1
ATOM 5671 N N . TRP A 1 710 ? -7.767 -23.775 10.175 1.00 96.31 710 TRP A N 1
ATOM 5672 C CA . TRP A 1 710 ? -8.158 -22.521 10.820 1.00 96.31 710 TRP A CA 1
ATOM 5673 C C . TRP A 1 710 ? -9.008 -21.626 9.902 1.00 96.31 710 TRP A C 1
ATOM 5675 O O . TRP A 1 710 ? -10.036 -21.117 10.337 1.00 96.31 710 TRP A O 1
ATOM 5685 N N . THR A 1 711 ? -8.665 -21.472 8.615 1.00 97.50 711 THR A N 1
ATOM 5686 C CA . THR A 1 711 ? -9.518 -20.703 7.683 1.00 97.50 711 THR A CA 1
ATOM 5687 C C . THR A 1 711 ? -10.902 -21.326 7.504 1.00 97.50 711 THR A C 1
ATOM 5689 O O . THR A 1 711 ? -11.873 -20.595 7.332 1.00 97.50 711 THR A O 1
ATOM 5692 N N . THR A 1 712 ? -11.011 -22.656 7.587 1.00 97.06 712 THR A N 1
ATOM 5693 C CA . THR A 1 712 ? -12.289 -23.380 7.509 1.00 97.06 712 THR A CA 1
ATOM 5694 C C . THR A 1 712 ? -13.150 -23.083 8.738 1.00 97.06 712 THR A C 1
ATOM 5696 O O . THR A 1 712 ? -14.330 -22.765 8.598 1.00 97.06 712 THR A O 1
ATOM 5699 N N . GLU A 1 713 ? -12.553 -23.122 9.933 1.00 95.31 713 GLU A N 1
ATOM 5700 C CA . GLU A 1 713 ? -13.214 -22.769 11.198 1.00 95.31 713 GLU A CA 1
ATOM 5701 C C . GLU A 1 713 ? -13.722 -21.320 11.168 1.00 95.31 713 GLU A C 1
ATOM 5703 O O . GLU A 1 713 ? -14.904 -21.072 11.400 1.00 95.31 713 GLU A O 1
ATOM 5708 N N . ILE A 1 714 ? -12.863 -20.366 10.789 1.00 96.06 714 ILE A N 1
ATOM 5709 C CA . ILE A 1 714 ? -13.237 -18.949 10.680 1.00 96.06 714 ILE A CA 1
ATOM 5710 C C . ILE A 1 714 ? -14.320 -18.734 9.618 1.00 96.06 714 ILE A C 1
ATOM 5712 O O . ILE A 1 714 ? -15.260 -17.975 9.848 1.00 96.06 714 ILE A O 1
ATOM 5716 N N . ALA A 1 715 ? -14.224 -19.390 8.459 1.00 96.25 715 ALA A N 1
ATOM 5717 C CA . ALA A 1 715 ? -15.243 -19.282 7.419 1.00 96.25 715 ALA A CA 1
ATOM 5718 C C . ALA A 1 715 ? -16.609 -19.772 7.916 1.00 96.25 715 ALA A C 1
ATOM 5720 O O . ALA A 1 715 ? -17.611 -19.098 7.682 1.00 96.25 715 ALA A O 1
ATOM 5721 N N . ALA A 1 716 ? -16.646 -20.895 8.641 1.00 95.06 716 ALA A N 1
ATOM 5722 C CA . ALA A 1 716 ? -17.866 -21.411 9.252 1.00 95.06 716 ALA A CA 1
ATOM 5723 C C . ALA A 1 716 ? -18.433 -20.443 10.304 1.00 95.06 716 ALA A C 1
ATOM 5725 O O . ALA A 1 716 ? -19.632 -20.173 10.292 1.00 95.06 716 ALA A O 1
ATOM 5726 N N . GLU A 1 717 ? -17.583 -19.859 11.157 1.00 93.31 717 GLU A N 1
ATOM 5727 C CA . GLU A 1 717 ? -17.999 -18.848 12.140 1.00 93.31 717 GLU A CA 1
ATOM 5728 C C . GLU A 1 717 ? -18.617 -17.607 11.476 1.00 93.31 717 GLU A C 1
ATOM 5730 O O . GLU A 1 717 ? -19.657 -17.121 11.920 1.00 93.31 717 GLU A O 1
ATOM 5735 N N . LEU A 1 718 ? -17.995 -17.082 10.416 1.00 93.94 718 LEU A N 1
ATOM 5736 C CA . LEU A 1 718 ? -18.465 -15.877 9.724 1.00 93.94 718 LEU A CA 1
ATOM 5737 C C . LEU A 1 718 ? -19.721 -16.133 8.873 1.00 93.94 718 LEU A C 1
ATOM 5739 O O . LEU A 1 718 ? -20.551 -15.232 8.715 1.00 93.94 718 LEU A O 1
ATOM 5743 N N . ALA A 1 719 ? -19.863 -17.344 8.326 1.00 91.25 719 ALA A N 1
ATOM 5744 C CA . ALA A 1 719 ? -21.006 -17.748 7.512 1.00 91.25 719 ALA A CA 1
ATOM 5745 C C . ALA A 1 719 ? -22.237 -18.152 8.342 1.00 91.25 719 ALA A C 1
ATOM 5747 O O . ALA A 1 719 ? -23.347 -18.147 7.807 1.00 91.25 719 ALA A O 1
ATOM 5748 N N . ASP A 1 720 ? -22.076 -18.472 9.630 1.00 91.12 720 ASP A N 1
ATOM 5749 C CA . ASP A 1 720 ? -23.190 -18.855 10.498 1.00 91.12 720 ASP A CA 1
ATOM 5750 C C . ASP A 1 720 ? -24.215 -17.712 10.628 1.00 91.12 720 ASP A C 1
ATOM 5752 O O . ASP A 1 720 ? -23.938 -16.615 11.133 1.00 91.12 720 ASP A O 1
ATOM 5756 N N . ALA A 1 721 ? -25.430 -17.969 10.141 1.00 86.56 721 ALA A N 1
ATOM 5757 C CA . ALA A 1 721 ? -26.542 -17.029 10.182 1.00 86.56 721 ALA A CA 1
ATOM 5758 C C . ALA A 1 721 ? -27.097 -16.828 11.602 1.00 86.56 721 ALA A C 1
ATOM 5760 O O . ALA A 1 721 ? -27.607 -15.750 11.897 1.00 86.56 721 ALA A O 1
ATOM 5761 N N . ASN A 1 722 ? -26.970 -17.829 12.480 1.00 88.38 722 ASN A N 1
ATOM 5762 C CA . ASN A 1 722 ? -27.465 -17.772 13.857 1.00 88.38 722 ASN A CA 1
ATOM 5763 C C . ASN A 1 722 ? -26.470 -17.101 14.810 1.00 88.38 722 ASN A C 1
ATOM 5765 O O . ASN A 1 722 ? -26.858 -16.655 15.891 1.00 88.38 722 ASN A O 1
ATOM 5769 N N . ARG A 1 723 ? -25.194 -17.007 14.418 1.00 89.50 723 ARG A N 1
ATOM 5770 C CA . ARG A 1 723 ? -24.162 -16.333 15.205 1.00 89.50 723 ARG A CA 1
ATOM 5771 C C . ARG A 1 723 ? -24.401 -14.823 15.212 1.00 89.50 723 ARG A C 1
ATOM 5773 O O . ARG A 1 723 ? -24.212 -14.141 14.201 1.00 89.50 723 ARG A O 1
ATOM 5780 N N . LYS A 1 724 ? -24.793 -14.302 16.375 1.00 89.75 724 LYS A N 1
ATOM 5781 C CA . LYS A 1 724 ? -24.964 -12.865 16.619 1.00 89.75 724 LYS A CA 1
ATOM 5782 C C . LYS A 1 724 ? -23.628 -12.228 16.994 1.00 89.75 724 LYS A C 1
ATOM 5784 O O . LYS A 1 724 ? -22.849 -12.824 17.735 1.00 89.75 724 LYS A O 1
ATOM 5789 N N . ARG A 1 725 ? -23.359 -11.029 16.473 1.00 91.00 725 ARG A N 1
ATOM 5790 C CA . ARG A 1 725 ? -22.219 -10.198 16.896 1.00 91.00 725 ARG A CA 1
ATOM 5791 C C . ARG A 1 725 ? -22.425 -9.697 18.326 1.00 91.00 725 ARG A C 1
ATOM 5793 O O . ARG A 1 725 ? -23.567 -9.603 18.762 1.00 91.00 725 ARG A O 1
ATOM 5800 N N . SER A 1 726 ? -21.343 -9.321 19.002 1.00 90.69 726 SER A N 1
ATOM 5801 C CA . SER A 1 726 ? -21.434 -8.732 20.338 1.00 90.69 726 SER A CA 1
ATOM 5802 C C . SER A 1 726 ? -22.221 -7.412 20.350 1.00 90.69 726 SER A C 1
ATOM 5804 O O . SER A 1 726 ? -21.932 -6.521 19.547 1.00 90.69 726 SER A O 1
ATOM 5806 N N . HIS A 1 727 ? -23.126 -7.248 21.321 1.00 85.44 727 HIS A N 1
ATOM 5807 C CA . HIS A 1 727 ? -23.930 -6.033 21.532 1.00 85.44 727 HIS A CA 1
ATOM 5808 C C . HIS A 1 727 ? -23.079 -4.780 21.801 1.00 85.44 727 HIS A C 1
ATOM 5810 O O . HIS A 1 727 ? -23.524 -3.644 21.652 1.00 85.44 727 HIS A O 1
ATOM 5816 N N . VAL A 1 728 ? -21.810 -4.964 22.187 1.00 88.00 728 VAL A N 1
ATOM 5817 C CA . VAL A 1 728 ? -20.839 -3.881 22.381 1.00 88.00 728 VAL A CA 1
ATOM 5818 C C . VAL A 1 728 ? -20.746 -2.976 21.154 1.00 88.00 728 VAL A C 1
ATOM 5820 O O . VAL A 1 728 ? -20.581 -1.768 21.329 1.00 88.00 728 VAL A O 1
ATOM 5823 N N . PHE A 1 729 ? -20.836 -3.548 19.948 1.00 89.06 729 PHE A N 1
ATOM 5824 C CA . PHE A 1 729 ? -20.718 -2.800 18.698 1.00 89.06 729 PHE A CA 1
ATOM 5825 C C . PHE A 1 729 ? -21.904 -1.872 18.440 1.00 89.06 729 PHE A C 1
ATOM 5827 O O . PHE A 1 729 ? -21.740 -0.877 17.736 1.00 89.06 729 PHE A O 1
ATOM 5834 N N . ASP A 1 730 ? -23.060 -2.157 19.040 1.00 84.19 730 ASP A N 1
ATOM 5835 C CA . ASP A 1 730 ? -24.278 -1.386 18.819 1.00 84.19 730 ASP A CA 1
ATOM 5836 C C . ASP A 1 730 ? -24.195 0.006 19.464 1.00 84.19 730 ASP A C 1
ATOM 5838 O O . ASP A 1 730 ? -24.877 0.913 19.014 1.00 84.19 730 ASP A O 1
ATOM 5842 N N . ARG A 1 731 ? -23.296 0.228 20.436 1.00 83.38 731 ARG A N 1
ATOM 5843 C CA . ARG A 1 731 ? -23.043 1.556 21.041 1.00 83.38 731 ARG A CA 1
ATOM 5844 C C . ARG A 1 731 ? -22.460 2.593 20.080 1.00 83.38 731 ARG A C 1
ATOM 5846 O O . ARG A 1 731 ? -22.488 3.783 20.382 1.00 83.38 731 ARG A O 1
ATOM 5853 N N . TYR A 1 732 ? -21.887 2.135 18.973 1.00 89.06 732 TYR A N 1
ATOM 5854 C CA . TYR A 1 732 ? -21.113 2.953 18.048 1.00 89.06 732 TYR A CA 1
ATOM 5855 C C . TYR A 1 732 ? -21.914 3.312 16.793 1.00 89.06 732 TYR A C 1
ATOM 5857 O O . TYR A 1 732 ? -23.032 2.837 16.593 1.00 89.06 732 TYR A O 1
ATOM 5865 N N . ALA A 1 733 ? -21.338 4.146 15.925 1.00 89.81 733 ALA A N 1
ATOM 5866 C CA . ALA A 1 733 ? -22.007 4.598 14.711 1.00 89.81 733 ALA A CA 1
ATOM 5867 C C . ALA A 1 733 ? -22.462 3.423 13.822 1.00 89.81 733 ALA A C 1
ATOM 5869 O O . ALA A 1 733 ? -21.698 2.482 13.543 1.00 89.81 733 ALA A O 1
ATOM 5870 N N . ALA A 1 734 ? -23.717 3.502 13.373 1.00 87.12 734 ALA A N 1
ATOM 5871 C CA . ALA A 1 734 ? -24.375 2.467 12.585 1.00 87.12 734 ALA A CA 1
ATOM 5872 C C . ALA A 1 734 ? -24.017 2.606 11.102 1.00 87.12 734 ALA A C 1
ATOM 5874 O O . ALA A 1 734 ? -23.939 3.717 10.591 1.00 87.12 734 ALA A O 1
ATOM 5875 N N . LEU A 1 735 ? -23.814 1.484 10.410 1.00 87.75 735 LEU A N 1
ATOM 5876 C CA . LEU A 1 735 ? -23.569 1.469 8.966 1.00 87.75 735 LEU A CA 1
ATOM 5877 C C . LEU A 1 735 ? -24.876 1.739 8.205 1.00 87.75 735 LEU A C 1
ATOM 5879 O O . LEU A 1 735 ? -25.901 1.138 8.524 1.00 87.75 735 LEU A O 1
ATOM 5883 N N . VAL A 1 736 ? -24.817 2.597 7.188 1.00 89.19 736 VAL A N 1
ATOM 5884 C CA . VAL A 1 736 ? -25.923 2.889 6.268 1.00 89.19 736 VAL A CA 1
ATOM 5885 C C . VAL A 1 736 ? -25.595 2.270 4.911 1.00 89.19 736 VAL A C 1
ATOM 5887 O O . VAL A 1 736 ? -24.639 2.665 4.242 1.00 89.19 736 VAL A O 1
ATOM 5890 N N . GLU A 1 737 ? -26.362 1.257 4.513 1.00 84.00 737 GLU A N 1
ATOM 5891 C CA . GLU A 1 737 ? -26.171 0.554 3.234 1.00 84.00 737 GLU A CA 1
ATOM 5892 C C . GLU A 1 737 ? -27.138 1.058 2.150 1.00 84.00 737 GLU A C 1
ATOM 5894 O O . GLU A 1 737 ? -26.846 0.974 0.957 1.00 84.00 737 GLU A O 1
ATOM 5899 N N . ASP A 1 738 ? -28.263 1.641 2.546 1.00 86.94 738 ASP A N 1
ATOM 5900 C CA . ASP A 1 738 ? -29.306 2.202 1.697 1.00 86.94 738 ASP A CA 1
ATOM 5901 C C . ASP A 1 738 ? -29.160 3.725 1.615 1.00 86.94 738 ASP A C 1
ATOM 5903 O O . ASP A 1 738 ? -29.788 4.463 2.362 1.00 86.94 738 ASP A O 1
ATOM 5907 N N . ILE A 1 739 ? -28.307 4.199 0.711 1.00 90.31 739 ILE A N 1
ATOM 5908 C CA . ILE A 1 739 ? -28.254 5.608 0.311 1.00 90.31 739 ILE A CA 1
ATOM 5909 C C . ILE A 1 739 ? -28.329 5.657 -1.213 1.00 90.31 739 ILE A C 1
ATOM 5911 O O . ILE A 1 739 ? -27.684 4.834 -1.886 1.00 90.31 739 ILE A O 1
ATOM 5915 N N . ASP A 1 740 ? -29.175 6.541 -1.733 1.00 93.06 740 ASP A N 1
ATOM 5916 C CA . ASP A 1 740 ? -29.292 6.798 -3.167 1.00 93.06 740 ASP A CA 1
ATOM 5917 C C . ASP A 1 740 ? -28.354 7.928 -3.623 1.00 93.06 740 ASP A C 1
ATOM 5919 O O . ASP A 1 740 ? -27.648 8.543 -2.822 1.00 93.06 740 ASP A O 1
ATOM 5923 N N . ASP A 1 741 ? -28.293 8.156 -4.933 1.00 92.00 741 ASP A N 1
ATOM 5924 C CA . ASP A 1 741 ? -27.352 9.103 -5.532 1.00 92.00 741 ASP A CA 1
ATOM 5925 C C . ASP A 1 741 ? -27.678 10.570 -5.202 1.00 92.00 741 ASP A C 1
ATOM 5927 O O . ASP A 1 741 ? -26.758 11.388 -5.175 1.00 92.00 741 ASP A O 1
ATOM 5931 N N . GLU A 1 742 ? -28.947 10.922 -4.954 1.00 92.50 742 GLU A N 1
ATOM 5932 C CA . GLU A 1 742 ? -29.335 12.282 -4.547 1.00 92.50 742 GLU A CA 1
ATOM 5933 C C . GLU A 1 742 ? -28.966 12.508 -3.076 1.00 92.50 742 GLU A C 1
ATOM 5935 O O . GLU A 1 742 ? -28.313 13.492 -2.729 1.00 92.50 742 GLU A O 1
ATOM 5940 N N . GLU A 1 743 ? -29.284 11.538 -2.221 1.00 94.19 743 GLU A N 1
ATOM 5941 C CA . GLU A 1 743 ? -28.939 11.541 -0.802 1.00 94.19 743 GLU A CA 1
ATOM 5942 C C . GLU A 1 743 ? -27.423 11.559 -0.558 1.00 94.19 743 GLU A C 1
ATOM 5944 O O . GLU A 1 743 ? -26.965 12.171 0.410 1.00 94.19 743 GLU A O 1
ATOM 5949 N N . ALA A 1 744 ? -26.640 10.910 -1.426 1.00 94.06 744 ALA A N 1
ATOM 5950 C CA . ALA A 1 744 ? -25.184 10.834 -1.341 1.00 94.06 744 ALA A CA 1
ATOM 5951 C C . ALA A 1 744 ? -24.461 12.091 -1.857 1.00 94.06 744 ALA A C 1
ATOM 5953 O O . ALA A 1 744 ? -23.229 12.130 -1.837 1.00 94.06 744 ALA A O 1
ATOM 5954 N N . GLN A 1 745 ? -25.157 13.132 -2.315 1.00 95.25 745 GLN A N 1
ATOM 5955 C CA . GLN A 1 745 ? -24.464 14.349 -2.742 1.00 95.25 745 GLN A CA 1
ATOM 5956 C C . GLN A 1 745 ? -23.721 15.012 -1.562 1.00 95.25 745 GLN A C 1
ATOM 5958 O O . GLN A 1 745 ? -24.264 15.072 -0.452 1.00 95.25 745 GLN A O 1
ATOM 5963 N N . PRO A 1 746 ? -22.468 15.468 -1.764 1.00 95.31 746 PRO A N 1
ATOM 5964 C CA . PRO A 1 746 ? -21.656 16.056 -0.703 1.00 95.31 746 PRO A CA 1
ATOM 5965 C C . PRO A 1 746 ? -22.184 17.445 -0.322 1.00 95.31 746 PRO A C 1
ATOM 5967 O O . PRO A 1 746 ? -22.466 18.267 -1.186 1.00 95.31 746 PRO A O 1
ATOM 5970 N N . VAL A 1 747 ? -22.286 17.708 0.980 1.00 94.88 747 VAL A N 1
ATOM 5971 C CA . VAL A 1 747 ? -22.658 19.014 1.553 1.00 94.88 747 VAL A CA 1
ATOM 5972 C C . VAL A 1 747 ? -21.430 19.711 2.121 1.00 94.88 747 VAL A C 1
ATOM 5974 O O . VAL A 1 747 ? -21.198 20.884 1.861 1.00 94.88 747 VAL A O 1
ATOM 5977 N N . SER A 1 748 ? -20.600 18.981 2.862 1.00 93.38 748 SER A N 1
ATOM 5978 C CA . SER A 1 748 ? -19.319 19.480 3.359 1.00 93.38 748 SER A CA 1
ATOM 5979 C C . SER A 1 748 ? -18.301 18.353 3.419 1.00 93.38 748 SER A C 1
ATOM 5981 O O . SER A 1 748 ? -18.660 17.173 3.453 1.00 93.38 748 SER A O 1
ATOM 5983 N N . ILE A 1 749 ? -17.021 18.706 3.416 1.00 93.19 749 ILE A N 1
ATOM 5984 C CA . ILE A 1 749 ? -15.912 17.760 3.397 1.00 93.19 749 ILE A CA 1
ATOM 5985 C C . ILE A 1 749 ? -14.848 18.155 4.412 1.00 93.19 749 ILE A C 1
ATOM 5987 O O . ILE A 1 749 ? -14.561 19.329 4.613 1.00 93.19 749 ILE A O 1
ATOM 5991 N N . LEU A 1 750 ? -14.241 17.150 5.031 1.00 90.69 750 LEU A N 1
ATOM 5992 C CA . LEU A 1 750 ? -13.067 17.281 5.874 1.00 90.69 750 LEU A CA 1
ATOM 5993 C C . LEU A 1 750 ? -11.977 16.371 5.325 1.00 90.69 750 LEU A C 1
ATOM 5995 O O . LEU A 1 750 ? -12.121 15.143 5.351 1.00 90.69 750 LEU A O 1
ATOM 5999 N N . LEU A 1 751 ? -10.867 16.958 4.887 1.00 86.94 751 LEU A N 1
ATOM 6000 C CA . LEU A 1 751 ? -9.671 16.179 4.588 1.00 86.94 751 LEU A CA 1
ATOM 6001 C C . LEU A 1 751 ? -9.010 15.790 5.911 1.00 86.94 751 LEU A C 1
ATOM 6003 O O . LEU A 1 751 ? -8.689 16.644 6.731 1.00 86.94 751 LEU A O 1
ATOM 6007 N N . ASP A 1 752 ? -8.832 14.492 6.142 1.00 74.81 752 ASP A N 1
ATOM 6008 C CA . ASP A 1 752 ? -8.182 13.992 7.354 1.00 74.81 752 ASP A CA 1
ATOM 6009 C C . ASP A 1 752 ? -7.157 12.931 6.981 1.00 74.81 752 ASP A C 1
ATOM 6011 O O . ASP A 1 752 ? -7.461 11.734 6.951 1.00 74.81 752 ASP A O 1
ATOM 6015 N N . PRO A 1 753 ? -5.921 13.347 6.700 1.00 64.19 753 PRO A N 1
ATOM 6016 C CA . PRO A 1 753 ? -4.931 12.412 6.203 1.00 64.19 753 PRO A CA 1
ATOM 6017 C C . PRO A 1 753 ? -4.312 11.570 7.328 1.00 64.19 753 PRO A C 1
ATOM 6019 O O . PRO A 1 753 ? -3.634 10.590 7.037 1.00 64.19 753 PRO A O 1
ATOM 6022 N N . SER A 1 754 ? -4.633 11.845 8.604 1.00 60.22 754 SER A N 1
ATOM 6023 C CA . SER A 1 754 ? -4.320 10.931 9.716 1.00 60.22 754 SER A CA 1
ATOM 6024 C C . SER A 1 754 ? -5.073 9.595 9.612 1.00 60.22 754 SER A C 1
ATOM 6026 O O . SER A 1 754 ? -4.625 8.579 10.149 1.00 60.22 754 SER A O 1
ATOM 6028 N N . LEU A 1 755 ? -6.180 9.555 8.853 1.00 56.88 755 LEU A N 1
ATOM 6029 C CA . LEU A 1 755 ? -6.854 8.306 8.488 1.00 56.88 755 LEU A CA 1
ATOM 6030 C C . LEU A 1 755 ? -5.954 7.382 7.659 1.00 56.88 755 LEU A C 1
ATOM 6032 O O . LEU A 1 755 ? -6.196 6.177 7.643 1.00 56.88 755 LEU A O 1
ATOM 6036 N N . ASP A 1 756 ? -4.937 7.915 6.976 1.00 52.88 756 ASP A N 1
ATOM 6037 C CA . ASP A 1 756 ? -3.990 7.118 6.195 1.00 52.88 756 ASP A CA 1
ATOM 6038 C C . ASP A 1 756 ? -2.931 6.446 7.092 1.00 52.88 756 ASP A C 1
ATOM 6040 O O . ASP A 1 756 ? -2.668 5.253 6.943 1.00 52.88 756 ASP A O 1
ATOM 6044 N N . ASP A 1 757 ? -2.427 7.146 8.116 1.00 49.53 757 ASP A N 1
ATOM 6045 C CA . ASP A 1 757 ? -1.426 6.627 9.067 1.00 49.53 757 ASP A CA 1
ATOM 6046 C C . ASP A 1 757 ? -1.954 5.470 9.937 1.00 49.53 757 ASP A C 1
ATOM 6048 O O . ASP A 1 757 ? -1.212 4.557 10.300 1.00 49.53 757 ASP A O 1
ATOM 6052 N N . MET A 1 758 ? -3.260 5.442 10.225 1.00 46.41 758 MET A N 1
ATOM 6053 C CA . MET A 1 758 ? -3.915 4.340 10.951 1.00 46.41 758 MET A CA 1
ATOM 6054 C C . MET A 1 758 ? -3.986 3.030 10.144 1.00 46.41 758 MET A C 1
ATOM 6056 O O . MET A 1 758 ? -4.483 2.016 10.649 1.00 46.41 758 MET A O 1
ATOM 6060 N N . ARG A 1 759 ? -3.537 3.033 8.881 1.00 52.94 759 ARG A N 1
ATOM 6061 C CA . ARG A 1 759 ? -3.681 1.901 7.960 1.00 52.94 759 ARG A CA 1
ATOM 6062 C C . ARG A 1 759 ? -2.385 1.110 7.774 1.00 52.94 759 ARG A C 1
ATOM 6064 O O . ARG A 1 759 ? -2.491 -0.080 7.480 1.00 52.94 759 ARG A O 1
ATOM 6071 N N . ASP A 1 760 ? -1.197 1.678 7.972 1.00 41.84 760 ASP A N 1
ATOM 6072 C CA . ASP A 1 760 ? 0.071 1.062 7.540 1.00 41.84 760 ASP A CA 1
ATOM 6073 C C . ASP A 1 760 ? 0.869 0.329 8.633 1.00 41.84 760 ASP A C 1
ATOM 6075 O O . ASP A 1 760 ? 1.925 0.762 9.078 1.00 41.84 760 ASP A O 1
ATOM 6079 N N . ASP A 1 761 ? 0.417 -0.883 8.973 1.00 39.81 761 ASP A N 1
ATOM 6080 C CA . ASP A 1 761 ? 1.244 -1.885 9.675 1.00 39.81 761 ASP A CA 1
ATOM 6081 C C . ASP A 1 761 ? 2.064 -2.785 8.710 1.00 39.81 761 ASP A C 1
ATOM 6083 O O . ASP A 1 761 ? 2.848 -3.617 9.165 1.00 39.81 761 ASP A O 1
ATOM 6087 N N . GLU A 1 762 ? 1.905 -2.673 7.379 1.00 39.84 762 GLU A N 1
ATOM 6088 C CA . GLU A 1 762 ? 2.523 -3.611 6.407 1.00 39.84 762 GLU A CA 1
ATOM 6089 C C . GLU A 1 762 ? 3.531 -3.011 5.415 1.00 39.84 762 GLU A C 1
ATOM 6091 O O . GLU A 1 762 ? 4.236 -3.772 4.756 1.00 39.84 762 GLU A O 1
ATOM 6096 N N . ALA A 1 763 ? 3.685 -1.691 5.330 1.00 35.06 763 ALA A N 1
ATOM 6097 C CA . ALA A 1 763 ? 4.720 -1.077 4.503 1.00 35.06 763 ALA A CA 1
ATOM 6098 C C . ALA A 1 763 ? 5.361 0.075 5.273 1.00 35.06 763 ALA A C 1
ATOM 6100 O O . ALA A 1 763 ? 4.755 1.117 5.487 1.00 35.06 763 ALA A O 1
ATOM 6101 N N . GLY A 1 764 ? 6.600 -0.121 5.721 1.00 35.00 764 GLY A N 1
ATOM 6102 C CA . GLY A 1 764 ? 7.392 0.995 6.214 1.00 35.00 764 GLY A CA 1
ATOM 6103 C C . GLY A 1 764 ? 7.628 1.996 5.084 1.00 35.00 764 GLY A C 1
ATOM 6104 O O . GLY A 1 764 ? 8.149 1.614 4.040 1.00 35.00 764 GLY A O 1
ATOM 6105 N N . GLY A 1 765 ? 7.299 3.263 5.334 1.00 36.09 765 GLY A N 1
ATOM 6106 C CA . GLY A 1 765 ? 7.863 4.396 4.601 1.00 36.09 765 GLY A CA 1
ATOM 6107 C C . GLY A 1 765 ? 6.924 5.087 3.617 1.00 36.09 765 GLY A C 1
ATOM 6108 O O . GLY A 1 765 ? 7.100 4.957 2.413 1.00 36.09 765 GLY A O 1
ATOM 6109 N N . ALA A 1 766 ? 5.971 5.857 4.137 1.00 37.06 766 ALA A N 1
ATOM 6110 C CA . ALA A 1 766 ? 5.711 7.258 3.777 1.00 37.06 766 ALA A CA 1
ATOM 6111 C C . ALA A 1 766 ? 4.356 7.637 4.381 1.00 37.06 766 ALA A C 1
ATOM 6113 O O . ALA A 1 766 ? 3.341 7.672 3.683 1.00 37.06 766 ALA A O 1
ATOM 6114 N N . ALA A 1 767 ? 4.359 7.914 5.689 1.00 40.81 767 ALA A N 1
ATOM 6115 C CA . ALA A 1 767 ? 3.266 8.635 6.325 1.00 40.81 767 ALA A CA 1
ATOM 6116 C C . ALA A 1 767 ? 2.904 9.857 5.461 1.00 40.81 767 ALA A C 1
ATOM 6118 O O . ALA A 1 767 ? 3.743 10.382 4.707 1.00 40.81 767 ALA A O 1
ATOM 6119 N N . TRP A 1 768 ? 1.700 10.398 5.619 1.00 44.41 768 TRP A N 1
ATOM 6120 C CA . TRP A 1 768 ? 1.574 11.847 5.487 1.00 44.41 768 TRP A CA 1
ATOM 6121 C C . TRP A 1 768 ? 2.369 12.432 6.655 1.00 44.41 768 TRP A C 1
ATOM 6123 O O . TRP A 1 768 ? 1.802 12.891 7.637 1.00 44.41 768 TRP A O 1
ATOM 6133 N N . ALA A 1 769 ? 3.705 12.312 6.587 1.00 43.78 769 ALA A N 1
ATOM 6134 C CA . ALA A 1 769 ? 4.611 13.080 7.396 1.00 43.78 769 ALA A CA 1
ATOM 6135 C C . ALA A 1 769 ? 4.183 14.490 7.056 1.00 43.78 769 ALA A C 1
ATOM 6137 O O . ALA A 1 769 ? 4.443 14.957 5.944 1.00 43.78 769 ALA A O 1
ATOM 6138 N N . LEU A 1 770 ? 3.373 15.055 7.956 1.00 47.06 770 LEU A N 1
ATOM 6139 C CA . LEU A 1 770 ? 3.060 16.461 8.037 1.00 47.06 770 LEU A CA 1
ATOM 6140 C C . LEU A 1 770 ? 4.343 17.123 7.572 1.00 47.06 770 LEU A C 1
ATOM 6142 O O . LEU A 1 770 ? 5.372 16.903 8.214 1.00 47.06 770 LEU A O 1
ATOM 6146 N N . LEU A 1 771 ? 4.334 17.760 6.393 1.00 52.28 771 LEU A N 1
ATOM 6147 C CA . LEU A 1 771 ? 5.460 18.602 6.000 1.00 52.28 771 LEU A CA 1
ATOM 6148 C C . LEU A 1 771 ? 5.746 19.412 7.259 1.00 52.28 771 LEU A C 1
ATOM 6150 O O . LEU A 1 771 ? 4.821 20.077 7.723 1.00 52.28 771 LEU A O 1
ATOM 6154 N N . GLU A 1 772 ? 6.912 19.205 7.888 1.00 49.50 772 GLU A N 1
ATOM 6155 C CA . GLU A 1 772 ? 7.127 19.554 9.310 1.00 49.50 772 GLU A CA 1
ATOM 6156 C C . GLU A 1 772 ? 6.887 21.057 9.573 1.00 49.50 772 GLU A C 1
ATOM 6158 O O . GLU A 1 772 ? 6.729 21.474 10.718 1.00 49.50 772 GLU A O 1
ATOM 6163 N N . ASP A 1 773 ? 6.763 21.829 8.488 1.00 53.12 773 ASP A N 1
ATOM 6164 C CA . ASP A 1 773 ? 6.596 23.270 8.407 1.00 53.12 773 ASP A CA 1
ATOM 6165 C C . ASP A 1 773 ? 5.232 23.751 7.844 1.00 53.12 773 ASP A C 1
ATOM 6167 O O . ASP A 1 773 ? 5.071 24.953 7.635 1.00 53.12 773 ASP A O 1
ATOM 6171 N N . ILE A 1 774 ? 4.252 22.876 7.563 1.00 58.84 774 ILE A N 1
ATOM 6172 C CA . ILE A 1 774 ? 2.921 23.287 7.068 1.00 58.84 774 ILE A CA 1
ATOM 6173 C C . ILE A 1 774 ? 1.860 23.145 8.158 1.00 58.84 774 ILE A C 1
ATOM 6175 O O . ILE A 1 774 ? 1.658 22.076 8.730 1.00 58.84 774 ILE A O 1
ATOM 6179 N N . ASP A 1 775 ? 1.152 24.244 8.401 1.00 60.50 775 ASP A N 1
ATOM 6180 C CA . ASP A 1 775 ? 0.083 24.339 9.383 1.00 60.50 775 ASP A CA 1
ATOM 6181 C C . ASP A 1 775 ? -1.286 24.050 8.742 1.00 60.50 775 ASP A C 1
ATOM 6183 O O . ASP A 1 775 ? -1.760 24.786 7.872 1.00 60.50 775 ASP A O 1
ATOM 6187 N N . TYR A 1 776 ? -1.919 22.948 9.145 1.00 67.69 776 TYR A N 1
ATOM 6188 C CA . TYR A 1 776 ? -3.138 22.409 8.527 1.00 67.69 776 TYR A CA 1
ATOM 6189 C C . TYR A 1 776 ? -4.402 22.786 9.315 1.00 67.69 776 TYR A C 1
ATOM 6191 O O . TYR A 1 776 ? -5.239 21.929 9.606 1.00 67.69 776 TYR A O 1
ATOM 6199 N N . PHE A 1 777 ? -4.521 24.059 9.706 1.00 58.62 777 PHE A N 1
ATOM 6200 C CA . PHE A 1 777 ? -5.589 24.533 10.595 1.00 58.62 777 PHE A CA 1
ATOM 6201 C C . PHE A 1 777 ? -7.009 24.328 10.040 1.00 58.62 777 PHE A C 1
ATOM 6203 O O . PHE A 1 777 ? -7.909 24.068 10.841 1.00 58.62 777 PHE A O 1
ATOM 6210 N N . ASP A 1 778 ? -7.223 24.409 8.715 1.00 64.25 778 ASP A N 1
ATOM 6211 C CA . ASP A 1 778 ? -8.574 24.382 8.139 1.00 64.25 778 ASP A CA 1
ATOM 6212 C C . ASP A 1 778 ? -8.736 23.464 6.916 1.00 64.25 778 ASP A C 1
ATOM 6214 O O . ASP A 1 778 ? -8.766 23.878 5.755 1.00 64.25 778 ASP A O 1
ATOM 6218 N N . LEU A 1 779 ? -8.861 22.167 7.201 1.00 80.25 779 LEU A N 1
ATOM 6219 C CA . LEU A 1 779 ? -9.131 21.128 6.202 1.00 80.25 779 LEU A CA 1
ATOM 6220 C C . LEU A 1 779 ? -10.628 20.835 6.007 1.00 80.25 779 LEU A C 1
ATOM 6222 O O . LEU A 1 779 ? -10.966 19.867 5.321 1.00 80.25 779 LEU A O 1
ATOM 6226 N N . CYS A 1 780 ? -11.513 21.612 6.641 1.00 86.69 780 CYS A N 1
ATOM 6227 C CA . CYS A 1 780 ? -12.961 21.452 6.548 1.00 86.69 780 CYS A CA 1
ATOM 6228 C C . CYS A 1 780 ? -13.553 22.543 5.652 1.00 86.69 780 CYS A C 1
ATOM 6230 O O . CYS A 1 780 ? -13.247 23.714 5.836 1.00 86.69 780 CYS A O 1
ATOM 6232 N N . ALA A 1 781 ? -14.428 22.182 4.718 1.00 90.38 781 ALA A N 1
ATOM 6233 C CA . ALA A 1 781 ? -15.048 23.138 3.806 1.00 90.38 781 ALA A CA 1
ATOM 6234 C C . ALA A 1 781 ? -16.481 22.743 3.439 1.00 90.38 781 ALA A C 1
ATOM 6236 O O . ALA A 1 781 ? -16.799 21.557 3.324 1.00 90.38 781 ALA A O 1
ATOM 6237 N N . GLU A 1 782 ? -17.328 23.747 3.222 1.00 92.44 782 GLU A N 1
ATOM 6238 C CA . GLU A 1 782 ? -18.623 23.579 2.557 1.00 92.44 782 GLU A CA 1
ATOM 6239 C C . GLU A 1 782 ? -18.399 23.279 1.070 1.00 92.44 782 GLU A C 1
ATOM 6241 O O . GLU A 1 782 ? -17.484 23.829 0.450 1.00 92.44 782 GLU A O 1
ATOM 6246 N N . VAL A 1 783 ? -19.230 22.405 0.507 1.00 94.44 783 VAL A N 1
ATOM 6247 C CA . VAL A 1 783 ? -19.173 22.002 -0.900 1.00 94.44 783 VAL A CA 1
ATOM 6248 C C . VAL A 1 783 ? -20.317 22.659 -1.662 1.00 94.44 783 VAL A C 1
ATOM 6250 O O . VAL A 1 783 ? -21.468 22.632 -1.225 1.00 94.44 783 VAL A O 1
ATOM 6253 N N . ASP A 1 784 ? -20.013 23.246 -2.817 1.00 93.56 784 ASP A N 1
ATOM 6254 C CA . ASP A 1 784 ? -21.038 23.750 -3.726 1.00 93.56 784 ASP A CA 1
ATOM 6255 C C . ASP A 1 784 ? -21.869 22.583 -4.284 1.00 93.56 784 ASP A C 1
ATOM 6257 O O . ASP A 1 784 ? -21.340 21.663 -4.907 1.00 93.56 784 ASP A O 1
ATOM 6261 N N . GLY A 1 785 ? -23.183 22.612 -4.053 1.00 84.19 785 GLY A N 1
ATOM 6262 C CA . GLY A 1 785 ? -24.075 21.511 -4.418 1.00 84.19 785 GLY A CA 1
ATOM 6263 C C . GLY A 1 785 ? -24.325 21.344 -5.922 1.00 84.19 785 GLY A C 1
ATOM 6264 O O . GLY A 1 785 ? -24.818 20.293 -6.324 1.00 84.19 785 GLY A O 1
ATOM 6265 N N . GLU A 1 786 ? -24.015 22.343 -6.756 1.00 84.25 786 GLU A N 1
ATOM 6266 C CA . GLU A 1 786 ? -24.153 22.247 -8.216 1.00 84.25 786 GLU A CA 1
ATOM 6267 C C . GLU A 1 786 ? -22.846 21.801 -8.883 1.00 84.25 786 GLU A C 1
ATOM 6269 O O . GLU A 1 786 ? -22.883 21.049 -9.862 1.00 84.25 786 GLU A O 1
ATOM 6274 N N . THR A 1 787 ? -21.696 22.263 -8.381 1.00 87.00 787 THR A N 1
ATOM 6275 C CA . THR A 1 787 ? -20.388 22.042 -9.022 1.00 87.00 787 THR A CA 1
ATOM 6276 C C . THR A 1 787 ? -19.502 21.022 -8.309 1.00 87.00 787 THR A C 1
ATOM 6278 O O . THR A 1 787 ? -18.584 20.484 -8.930 1.00 87.00 787 THR A O 1
ATOM 6281 N N . GLY A 1 788 ? -19.751 20.740 -7.027 1.00 91.06 788 GLY A N 1
ATOM 6282 C CA . GLY A 1 788 ? -18.877 19.928 -6.178 1.00 91.06 788 GLY A CA 1
ATOM 6283 C C . GLY A 1 788 ? -17.576 20.635 -5.781 1.00 91.06 788 GLY A C 1
ATOM 6284 O O . GLY A 1 788 ? -16.655 19.988 -5.277 1.00 91.06 788 GLY A O 1
ATOM 6285 N N . GLU A 1 789 ? -17.453 21.939 -6.040 1.00 95.00 789 GLU A N 1
ATOM 6286 C CA . GLU A 1 789 ? -16.257 22.729 -5.736 1.00 95.00 789 GLU A CA 1
ATOM 6287 C C . GLU A 1 789 ? -16.218 23.152 -4.262 1.00 95.00 789 GLU A C 1
ATOM 6289 O O . GLU A 1 789 ? -17.242 23.454 -3.651 1.00 95.00 789 GLU A O 1
ATOM 6294 N N . PHE A 1 790 ? -15.017 23.183 -3.686 1.00 94.81 790 PHE A N 1
ATOM 6295 C CA . PHE A 1 790 ? -14.769 23.671 -2.330 1.00 94.81 790 PHE A CA 1
ATOM 6296 C C . PHE A 1 790 ? -13.349 24.235 -2.206 1.00 94.81 790 PHE A C 1
ATOM 6298 O O . PHE A 1 790 ? -12.467 23.936 -3.014 1.00 94.81 790 PHE A O 1
ATOM 6305 N N . VAL A 1 791 ? -13.111 25.051 -1.181 1.00 91.12 791 VAL A N 1
ATOM 6306 C CA . VAL A 1 791 ? -11.798 25.653 -0.905 1.00 91.12 791 VAL A CA 1
ATOM 6307 C C . VAL A 1 791 ? -11.408 25.338 0.531 1.00 91.12 791 VAL A C 1
ATOM 6309 O O . VAL A 1 791 ? -12.200 25.556 1.442 1.00 91.12 791 VAL A O 1
ATOM 6312 N N . ILE A 1 792 ? -10.193 24.827 0.723 1.00 89.06 792 ILE A N 1
ATOM 6313 C CA . ILE A 1 792 ? -9.581 24.616 2.044 1.00 89.06 792 ILE A CA 1
ATOM 6314 C C . ILE A 1 792 ? -8.418 25.586 2.236 1.00 89.06 792 ILE A C 1
ATOM 6316 O O . ILE A 1 792 ? -7.838 26.059 1.253 1.00 89.06 792 ILE A O 1
ATOM 6320 N N . GLN A 1 793 ? -8.044 25.837 3.488 1.00 84.69 793 GLN A N 1
ATOM 6321 C CA . GLN A 1 793 ? -6.916 26.701 3.817 1.00 84.69 793 GLN A CA 1
ATOM 6322 C C . GLN A 1 793 ? -5.756 25.872 4.383 1.00 84.69 793 GLN A C 1
ATOM 6324 O O . GLN A 1 793 ? -5.899 25.158 5.377 1.00 84.69 793 GLN A O 1
ATOM 6329 N N . ILE A 1 794 ? -4.592 25.965 3.736 1.00 80.00 794 ILE A N 1
ATOM 6330 C CA . ILE A 1 794 ? -3.354 25.300 4.162 1.00 80.00 794 ILE A CA 1
ATOM 6331 C C . ILE A 1 794 ? -2.291 26.386 4.352 1.00 80.00 794 ILE A C 1
ATOM 6333 O O . ILE A 1 794 ? -1.840 26.998 3.384 1.00 80.00 794 ILE A O 1
ATOM 6337 N N . GLY A 1 795 ? -1.908 26.657 5.603 1.00 77.12 795 GLY A N 1
ATOM 6338 C CA . GLY A 1 795 ? -1.139 27.854 5.949 1.00 77.12 795 GLY A CA 1
ATOM 6339 C C . GLY A 1 795 ? -1.862 29.142 5.524 1.00 77.12 795 GLY A C 1
ATOM 6340 O O . GLY A 1 795 ? -3.020 29.364 5.879 1.00 77.12 795 GLY A O 1
ATOM 6341 N N . ASP A 1 796 ? -1.182 29.974 4.734 1.00 78.06 796 ASP A N 1
ATOM 6342 C CA . ASP A 1 796 ? -1.729 31.221 4.175 1.00 78.06 796 ASP A CA 1
ATOM 6343 C C . ASP A 1 796 ? -2.307 31.052 2.752 1.00 78.06 796 ASP A C 1
ATOM 6345 O O . ASP A 1 796 ? -2.711 32.036 2.131 1.00 78.06 796 ASP A O 1
ATOM 6349 N N . GLU A 1 797 ? -2.335 29.830 2.203 1.00 81.06 797 GLU A N 1
ATOM 6350 C CA . GLU A 1 797 ? -2.819 29.577 0.842 1.00 81.06 797 GLU A CA 1
ATOM 6351 C C . GLU A 1 797 ? -4.253 29.026 0.813 1.00 81.06 797 GLU A C 1
ATOM 6353 O O . GLU A 1 797 ? -4.594 28.071 1.516 1.00 81.06 797 GLU A O 1
ATOM 6358 N N . GLU A 1 798 ? -5.078 29.597 -0.070 1.00 87.50 798 GLU A N 1
ATOM 6359 C CA . GLU A 1 798 ? -6.374 29.038 -0.463 1.00 87.50 798 GLU A CA 1
ATOM 6360 C C . GLU A 1 798 ? -6.173 27.964 -1.535 1.00 87.50 798 GLU A C 1
ATOM 6362 O O . GLU A 1 798 ? -5.578 28.203 -2.592 1.00 87.50 798 GLU A O 1
ATOM 6367 N N . VAL A 1 799 ? -6.687 26.765 -1.271 1.00 87.69 799 VAL A N 1
ATOM 6368 C CA . VAL A 1 799 ? -6.464 25.591 -2.113 1.00 87.69 799 VAL A CA 1
ATOM 6369 C C . VAL A 1 799 ? -7.793 25.137 -2.720 1.00 87.69 799 VAL A C 1
ATOM 6371 O O . VAL A 1 799 ? -8.607 24.519 -2.026 1.00 87.69 799 VAL A O 1
ATOM 6374 N N . PRO A 1 800 ? -8.039 25.417 -4.015 1.00 90.25 800 PRO A N 1
ATOM 6375 C CA . PRO A 1 800 ? -9.269 25.010 -4.678 1.00 90.25 800 PRO A CA 1
ATOM 6376 C C . PRO A 1 800 ? -9.277 23.503 -4.944 1.00 90.25 800 PRO A C 1
ATOM 6378 O O . PRO A 1 800 ? -8.303 22.919 -5.437 1.00 90.25 800 PRO A O 1
ATOM 6381 N N . CYS A 1 801 ? -10.404 22.880 -4.630 1.00 92.81 801 CYS A N 1
ATOM 6382 C CA . CYS A 1 801 ? -10.639 21.451 -4.735 1.00 92.81 801 CYS A CA 1
ATOM 6383 C C . CYS A 1 801 ? -12.026 21.183 -5.331 1.00 92.81 801 CYS A C 1
ATOM 6385 O O . CYS A 1 801 ? -12.898 22.047 -5.356 1.00 92.81 801 CYS A O 1
ATOM 6387 N N . SER A 1 802 ? -12.236 19.958 -5.799 1.00 93.56 802 SER A N 1
ATOM 6388 C CA . SER A 1 802 ? -13.553 19.463 -6.203 1.00 93.56 802 SER A CA 1
ATOM 6389 C C . SER A 1 802 ? -13.751 18.041 -5.705 1.00 93.56 802 SER A C 1
ATOM 6391 O O . SER A 1 802 ? -12.774 17.301 -5.552 1.00 93.56 802 SER A O 1
ATOM 6393 N N . VAL A 1 803 ? -14.996 17.665 -5.430 1.00 96.00 803 VAL A N 1
ATOM 6394 C CA . VAL A 1 803 ? -15.385 16.316 -5.023 1.00 96.00 803 VAL A CA 1
ATOM 6395 C C . VAL A 1 803 ? -16.605 15.847 -5.814 1.00 96.00 803 VAL A C 1
ATOM 6397 O O . VAL A 1 803 ? -17.574 16.579 -5.972 1.00 96.00 803 VAL A O 1
ATOM 6400 N N . GLU A 1 804 ? -16.562 14.607 -6.297 1.00 93.69 804 GLU A N 1
ATOM 6401 C CA . GLU A 1 804 ? -17.676 13.951 -6.989 1.00 93.69 804 GLU A CA 1
ATOM 6402 C C . GLU A 1 804 ? -18.022 12.614 -6.320 1.00 93.69 804 GLU A C 1
ATOM 6404 O O . GLU A 1 804 ? -17.129 11.879 -5.886 1.00 93.69 804 GLU A O 1
ATOM 6409 N N . PHE A 1 805 ? -19.311 12.277 -6.248 1.00 94.06 805 PHE A N 1
ATOM 6410 C CA . PHE A 1 805 ? -19.766 10.942 -5.858 1.00 94.06 805 PHE A CA 1
ATOM 6411 C C . PHE A 1 805 ? -19.800 10.012 -7.079 1.00 94.06 805 PHE A C 1
ATOM 6413 O O . PHE A 1 805 ? -20.352 10.357 -8.121 1.00 94.06 805 PHE A O 1
ATOM 6420 N N . ILE A 1 806 ? -19.216 8.818 -6.956 1.00 88.88 806 ILE A N 1
ATOM 6421 C CA . ILE A 1 806 ? -19.145 7.814 -8.025 1.00 88.88 806 ILE A CA 1
ATOM 6422 C C . ILE A 1 806 ? -20.117 6.671 -7.722 1.00 88.88 806 ILE A C 1
ATOM 6424 O O . ILE A 1 806 ? -19.758 5.730 -7.005 1.00 88.88 806 ILE A O 1
ATOM 6428 N N . SER A 1 807 ? -21.308 6.698 -8.324 1.00 85.38 807 SER A N 1
ATOM 6429 C CA . SER A 1 807 ? -22.396 5.738 -8.059 1.00 85.38 807 SER A CA 1
ATOM 6430 C C . SER A 1 807 ? -21.987 4.269 -8.234 1.00 85.38 807 SER A C 1
ATOM 6432 O O . SER A 1 807 ? -22.344 3.422 -7.418 1.00 85.38 807 SER A O 1
ATOM 6434 N N . GLU A 1 808 ? -21.168 3.953 -9.247 1.00 77.12 808 GLU A N 1
ATOM 6435 C CA . GLU A 1 808 ? -20.702 2.581 -9.527 1.00 77.12 808 GLU A CA 1
ATOM 6436 C C . GLU A 1 808 ? -19.899 1.972 -8.369 1.00 77.12 808 GLU A C 1
ATOM 6438 O O . GLU A 1 808 ? -19.993 0.776 -8.086 1.00 77.12 808 GLU A O 1
ATOM 6443 N N . THR A 1 809 ? -19.094 2.801 -7.699 1.00 78.25 809 THR A N 1
ATOM 6444 C CA . THR A 1 809 ? -18.198 2.365 -6.617 1.00 78.25 809 THR A CA 1
ATOM 6445 C C . THR A 1 809 ? -18.719 2.730 -5.231 1.00 78.25 809 THR A C 1
ATOM 6447 O O . THR A 1 809 ? -18.194 2.215 -4.243 1.00 78.25 809 THR A O 1
ATOM 6450 N N . ARG A 1 810 ? -19.742 3.596 -5.158 1.00 85.94 810 ARG A N 1
ATOM 6451 C CA . ARG A 1 810 ? -20.279 4.219 -3.938 1.00 85.94 810 ARG A CA 1
ATOM 6452 C C . ARG A 1 810 ? -19.202 4.903 -3.090 1.00 85.94 810 ARG A C 1
ATOM 6454 O O . ARG A 1 810 ? -19.233 4.846 -1.863 1.00 85.94 810 ARG A O 1
ATOM 6461 N N . LYS A 1 811 ? -18.230 5.522 -3.762 1.00 90.38 811 LYS A N 1
ATOM 6462 C CA . LYS A 1 811 ? -17.114 6.268 -3.167 1.00 90.38 811 LYS A CA 1
ATOM 6463 C C . LYS A 1 811 ? -17.056 7.669 -3.751 1.00 90.38 811 LYS A C 1
ATOM 6465 O O . LYS A 1 811 ? -17.599 7.907 -4.827 1.00 90.38 811 LYS A O 1
ATOM 6470 N N . TYR A 1 812 ? -16.331 8.560 -3.089 1.00 93.38 812 TYR A N 1
ATOM 6471 C CA . TYR A 1 812 ? -16.072 9.892 -3.622 1.00 93.38 812 TYR A CA 1
ATOM 6472 C C . TYR A 1 812 ? -14.690 9.977 -4.255 1.00 93.38 812 TYR A C 1
ATOM 6474 O O . TYR A 1 812 ? -13.758 9.250 -3.885 1.00 93.38 812 TYR A O 1
ATOM 6482 N N . ARG A 1 813 ? -14.554 10.892 -5.209 1.00 91.75 813 ARG A N 1
ATOM 6483 C CA . ARG A 1 813 ? -13.285 11.254 -5.826 1.00 91.75 813 ARG A CA 1
ATOM 6484 C C . ARG A 1 813 ? -13.049 12.744 -5.649 1.00 91.75 813 ARG A C 1
ATOM 6486 O O . ARG A 1 813 ? -13.865 13.552 -6.061 1.00 91.75 813 ARG A O 1
ATOM 6493 N N . ILE A 1 814 ? -11.904 13.078 -5.074 1.00 91.50 814 ILE A N 1
ATOM 6494 C CA . ILE A 1 814 ? -11.392 14.436 -4.940 1.00 91.50 814 ILE A CA 1
ATOM 6495 C C . ILE A 1 814 ? -10.456 14.736 -6.112 1.00 91.50 814 ILE A C 1
ATOM 6497 O O . ILE A 1 814 ? -9.680 13.871 -6.529 1.00 91.50 814 ILE A O 1
ATOM 6501 N N . ALA A 1 815 ? -10.476 15.965 -6.612 1.00 85.62 815 ALA A N 1
ATOM 6502 C CA . ALA A 1 815 ? -9.478 16.480 -7.536 1.00 85.62 815 ALA A CA 1
ATOM 6503 C C . ALA A 1 815 ? -8.992 17.863 -7.089 1.00 85.62 815 ALA A C 1
ATOM 6505 O O . ALA A 1 815 ? -9.789 18.751 -6.794 1.00 85.62 815 ALA A O 1
ATOM 6506 N N . SER A 1 816 ? -7.671 18.048 -7.061 1.00 82.12 816 SER A N 1
ATOM 6507 C CA . SER A 1 816 ? -7.028 19.350 -6.862 1.00 82.12 816 SER A CA 1
ATOM 6508 C 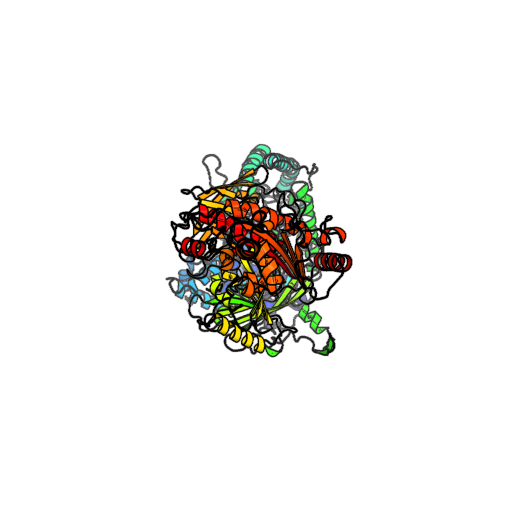C . SER A 1 816 ? -5.578 19.294 -7.335 1.00 82.12 816 SER A C 1
ATOM 6510 O O . SER A 1 816 ? -4.778 18.513 -6.825 1.00 82.12 816 SER A O 1
ATOM 6512 N N . THR A 1 817 ? -5.220 20.130 -8.307 1.00 77.25 817 THR A N 1
ATOM 6513 C CA . THR A 1 817 ? -3.823 20.247 -8.754 1.00 77.25 817 THR A CA 1
ATOM 6514 C C . THR A 1 817 ? -2.958 20.942 -7.708 1.00 77.25 817 THR A C 1
ATOM 6516 O O . THR A 1 817 ? -1.812 20.560 -7.509 1.00 77.25 817 THR A O 1
ATOM 6519 N N . LYS A 1 818 ? -3.528 21.915 -6.991 1.00 75.88 818 LYS A N 1
ATOM 6520 C CA . LYS A 1 818 ? -2.828 22.719 -5.989 1.00 75.88 818 LYS A CA 1
ATOM 6521 C C . LYS A 1 818 ? -2.474 21.914 -4.731 1.00 75.88 818 LYS A C 1
ATOM 6523 O O . LYS A 1 818 ? -1.387 22.092 -4.192 1.00 75.88 818 LYS A O 1
ATOM 6528 N N . LEU A 1 819 ? -3.327 20.971 -4.308 1.00 76.56 819 LEU A N 1
ATOM 6529 C CA . LEU A 1 819 ? -2.981 20.006 -3.248 1.00 76.56 819 LEU A CA 1
ATOM 6530 C C . LEU A 1 819 ? -1.766 19.148 -3.619 1.00 76.56 819 LEU A C 1
ATOM 6532 O O . LEU A 1 819 ? -0.895 18.916 -2.783 1.00 76.56 819 LEU A O 1
ATOM 6536 N N . ASP A 1 820 ? -1.702 18.683 -4.868 1.00 70.75 820 ASP A N 1
ATOM 6537 C CA . ASP A 1 820 ? -0.580 17.873 -5.349 1.00 70.75 820 ASP A CA 1
ATOM 6538 C C . ASP A 1 820 ? 0.715 18.696 -5.498 1.00 70.75 820 ASP A C 1
ATOM 6540 O O . ASP A 1 820 ? 1.806 18.140 -5.384 1.00 70.75 820 ASP A O 1
ATOM 6544 N N . GLU A 1 821 ? 0.614 20.013 -5.710 1.00 69.19 821 GLU A N 1
ATOM 6545 C CA . GLU A 1 821 ? 1.751 20.945 -5.717 1.00 69.19 821 GLU A CA 1
ATOM 6546 C C . GLU A 1 821 ? 2.285 21.247 -4.310 1.00 69.19 821 GLU A C 1
ATOM 6548 O O . GLU A 1 821 ? 3.498 21.326 -4.127 1.00 69.19 821 GLU A O 1
ATOM 6553 N N . LEU A 1 822 ? 1.394 21.415 -3.324 1.00 68.19 822 LEU A N 1
ATOM 6554 C CA . LEU A 1 822 ? 1.757 21.707 -1.930 1.00 68.19 822 LEU A CA 1
ATOM 6555 C C . LEU A 1 822 ? 2.386 20.505 -1.221 1.00 68.19 822 LEU A C 1
ATOM 6557 O O . LEU A 1 822 ? 3.264 20.670 -0.379 1.00 68.19 822 LEU A O 1
ATOM 6561 N N . ALA A 1 823 ? 1.949 19.298 -1.574 1.00 63.53 823 ALA A N 1
ATOM 6562 C CA . ALA A 1 823 ? 2.492 18.047 -1.066 1.00 63.53 823 ALA A CA 1
ATOM 6563 C C . ALA A 1 823 ? 2.931 17.159 -2.238 1.00 63.53 823 ALA A C 1
ATOM 6565 O O . ALA A 1 823 ? 2.261 16.158 -2.540 1.00 63.53 823 ALA A O 1
ATOM 6566 N N . PRO A 1 824 ? 4.046 17.514 -2.908 1.00 56.84 824 PRO A N 1
ATOM 6567 C CA . PRO A 1 824 ? 4.541 16.744 -4.033 1.00 56.84 824 PRO A CA 1
ATOM 6568 C C . PRO A 1 824 ? 4.832 15.317 -3.580 1.00 56.84 824 PRO A C 1
ATOM 6570 O O . PRO A 1 824 ? 5.231 15.064 -2.439 1.00 56.84 824 PRO A O 1
ATOM 6573 N N . ALA A 1 825 ? 4.598 14.366 -4.479 1.00 53.22 825 ALA A N 1
ATOM 6574 C CA . ALA A 1 825 ? 4.799 12.965 -4.166 1.00 53.22 825 ALA A CA 1
ATOM 6575 C C . ALA A 1 825 ? 6.254 12.745 -3.696 1.00 53.22 825 ALA A C 1
ATOM 6577 O O . ALA A 1 825 ? 7.173 13.206 -4.380 1.00 53.22 825 ALA A O 1
ATOM 6578 N N . PRO A 1 826 ? 6.481 12.088 -2.541 1.00 50.03 826 PRO A N 1
ATOM 6579 C CA . PRO A 1 826 ? 7.828 11.902 -2.016 1.00 50.03 826 PRO A CA 1
ATOM 6580 C C . PRO A 1 826 ? 8.705 11.193 -3.052 1.00 50.03 826 PRO A C 1
ATOM 6582 O O . PRO A 1 826 ? 8.234 10.290 -3.747 1.00 50.03 826 PRO A O 1
ATOM 6585 N N . GLU A 1 827 ? 9.978 11.587 -3.158 1.00 43.66 827 GLU A N 1
ATOM 6586 C CA . GLU A 1 827 ? 10.960 10.868 -3.975 1.00 43.66 827 GLU A CA 1
ATOM 6587 C C . GLU A 1 827 ? 11.132 9.457 -3.390 1.00 43.66 827 GLU A C 1
ATOM 6589 O O . GLU A 1 827 ? 11.872 9.233 -2.434 1.00 43.66 827 GLU A O 1
ATOM 6594 N N . GLY A 1 828 ? 10.358 8.506 -3.909 1.00 41.25 828 GLY A N 1
ATOM 6595 C CA . GLY A 1 828 ? 10.417 7.114 -3.498 1.00 41.25 828 GLY A CA 1
ATOM 6596 C C . GLY A 1 828 ? 11.647 6.422 -4.078 1.00 41.25 828 GLY A C 1
ATOM 6597 O O . GLY A 1 828 ? 11.957 6.572 -5.257 1.00 41.25 828 GLY A O 1
ATOM 6598 N N . ASP A 1 829 ? 12.287 5.587 -3.260 1.00 39.19 829 ASP A N 1
ATOM 6599 C CA . ASP A 1 829 ? 13.295 4.602 -3.694 1.00 39.19 829 ASP A CA 1
ATOM 6600 C C . ASP A 1 829 ? 12.641 3.438 -4.489 1.00 39.19 829 ASP A C 1
ATOM 6602 O O . ASP A 1 829 ? 13.320 2.582 -5.061 1.00 39.19 829 ASP A O 1
ATOM 6606 N N . ASP A 1 830 ? 11.300 3.403 -4.520 1.00 37.66 830 ASP A N 1
ATOM 6607 C CA . ASP A 1 830 ? 10.478 2.317 -5.050 1.00 37.66 830 ASP A CA 1
ATOM 6608 C C . ASP A 1 830 ? 9.917 2.636 -6.454 1.00 37.66 830 ASP A C 1
ATOM 6610 O O . ASP A 1 830 ? 9.508 3.753 -6.764 1.00 37.66 830 ASP A O 1
ATOM 6614 N N . ARG A 1 831 ? 9.885 1.624 -7.328 1.00 41.28 831 ARG A N 1
ATOM 6615 C CA . ARG A 1 831 ? 9.741 1.715 -8.806 1.00 41.28 831 ARG A CA 1
ATOM 6616 C C . ARG A 1 831 ? 8.380 2.163 -9.360 1.00 41.28 831 ARG A C 1
ATOM 6618 O O . ARG A 1 831 ? 8.141 2.044 -10.564 1.00 41.28 831 ARG A O 1
ATOM 6625 N N . ARG A 1 832 ? 7.470 2.665 -8.528 1.00 40.84 832 ARG A N 1
ATOM 6626 C CA . ARG A 1 832 ? 6.220 3.295 -8.983 1.00 40.84 832 ARG A CA 1
ATOM 6627 C C . ARG A 1 832 ? 6.329 4.794 -8.743 1.00 40.84 832 ARG A C 1
ATOM 6629 O O . ARG A 1 832 ? 6.851 5.198 -7.712 1.00 40.84 832 ARG A O 1
ATOM 6636 N N . GLN A 1 833 ? 5.808 5.605 -9.672 1.00 42.09 833 GLN A N 1
ATOM 6637 C CA . GLN A 1 833 ? 5.564 7.023 -9.390 1.00 42.09 833 GLN A CA 1
ATOM 6638 C C . GLN A 1 833 ? 4.866 7.103 -8.034 1.00 42.09 833 GLN A C 1
ATOM 6640 O O . GLN A 1 833 ? 3.823 6.465 -7.851 1.00 42.09 833 GLN A O 1
ATOM 6645 N N . ALA A 1 834 ? 5.490 7.793 -7.079 1.00 50.09 834 ALA A N 1
ATOM 6646 C CA . ALA A 1 834 ? 4.880 8.009 -5.785 1.00 50.09 834 ALA A CA 1
ATOM 6647 C C . ALA A 1 834 ? 3.496 8.622 -6.032 1.00 50.09 834 ALA A C 1
ATOM 6649 O O . ALA A 1 834 ? 3.344 9.518 -6.867 1.00 50.09 834 ALA A O 1
ATOM 6650 N N . LEU A 1 835 ? 2.475 8.049 -5.392 1.00 53.84 835 LEU A N 1
ATOM 6651 C CA . LEU A 1 835 ? 1.113 8.537 -5.557 1.00 53.84 835 LEU A CA 1
ATOM 6652 C C . LEU A 1 835 ? 1.074 9.987 -5.081 1.00 53.84 835 LEU A C 1
ATOM 6654 O O . LEU A 1 835 ? 1.606 10.301 -4.011 1.00 53.84 835 LEU A O 1
ATOM 6658 N N . THR A 1 836 ? 0.434 10.853 -5.863 1.00 63.94 836 THR A N 1
ATOM 6659 C CA . THR A 1 836 ? 0.188 12.229 -5.430 1.00 63.94 836 THR A CA 1
ATOM 6660 C C . THR A 1 836 ? -0.689 12.235 -4.174 1.00 63.94 836 THR A C 1
ATOM 6662 O O . THR A 1 836 ? -1.328 11.225 -3.846 1.00 63.94 836 THR A O 1
ATOM 6665 N N . LEU A 1 837 ? -0.715 13.340 -3.425 1.00 71.81 837 LEU A N 1
ATOM 6666 C CA . LEU A 1 837 ? -1.536 13.422 -2.217 1.00 71.81 837 LEU A CA 1
ATOM 6667 C C . LEU A 1 837 ? -3.006 13.124 -2.537 1.00 71.81 837 LEU A C 1
ATOM 6669 O O . LEU A 1 837 ? -3.607 12.279 -1.879 1.00 71.81 837 LEU A O 1
ATOM 6673 N N . VAL A 1 838 ? -3.555 13.715 -3.599 1.00 76.56 838 VAL A N 1
ATOM 6674 C CA . VAL A 1 838 ? -4.935 13.463 -4.035 1.00 76.56 838 VAL A CA 1
ATOM 6675 C C . VAL A 1 838 ? -5.148 11.995 -4.407 1.00 76.56 838 VAL A C 1
ATOM 6677 O O . VAL A 1 838 ? -6.167 11.401 -4.051 1.00 76.56 838 VAL A O 1
ATOM 6680 N N . GLN A 1 839 ? -4.180 11.359 -5.072 1.00 70.50 839 GLN A N 1
ATOM 6681 C CA . GLN A 1 839 ? -4.263 9.930 -5.381 1.00 70.50 839 GLN A CA 1
ATOM 6682 C C . GLN A 1 839 ? -4.267 9.059 -4.119 1.00 70.50 839 GLN A C 1
ATOM 6684 O O . GLN A 1 839 ? -5.011 8.078 -4.075 1.00 70.50 839 GLN A O 1
ATOM 6689 N N . ARG A 1 840 ? -3.484 9.407 -3.088 1.00 69.88 840 ARG A N 1
ATOM 6690 C CA . ARG A 1 840 ? -3.510 8.718 -1.785 1.00 69.88 840 ARG A CA 1
ATOM 6691 C C . ARG A 1 840 ? -4.840 8.924 -1.068 1.00 69.88 840 ARG A C 1
ATOM 6693 O O . ARG A 1 840 ? -5.471 7.935 -0.699 1.00 69.88 840 ARG A O 1
ATOM 6700 N N . LEU A 1 841 ? -5.313 10.170 -0.975 1.00 78.31 841 LEU A N 1
ATOM 6701 C CA . LEU A 1 841 ? -6.606 10.515 -0.374 1.00 78.31 841 LEU A CA 1
ATOM 6702 C C . LEU A 1 841 ? -7.751 9.738 -1.032 1.00 78.31 841 LEU A C 1
ATOM 6704 O O . LEU A 1 841 ? -8.557 9.133 -0.331 1.00 78.31 841 LEU A O 1
ATOM 6708 N N . ASN A 1 842 ? -7.784 9.672 -2.366 1.00 81.25 842 ASN A N 1
ATOM 6709 C CA . ASN A 1 842 ? -8.792 8.921 -3.118 1.00 81.25 842 ASN A CA 1
ATOM 6710 C C . ASN A 1 842 ? -8.660 7.409 -2.949 1.00 81.25 842 ASN A C 1
ATOM 6712 O O . ASN A 1 842 ? -9.655 6.719 -2.723 1.00 81.25 842 ASN A O 1
ATOM 6716 N N . LYS A 1 843 ? -7.441 6.870 -3.045 1.00 73.50 843 LYS A N 1
ATOM 6717 C CA . LYS A 1 843 ? -7.207 5.429 -2.895 1.00 73.50 843 LYS A CA 1
ATOM 6718 C C . LYS A 1 843 ? -7.588 4.950 -1.496 1.00 73.50 843 LYS A C 1
ATOM 6720 O O . LYS A 1 843 ? -8.170 3.877 -1.349 1.00 73.50 843 LYS A O 1
ATOM 6725 N N . GLY A 1 844 ? -7.265 5.749 -0.485 1.00 72.25 844 GLY A N 1
ATOM 6726 C CA . GLY A 1 844 ? -7.597 5.481 0.902 1.00 72.25 844 GLY A CA 1
ATOM 6727 C C . GLY A 1 844 ? -9.018 5.889 1.300 1.00 72.25 844 GLY A C 1
ATOM 6728 O O . GLY A 1 844 ? -9.509 5.399 2.308 1.00 72.25 844 GLY A O 1
ATOM 6729 N N . GLN A 1 845 ? -9.694 6.784 0.577 1.00 85.00 845 GLN A N 1
ATOM 6730 C CA . GLN A 1 845 ? -10.865 7.508 1.105 1.00 85.00 845 GLN A CA 1
ATOM 6731 C C . GLN A 1 845 ? -10.535 8.155 2.469 1.00 85.00 845 GLN A C 1
ATOM 6733 O O . GLN A 1 845 ? -11.209 7.919 3.471 1.00 85.00 845 GLN A O 1
ATOM 6738 N N . ALA A 1 846 ? -9.403 8.866 2.541 1.00 83.31 846 ALA A N 1
ATOM 6739 C CA . ALA A 1 846 ? -8.882 9.503 3.761 1.00 83.31 846 ALA A CA 1
ATOM 6740 C C . ALA A 1 846 ? -9.489 10.906 3.972 1.00 83.31 846 ALA A C 1
ATOM 6742 O O . ALA A 1 846 ? -8.798 11.920 4.036 1.00 83.31 846 ALA A O 1
ATOM 6743 N N . PHE A 1 847 ? -10.816 10.956 4.006 1.00 88.62 847 PHE A N 1
ATOM 6744 C CA . PHE A 1 847 ? -11.612 12.163 4.204 1.00 88.62 847 PHE A CA 1
ATOM 6745 C C . PHE A 1 847 ? -13.003 11.777 4.713 1.00 88.62 847 PHE A C 1
ATOM 6747 O O . PHE A 1 847 ? -13.406 10.611 4.636 1.00 88.62 847 PHE A O 1
ATOM 6754 N N . ARG A 1 848 ? -13.734 12.763 5.231 1.00 91.81 848 ARG A N 1
ATOM 6755 C CA . ARG A 1 848 ? -15.123 12.623 5.679 1.00 91.81 848 ARG A CA 1
ATOM 6756 C C . ARG A 1 848 ? -16.018 13.577 4.922 1.00 91.81 848 ARG A C 1
ATOM 6758 O O . ARG A 1 848 ? -15.567 14.666 4.583 1.00 91.81 848 ARG A O 1
ATOM 6765 N N . ILE A 1 849 ? -17.258 13.180 4.673 1.00 93.94 849 ILE A N 1
ATOM 6766 C CA . ILE A 1 849 ? -18.229 13.998 3.942 1.00 93.94 849 ILE A CA 1
ATOM 6767 C C . ILE A 1 849 ? -19.563 13.980 4.685 1.00 93.94 849 ILE A C 1
ATOM 6769 O O . ILE A 1 849 ? -20.068 12.906 5.014 1.00 93.94 849 ILE A O 1
ATOM 6773 N N . LEU A 1 850 ? -20.136 15.158 4.937 1.00 94.38 850 LEU A N 1
ATOM 6774 C CA . LEU A 1 850 ? -21.558 15.269 5.261 1.00 94.38 850 LEU A CA 1
ATOM 6775 C C . LEU A 1 850 ? -22.357 15.142 3.969 1.00 94.38 850 LEU A C 1
ATOM 6777 O O . LEU A 1 850 ? -22.007 15.758 2.964 1.00 94.38 850 LEU A O 1
ATOM 6781 N N . THR A 1 851 ? -23.411 14.339 3.996 1.00 95.06 851 THR A N 1
ATOM 6782 C CA . THR A 1 851 ? -24.249 14.067 2.823 1.00 95.06 851 THR A CA 1
ATOM 6783 C C . THR A 1 851 ? -25.528 14.901 2.842 1.00 95.06 851 THR A C 1
ATOM 6785 O O . THR A 1 851 ? -25.884 15.443 3.888 1.00 95.06 851 THR A O 1
ATOM 6788 N N . GLN A 1 852 ? -26.266 14.959 1.728 1.00 94.00 852 GLN A N 1
ATOM 6789 C CA . GLN A 1 852 ? -27.599 15.581 1.702 1.00 94.00 852 GLN A CA 1
ATOM 6790 C C . GLN A 1 852 ? -28.599 14.885 2.629 1.00 94.00 852 GLN A C 1
ATOM 6792 O O . GLN A 1 852 ? -29.521 15.525 3.136 1.00 94.00 852 GLN A O 1
ATOM 6797 N N . ARG A 1 853 ? -28.423 13.585 2.886 1.00 93.94 853 ARG A N 1
ATOM 6798 C CA . ARG A 1 853 ? -29.203 12.895 3.911 1.00 93.94 853 ARG A CA 1
ATOM 6799 C C . ARG A 1 853 ? -28.791 13.344 5.310 1.00 93.94 853 ARG A C 1
ATOM 6801 O O . ARG A 1 853 ? -27.681 13.064 5.768 1.00 93.94 853 ARG A O 1
ATOM 6808 N N . ASP A 1 854 ? -29.735 13.980 6.000 1.00 88.44 854 ASP A N 1
ATOM 6809 C CA . ASP A 1 854 ? -29.576 14.429 7.381 1.00 88.44 854 ASP A CA 1
ATOM 6810 C C . ASP A 1 854 ? -29.108 13.289 8.299 1.00 88.44 854 ASP A C 1
ATOM 6812 O O . ASP A 1 854 ? -29.696 12.207 8.344 1.00 88.44 854 ASP A O 1
ATOM 6816 N N . GLY A 1 855 ? -28.055 13.557 9.076 1.00 87.38 855 GLY A N 1
ATOM 6817 C CA . GLY A 1 855 ? -27.524 12.622 10.069 1.00 87.38 855 GLY A CA 1
ATOM 6818 C C . GLY A 1 855 ? -26.634 11.511 9.508 1.00 87.38 855 GLY A C 1
ATOM 6819 O O . GLY A 1 855 ? -26.198 10.665 10.285 1.00 87.38 855 GLY A O 1
ATOM 6820 N N . VAL A 1 856 ? -26.322 11.511 8.208 1.00 93.50 856 VAL A N 1
ATOM 6821 C CA . VAL A 1 856 ? -25.402 10.543 7.598 1.00 93.50 856 VAL A CA 1
ATOM 6822 C C . VAL A 1 856 ? -24.058 11.198 7.271 1.00 93.50 856 VAL A C 1
ATOM 6824 O O . VAL A 1 856 ? -23.979 12.296 6.723 1.00 93.50 856 VAL A O 1
ATOM 6827 N N . VAL A 1 857 ? -22.979 10.507 7.640 1.00 94.12 857 VAL A N 1
ATOM 6828 C CA . VAL A 1 857 ? -21.593 10.919 7.414 1.00 94.12 857 VAL A CA 1
ATOM 6829 C C . VAL A 1 857 ? -20.867 9.814 6.667 1.00 94.12 857 VAL A C 1
ATOM 6831 O O . VAL A 1 857 ? -20.816 8.666 7.112 1.00 94.12 857 VAL A O 1
ATOM 6834 N N . TYR A 1 858 ? -20.263 10.156 5.540 1.00 93.25 858 TYR A N 1
ATOM 6835 C CA . TYR A 1 858 ? -19.346 9.274 4.844 1.00 93.25 858 TYR A CA 1
ATOM 6836 C C . TYR A 1 858 ? -17.959 9.340 5.483 1.00 93.25 858 TYR A C 1
ATOM 6838 O O . TYR A 1 858 ? -17.428 10.423 5.721 1.00 93.25 858 TYR A O 1
ATOM 6846 N N . SER A 1 859 ? -17.354 8.185 5.741 1.00 89.31 859 SER A N 1
ATOM 6847 C CA . SER A 1 859 ? -15.998 8.065 6.277 1.00 89.31 859 SER A CA 1
ATOM 6848 C C . SER A 1 859 ? -15.388 6.727 5.856 1.00 89.31 859 SER A C 1
ATOM 6850 O O . SER A 1 859 ? -16.081 5.717 5.778 1.00 89.31 859 SER A O 1
ATOM 6852 N N . GLU A 1 860 ? -14.087 6.693 5.566 1.00 79.88 860 GLU A N 1
ATOM 6853 C CA . GLU A 1 860 ? -13.327 5.454 5.311 1.00 79.88 860 GLU A CA 1
ATOM 6854 C C . GLU A 1 860 ? -13.933 4.501 4.254 1.00 79.88 860 GLU A C 1
ATOM 6856 O O . GLU A 1 860 ? -13.742 3.286 4.319 1.00 79.88 860 GLU A O 1
ATOM 6861 N N . GLY A 1 861 ? -14.649 5.028 3.254 1.00 84.56 861 GLY A N 1
ATOM 6862 C CA . GLY A 1 861 ? -15.261 4.201 2.209 1.00 84.56 861 GLY A CA 1
ATOM 6863 C C . GLY A 1 861 ? -16.692 3.736 2.491 1.00 84.56 861 GLY A C 1
ATOM 6864 O O . GLY A 1 861 ? -17.173 2.843 1.796 1.00 84.56 861 GLY A O 1
ATOM 6865 N N . SER A 1 862 ? -17.356 4.240 3.532 1.00 88.62 862 SER A N 1
ATOM 6866 C CA . SER A 1 862 ? -18.696 3.800 3.940 1.00 88.62 862 SER A CA 1
ATOM 6867 C C . SER A 1 862 ? -19.514 4.933 4.559 1.00 88.62 862 SER A C 1
ATOM 6869 O O . SER A 1 862 ? -18.961 5.931 5.011 1.00 88.62 862 SER A O 1
ATOM 6871 N N . PHE A 1 863 ? -20.837 4.771 4.582 1.00 92.75 863 PHE A N 1
ATOM 6872 C CA . PHE A 1 863 ? -21.772 5.731 5.167 1.00 92.75 863 PHE A CA 1
ATOM 6873 C C . PHE A 1 863 ? -22.164 5.297 6.575 1.00 92.75 863 PHE A C 1
ATOM 6875 O O . PHE A 1 863 ? -22.440 4.118 6.811 1.00 92.75 863 PHE A O 1
ATOM 6882 N N . TYR A 1 864 ? -22.196 6.248 7.502 1.00 92.19 864 TYR A N 1
ATOM 6883 C CA . TYR A 1 864 ? -22.487 6.000 8.904 1.00 92.19 864 TYR A CA 1
ATOM 6884 C C . TYR A 1 864 ? -23.498 6.994 9.462 1.00 92.19 864 TYR A C 1
ATOM 6886 O O . TYR A 1 864 ? -23.485 8.168 9.111 1.00 92.19 864 TYR A O 1
ATOM 6894 N N . GLU A 1 865 ? -24.326 6.532 10.389 1.00 91.00 865 GLU A N 1
ATOM 6895 C CA . GLU A 1 865 ? -25.288 7.354 11.118 1.00 91.00 865 GLU A CA 1
ATOM 6896 C C . GLU A 1 865 ? -24.894 7.398 12.607 1.00 91.00 865 GLU A C 1
ATOM 6898 O O . GLU A 1 865 ? -24.923 6.352 13.278 1.00 91.00 865 GLU A O 1
ATOM 6903 N N . PRO A 1 866 ? -24.517 8.572 13.158 1.00 86.75 866 PRO A N 1
ATOM 6904 C CA . PRO A 1 866 ? -24.298 8.730 14.588 1.00 86.75 866 PRO A CA 1
ATOM 6905 C C . PRO A 1 866 ? -25.630 8.624 15.336 1.00 86.75 866 PRO A C 1
ATOM 6907 O O . PRO A 1 866 ? -26.481 9.509 15.243 1.00 86.75 866 PRO A O 1
ATOM 6910 N N . LYS A 1 867 ? -25.836 7.548 16.103 1.00 73.75 867 LYS A N 1
ATOM 6911 C CA . LYS A 1 867 ? -27.096 7.322 16.833 1.00 73.75 867 LYS A CA 1
ATOM 6912 C C . LYS A 1 867 ? -26.917 7.465 18.333 1.00 73.75 867 LYS A C 1
ATOM 6914 O O . LYS A 1 867 ? -26.305 6.618 18.973 1.00 73.75 867 LYS A O 1
ATOM 6919 N N . LEU A 1 868 ? -27.544 8.488 18.913 1.00 70.81 868 LEU A N 1
ATOM 6920 C CA . LEU A 1 868 ? -27.803 8.548 20.355 1.00 70.81 868 LEU A CA 1
ATOM 6921 C C . LEU A 1 868 ? -28.784 7.427 20.732 1.00 70.81 868 LEU A C 1
ATOM 6923 O O . LEU A 1 868 ? -30.003 7.595 20.679 1.00 70.81 868 LEU A O 1
ATOM 6927 N N . GLN A 1 869 ? -28.252 6.260 21.089 1.00 66.19 869 GLN A N 1
ATOM 6928 C CA . GLN A 1 869 ? -29.043 5.074 21.410 1.00 66.19 869 GLN A CA 1
ATOM 6929 C C . GLN A 1 869 ? -29.518 5.070 22.868 1.00 66.19 869 GLN A C 1
ATOM 6931 O O . GLN A 1 869 ? -29.181 4.195 23.664 1.00 66.19 869 GLN A O 1
ATOM 6936 N N . TRP A 1 870 ? -30.360 6.037 23.238 1.00 79.50 870 TRP A N 1
ATOM 6937 C CA . TRP A 1 870 ? -31.132 5.920 24.485 1.00 79.50 870 TRP A CA 1
ATOM 6938 C C . TRP A 1 870 ? -32.131 4.756 24.437 1.00 79.50 870 TRP A C 1
ATOM 6940 O O . TRP A 1 870 ? -32.521 4.241 25.486 1.00 79.50 870 TRP A O 1
ATOM 6950 N N . VAL A 1 871 ? -32.512 4.340 23.224 1.00 76.44 871 VAL A N 1
ATOM 6951 C CA . VAL A 1 871 ? -33.279 3.127 22.931 1.00 76.44 871 VAL A CA 1
ATOM 6952 C C . VAL A 1 871 ? -32.489 2.288 21.920 1.00 76.44 871 VAL A C 1
ATOM 6954 O O . VAL A 1 871 ? -32.096 2.810 20.877 1.00 76.44 871 VAL A O 1
ATOM 6957 N N . GLN A 1 872 ? -32.266 1.014 22.234 1.00 69.75 872 GLN A N 1
ATOM 6958 C CA . GLN A 1 872 ? -31.661 -0.010 21.379 1.00 69.75 872 GLN A CA 1
ATOM 6959 C C . GLN A 1 872 ? -32.739 -0.968 20.864 1.00 69.75 872 GLN A C 1
ATOM 6961 O O . GLN A 1 872 ? -33.694 -1.266 21.580 1.00 69.75 872 GLN A O 1
ATOM 6966 N N . ASP A 1 873 ? -32.618 -1.401 19.605 1.00 66.44 873 ASP A N 1
ATOM 6967 C CA . ASP A 1 873 ? -33.507 -2.369 18.933 1.00 66.44 873 ASP A CA 1
ATOM 6968 C C . ASP A 1 873 ? -35.023 -2.102 19.068 1.00 66.44 873 ASP A C 1
ATOM 6970 O O . ASP A 1 873 ? -35.848 -2.993 18.897 1.00 66.44 873 ASP A O 1
ATOM 6974 N N . GLY A 1 874 ? -35.411 -0.860 19.381 1.00 65.88 874 GLY A N 1
ATOM 6975 C CA . GLY A 1 874 ? -36.797 -0.463 19.647 1.00 65.88 874 GLY A CA 1
ATOM 6976 C C . GLY A 1 874 ? -37.357 -0.887 21.012 1.00 65.88 874 GLY A C 1
ATOM 6977 O O . GLY A 1 874 ? -38.460 -0.467 21.354 1.00 65.88 874 GLY A O 1
ATOM 6978 N N . GLU A 1 875 ? -36.617 -1.653 21.818 1.00 70.06 875 GLU A N 1
ATOM 6979 C CA . GLU A 1 875 ? -37.114 -2.224 23.078 1.00 70.06 875 GLU A CA 1
ATOM 6980 C C . GLU A 1 875 ? -36.224 -1.889 24.285 1.00 70.06 875 GLU A C 1
ATOM 6982 O O . GLU A 1 875 ? -36.720 -1.393 25.308 1.00 70.06 875 GLU A O 1
ATOM 6987 N N . THR A 1 876 ? -34.912 -2.120 24.188 1.00 75.12 876 THR A N 1
ATOM 6988 C CA . THR A 1 876 ? -33.958 -1.937 25.291 1.00 75.12 876 THR A CA 1
ATOM 6989 C C . THR A 1 876 ? -33.651 -0.460 25.525 1.00 75.12 876 THR A C 1
ATOM 6991 O O . THR A 1 876 ? -33.561 0.332 24.595 1.00 75.12 876 THR A O 1
ATOM 6994 N N . LYS A 1 877 ? -33.498 -0.046 26.792 1.00 83.62 877 LYS A N 1
ATOM 6995 C CA . LYS A 1 877 ? -33.260 1.362 27.179 1.00 83.62 877 LYS A CA 1
ATOM 6996 C C . LYS A 1 877 ? -32.006 1.492 28.059 1.00 83.62 877 LYS A C 1
ATOM 6998 O O . LYS A 1 877 ? -32.153 1.706 29.268 1.00 83.62 877 LYS A O 1
ATOM 7003 N N . PRO A 1 878 ? -30.786 1.354 27.493 1.00 79.12 878 PRO A N 1
ATOM 7004 C CA . PRO A 1 878 ? -29.537 1.291 28.265 1.00 79.12 878 PRO A CA 1
ATOM 7005 C C . PRO A 1 878 ? -29.312 2.509 29.167 1.00 79.12 878 PRO A C 1
ATOM 7007 O O . PRO A 1 878 ? -28.893 2.374 30.312 1.00 79.12 878 PRO A O 1
ATOM 7010 N N . VAL A 1 879 ? -29.705 3.703 28.707 1.00 85.25 879 VAL A N 1
ATOM 7011 C CA . VAL A 1 879 ? -29.582 4.956 29.477 1.00 85.25 879 VAL A CA 1
ATOM 7012 C C . VAL A 1 879 ? -30.294 4.903 30.837 1.00 85.25 879 VAL A C 1
ATOM 7014 O O . VAL A 1 879 ? -29.940 5.636 31.760 1.00 85.25 879 VAL A O 1
ATOM 7017 N N . LEU A 1 880 ? -31.297 4.032 30.986 1.00 89.44 880 LEU A N 1
ATOM 7018 C CA . LEU A 1 880 ? -32.050 3.870 32.222 1.00 89.44 880 LEU A CA 1
ATOM 7019 C C . LEU A 1 880 ? -31.518 2.733 33.106 1.00 89.44 880 LEU A C 1
ATOM 7021 O O . LEU A 1 880 ? -32.052 2.558 34.193 1.00 89.44 880 LEU A O 1
ATOM 7025 N N . GLU A 1 881 ? -30.532 1.932 32.706 1.00 86.25 881 GLU A N 1
ATOM 7026 C CA . GLU A 1 881 ? -30.121 0.714 33.432 1.00 86.25 881 GLU A CA 1
ATOM 7027 C C . GLU A 1 881 ? -29.841 0.957 34.930 1.00 86.25 881 GLU A C 1
ATOM 7029 O O . GLU A 1 881 ? -30.349 0.236 35.794 1.00 86.25 881 GLU A O 1
ATOM 7034 N N . TYR A 1 882 ? -29.148 2.054 35.244 1.00 89.81 882 TYR A N 1
ATOM 7035 C CA . TYR A 1 882 ? -28.763 2.439 36.606 1.00 89.81 882 TYR A CA 1
ATOM 7036 C C . TYR A 1 882 ? -29.774 3.340 37.334 1.00 89.81 882 TYR A C 1
ATOM 7038 O O . TYR A 1 882 ? -29.457 3.916 38.377 1.00 89.81 882 TYR A O 1
ATOM 7046 N N . ILE A 1 883 ? -30.997 3.461 36.808 1.00 94.06 883 ILE A N 1
ATOM 7047 C CA . ILE A 1 883 ? -32.112 4.139 37.479 1.00 94.06 883 ILE A CA 1
ATOM 7048 C C . ILE A 1 883 ? -33.012 3.084 38.136 1.00 94.06 883 ILE A C 1
ATOM 7050 O O . ILE A 1 883 ? -33.537 2.187 37.481 1.00 94.06 883 ILE A O 1
ATOM 7054 N N . HIS A 1 884 ? -33.245 3.159 39.435 1.00 95.19 884 HIS A N 1
ATOM 7055 C CA . HIS A 1 884 ? -33.982 2.147 40.185 1.00 95.19 884 HIS A CA 1
ATOM 7056 C C . HIS A 1 884 ? -35.233 2.766 40.809 1.00 95.19 884 HIS A C 1
ATOM 7058 O O . HIS A 1 884 ? -35.132 3.695 41.600 1.00 95.19 884 HIS A O 1
ATOM 7064 N N . ALA A 1 885 ? -36.409 2.249 40.443 1.00 94.56 885 ALA A N 1
ATOM 7065 C CA . ALA A 1 885 ? -37.672 2.610 41.084 1.00 94.56 885 ALA A CA 1
ATOM 7066 C C . ALA A 1 885 ? -37.750 1.980 42.482 1.00 94.56 885 ALA A C 1
ATOM 7068 O O . ALA A 1 885 ? -37.450 0.790 42.633 1.00 94.56 885 ALA A O 1
ATOM 7069 N N . CYS A 1 886 ? -38.117 2.775 43.484 1.00 95.44 886 CYS A N 1
ATOM 7070 C CA . CYS A 1 886 ? -38.136 2.403 44.897 1.00 95.44 886 CYS A CA 1
ATOM 7071 C C . CYS A 1 886 ? -39.403 2.957 45.563 1.00 95.44 886 CYS A C 1
ATOM 7073 O O . CYS A 1 886 ? -39.539 4.172 45.728 1.00 95.44 886 CYS A O 1
ATOM 7075 N N . ALA A 1 887 ? -40.315 2.062 45.955 1.00 92.31 887 ALA A N 1
ATOM 7076 C CA . ALA A 1 887 ? -41.594 2.412 46.576 1.00 92.31 887 ALA A CA 1
ATOM 7077 C C . ALA A 1 887 ? -41.420 3.109 47.928 1.00 92.31 887 ALA A C 1
ATOM 7079 O O . ALA A 1 887 ? -42.215 3.977 48.293 1.00 92.31 887 ALA A O 1
ATOM 7080 N N . THR A 1 888 ? -40.328 2.814 48.635 1.00 92.75 888 THR A N 1
ATOM 7081 C CA . THR A 1 888 ? -39.985 3.480 49.898 1.00 92.75 888 THR A CA 1
ATOM 7082 C C . THR A 1 888 ? -39.805 4.993 49.749 1.00 92.75 888 THR A C 1
ATOM 7084 O O . THR A 1 888 ? -40.064 5.738 50.692 1.00 92.75 888 THR A O 1
ATOM 7087 N N . LEU A 1 889 ? -39.444 5.481 48.556 1.00 93.69 889 LEU A N 1
ATOM 7088 C CA . LEU A 1 889 ? -39.267 6.909 48.280 1.00 93.69 889 LEU A CA 1
ATOM 7089 C C . LEU A 1 889 ? -40.577 7.651 47.957 1.00 93.69 889 LEU A C 1
ATOM 7091 O O . LEU A 1 889 ? -40.556 8.875 47.817 1.00 93.69 889 LEU A O 1
ATOM 7095 N N . ASP A 1 890 ? -41.719 6.969 47.829 1.00 90.44 890 ASP A N 1
ATOM 7096 C CA . ASP A 1 890 ? -42.992 7.612 47.460 1.00 90.44 890 ASP A CA 1
ATOM 7097 C C . ASP A 1 890 ? -43.610 8.412 48.616 1.00 90.44 890 ASP A C 1
ATOM 7099 O O . ASP A 1 890 ? -44.179 9.490 48.402 1.00 90.44 890 ASP A O 1
ATOM 7103 N N . ALA A 1 891 ? -43.455 7.916 49.850 1.00 89.88 891 ALA A N 1
ATOM 7104 C CA . ALA A 1 891 ? -43.930 8.571 51.071 1.00 89.88 891 ALA A CA 1
ATOM 7105 C C . ALA A 1 891 ? -43.024 9.728 51.534 1.00 89.88 891 ALA A C 1
ATOM 7107 O O . ALA A 1 891 ? -43.420 10.525 52.387 1.00 89.88 891 ALA A O 1
ATOM 7108 N N . VAL A 1 892 ? -41.828 9.859 50.954 1.00 92.00 892 VAL A N 1
ATOM 7109 C CA . VAL A 1 892 ? -40.826 10.848 51.361 1.00 92.00 892 VAL A CA 1
ATOM 7110 C C . VAL A 1 892 ? -41.252 12.269 50.975 1.00 92.00 892 VAL A C 1
ATOM 7112 O O . VAL A 1 892 ? -41.616 12.571 49.832 1.00 92.00 892 VAL A O 1
ATOM 7115 N N . VAL A 1 893 ? -41.205 13.183 51.945 1.00 90.38 893 VAL A N 1
ATOM 7116 C CA . VAL A 1 893 ? -41.518 14.616 51.776 1.00 90.38 893 VAL A CA 1
ATOM 7117 C C . VAL A 1 893 ? -40.357 15.530 52.176 1.00 90.38 893 VAL A C 1
ATOM 7119 O O . VAL A 1 893 ? -40.364 16.692 51.781 1.00 90.38 893 VAL A O 1
ATOM 7122 N N . SER A 1 894 ? -39.365 15.025 52.918 1.00 90.94 894 SER A N 1
ATOM 7123 C CA . SER A 1 894 ? -38.181 15.775 53.360 1.00 90.94 894 SER A CA 1
ATOM 7124 C C . SER A 1 894 ? -36.902 14.950 53.178 1.00 90.94 894 SER A C 1
ATOM 7126 O O . SER A 1 894 ? -36.932 13.727 53.238 1.00 90.94 894 SER A O 1
ATOM 7128 N N . GLU A 1 895 ? -35.764 15.600 52.938 1.00 90.75 895 GLU A N 1
ATOM 7129 C CA . GLU A 1 895 ? -34.460 14.921 52.851 1.00 90.75 895 GLU A CA 1
ATOM 7130 C C . GLU A 1 895 ? -34.049 14.407 54.240 1.00 90.75 895 GLU A C 1
ATOM 7132 O O . GLU A 1 895 ? -33.835 13.208 54.434 1.00 90.75 895 GLU A O 1
ATOM 7137 N N . LYS A 1 896 ? -34.028 15.319 55.221 1.00 89.62 896 LYS A N 1
ATOM 7138 C CA . LYS A 1 896 ? -33.454 15.110 56.561 1.00 89.62 896 LYS A CA 1
ATOM 7139 C C . LYS A 1 896 ? -34.506 14.934 57.662 1.00 89.62 896 LYS A C 1
ATOM 7141 O O . LYS A 1 896 ? -34.201 14.396 58.723 1.00 89.62 896 LYS A O 1
ATOM 7146 N N . GLY A 1 897 ? -35.744 15.373 57.414 1.00 85.81 897 GLY A N 1
ATOM 7147 C CA . GLY A 1 897 ? -36.869 15.233 58.345 1.00 85.81 897 GLY A CA 1
ATOM 7148 C C . GLY A 1 897 ? -36.769 16.106 59.604 1.00 85.81 897 GLY A C 1
ATOM 7149 O O . GLY A 1 897 ? -37.258 15.719 60.661 1.00 85.81 897 GLY A O 1
ATOM 7150 N N . ASP A 1 898 ? -36.161 17.285 59.488 1.00 82.06 898 ASP A N 1
ATOM 7151 C CA . ASP A 1 898 ? -35.955 18.284 60.546 1.00 82.06 898 ASP A CA 1
ATOM 7152 C C . ASP A 1 898 ? -37.226 18.663 61.327 1.00 82.06 898 ASP A C 1
ATOM 7154 O O . ASP A 1 898 ? -37.143 18.888 62.532 1.00 82.06 898 ASP A O 1
ATOM 7158 N N . ASN A 1 899 ? -38.397 18.657 60.683 1.00 81.62 899 ASN A N 1
ATOM 7159 C CA . ASN A 1 899 ? -39.677 18.920 61.357 1.00 81.62 899 ASN A CA 1
ATOM 7160 C C . ASN A 1 899 ? -40.299 17.671 62.014 1.00 81.62 899 ASN A C 1
ATOM 7162 O O . ASN A 1 899 ? -41.007 17.790 63.002 1.00 81.62 899 ASN A O 1
ATOM 7166 N N . GLU A 1 900 ? -40.037 16.468 61.497 1.00 83.44 900 GLU A N 1
ATOM 7167 C CA . GLU A 1 900 ? -40.699 15.239 61.967 1.00 83.44 900 GLU A CA 1
ATOM 7168 C C . GLU A 1 900 ? -39.907 14.531 63.077 1.00 83.44 900 GLU A C 1
ATOM 7170 O O . GLU A 1 900 ? -40.492 13.808 63.876 1.00 83.44 900 GLU A O 1
ATOM 7175 N N . TYR A 1 901 ? -38.585 14.725 63.169 1.00 84.94 901 TYR A N 1
ATOM 7176 C CA . TYR A 1 901 ? -37.742 13.961 64.102 1.00 84.94 901 TYR A CA 1
ATOM 7177 C C . TYR A 1 901 ? -38.130 14.152 65.578 1.00 84.94 901 TYR A C 1
ATOM 7179 O O . TYR A 1 901 ? -38.129 13.191 66.349 1.00 84.94 901 TYR A O 1
ATOM 7187 N N . ALA A 1 902 ? -38.466 15.386 65.969 1.00 80.19 902 ALA A N 1
ATOM 7188 C CA . ALA A 1 902 ? -38.895 15.711 67.330 1.00 80.19 902 ALA A CA 1
ATOM 7189 C C . ALA A 1 902 ? -40.405 15.500 67.543 1.00 80.19 902 ALA A C 1
ATOM 7191 O O . ALA A 1 902 ? -40.806 15.066 68.623 1.00 80.19 902 ALA A O 1
ATOM 7192 N N . ASP A 1 903 ? -41.220 15.783 66.522 1.00 79.88 903 ASP A N 1
ATOM 7193 C CA . ASP A 1 903 ? -42.682 15.813 66.631 1.00 79.88 903 ASP A CA 1
ATOM 7194 C C . ASP A 1 903 ? -43.320 14.429 66.444 1.00 79.88 903 ASP A C 1
ATOM 7196 O O . ASP A 1 903 ? -44.240 14.058 67.177 1.00 79.88 903 ASP A O 1
ATOM 7200 N N . ASN A 1 904 ? -42.832 13.640 65.482 1.00 84.38 904 ASN A N 1
ATOM 7201 C CA . ASN A 1 904 ? -43.322 12.297 65.201 1.00 84.38 904 ASN A CA 1
ATOM 7202 C C . ASN A 1 904 ? -42.221 11.413 64.592 1.00 84.38 904 ASN A C 1
ATOM 7204 O O . ASN A 1 904 ? -42.052 11.306 63.374 1.00 84.38 904 ASN A O 1
ATOM 7208 N N . LYS A 1 905 ? -41.503 10.704 65.468 1.00 85.25 905 LYS A N 1
ATOM 7209 C CA . LYS A 1 905 ? -40.387 9.836 65.077 1.00 85.25 905 LYS A CA 1
ATOM 7210 C C . LYS A 1 905 ? -40.796 8.718 64.105 1.00 85.25 905 LYS A C 1
ATOM 7212 O O . LYS A 1 905 ? -39.998 8.344 63.252 1.00 85.25 905 LYS A O 1
ATOM 7217 N N . GLU A 1 906 ? -42.036 8.226 64.182 1.00 85.06 906 GLU A N 1
ATOM 7218 C CA . GLU A 1 906 ? -42.557 7.218 63.246 1.00 85.06 906 GLU A CA 1
ATOM 7219 C C . GLU A 1 906 ? -42.716 7.795 61.827 1.00 85.06 906 GLU A C 1
ATOM 7221 O O . GLU A 1 906 ? -42.348 7.151 60.843 1.00 85.06 906 GLU A O 1
ATOM 7226 N N . ASN A 1 907 ? -43.194 9.041 61.710 1.00 88.12 907 ASN A N 1
ATOM 7227 C CA . ASN A 1 907 ? -43.231 9.747 60.428 1.00 88.12 907 ASN A CA 1
ATOM 7228 C C . ASN A 1 907 ? -41.825 10.021 59.900 1.00 88.12 907 ASN A C 1
ATOM 7230 O O . ASN A 1 907 ? -41.596 9.865 58.704 1.00 88.12 907 ASN A O 1
ATOM 7234 N N . TRP A 1 908 ? -40.878 10.393 60.766 1.00 92.31 908 TRP A N 1
ATOM 7235 C CA . TRP A 1 908 ? -39.500 10.651 60.351 1.00 92.31 908 TRP A CA 1
ATOM 7236 C C . TRP A 1 908 ? -38.884 9.449 59.624 1.00 92.31 908 TRP A C 1
ATOM 7238 O O . TRP A 1 908 ? -38.321 9.632 58.542 1.00 92.31 908 TRP A O 1
ATOM 7248 N N . TYR A 1 909 ? -39.060 8.233 60.162 1.00 91.56 909 TYR A N 1
ATOM 7249 C CA . TYR A 1 909 ? -38.560 6.993 59.558 1.00 91.56 909 TYR A CA 1
ATOM 7250 C C . TYR A 1 909 ? -39.121 6.739 58.147 1.00 91.56 909 TYR A C 1
ATOM 7252 O O . TYR A 1 909 ? -38.378 6.292 57.278 1.00 91.56 909 TYR A O 1
ATOM 7260 N N . LYS A 1 910 ? -40.402 7.052 57.895 1.00 90.00 910 LYS A N 1
ATOM 7261 C CA . LYS A 1 910 ? -41.083 6.755 56.614 1.00 90.00 910 LYS A CA 1
ATOM 7262 C C . LYS A 1 910 ? -41.060 7.906 55.607 1.00 90.00 910 LYS A C 1
ATOM 7264 O O . LYS A 1 910 ? -41.158 7.682 54.405 1.00 90.00 910 LYS A O 1
ATOM 7269 N N . GLN A 1 911 ? -41.002 9.146 56.088 1.00 93.06 911 GLN A N 1
ATOM 7270 C CA . GLN A 1 911 ? -41.217 10.349 55.279 1.00 93.06 911 GLN A CA 1
ATOM 7271 C C . GLN A 1 911 ? -39.937 11.163 55.043 1.00 93.06 911 GLN A C 1
ATOM 7273 O O . GLN A 1 911 ? -39.993 12.210 54.383 1.00 93.06 911 GLN A O 1
ATOM 7278 N N . SER A 1 912 ? -38.784 10.687 55.531 1.00 94.19 912 SER A N 1
ATOM 7279 C CA . SER A 1 912 ? -37.476 11.275 55.238 1.00 94.19 912 SER A CA 1
ATOM 7280 C C . SER A 1 912 ? -36.453 10.258 54.734 1.00 94.19 912 SER A C 1
ATOM 7282 O O . SER A 1 912 ? -36.463 9.102 55.149 1.00 94.19 912 SER A O 1
ATOM 7284 N N . ILE A 1 913 ? -35.539 10.691 53.856 1.00 94.81 913 ILE A N 1
ATOM 7285 C CA . ILE A 1 913 ? -34.465 9.824 53.334 1.00 94.81 913 ILE A CA 1
ATOM 7286 C C . ILE A 1 913 ? -33.534 9.397 54.478 1.00 94.81 913 ILE A C 1
ATOM 7288 O O . ILE A 1 913 ? -33.170 8.227 54.578 1.00 94.81 913 ILE A O 1
ATOM 7292 N N . PHE A 1 914 ? -33.198 10.324 55.381 1.00 94.94 914 PHE A N 1
ATOM 7293 C CA . PHE A 1 914 ? -32.375 10.032 56.560 1.00 94.94 914 PHE A CA 1
ATOM 7294 C C . PHE A 1 914 ? -33.058 9.031 57.501 1.00 94.94 914 PHE A C 1
ATOM 7296 O O . PHE A 1 914 ? -32.398 8.145 58.046 1.00 94.94 914 PHE A O 1
ATOM 7303 N N . GLY A 1 915 ? -34.380 9.129 57.642 1.00 94.06 915 GLY A N 1
ATOM 7304 C CA . GLY A 1 915 ? -35.193 8.162 58.366 1.00 94.06 915 GLY A CA 1
ATOM 7305 C C . GLY A 1 915 ? -35.138 6.766 57.756 1.00 94.06 915 GLY A C 1
ATOM 7306 O O . GLY A 1 915 ? -34.905 5.808 58.487 1.00 94.06 915 GLY A O 1
ATOM 7307 N N . ILE A 1 916 ? -35.242 6.642 56.430 1.00 95.06 916 ILE A N 1
ATOM 7308 C CA . ILE A 1 916 ? -35.118 5.347 55.740 1.00 95.06 916 ILE A CA 1
ATOM 7309 C C . ILE A 1 916 ? -33.738 4.730 56.002 1.00 95.06 916 ILE A C 1
ATOM 7311 O O . ILE A 1 916 ? -33.661 3.578 56.425 1.00 95.06 916 ILE A O 1
ATOM 7315 N N . PHE A 1 917 ? -32.652 5.497 55.840 1.00 96.00 917 PHE A N 1
ATOM 7316 C CA . PHE A 1 917 ? -31.294 5.029 56.156 1.00 96.00 917 PHE A CA 1
ATOM 7317 C C . PHE A 1 917 ? -31.170 4.555 57.607 1.00 96.00 917 PHE A C 1
ATOM 7319 O O . PHE A 1 917 ? -30.592 3.499 57.859 1.00 96.00 917 PHE A O 1
ATOM 7326 N N . SER A 1 918 ? -31.735 5.306 58.558 1.00 94.44 918 SER A N 1
ATOM 7327 C CA . SER A 1 918 ? -31.763 4.916 59.971 1.00 94.44 918 SER A CA 1
ATOM 7328 C C . SER A 1 918 ? -32.534 3.616 60.174 1.00 94.44 918 SER A C 1
ATOM 7330 O O . SER A 1 918 ? -32.027 2.710 60.823 1.00 94.44 918 SER A O 1
ATOM 7332 N N . SER A 1 919 ? -33.727 3.502 59.586 1.00 94.00 919 SER A N 1
ATOM 7333 C CA . SER A 1 919 ? -34.590 2.333 59.737 1.00 94.00 919 SER A CA 1
ATOM 7334 C C . SER A 1 919 ? -33.947 1.066 59.181 1.00 94.00 919 SER A C 1
ATOM 7336 O O . SER A 1 919 ? -34.106 0.008 59.781 1.00 94.00 919 SER A O 1
ATOM 7338 N N . VAL A 1 920 ? -33.227 1.155 58.058 1.00 95.06 920 VAL A N 1
ATOM 7339 C CA . VAL A 1 920 ? -32.477 0.018 57.505 1.00 95.06 920 VAL A CA 1
ATOM 7340 C C . VAL A 1 920 ? -31.311 -0.337 58.426 1.00 95.06 920 VAL A C 1
ATOM 7342 O O . VAL A 1 920 ? -31.231 -1.457 58.915 1.00 95.06 920 VAL A O 1
ATOM 7345 N N . CYS A 1 921 ? -30.444 0.632 58.740 1.00 94.75 921 CYS A N 1
ATOM 7346 C CA . CYS A 1 921 ? -29.221 0.377 59.507 1.00 94.75 921 CYS A CA 1
ATOM 7347 C C . CYS A 1 921 ? -29.480 -0.153 60.930 1.00 94.75 921 CYS A C 1
ATOM 7349 O O . CYS A 1 921 ? -28.640 -0.874 61.469 1.00 94.75 921 CYS A O 1
ATOM 7351 N N . GLU A 1 922 ? -30.625 0.196 61.524 1.00 92.50 922 GLU A N 1
ATOM 7352 C CA . GLU A 1 922 ? -31.063 -0.249 62.855 1.00 92.50 922 GLU A CA 1
ATOM 7353 C C . GLU A 1 922 ? -31.906 -1.537 62.824 1.00 92.50 922 GLU A C 1
ATOM 7355 O O . GLU A 1 922 ? -32.264 -2.050 63.882 1.00 92.50 922 GLU A O 1
ATOM 7360 N N . GLY A 1 923 ? -32.235 -2.067 61.639 1.00 90.69 923 GLY A N 1
ATOM 7361 C CA . GLY A 1 923 ? -33.073 -3.262 61.494 1.00 90.69 923 GLY A CA 1
ATOM 7362 C C . GLY A 1 923 ? -34.554 -3.042 61.834 1.00 90.69 923 GLY A C 1
ATOM 7363 O O . GLY A 1 923 ? -35.233 -3.978 62.243 1.00 90.69 923 GLY A O 1
ATOM 7364 N N . LEU A 1 924 ? -35.064 -1.817 61.668 1.00 91.88 924 LEU A N 1
ATOM 7365 C CA . LEU A 1 924 ? -36.410 -1.380 62.073 1.00 91.88 924 LEU A CA 1
ATOM 7366 C C . LEU A 1 924 ? -37.403 -1.242 60.902 1.00 91.88 924 LEU A C 1
ATOM 7368 O O . LEU A 1 924 ? -38.442 -0.600 61.046 1.00 91.88 924 LEU A O 1
ATOM 7372 N N . LEU A 1 925 ? -37.103 -1.792 59.719 1.00 89.38 925 LEU A N 1
ATOM 7373 C CA . LEU A 1 925 ? -37.970 -1.668 58.531 1.00 89.38 925 LEU A CA 1
ATOM 7374 C C . LEU A 1 925 ? -39.407 -2.149 58.790 1.00 89.38 925 LEU A C 1
ATOM 7376 O O . LEU A 1 925 ? -40.358 -1.400 58.560 1.00 89.38 925 LEU A O 1
ATOM 7380 N N . ALA A 1 926 ? -39.560 -3.366 59.322 1.00 88.12 926 ALA A N 1
ATOM 7381 C CA . ALA A 1 926 ? -40.867 -3.945 59.631 1.00 88.12 926 ALA A CA 1
ATOM 7382 C C . ALA A 1 926 ? -41.599 -3.160 60.732 1.00 88.12 926 ALA A C 1
ATOM 7384 O O . ALA A 1 926 ? -42.796 -2.897 60.605 1.00 88.12 926 ALA A O 1
ATOM 7385 N N . ASP A 1 927 ? -40.869 -2.730 61.766 1.00 87.31 927 ASP A N 1
ATOM 7386 C CA . ASP A 1 927 ? -41.408 -1.961 62.895 1.00 87.31 927 ASP A CA 1
ATOM 7387 C C . ASP A 1 927 ? -41.951 -0.598 62.451 1.00 87.31 927 ASP A C 1
ATOM 7389 O O . ASP A 1 927 ? -42.967 -0.125 62.960 1.00 87.31 927 ASP A O 1
ATOM 7393 N N . ASN A 1 928 ? -41.317 0.005 61.445 1.00 87.31 928 ASN A N 1
ATOM 7394 C CA . ASN A 1 928 ? -41.753 1.257 60.844 1.00 87.31 928 ASN A CA 1
ATOM 7395 C C . ASN A 1 928 ? -42.694 1.049 59.647 1.00 87.31 928 ASN A C 1
ATOM 7397 O O . ASN A 1 928 ? -43.076 2.024 59.008 1.00 87.31 928 ASN A O 1
ATOM 7401 N N . GLY A 1 929 ? -43.121 -0.175 59.322 1.00 86.31 929 GLY A N 1
ATOM 7402 C CA . GLY A 1 929 ? -44.011 -0.438 58.184 1.00 86.31 929 GLY A CA 1
ATOM 7403 C C . GLY A 1 929 ? -43.453 0.046 56.838 1.00 86.31 929 GLY A C 1
ATOM 7404 O O . GLY A 1 929 ? -44.210 0.557 56.014 1.00 86.31 929 GLY A O 1
ATOM 7405 N N . ILE A 1 930 ? -42.135 -0.057 56.652 1.00 89.50 930 ILE A N 1
ATOM 7406 C CA . ILE A 1 930 ? -41.429 0.253 55.405 1.00 89.50 930 ILE A CA 1
ATOM 7407 C C . ILE A 1 930 ? -41.188 -1.070 54.675 1.00 89.50 930 ILE A C 1
ATOM 7409 O O . ILE A 1 930 ? -40.561 -1.976 55.222 1.00 89.50 930 ILE A O 1
ATOM 7413 N N . GLU A 1 931 ? -41.699 -1.193 53.451 1.00 88.19 931 GLU A N 1
ATOM 7414 C CA . GLU A 1 931 ? -41.488 -2.385 52.623 1.00 88.19 931 GLU A CA 1
ATOM 7415 C C . GLU A 1 931 ? -40.046 -2.462 52.102 1.00 88.19 931 GLU A C 1
ATOM 7417 O O . GLU A 1 931 ? -39.393 -1.443 51.878 1.00 88.19 931 GLU A O 1
ATOM 7422 N N . GLU A 1 932 ? -39.542 -3.678 51.892 1.00 91.88 932 GLU A N 1
ATOM 7423 C CA . GLU A 1 932 ? -38.231 -3.880 51.276 1.00 91.88 932 GLU A CA 1
ATOM 7424 C C . GLU A 1 932 ? -38.271 -3.600 49.767 1.00 91.88 932 GLU A C 1
ATOM 7426 O O . GLU A 1 932 ? -39.149 -4.080 49.049 1.00 91.88 932 GLU A O 1
ATOM 7431 N N . ASP A 1 933 ? -37.280 -2.864 49.265 1.00 94.75 933 ASP A N 1
ATOM 7432 C CA . ASP A 1 933 ? -37.089 -2.607 47.842 1.00 94.75 933 ASP A CA 1
ATOM 7433 C C . ASP A 1 933 ? -35.595 -2.560 47.461 1.00 94.75 933 ASP A C 1
ATOM 7435 O O . ASP A 1 933 ? -34.707 -2.950 48.222 1.00 94.75 933 ASP A O 1
ATOM 7439 N N . LYS A 1 934 ? -35.293 -2.103 46.238 1.00 94.81 934 LYS A N 1
ATOM 7440 C CA . LYS A 1 934 ? -33.913 -2.032 45.735 1.00 94.81 934 LYS A CA 1
ATOM 7441 C C . LYS A 1 934 ? -33.021 -1.080 46.536 1.00 94.81 934 LYS A C 1
ATOM 7443 O O . LYS A 1 934 ? -31.820 -1.334 46.603 1.00 94.81 934 LYS A O 1
ATOM 7448 N N . LEU A 1 935 ? -33.563 0.007 47.089 1.00 96.25 935 LEU A N 1
ATOM 7449 C CA . LEU A 1 935 ? -32.791 0.960 47.882 1.00 96.25 935 LEU A CA 1
ATOM 7450 C C . LEU A 1 935 ? -32.502 0.377 49.263 1.00 96.25 935 LEU A C 1
ATOM 7452 O O . LEU A 1 935 ? -31.343 0.369 49.675 1.00 96.25 935 LEU A O 1
ATOM 7456 N N . THR A 1 936 ? -33.517 -0.147 49.956 1.00 96.00 936 THR A N 1
ATOM 7457 C CA . THR A 1 936 ? -33.316 -0.708 51.302 1.00 96.00 936 THR A CA 1
ATOM 7458 C C . THR A 1 936 ? -32.366 -1.902 51.270 1.00 96.00 936 THR A C 1
ATOM 7460 O O . THR A 1 936 ? -31.443 -1.955 52.078 1.00 96.00 936 THR A O 1
ATOM 7463 N N . ALA A 1 937 ? -32.491 -2.789 50.276 1.00 96.19 937 ALA A N 1
ATOM 7464 C CA . ALA A 1 937 ? -31.567 -3.906 50.083 1.00 96.19 937 ALA A CA 1
ATOM 7465 C C . ALA A 1 937 ? -30.129 -3.442 49.780 1.00 96.19 937 ALA A C 1
ATOM 7467 O O . ALA A 1 937 ? -29.166 -4.045 50.255 1.00 96.19 937 ALA A O 1
ATOM 7468 N N . ALA A 1 938 ? -29.960 -2.362 49.007 1.00 96.06 938 ALA A N 1
ATOM 7469 C CA . ALA A 1 938 ? -28.639 -1.813 48.716 1.00 96.06 938 ALA A CA 1
ATOM 7470 C C . ALA A 1 938 ? -27.983 -1.196 49.963 1.00 96.06 938 ALA A C 1
ATOM 7472 O O . ALA A 1 938 ? -26.785 -1.389 50.168 1.00 96.06 938 ALA A O 1
ATOM 7473 N N . ILE A 1 939 ? -28.754 -0.490 50.799 1.00 96.94 939 ILE A N 1
ATOM 7474 C CA . ILE A 1 939 ? -28.279 0.063 52.078 1.00 96.94 939 ILE A CA 1
ATOM 7475 C C . ILE A 1 939 ? -27.887 -1.073 53.033 1.00 96.94 939 ILE A C 1
ATOM 7477 O O . ILE A 1 939 ? -26.797 -1.038 53.607 1.00 96.94 939 ILE A O 1
ATOM 7481 N N . GLU A 1 940 ? -28.736 -2.097 53.152 1.00 95.31 940 GLU A N 1
ATOM 7482 C CA . GLU A 1 940 ? -28.537 -3.253 54.035 1.00 95.31 940 GLU A CA 1
ATOM 7483 C C . GLU A 1 940 ? -27.273 -4.051 53.687 1.00 95.31 940 GLU A C 1
ATOM 7485 O O . GLU A 1 940 ? -26.600 -4.567 54.578 1.00 95.31 940 GLU A O 1
ATOM 7490 N N . ALA A 1 941 ? -26.906 -4.111 52.404 1.00 95.50 941 ALA A N 1
ATOM 7491 C CA . ALA A 1 941 ? -25.722 -4.823 51.930 1.00 95.50 941 ALA A CA 1
ATOM 7492 C C . ALA A 1 941 ? -24.384 -4.175 52.336 1.00 95.50 941 ALA A C 1
ATOM 7494 O O . ALA A 1 941 ? -23.338 -4.788 52.130 1.00 95.50 941 ALA A O 1
ATOM 7495 N N . ILE A 1 942 ? -24.386 -2.946 52.866 1.00 96.56 942 ILE A N 1
ATOM 7496 C CA . ILE A 1 942 ? -23.168 -2.247 53.291 1.00 96.56 942 ILE A CA 1
ATOM 7497 C C . ILE A 1 942 ? -23.072 -2.280 54.828 1.00 96.56 942 ILE A C 1
ATOM 7499 O O . ILE A 1 942 ? -24.009 -1.852 55.515 1.00 96.56 942 ILE A O 1
ATOM 7503 N N . PRO A 1 943 ? -21.954 -2.779 55.392 1.00 94.94 943 PRO A N 1
ATOM 7504 C CA . PRO A 1 943 ? -21.836 -3.012 56.827 1.00 94.94 943 PRO A CA 1
ATOM 7505 C C . PRO A 1 943 ? -21.653 -1.719 57.625 1.00 94.94 943 PRO A C 1
ATOM 7507 O O . PRO A 1 943 ? -22.147 -1.628 58.746 1.00 94.94 943 PRO A O 1
ATOM 7510 N N . VAL A 1 944 ? -20.975 -0.710 57.071 1.00 96.62 944 VAL A N 1
ATOM 7511 C CA . VAL A 1 944 ? -20.675 0.540 57.781 1.00 96.62 944 VAL A CA 1
ATOM 7512 C C . VAL A 1 944 ? -21.281 1.733 57.057 1.00 96.62 944 VAL A C 1
ATOM 7514 O O . VAL A 1 944 ? -21.040 1.918 55.865 1.00 96.62 944 VAL A O 1
ATOM 7517 N N . TRP A 1 945 ? -22.019 2.564 57.799 1.00 97.44 945 TRP A N 1
ATOM 7518 C CA . TRP A 1 945 ? -22.642 3.792 57.301 1.00 97.44 945 TRP A CA 1
ATOM 7519 C C . TRP A 1 945 ? -22.364 4.975 58.229 1.00 97.44 945 TRP A C 1
ATOM 7521 O O . TRP A 1 945 ? -22.672 4.929 59.423 1.00 97.44 945 TRP A O 1
ATOM 7531 N N . LEU A 1 946 ? -21.831 6.055 57.657 1.00 96.12 946 LEU A N 1
ATOM 7532 C CA . LEU A 1 946 ? -21.583 7.336 58.318 1.00 96.12 946 LEU A CA 1
ATOM 7533 C C . LEU A 1 946 ? -22.406 8.448 57.655 1.00 96.12 946 LEU A C 1
ATOM 7535 O O . LEU A 1 946 ? -22.563 8.464 56.437 1.00 96.12 946 LEU A O 1
ATOM 7539 N N . CYS A 1 947 ? -22.899 9.395 58.447 1.00 94.56 947 CYS A N 1
ATOM 7540 C CA . CYS A 1 947 ? -23.595 10.597 57.994 1.00 94.56 947 CYS A CA 1
ATOM 7541 C C . CYS A 1 947 ? -22.624 11.784 57.980 1.00 94.56 947 CYS A C 1
ATOM 7543 O O . CYS A 1 947 ? -22.202 12.278 59.036 1.00 94.56 947 CYS A O 1
ATOM 7545 N N . ASP A 1 948 ? -22.273 12.251 56.785 1.00 92.12 948 ASP A N 1
ATOM 7546 C CA . ASP A 1 948 ? -21.295 13.321 56.582 1.00 92.12 948 ASP A CA 1
ATOM 7547 C C . ASP A 1 948 ? -21.947 14.707 56.455 1.00 92.12 948 ASP A C 1
ATOM 7549 O O . ASP A 1 948 ? -21.246 15.691 56.565 1.00 92.12 948 ASP A O 1
ATOM 7553 N N . ASP A 1 949 ? -23.268 14.831 56.369 1.00 86.81 949 ASP A N 1
ATOM 7554 C CA . ASP A 1 949 ? -23.986 16.111 56.195 1.00 86.81 949 ASP A CA 1
ATOM 7555 C C . ASP A 1 949 ? -23.709 17.202 57.276 1.00 86.81 949 ASP A C 1
ATOM 7557 O O . ASP A 1 949 ? -23.934 16.957 58.470 1.00 86.81 949 ASP A O 1
ATOM 7561 N N . ASP A 1 950 ? -23.206 18.400 56.902 1.00 77.75 950 ASP A N 1
ATOM 7562 C CA . ASP A 1 950 ? -23.056 19.590 57.787 1.00 77.75 950 ASP A CA 1
ATOM 7563 C C . ASP A 1 950 ? -22.787 20.966 57.096 1.00 77.75 950 ASP A C 1
ATOM 7565 O O . ASP A 1 950 ? -22.226 21.881 57.711 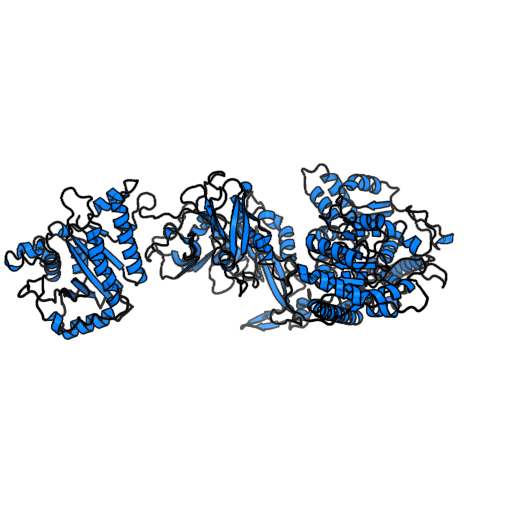1.00 77.75 950 ASP A O 1
ATOM 7569 N N . ALA A 1 951 ? -23.176 21.136 55.834 1.00 73.69 951 ALA A N 1
ATOM 7570 C CA . ALA A 1 951 ? -22.784 22.178 54.871 1.00 73.69 951 ALA A CA 1
ATOM 7571 C C . ALA A 1 951 ? -21.298 22.213 54.422 1.00 73.69 951 ALA A C 1
ATOM 7573 O O . ALA A 1 951 ? -20.953 23.013 53.544 1.00 73.69 951 ALA A O 1
ATOM 7574 N N . ARG A 1 952 ? -20.401 21.399 55.002 1.00 78.12 952 ARG A N 1
ATOM 7575 C CA . ARG A 1 952 ? -18.991 21.232 54.572 1.00 78.12 952 ARG A CA 1
ATOM 7576 C C . ARG A 1 952 ? -18.690 19.805 54.092 1.00 78.12 952 ARG A C 1
ATOM 7578 O O . ARG A 1 952 ? -17.522 19.443 53.943 1.00 78.12 952 ARG A O 1
ATOM 7585 N N . GLU A 1 953 ? -19.732 19.013 53.876 1.00 83.75 953 GLU A N 1
ATOM 7586 C CA . GLU A 1 953 ? -19.684 17.599 53.524 1.00 83.75 953 GLU A CA 1
ATOM 7587 C C . GLU A 1 953 ? -19.096 17.302 52.143 1.00 83.75 953 GLU A C 1
ATOM 7589 O O . GLU A 1 953 ? -19.091 18.127 51.227 1.00 83.75 953 GLU A O 1
ATOM 7594 N N . ALA A 1 954 ? -18.637 16.061 51.992 1.00 87.06 954 ALA A N 1
ATOM 7595 C CA . ALA A 1 954 ? -18.354 15.456 50.698 1.00 87.06 954 ALA A CA 1
ATOM 7596 C C . ALA A 1 954 ? -19.579 14.725 50.112 1.00 87.06 954 ALA A C 1
ATOM 7598 O O . ALA A 1 954 ? -19.662 14.573 48.890 1.00 87.06 954 ALA A O 1
ATOM 7599 N N . ALA A 1 955 ? -20.490 14.250 50.967 1.00 93.12 955 ALA A N 1
ATOM 7600 C CA . ALA A 1 955 ? -21.734 13.552 50.631 1.00 93.12 955 ALA A CA 1
ATOM 7601 C C . ALA A 1 955 ? -22.703 13.579 51.832 1.00 93.12 955 ALA A C 1
ATOM 7603 O O . ALA A 1 955 ? -22.281 13.882 52.944 1.00 93.12 955 ALA A O 1
ATOM 7604 N N . ASP A 1 956 ? -23.972 13.209 51.655 1.00 94.25 956 ASP A N 1
ATOM 7605 C CA . ASP A 1 956 ? -24.904 13.069 52.786 1.00 94.25 956 ASP A CA 1
ATOM 7606 C C . ASP A 1 956 ? -24.569 11.831 53.627 1.00 94.25 956 ASP A C 1
ATOM 7608 O O . ASP A 1 956 ? -24.438 11.908 54.853 1.00 94.25 956 ASP A O 1
ATOM 7612 N N . PHE A 1 957 ? -24.357 10.695 52.952 1.00 96.25 957 PHE A N 1
ATOM 7613 C CA . PHE A 1 957 ? -23.924 9.445 53.576 1.00 96.25 957 PHE A CA 1
ATOM 7614 C C . PHE A 1 957 ? -22.685 8.864 52.909 1.00 96.25 957 PHE A C 1
ATOM 7616 O O . PHE A 1 957 ? -22.484 8.975 51.698 1.00 96.25 957 PHE A O 1
ATOM 7623 N N . ILE A 1 958 ? -21.883 8.181 53.718 1.00 96.81 958 ILE A N 1
ATOM 7624 C CA . ILE A 1 958 ? -20.695 7.450 53.304 1.00 96.81 958 ILE A CA 1
ATOM 7625 C C . ILE A 1 958 ? -20.847 6.010 53.779 1.00 96.81 958 ILE A C 1
ATOM 7627 O O . ILE A 1 958 ? -20.864 5.743 54.981 1.00 96.81 958 ILE A O 1
ATOM 7631 N N . GLY A 1 959 ? -20.961 5.093 52.826 1.00 96.44 959 GLY A N 1
ATOM 7632 C CA . GLY A 1 959 ? -21.004 3.658 53.066 1.00 96.44 959 GLY A CA 1
ATOM 7633 C C . GLY A 1 959 ? -19.688 3.013 52.659 1.00 96.44 959 GLY A C 1
ATOM 7634 O O . GLY A 1 959 ? -19.131 3.366 51.619 1.00 96.44 959 GLY A O 1
ATOM 7635 N N . PHE A 1 960 ? -19.169 2.066 53.433 1.00 95.56 960 PHE A N 1
ATOM 7636 C CA . PHE A 1 960 ? -17.996 1.302 53.007 1.00 95.56 960 PHE A CA 1
ATOM 7637 C C . PHE A 1 960 ? -17.990 -0.128 53.538 1.00 95.56 960 PHE A C 1
ATOM 7639 O O . PHE A 1 960 ? -18.488 -0.427 54.621 1.00 95.56 960 PHE A O 1
ATOM 7646 N N . ASP A 1 961 ? -17.404 -1.003 52.728 1.00 95.12 961 ASP A N 1
ATOM 7647 C CA . ASP A 1 961 ? -17.240 -2.428 52.967 1.00 95.12 961 ASP A CA 1
ATOM 7648 C C . ASP A 1 961 ? -15.786 -2.810 52.646 1.00 95.12 961 ASP A C 1
ATOM 7650 O O . ASP A 1 961 ? -15.423 -2.962 51.473 1.00 95.12 961 ASP A O 1
ATOM 7654 N N . PRO A 1 962 ? -14.915 -2.915 53.660 1.00 91.06 962 PRO A N 1
ATOM 7655 C CA . PRO A 1 962 ? -13.524 -3.294 53.452 1.00 91.06 962 PRO A CA 1
ATOM 7656 C C . PRO A 1 962 ? -13.347 -4.724 52.928 1.00 91.06 962 PRO A C 1
ATOM 7658 O O . PRO A 1 962 ? -12.379 -4.976 52.205 1.00 91.06 962 PRO A O 1
ATOM 7661 N N . GLU A 1 963 ? -14.255 -5.646 53.266 1.00 91.19 963 GLU A N 1
ATOM 7662 C CA . GLU A 1 963 ? -14.165 -7.058 52.876 1.00 91.19 963 GLU A CA 1
ATOM 7663 C C . GLU A 1 963 ? -14.453 -7.222 51.384 1.00 91.19 963 GLU A C 1
ATOM 7665 O O . GLU A 1 963 ? -13.652 -7.807 50.649 1.00 91.19 963 GLU A O 1
ATOM 7670 N N . ASN A 1 964 ? -15.543 -6.609 50.915 1.00 92.81 964 ASN A N 1
ATOM 7671 C CA . ASN A 1 964 ? -15.920 -6.604 49.501 1.00 92.81 964 ASN A CA 1
ATOM 7672 C C . ASN A 1 964 ? -15.262 -5.470 48.700 1.00 92.81 964 ASN A C 1
ATOM 7674 O O . ASN A 1 964 ? -15.547 -5.305 47.515 1.00 92.81 964 ASN A O 1
ATOM 7678 N N . ARG A 1 965 ? -14.365 -4.698 49.331 1.00 94.25 965 ARG A N 1
ATOM 7679 C CA . ARG A 1 965 ? -13.648 -3.553 48.749 1.00 94.25 965 ARG A CA 1
ATOM 7680 C C . ARG A 1 965 ? -14.586 -2.567 48.060 1.00 94.25 965 ARG A C 1
ATOM 7682 O O . ARG A 1 965 ? -14.379 -2.221 46.902 1.00 94.25 965 ARG A O 1
ATOM 7689 N N . LYS A 1 966 ? -15.614 -2.103 48.763 1.00 94.69 966 LYS A N 1
ATOM 7690 C CA . LYS A 1 966 ? -16.612 -1.177 48.223 1.00 94.69 966 LYS A CA 1
ATOM 7691 C C . LYS A 1 966 ? -16.661 0.118 49.025 1.00 94.69 966 LYS A C 1
ATOM 7693 O O . LYS A 1 966 ? -16.592 0.095 50.249 1.00 94.69 966 LYS A O 1
ATOM 7698 N N . ILE A 1 967 ? -16.798 1.250 48.341 1.00 95.12 967 ILE A N 1
ATOM 7699 C CA . ILE A 1 967 ? -17.063 2.557 48.954 1.00 95.12 967 ILE A CA 1
ATOM 7700 C C . ILE A 1 967 ? -18.164 3.277 48.179 1.00 95.12 967 ILE A C 1
ATOM 7702 O O . ILE A 1 967 ? -18.182 3.270 46.948 1.00 95.12 967 ILE A O 1
ATOM 7706 N N . VAL A 1 968 ? -19.093 3.888 48.906 1.00 96.31 968 VAL A N 1
ATOM 7707 C CA . VAL A 1 968 ? -20.290 4.526 48.366 1.00 96.31 968 VAL A CA 1
ATOM 7708 C C . VAL A 1 968 ? -20.455 5.914 48.964 1.00 96.31 968 VAL A C 1
ATOM 7710 O O . VAL A 1 968 ? -20.459 6.067 50.183 1.00 96.31 968 VAL A O 1
ATOM 7713 N N . LEU A 1 969 ? -20.629 6.917 48.107 1.00 96.00 969 LEU A N 1
ATOM 7714 C CA . LEU A 1 969 ? -21.050 8.261 48.501 1.00 96.00 969 LEU A CA 1
ATOM 7715 C C . LEU A 1 969 ? -22.495 8.493 48.065 1.00 96.00 969 LEU A C 1
ATOM 7717 O O . LEU A 1 969 ? -22.827 8.304 46.896 1.00 96.00 969 LEU A O 1
ATOM 7721 N N . VAL A 1 970 ? -23.358 8.909 48.985 1.00 97.38 970 VAL A N 1
ATOM 7722 C CA . VAL A 1 970 ? -24.789 9.100 48.726 1.00 97.38 970 VAL A CA 1
ATOM 7723 C C . VAL A 1 970 ? -25.135 10.579 48.775 1.00 97.38 970 VAL A C 1
ATOM 7725 O O . VAL A 1 970 ? -24.762 11.264 49.722 1.00 97.38 970 VAL A O 1
ATOM 7728 N N . HIS A 1 971 ? -25.891 11.038 47.782 1.00 96.25 971 HIS A N 1
ATOM 7729 C CA . HIS A 1 971 ? -26.450 12.384 47.702 1.00 96.25 971 HIS A CA 1
ATOM 7730 C C . HIS A 1 971 ? -27.975 12.286 47.660 1.00 96.25 971 HIS A C 1
ATOM 7732 O O . HIS A 1 971 ? -28.554 11.706 46.736 1.00 96.25 971 HIS A O 1
ATOM 7738 N N . ALA A 1 972 ? -28.625 12.806 48.690 1.00 93.81 972 ALA A N 1
ATOM 7739 C CA . ALA A 1 972 ? -30.055 12.760 48.910 1.00 93.81 972 ALA A CA 1
ATOM 7740 C C . ALA A 1 972 ? -30.713 14.044 48.392 1.00 93.81 972 ALA A C 1
ATOM 7742 O O . ALA A 1 972 ? -30.244 15.154 48.633 1.00 93.81 972 ALA A O 1
ATOM 7743 N N . LYS A 1 973 ? -31.836 13.908 47.684 1.00 92.69 973 LYS A N 1
ATOM 7744 C CA . LYS A 1 973 ? -32.609 15.066 47.226 1.00 92.69 973 LYS A CA 1
ATOM 7745 C C . LYS A 1 973 ? -34.101 14.791 47.239 1.00 92.69 973 LYS A C 1
ATOM 7747 O O . LYS A 1 973 ? -34.547 13.744 46.778 1.00 92.69 973 LYS A O 1
ATOM 7752 N N . VAL A 1 974 ? -34.893 15.760 47.687 1.00 90.12 974 VAL A N 1
ATOM 7753 C CA . VAL A 1 974 ? -36.345 15.748 47.473 1.00 90.12 974 VAL A CA 1
ATOM 7754 C C . VAL A 1 974 ? -36.709 16.791 46.423 1.00 90.12 974 VAL A C 1
ATOM 7756 O O . VAL A 1 974 ? -36.418 17.978 46.561 1.00 90.12 974 VAL A O 1
ATOM 7759 N N . GLY A 1 975 ? -37.326 16.328 45.339 1.00 84.38 975 GLY A N 1
ATOM 7760 C CA . GLY A 1 975 ? -37.782 17.165 44.235 1.00 84.38 975 GLY A CA 1
ATOM 7761 C C . GLY A 1 975 ? -39.212 17.676 44.414 1.00 84.38 975 GLY A C 1
ATOM 7762 O O . GLY A 1 975 ? -39.883 17.413 45.411 1.00 84.38 975 GLY A O 1
ATOM 7763 N N . ASN A 1 976 ? -39.703 18.393 43.399 1.00 74.75 976 ASN A N 1
ATOM 7764 C CA . ASN A 1 976 ? -41.067 18.926 43.353 1.00 74.75 976 ASN A CA 1
ATOM 7765 C C . ASN A 1 976 ? -41.818 18.445 42.098 1.00 74.75 976 ASN A C 1
ATOM 7767 O O . ASN A 1 976 ? -42.280 19.234 41.271 1.00 74.75 976 ASN A O 1
ATOM 7771 N N . VAL A 1 977 ? -41.899 17.125 41.907 1.00 67.44 977 VAL A N 1
ATOM 7772 C CA . VAL A 1 977 ? -42.763 16.524 40.879 1.00 67.44 977 VAL A CA 1
ATOM 7773 C C . VAL A 1 977 ? -44.196 16.457 41.432 1.00 67.44 977 VAL A C 1
ATOM 7775 O O . VAL A 1 977 ? -44.587 15.484 42.072 1.00 67.44 977 VAL A O 1
ATOM 7778 N N . GLY A 1 978 ? -44.973 17.528 41.239 1.00 56.19 978 GLY A N 1
ATOM 7779 C CA . GLY A 1 978 ? -46.379 17.598 41.663 1.00 56.19 978 GLY A CA 1
ATOM 7780 C C . GLY A 1 978 ? -47.312 16.656 40.882 1.00 56.19 978 GLY A C 1
ATOM 7781 O O . GLY A 1 978 ? -46.973 16.191 39.789 1.00 56.19 978 GLY A O 1
ATOM 7782 N N . GLN A 1 979 ? -48.518 16.405 41.415 1.00 49.25 979 GLN A N 1
ATOM 7783 C CA . GLN A 1 979 ? -49.594 15.689 40.709 1.00 49.25 979 GLN A CA 1
ATOM 7784 C C . GLN A 1 979 ? -50.026 16.502 39.471 1.00 49.25 979 GLN A C 1
ATOM 7786 O O . GLN A 1 979 ? -50.787 17.457 39.582 1.00 49.25 979 GLN A O 1
ATOM 7791 N N . GLY A 1 980 ? -49.474 16.163 38.299 1.00 52.97 980 GLY A N 1
ATOM 7792 C CA . GLY A 1 980 ? -49.677 16.873 37.025 1.00 52.97 980 GLY A CA 1
ATOM 7793 C C . GLY A 1 980 ? -48.389 17.263 36.278 1.00 52.97 980 GLY A C 1
ATOM 7794 O O . GLY A 1 980 ? -48.469 17.797 35.175 1.00 52.97 980 GLY A O 1
ATOM 7795 N N . GLY A 1 981 ? -47.203 17.016 36.852 1.00 64.38 981 GLY A N 1
ATOM 7796 C CA . GLY A 1 981 ? -45.911 17.248 36.191 1.00 64.38 981 GLY A CA 1
ATOM 7797 C C . GLY A 1 981 ? -45.506 16.147 35.197 1.00 64.38 981 GLY A C 1
ATOM 7798 O O . GLY A 1 981 ? -46.141 15.104 35.105 1.00 64.38 981 GLY A O 1
ATOM 7799 N N . THR A 1 982 ? -44.390 16.345 34.486 1.00 69.25 982 THR A N 1
ATOM 7800 C CA . THR A 1 982 ? -43.842 15.403 33.479 1.00 69.25 982 THR A CA 1
ATOM 7801 C C . THR A 1 982 ? -43.324 14.078 34.056 1.00 69.25 982 THR A C 1
ATOM 7803 O O . THR A 1 982 ? -42.897 13.219 33.299 1.00 69.25 982 THR A O 1
ATOM 7806 N N . GLY A 1 983 ? -43.327 13.905 35.382 1.00 84.00 983 GLY A N 1
ATOM 7807 C CA . GLY A 1 983 ? -42.784 12.719 36.056 1.00 84.00 983 GLY A CA 1
ATOM 7808 C C . GLY A 1 983 ? -41.267 12.743 36.288 1.00 84.00 983 GLY A C 1
ATOM 7809 O O . GLY A 1 983 ? -40.735 11.793 36.844 1.00 84.00 983 GLY A O 1
ATOM 7810 N N . TYR A 1 984 ? -40.568 13.817 35.906 1.00 88.88 984 TYR A N 1
ATOM 7811 C CA . TYR A 1 984 ? -39.126 14.020 36.116 1.00 88.88 984 TYR A CA 1
ATOM 7812 C C . TYR A 1 984 ? -38.780 15.516 36.211 1.00 88.88 984 TYR A C 1
ATOM 7814 O O . TYR A 1 984 ? -39.424 16.349 35.565 1.00 88.88 984 TYR A O 1
ATOM 7822 N N . HIS A 1 985 ? -37.767 15.865 37.012 1.00 88.00 985 HIS A N 1
ATOM 7823 C CA . HIS A 1 985 ? -37.397 17.243 37.349 1.00 88.00 985 HIS A CA 1
ATOM 7824 C C . HIS A 1 985 ? -35.922 17.552 37.025 1.00 88.00 985 HIS A C 1
ATOM 7826 O O . HIS A 1 985 ? -35.018 17.232 37.793 1.00 88.00 985 HIS A O 1
ATOM 7832 N N . VAL A 1 986 ? -35.686 18.221 35.887 1.00 87.56 986 VAL A N 1
ATOM 7833 C CA . VAL A 1 986 ? -34.337 18.537 35.363 1.00 87.56 986 VAL A CA 1
ATOM 7834 C C . VAL A 1 986 ? -33.500 19.364 36.343 1.00 87.56 986 VAL A C 1
ATOM 7836 O O . VAL A 1 986 ? -32.377 18.979 36.637 1.00 87.56 986 VAL A O 1
ATOM 7839 N N . GLY A 1 987 ? -34.043 20.466 36.878 1.00 85.44 987 GLY A N 1
ATOM 7840 C CA . GLY A 1 987 ? -33.286 21.351 37.776 1.00 85.44 987 GLY A CA 1
ATOM 7841 C C . GLY A 1 987 ? -32.843 20.648 39.059 1.00 85.44 987 GLY A C 1
ATOM 7842 O O . GLY A 1 987 ? -31.716 20.804 39.501 1.00 85.44 987 GLY A O 1
ATOM 7843 N N . GLY A 1 988 ? -33.690 19.764 39.589 1.00 87.00 988 GLY A N 1
ATOM 7844 C CA . GLY A 1 988 ? -33.341 18.967 40.763 1.00 87.00 988 GLY A CA 1
ATOM 7845 C C . GLY A 1 988 ? -32.192 18.011 40.464 1.00 87.00 988 GLY A C 1
ATOM 7846 O O . GLY A 1 988 ? -31.280 17.896 41.277 1.00 87.00 988 GLY A O 1
ATOM 7847 N N . LEU A 1 989 ? -32.218 17.348 39.297 1.00 91.38 989 LEU A N 1
ATOM 7848 C CA . LEU A 1 989 ? -31.129 16.461 38.884 1.00 91.38 989 LEU A CA 1
ATOM 7849 C C . LEU A 1 989 ? -29.822 17.248 38.713 1.00 91.38 989 LEU A C 1
ATOM 7851 O O . LEU A 1 989 ? -28.778 16.750 39.107 1.00 91.38 989 LEU A O 1
ATOM 7855 N N . GLN A 1 990 ? -29.886 18.477 38.192 1.00 90.62 990 GLN A N 1
ATOM 7856 C CA . GLN A 1 990 ? -28.725 19.366 38.073 1.00 90.62 990 GLN A CA 1
ATOM 7857 C C . GLN A 1 990 ? -28.150 19.766 39.436 1.00 90.62 990 GLN A C 1
ATOM 7859 O O . GLN A 1 990 ? -26.932 19.734 39.622 1.00 90.62 990 GLN A O 1
ATOM 7864 N N . ASP A 1 991 ? -29.010 20.094 40.399 1.00 89.31 991 ASP A N 1
ATOM 7865 C CA . ASP A 1 991 ? -28.587 20.507 41.737 1.00 89.31 991 ASP A CA 1
ATOM 7866 C C . ASP A 1 991 ? -27.868 19.377 42.485 1.00 89.31 991 ASP A C 1
ATOM 7868 O O . ASP A 1 991 ? -26.744 19.568 42.960 1.00 89.31 991 ASP A O 1
ATOM 7872 N N . VAL A 1 992 ? -28.490 18.192 42.551 1.00 91.75 992 VAL A N 1
ATOM 7873 C CA . VAL A 1 992 ? -27.896 17.016 43.214 1.00 91.75 992 VAL A CA 1
ATOM 7874 C C . VAL A 1 992 ? -26.744 16.433 42.395 1.00 91.75 992 VAL A C 1
ATOM 7876 O O . VAL A 1 992 ? -25.738 15.995 42.945 1.00 91.75 992 VAL A O 1
ATOM 7879 N N . GLY A 1 993 ? -26.834 16.497 41.067 1.00 92.38 993 GLY A N 1
ATOM 7880 C CA . GLY A 1 993 ? -25.792 16.059 40.146 1.00 92.38 993 GLY A CA 1
ATOM 7881 C C . GLY A 1 993 ? -24.495 16.842 40.317 1.00 92.38 993 GLY A C 1
ATOM 7882 O O . GLY A 1 993 ? -23.411 16.261 40.318 1.00 92.38 993 GLY A O 1
ATOM 7883 N N . ARG A 1 994 ? -24.586 18.155 40.562 1.00 92.38 994 ARG A N 1
ATOM 7884 C CA . ARG A 1 994 ? -23.424 18.989 40.902 1.00 92.38 994 ARG A CA 1
ATOM 7885 C C . ARG A 1 994 ? -22.725 18.506 42.177 1.00 92.38 994 ARG A C 1
ATOM 7887 O O . ARG A 1 994 ? -21.497 18.479 42.206 1.00 92.38 994 ARG A O 1
ATOM 7894 N N . GLN A 1 995 ? -23.483 18.137 43.212 1.00 91.50 995 GLN A N 1
ATOM 7895 C CA . GLN A 1 995 ? -22.933 17.608 44.469 1.00 91.50 995 GLN A CA 1
ATOM 7896 C C . GLN A 1 995 ? -22.291 16.230 44.248 1.00 91.50 995 GLN A C 1
ATOM 7898 O O . GLN A 1 995 ? -21.129 16.022 44.605 1.00 91.50 995 GLN A O 1
ATOM 7903 N N . ALA A 1 996 ? -22.993 15.339 43.541 1.00 92.94 996 ALA A N 1
ATOM 7904 C CA . ALA A 1 996 ? -22.502 14.025 43.145 1.00 92.94 996 ALA A CA 1
ATOM 7905 C C . ALA A 1 996 ? -21.168 14.114 42.385 1.00 92.94 996 ALA A C 1
ATOM 7907 O O . ALA A 1 996 ? -20.182 13.496 42.788 1.00 92.94 996 ALA A O 1
ATOM 7908 N N . LEU A 1 997 ? -21.084 14.941 41.340 1.00 93.19 997 LEU A N 1
ATOM 7909 C CA . LEU A 1 997 ? -19.855 15.111 40.563 1.00 93.19 997 LEU A CA 1
ATOM 7910 C C . LEU A 1 997 ? -18.725 15.769 41.363 1.00 93.19 997 LEU A C 1
ATOM 7912 O O . LEU A 1 997 ? -17.574 15.362 41.217 1.00 93.19 997 LEU A O 1
ATOM 7916 N N . ALA A 1 998 ? -19.020 16.743 42.232 1.00 90.81 998 ALA A N 1
ATOM 7917 C CA . ALA A 1 998 ? -18.005 17.335 43.106 1.00 90.81 998 ALA A CA 1
ATOM 7918 C C . ALA A 1 998 ? -17.377 16.284 44.038 1.00 90.81 998 ALA A C 1
ATOM 7920 O O . ALA A 1 998 ? -16.167 16.310 44.279 1.00 90.81 998 ALA A O 1
ATOM 7921 N N . SER A 1 999 ? -18.174 15.308 44.488 1.00 90.62 999 SER A N 1
ATOM 7922 C CA . SER A 1 999 ? -17.711 14.249 45.385 1.00 90.62 999 SER A CA 1
ATOM 7923 C C . SER A 1 999 ? -16.671 13.305 44.756 1.00 90.62 999 SER A C 1
ATOM 7925 O O . SER A 1 999 ? -15.835 12.738 45.468 1.00 90.62 999 SER A O 1
ATOM 7927 N N . LEU A 1 1000 ? -16.617 13.220 43.416 1.00 90.00 1000 LEU A N 1
ATOM 7928 C CA . LEU A 1 1000 ? -15.558 12.496 42.703 1.00 90.00 1000 LEU A CA 1
ATOM 7929 C C . LEU A 1 1000 ? -14.168 13.010 43.081 1.00 90.00 1000 LEU A C 1
ATOM 7931 O O . LEU A 1 1000 ? -13.226 12.219 43.100 1.00 90.00 1000 LEU A O 1
ATOM 7935 N N . GLY A 1 1001 ? -14.016 14.298 43.408 1.00 86.56 1001 GLY A N 1
ATOM 7936 C CA . GLY A 1 1001 ? -12.735 14.877 43.819 1.00 86.56 1001 GLY A CA 1
ATOM 7937 C C . GLY A 1 1001 ? -12.090 14.151 45.004 1.00 86.56 1001 GLY A C 1
ATOM 7938 O O . GLY A 1 1001 ? -10.864 14.050 45.049 1.00 86.56 1001 GLY A O 1
ATOM 7939 N N . PHE A 1 1002 ? -12.902 13.579 45.899 1.00 85.50 1002 PHE A N 1
ATOM 7940 C CA . PHE A 1 1002 ? -12.428 12.872 47.086 1.00 85.50 1002 PHE A CA 1
ATOM 7941 C C . PHE A 1 1002 ? -12.095 11.407 46.782 1.00 85.50 1002 PHE A C 1
ATOM 7943 O O . PHE A 1 1002 ? -10.973 10.953 47.014 1.00 85.50 1002 PHE A O 1
ATOM 7950 N N . ILE A 1 1003 ? -13.048 10.671 46.202 1.00 83.88 1003 ILE A N 1
ATOM 7951 C CA . ILE A 1 1003 ? -12.920 9.217 46.012 1.00 83.88 1003 ILE A CA 1
ATOM 7952 C C . ILE A 1 1003 ? -12.134 8.830 44.760 1.00 83.88 1003 ILE A C 1
ATOM 7954 O O . ILE A 1 1003 ? -11.426 7.830 44.790 1.00 83.88 1003 ILE A O 1
ATOM 7958 N N . SER A 1 1004 ? -12.176 9.611 43.674 1.00 81.06 1004 SER A N 1
ATOM 7959 C CA . SER A 1 1004 ? -11.462 9.250 42.436 1.00 81.06 1004 SER A CA 1
ATOM 7960 C C . SER A 1 1004 ? -9.943 9.396 42.583 1.00 81.06 1004 SER A C 1
ATOM 7962 O O . SER A 1 1004 ? -9.189 8.517 42.159 1.00 81.06 1004 SER A O 1
ATOM 7964 N N . ARG A 1 1005 ? -9.499 10.467 43.256 1.00 75.88 1005 ARG A N 1
ATOM 7965 C CA . ARG A 1 1005 ? -8.083 10.813 43.478 1.00 75.88 1005 ARG A CA 1
ATOM 7966 C C . ARG A 1 1005 ? -7.482 10.174 44.731 1.00 75.88 1005 ARG A C 1
ATOM 7968 O O . ARG A 1 1005 ? -6.294 10.353 44.980 1.00 75.88 1005 ARG A O 1
ATOM 7975 N N . GLY A 1 1006 ? -8.291 9.465 45.521 1.00 79.75 1006 GLY A N 1
ATOM 7976 C CA . GLY A 1 1006 ? -7.878 8.902 46.805 1.00 79.75 1006 GLY A CA 1
ATOM 7977 C C . GLY A 1 1006 ? -7.417 9.966 47.799 1.00 79.75 1006 GLY A C 1
ATOM 7978 O O . GLY A 1 1006 ? -6.457 9.750 48.539 1.00 79.75 1006 GLY A O 1
ATOM 7979 N N . GLN A 1 1007 ? -8.067 11.133 47.785 1.00 86.25 1007 GLN A N 1
ATOM 7980 C CA . GLN A 1 1007 ? -7.800 12.244 48.693 1.00 86.25 1007 GLN A CA 1
ATOM 7981 C C . GLN A 1 1007 ? -8.992 12.392 49.647 1.00 86.25 1007 GLN A C 1
ATOM 7983 O O . GLN A 1 1007 ? -9.981 13.029 49.286 1.00 86.25 1007 GLN A O 1
ATOM 7988 N N . PRO A 1 1008 ? -8.923 11.798 50.855 1.00 88.31 1008 PRO A N 1
ATOM 7989 C CA . PRO A 1 1008 ? -9.969 11.943 51.860 1.00 88.31 1008 PRO A CA 1
ATOM 7990 C C . PRO A 1 1008 ? -10.280 13.413 52.148 1.00 88.31 1008 PRO A C 1
ATOM 7992 O O . PRO A 1 1008 ? -9.372 14.250 52.142 1.00 88.31 1008 PRO A O 1
ATOM 7995 N N . SER A 1 1009 ? -11.548 13.723 52.423 1.00 89.50 1009 SER A N 1
ATOM 7996 C CA . SER A 1 1009 ? -11.944 15.086 52.774 1.00 89.50 1009 SER A CA 1
ATOM 7997 C C . SER A 1 1009 ? -11.238 15.553 54.048 1.00 89.50 1009 SER A C 1
ATOM 7999 O O . SER A 1 1009 ? -11.066 14.788 54.998 1.00 89.50 1009 SER A O 1
ATOM 8001 N N . THR A 1 1010 ? -10.855 16.830 54.096 1.00 88.94 1010 THR A N 1
ATOM 8002 C CA . THR A 1 1010 ? -10.195 17.425 55.269 1.00 88.94 1010 THR A CA 1
ATOM 8003 C C . THR A 1 1010 ? -11.119 17.534 56.478 1.00 88.94 1010 THR A C 1
ATOM 8005 O O . THR A 1 1010 ? -10.627 17.684 57.593 1.00 88.94 1010 THR A O 1
ATOM 8008 N N . VAL A 1 1011 ? -12.438 17.444 56.277 1.00 89.75 1011 VAL A N 1
ATOM 8009 C CA . VAL A 1 1011 ? -13.415 17.441 57.373 1.00 89.75 1011 VAL A CA 1
ATOM 8010 C C . VAL A 1 1011 ? -13.637 16.057 57.980 1.00 89.75 1011 VAL A C 1
ATOM 8012 O O . VAL A 1 1011 ? -14.191 15.974 59.069 1.00 89.75 1011 VAL A O 1
ATOM 8015 N N . TRP A 1 1012 ? -13.188 14.972 57.339 1.00 93.12 1012 TRP A N 1
ATOM 8016 C CA . TRP A 1 1012 ? -13.315 13.617 57.885 1.00 93.12 1012 TRP A CA 1
ATOM 8017 C C . TRP A 1 1012 ? -12.300 13.392 59.012 1.00 93.12 1012 TRP A C 1
ATOM 8019 O O . TRP A 1 1012 ? -11.163 12.963 58.773 1.00 93.12 1012 TRP A O 1
ATOM 8029 N N . THR A 1 1013 ? -12.722 13.706 60.239 1.00 93.81 1013 THR A N 1
ATOM 8030 C CA . THR A 1 1013 ? -11.949 13.518 61.473 1.00 93.81 1013 THR A CA 1
ATOM 8031 C C . THR A 1 1013 ? -12.711 12.651 62.480 1.00 93.81 1013 THR A C 1
ATOM 8033 O O . THR A 1 1013 ? -13.943 12.608 62.443 1.00 93.81 1013 THR A O 1
ATOM 8036 N N . PRO A 1 1014 ? -12.021 11.977 63.419 1.00 94.75 1014 PRO A N 1
ATOM 8037 C CA . PRO A 1 1014 ? -12.676 11.172 64.451 1.00 94.75 1014 PRO A CA 1
ATOM 8038 C C . PRO A 1 1014 ? -13.719 11.943 65.275 1.00 94.75 1014 PRO A C 1
ATOM 8040 O O . PRO A 1 1014 ? -14.757 11.390 65.629 1.00 94.75 1014 PRO A O 1
ATOM 8043 N N . GLU A 1 1015 ? -13.471 13.224 65.559 1.00 93.38 1015 GLU A N 1
ATOM 8044 C CA . GLU A 1 1015 ? -14.361 14.081 66.352 1.00 93.38 1015 GLU A CA 1
ATOM 8045 C C . GLU A 1 1015 ? -15.681 14.350 65.628 1.00 93.38 1015 GLU A C 1
ATOM 8047 O O . GLU A 1 1015 ? -16.727 14.450 66.269 1.00 93.38 1015 GLU A O 1
ATOM 8052 N N . ARG A 1 1016 ? -15.659 14.423 64.291 1.00 91.12 1016 ARG A N 1
ATOM 8053 C CA . ARG A 1 1016 ? -16.866 14.618 63.482 1.00 91.12 1016 ARG A CA 1
ATOM 8054 C C . ARG A 1 1016 ? -17.883 13.520 63.751 1.00 91.12 1016 ARG A C 1
ATOM 8056 O O . ARG A 1 1016 ? -19.043 13.827 64.010 1.00 91.12 1016 ARG A O 1
ATOM 8063 N N . TRP A 1 1017 ? -17.447 12.262 63.751 1.00 93.06 1017 TRP A N 1
ATOM 8064 C CA . TRP A 1 1017 ? -18.321 11.093 63.900 1.00 93.06 1017 TRP A CA 1
ATOM 8065 C C . TRP A 1 1017 ? -18.939 10.959 65.299 1.00 93.06 1017 TRP A C 1
ATOM 8067 O O . TRP A 1 1017 ? -19.873 10.185 65.479 1.00 93.06 1017 TRP A O 1
ATOM 8077 N N . GLN A 1 1018 ? -18.447 11.726 66.278 1.00 91.31 1018 GLN A N 1
ATOM 8078 C CA . GLN A 1 1018 ? -18.969 11.764 67.648 1.00 91.31 1018 GLN A CA 1
ATOM 8079 C C . GLN A 1 1018 ? -20.073 12.811 67.853 1.00 91.31 1018 GLN A C 1
ATOM 8081 O O . GLN A 1 1018 ? -20.663 12.866 68.929 1.00 91.31 1018 GLN A O 1
ATOM 8086 N N . THR A 1 1019 ? -20.343 13.655 66.854 1.00 90.69 1019 THR A N 1
ATOM 8087 C CA . THR A 1 1019 ? -21.402 14.670 66.931 1.00 90.69 1019 THR A CA 1
ATOM 8088 C C . THR A 1 1019 ? -22.752 14.122 66.471 1.00 90.69 1019 THR A C 1
ATOM 8090 O O . THR A 1 1019 ? -22.816 13.153 65.709 1.00 90.69 1019 THR A O 1
ATOM 8093 N N . ASP A 1 1020 ? -23.831 14.764 66.922 1.00 90.38 1020 ASP A N 1
ATOM 8094 C CA . ASP A 1 1020 ? -25.178 14.486 66.427 1.00 90.38 1020 ASP A CA 1
ATOM 8095 C C . ASP A 1 1020 ? -25.354 14.991 64.981 1.00 90.38 1020 ASP A C 1
ATOM 8097 O O . ASP A 1 1020 ? -24.656 15.900 64.512 1.00 90.38 1020 ASP A O 1
ATOM 8101 N N . VAL A 1 1021 ? -26.299 14.391 64.255 1.00 89.75 1021 VAL A N 1
ATOM 8102 C CA . VAL A 1 1021 ? -26.644 14.789 62.882 1.00 89.75 1021 VAL A CA 1
ATOM 8103 C C . VAL A 1 1021 ? -27.232 16.203 62.859 1.00 89.75 1021 VAL A C 1
ATOM 8105 O O . VAL A 1 1021 ? -28.128 16.537 63.637 1.00 89.75 1021 VAL A O 1
ATOM 8108 N N . GLN A 1 1022 ? -26.758 17.029 61.923 1.00 85.56 1022 GLN A N 1
ATOM 8109 C CA . GLN A 1 1022 ? -27.201 18.411 61.750 1.00 85.56 1022 GLN A CA 1
ATOM 8110 C C . GLN A 1 1022 ? -28.133 18.532 60.536 1.00 85.56 1022 GLN A C 1
ATOM 8112 O O . GLN A 1 1022 ? -27.682 18.707 59.410 1.00 85.56 1022 GLN A O 1
ATOM 8117 N N . ALA A 1 1023 ? -29.446 18.487 60.760 1.00 81.50 1023 ALA A N 1
ATOM 8118 C CA . ALA A 1 1023 ? -30.446 18.643 59.713 1.00 81.50 1023 ALA A CA 1
ATOM 8119 C C . ALA A 1 1023 ? -30.753 20.129 59.458 1.00 81.50 1023 ALA A C 1
ATOM 8121 O O . ALA A 1 1023 ? -31.555 20.749 60.155 1.00 81.50 1023 ALA A O 1
ATOM 8122 N N . ASN A 1 1024 ? -30.117 20.722 58.445 1.00 79.44 1024 ASN A N 1
ATOM 8123 C CA . ASN A 1 1024 ? -30.226 22.159 58.156 1.00 79.44 1024 ASN A CA 1
ATOM 8124 C C . ASN A 1 1024 ? -29.813 23.002 59.387 1.00 79.44 1024 ASN A C 1
ATOM 8126 O O . ASN A 1 1024 ? -28.675 22.925 59.851 1.00 79.44 1024 ASN A O 1
ATOM 8130 N N . GLN A 1 1025 ? -30.725 23.805 59.943 1.00 78.31 1025 GLN A N 1
ATOM 8131 C CA . GLN A 1 1025 ? -30.490 24.588 61.164 1.00 78.31 1025 GLN A CA 1
ATOM 8132 C C . GLN A 1 1025 ? -30.845 23.828 62.458 1.00 78.31 1025 GLN A C 1
ATOM 8134 O O . GLN A 1 1025 ? -30.651 24.369 63.544 1.00 78.31 1025 GLN A O 1
ATOM 8139 N N . VAL A 1 1026 ? -31.334 22.586 62.366 1.00 81.75 1026 VAL A N 1
ATOM 8140 C CA . VAL A 1 1026 ? -31.830 21.788 63.498 1.00 81.75 1026 VAL A CA 1
ATOM 8141 C C . VAL A 1 1026 ? -30.877 20.630 63.799 1.00 81.75 1026 VAL A C 1
ATOM 8143 O O . VAL A 1 1026 ? -30.590 19.805 62.936 1.00 81.75 1026 VAL A O 1
ATOM 8146 N N . THR A 1 1027 ? -30.395 20.529 65.038 1.00 85.25 1027 THR A N 1
ATOM 8147 C CA . THR A 1 1027 ? -29.634 19.356 65.499 1.00 85.25 1027 THR A CA 1
ATOM 8148 C C . THR A 1 1027 ? -30.599 18.238 65.885 1.00 85.25 1027 THR A C 1
ATOM 8150 O O . THR A 1 1027 ? -31.477 18.433 66.730 1.00 85.25 1027 THR A O 1
ATOM 8153 N N . LEU A 1 1028 ? -30.438 17.056 65.289 1.00 88.19 1028 LEU A N 1
ATOM 8154 C CA . LEU A 1 1028 ? -31.226 15.871 65.621 1.00 88.19 1028 LEU A CA 1
ATOM 8155 C C . LEU A 1 1028 ? -30.686 15.251 66.919 1.00 88.19 1028 LEU A C 1
ATOM 8157 O O . LEU A 1 1028 ? -29.910 14.300 66.888 1.00 88.19 1028 LEU A O 1
ATOM 8161 N N . ASN A 1 1029 ? -31.069 15.823 68.065 1.00 84.88 1029 ASN A N 1
ATOM 8162 C CA . ASN A 1 1029 ? -30.535 15.424 69.372 1.00 84.88 1029 ASN A CA 1
ATOM 8163 C C . ASN A 1 1029 ? -30.666 13.909 69.612 1.00 84.88 1029 ASN A C 1
ATOM 8165 O O . ASN A 1 1029 ? -31.755 13.334 69.502 1.00 84.88 1029 ASN A O 1
ATOM 8169 N N . GLY A 1 1030 ? -29.551 13.267 69.956 1.00 84.94 1030 GLY A N 1
ATOM 8170 C CA . GLY A 1 1030 ? -29.464 11.826 70.183 1.00 84.94 1030 GLY A CA 1
ATOM 8171 C C . GLY A 1 1030 ? -29.393 10.972 68.912 1.00 84.94 1030 GLY A C 1
ATOM 8172 O O . GLY A 1 1030 ? -29.422 9.745 69.022 1.00 84.94 1030 GLY A O 1
ATOM 8173 N N . ARG A 1 1031 ? -29.304 11.572 67.715 1.00 91.69 1031 ARG A N 1
ATOM 8174 C CA . ARG A 1 1031 ? -29.007 10.854 66.466 1.00 91.69 1031 ARG A CA 1
ATOM 8175 C C . ARG A 1 1031 ? -27.513 10.926 66.171 1.00 91.69 1031 ARG A C 1
ATOM 8177 O O . ARG A 1 1031 ? -27.036 11.933 65.654 1.00 91.69 1031 ARG A O 1
ATOM 8184 N N . SER A 1 1032 ? -26.802 9.825 66.408 1.00 91.44 1032 SER A N 1
ATOM 8185 C CA . SER A 1 1032 ? -25.389 9.705 66.034 1.00 91.44 1032 SER A CA 1
ATOM 8186 C C . SER A 1 1032 ? -25.182 9.824 64.520 1.00 91.44 1032 SER A C 1
ATOM 8188 O O . SER A 1 1032 ? -26.000 9.350 63.726 1.00 91.44 1032 SER A O 1
ATOM 8190 N N . ARG A 1 1033 ? -24.042 10.397 64.113 1.00 93.75 1033 ARG A N 1
ATOM 8191 C CA . ARG A 1 1033 ? -23.548 10.320 62.729 1.00 93.75 1033 ARG A CA 1
ATOM 8192 C C . ARG A 1 1033 ? -23.100 8.919 62.318 1.00 93.75 1033 ARG A C 1
ATOM 8194 O O . ARG A 1 1033 ? -22.952 8.674 61.127 1.00 93.75 1033 ARG A O 1
ATOM 8201 N N . ILE A 1 1034 ? -22.894 7.999 63.257 1.00 95.25 1034 ILE A N 1
ATOM 8202 C CA . ILE A 1 1034 ? -22.609 6.592 62.965 1.00 95.25 1034 ILE A CA 1
ATOM 8203 C C . ILE A 1 1034 ? -23.952 5.866 62.854 1.00 95.25 1034 ILE A C 1
ATOM 8205 O O . ILE A 1 1034 ? -24.594 5.577 63.860 1.00 95.25 1034 ILE A O 1
ATOM 8209 N N . PHE A 1 1035 ? -24.396 5.609 61.624 1.00 95.00 1035 PHE A N 1
ATOM 8210 C CA . PHE A 1 1035 ? -25.681 4.957 61.357 1.00 95.00 1035 PHE A CA 1
ATOM 8211 C C . PHE A 1 1035 ? -25.589 3.442 61.519 1.00 95.00 1035 PHE A C 1
ATOM 8213 O O . PHE A 1 1035 ? -26.534 2.830 62.008 1.00 95.00 1035 PHE A O 1
ATOM 8220 N N . ARG A 1 1036 ? -24.457 2.849 61.124 1.00 95.31 1036 ARG A N 1
ATOM 8221 C CA . ARG A 1 1036 ? -24.200 1.412 61.247 1.00 95.31 1036 ARG A CA 1
ATOM 8222 C C . ARG A 1 1036 ? -22.728 1.148 61.532 1.00 95.31 1036 ARG A C 1
ATOM 8224 O O . ARG A 1 1036 ? -21.870 1.693 60.841 1.00 95.31 1036 ARG A O 1
ATOM 8231 N N . ASN A 1 1037 ? -22.455 0.321 62.538 1.00 93.69 1037 ASN A N 1
ATOM 8232 C CA . ASN A 1 1037 ? -21.112 -0.090 62.949 1.00 93.69 1037 ASN A CA 1
ATOM 8233 C C . ASN A 1 1037 ? -21.180 -1.464 63.648 1.00 93.69 1037 ASN A C 1
ATOM 8235 O O . ASN A 1 1037 ? -21.207 -1.519 64.875 1.00 93.69 1037 ASN A O 1
ATOM 8239 N N . PRO A 1 1038 ? -21.278 -2.571 62.893 1.00 83.75 1038 PRO A N 1
ATOM 8240 C CA . PRO A 1 1038 ? -21.547 -3.898 63.451 1.00 83.75 1038 PRO A CA 1
ATOM 8241 C C . PRO A 1 1038 ? -20.393 -4.462 64.293 1.00 83.75 1038 PRO A C 1
ATOM 8243 O O . PRO A 1 1038 ? -20.607 -5.394 65.061 1.00 83.75 1038 PRO A O 1
ATOM 8246 N N . GLU A 1 1039 ? -19.184 -3.910 64.163 1.00 83.81 1039 GLU A N 1
ATOM 8247 C CA . GLU A 1 1039 ? -17.985 -4.339 64.895 1.00 83.81 1039 GLU A CA 1
ATOM 8248 C C . GLU A 1 1039 ? -17.668 -3.464 66.124 1.00 83.81 1039 GLU A C 1
ATOM 8250 O O . GLU A 1 1039 ? -16.599 -3.608 66.719 1.00 83.81 1039 GLU A O 1
ATOM 8255 N N . ASP A 1 1040 ? -18.559 -2.535 66.497 1.00 87.75 1040 ASP A N 1
ATOM 8256 C CA . ASP A 1 1040 ? -18.369 -1.594 67.615 1.00 87.75 1040 ASP A CA 1
ATOM 8257 C C . ASP A 1 1040 ? -17.017 -0.842 67.571 1.00 87.75 1040 ASP A C 1
ATOM 8259 O O . ASP A 1 1040 ? -16.413 -0.506 68.595 1.00 87.75 1040 ASP A O 1
ATOM 8263 N N . LEU A 1 1041 ? -16.526 -0.543 66.361 1.00 92.62 1041 LEU A N 1
ATOM 8264 C CA . LEU A 1 1041 ? -15.276 0.190 66.149 1.00 92.62 1041 LEU A CA 1
ATOM 8265 C C . LEU A 1 1041 ? -15.347 1.604 66.738 1.00 92.62 1041 LEU A C 1
ATOM 8267 O O . LEU A 1 1041 ? -16.368 2.289 66.661 1.00 92.62 1041 LEU A O 1
ATOM 8271 N N . THR A 1 1042 ? -14.228 2.088 67.276 1.00 94.62 1042 THR A N 1
ATOM 8272 C CA . THR A 1 1042 ? -14.126 3.474 67.757 1.00 94.62 1042 THR A CA 1
ATOM 8273 C C . THR A 1 1042 ? -14.167 4.477 66.598 1.00 94.62 1042 THR A C 1
ATOM 8275 O O . THR A 1 1042 ? -13.773 4.166 65.474 1.00 94.62 1042 THR A O 1
ATOM 8278 N N . ALA A 1 1043 ? -14.558 5.727 66.870 1.00 93.62 1043 ALA A N 1
ATOM 8279 C CA . ALA A 1 1043 ? -14.585 6.791 65.857 1.00 93.62 1043 ALA A CA 1
ATOM 8280 C C . ALA A 1 1043 ? -13.223 7.021 65.165 1.00 93.62 1043 ALA A C 1
ATOM 8282 O O . ALA A 1 1043 ? -13.185 7.364 63.985 1.00 93.62 1043 ALA A O 1
ATOM 8283 N N . VAL A 1 1044 ? -12.108 6.798 65.875 1.00 94.94 1044 VAL A N 1
ATOM 8284 C CA . VAL A 1 1044 ? -10.752 6.861 65.299 1.00 94.94 1044 VAL A CA 1
ATOM 8285 C C . VAL A 1 1044 ? -10.543 5.727 64.298 1.00 94.94 1044 VAL A C 1
ATOM 8287 O O . VAL A 1 1044 ? -10.154 5.985 63.164 1.00 94.94 1044 VAL A O 1
ATOM 8290 N N . GLN A 1 1045 ? -10.877 4.491 64.680 1.00 95.31 1045 GLN A N 1
ATOM 8291 C CA . GLN A 1 1045 ? -10.754 3.323 63.803 1.00 95.31 1045 GLN A CA 1
ATOM 8292 C C . GLN A 1 1045 ? -11.644 3.439 62.560 1.00 95.31 1045 GLN A C 1
ATOM 8294 O O . GLN A 1 1045 ? -11.180 3.153 61.461 1.00 95.31 1045 GLN A O 1
ATOM 8299 N N . LEU A 1 1046 ? -12.889 3.906 62.711 1.00 95.38 1046 LEU A N 1
ATOM 8300 C CA . LEU A 1 1046 ? -13.796 4.153 61.584 1.00 95.38 1046 LEU A CA 1
ATOM 8301 C C . LEU A 1 1046 ? -13.238 5.207 60.624 1.00 95.38 1046 LEU A C 1
ATOM 8303 O O . LEU A 1 1046 ? -13.288 5.021 59.410 1.00 95.38 1046 LEU A O 1
ATOM 8307 N N . ASN A 1 1047 ? -12.676 6.296 61.156 1.00 95.56 1047 ASN A N 1
ATOM 8308 C CA . ASN A 1 1047 ? -12.083 7.346 60.336 1.00 95.56 1047 ASN A CA 1
ATOM 8309 C C . ASN A 1 1047 ? -10.842 6.850 59.579 1.00 95.56 1047 ASN A C 1
ATOM 8311 O O . ASN A 1 1047 ? -10.714 7.096 58.380 1.00 95.56 1047 ASN A O 1
ATOM 8315 N N . ASP A 1 1048 ? -9.950 6.126 60.255 1.00 94.56 1048 ASP A N 1
ATOM 8316 C CA . ASP A 1 1048 ? -8.757 5.544 59.636 1.00 94.56 1048 ASP A CA 1
ATOM 8317 C C . ASP A 1 1048 ? -9.133 4.534 58.545 1.00 94.56 1048 ASP A C 1
ATOM 8319 O O . ASP A 1 1048 ? -8.540 4.535 57.462 1.00 94.56 1048 ASP A O 1
ATOM 8323 N N . LEU A 1 1049 ? -10.164 3.722 58.793 1.00 94.12 1049 LEU A N 1
ATOM 8324 C CA . LEU A 1 1049 ? -10.692 2.756 57.837 1.00 94.12 1049 LEU A CA 1
ATOM 8325 C C . LEU A 1 1049 ? -11.312 3.448 56.617 1.00 94.12 1049 LEU A C 1
ATOM 8327 O O . LEU A 1 1049 ? -10.994 3.073 55.488 1.00 94.12 1049 LEU A O 1
ATOM 8331 N N . LEU A 1 1050 ? -12.110 4.501 56.813 1.00 94.56 1050 LEU A N 1
ATOM 8332 C CA . LEU A 1 1050 ? -12.636 5.330 55.725 1.00 94.56 1050 LEU A CA 1
ATOM 8333 C C . LEU A 1 1050 ? -11.499 5.928 54.879 1.00 94.56 1050 LEU A C 1
ATOM 8335 O O . LEU A 1 1050 ? -11.522 5.846 53.648 1.00 94.56 1050 LEU A O 1
ATOM 8339 N N . HIS A 1 1051 ? -10.477 6.501 55.522 1.00 94.12 1051 HIS A N 1
ATOM 8340 C CA . HIS A 1 1051 ? -9.313 7.062 54.829 1.00 94.12 1051 HIS A CA 1
ATOM 8341 C C . HIS A 1 1051 ? -8.547 5.988 54.048 1.00 94.12 1051 HIS A C 1
ATOM 8343 O O . HIS A 1 1051 ? -8.120 6.246 52.920 1.00 94.12 1051 HIS A O 1
ATOM 8349 N N . ALA A 1 1052 ? -8.392 4.788 54.612 1.00 92.19 1052 ALA A N 1
ATOM 8350 C CA . ALA A 1 1052 ? -7.751 3.656 53.948 1.00 92.19 1052 ALA A CA 1
ATOM 8351 C C . ALA A 1 1052 ? -8.550 3.174 52.725 1.00 92.19 1052 ALA A C 1
ATOM 8353 O O . ALA A 1 1052 ? -7.961 2.986 51.659 1.00 92.19 1052 ALA A O 1
ATOM 8354 N N . CYS A 1 1053 ? -9.875 3.043 52.849 1.00 92.88 1053 CYS A N 1
ATOM 8355 C CA . CYS A 1 1053 ? -10.765 2.672 51.744 1.00 92.88 1053 CYS A CA 1
ATOM 8356 C C . CYS A 1 1053 ? -10.710 3.715 50.619 1.00 92.88 1053 CYS A C 1
ATOM 8358 O O . CYS A 1 1053 ? -10.525 3.367 49.456 1.00 92.88 1053 CYS A O 1
ATOM 8360 N N . CYS A 1 1054 ? -10.783 5.005 50.964 1.00 91.19 1054 CYS A N 1
ATOM 8361 C CA . CYS A 1 1054 ? -10.718 6.104 50.000 1.00 91.19 1054 CYS A CA 1
ATOM 8362 C C . CYS A 1 1054 ? -9.380 6.132 49.235 1.00 91.19 1054 CYS A C 1
ATOM 8364 O O . CYS A 1 1054 ? -9.360 6.255 48.009 1.00 91.19 1054 CYS A O 1
ATOM 8366 N N . ARG A 1 1055 ? -8.249 5.958 49.934 1.00 91.12 1055 ARG A N 1
ATOM 8367 C CA . ARG A 1 1055 ? -6.903 5.965 49.327 1.00 91.12 1055 ARG A CA 1
ATOM 8368 C C . ARG A 1 1055 ? -6.608 4.742 48.461 1.00 91.12 1055 ARG A C 1
ATOM 8370 O O . ARG A 1 1055 ? -5.661 4.783 47.677 1.00 91.12 1055 ARG A O 1
ATOM 8377 N N . ASN A 1 1056 ? -7.371 3.659 48.593 1.00 89.00 1056 ASN A N 1
ATOM 8378 C CA . ASN A 1 1056 ? -7.114 2.417 47.879 1.00 89.00 1056 ASN A CA 1
ATOM 8379 C C . ASN A 1 1056 ? -7.829 2.399 46.509 1.00 89.00 1056 ASN A C 1
ATOM 8381 O O . ASN A 1 1056 ? -9.056 2.320 46.452 1.00 89.00 1056 ASN A O 1
ATOM 8385 N N . PRO A 1 1057 ? -7.098 2.422 45.377 1.00 83.88 1057 PRO A N 1
ATOM 8386 C CA . PRO A 1 1057 ? -7.704 2.428 44.044 1.00 83.88 1057 PRO A CA 1
ATOM 8387 C C . PRO A 1 1057 ? -8.331 1.092 43.628 1.00 83.88 1057 PRO A C 1
ATOM 8389 O O . PRO A 1 1057 ? -9.006 1.047 42.607 1.00 83.88 1057 PRO A O 1
ATOM 8392 N N . SER A 1 1058 ? -8.115 0.012 44.388 1.00 87.00 1058 SER A N 1
ATOM 8393 C CA . SER A 1 1058 ? -8.730 -1.296 44.117 1.00 87.00 1058 SER A CA 1
ATOM 8394 C C . SER A 1 1058 ? -10.160 -1.437 44.643 1.00 87.00 1058 SER A C 1
ATOM 8396 O O . SER A 1 1058 ? -10.756 -2.491 44.442 1.00 87.00 1058 SER A O 1
ATOM 8398 N N . PHE A 1 1059 ? -10.684 -0.419 45.336 1.00 90.69 1059 PHE A N 1
ATOM 8399 C CA . PHE A 1 1059 ? -12.063 -0.409 45.808 1.00 90.69 1059 PHE A CA 1
ATOM 8400 C C . PHE A 1 1059 ? -13.022 -0.030 44.678 1.00 90.69 1059 PHE A C 1
ATOM 8402 O O . PHE A 1 1059 ? -12.795 0.953 43.969 1.00 90.69 1059 PHE A O 1
ATOM 8409 N N . ASP A 1 1060 ? -14.120 -0.771 44.571 1.00 90.25 1060 ASP A N 1
ATOM 8410 C CA . ASP A 1 1060 ? -15.268 -0.418 43.752 1.00 90.25 1060 ASP A CA 1
ATOM 8411 C C . ASP A 1 1060 ? -15.929 0.827 44.345 1.00 90.25 1060 ASP A C 1
ATOM 8413 O O . ASP A 1 1060 ? -16.393 0.842 45.490 1.00 90.25 1060 ASP A O 1
ATOM 8417 N N . ARG A 1 1061 ? -15.948 1.898 43.556 1.00 92.69 1061 ARG A N 1
ATOM 8418 C CA . ARG A 1 1061 ? -16.470 3.205 43.954 1.00 92.69 1061 ARG A CA 1
ATOM 8419 C C . ARG A 1 1061 ? -17.845 3.397 43.352 1.00 92.69 1061 ARG A C 1
ATOM 8421 O O . ARG A 1 1061 ? -18.011 3.266 42.138 1.00 92.69 1061 ARG A O 1
ATOM 8428 N N . GLU A 1 1062 ? -18.814 3.761 44.177 1.00 94.31 1062 GLU A N 1
ATOM 8429 C CA . GLU A 1 1062 ? -20.141 4.140 43.706 1.00 94.31 1062 GLU A CA 1
ATOM 8430 C C . GLU A 1 1062 ? -20.550 5.511 44.242 1.00 94.31 1062 GLU A C 1
ATOM 8432 O O . GLU A 1 1062 ? -20.229 5.892 45.366 1.00 94.31 1062 GLU A O 1
ATOM 8437 N N . ILE A 1 1063 ? -21.290 6.249 43.424 1.00 95.94 1063 ILE A N 1
ATOM 8438 C CA . ILE A 1 1063 ? -22.051 7.414 43.849 1.00 95.94 1063 ILE A CA 1
ATOM 8439 C C . ILE A 1 1063 ? -23.522 7.086 43.663 1.00 95.94 1063 ILE A C 1
ATOM 8441 O O . ILE A 1 1063 ? -23.933 6.623 42.597 1.00 95.94 1063 ILE A O 1
ATOM 8445 N N . TRP A 1 1064 ? -24.319 7.302 44.700 1.00 97.25 1064 TRP A N 1
ATOM 8446 C CA . TRP A 1 1064 ? -25.759 7.100 44.653 1.00 97.25 1064 TRP A CA 1
ATOM 8447 C C . TRP A 1 1064 ? -26.460 8.445 44.744 1.00 97.25 1064 TRP A C 1
ATOM 8449 O O . TRP A 1 1064 ? -26.238 9.207 45.679 1.00 97.25 1064 TRP A O 1
ATOM 8459 N N . ILE A 1 1065 ? -27.346 8.716 43.797 1.00 97.06 1065 ILE A N 1
ATOM 8460 C CA . ILE A 1 1065 ? -28.362 9.751 43.934 1.00 97.06 1065 ILE A CA 1
ATOM 8461 C C . ILE A 1 1065 ? -29.598 9.063 44.506 1.00 97.06 1065 ILE A C 1
ATOM 8463 O O . ILE A 1 1065 ? -30.112 8.116 43.911 1.00 97.06 1065 ILE A O 1
ATOM 8467 N N . VAL A 1 1066 ? -30.076 9.518 45.658 1.00 96.62 1066 VAL A N 1
ATOM 8468 C CA . VAL A 1 1066 ? -31.326 9.047 46.267 1.00 96.62 1066 VAL A CA 1
ATOM 8469 C C . VAL A 1 1066 ? -32.322 10.192 46.176 1.00 96.62 1066 VAL A C 1
ATOM 8471 O O . VAL A 1 1066 ? -32.291 11.129 46.970 1.00 96.62 1066 VAL A O 1
ATOM 8474 N N . GLY A 1 1067 ? -33.155 10.163 45.137 1.00 92.88 1067 GLY A N 1
ATOM 8475 C CA . GLY A 1 1067 ? -34.025 11.275 44.777 1.00 92.88 1067 GLY A CA 1
ATOM 8476 C C . GLY A 1 1067 ? -35.505 10.940 44.904 1.00 92.88 1067 GLY A C 1
ATOM 8477 O O . GLY A 1 1067 ? -36.100 10.413 43.962 1.00 92.88 1067 GLY A O 1
ATOM 8478 N N . ALA A 1 1068 ? -36.137 11.320 46.011 1.00 90.50 1068 ALA A N 1
ATOM 8479 C CA . ALA A 1 1068 ? -37.590 11.215 46.138 1.00 90.50 1068 ALA A CA 1
ATOM 8480 C C . ALA A 1 1068 ? -38.284 12.356 45.384 1.00 90.50 1068 ALA A C 1
ATOM 8482 O O . ALA A 1 1068 ? -37.826 13.499 45.406 1.00 90.50 1068 ALA A O 1
ATOM 8483 N N . LYS A 1 1069 ? -39.394 12.068 44.693 1.00 86.94 1069 LYS A N 1
ATOM 8484 C CA . LYS A 1 1069 ? -40.152 13.058 43.892 1.00 86.94 1069 LYS A CA 1
ATOM 8485 C C . LYS A 1 1069 ? -39.281 13.837 42.897 1.00 86.94 1069 LYS A C 1
ATOM 8487 O O . LYS A 1 1069 ? -39.574 14.987 42.572 1.00 86.94 1069 LYS A O 1
ATOM 8492 N N . MET A 1 1070 ? -38.206 13.210 42.423 1.00 88.38 1070 MET A N 1
ATOM 8493 C CA . MET A 1 1070 ? -37.239 13.773 41.475 1.00 88.38 1070 MET A CA 1
ATOM 8494 C C . MET A 1 1070 ? -37.457 13.232 40.067 1.00 88.38 1070 MET A C 1
ATOM 8496 O O . MET A 1 1070 ? -37.489 13.990 39.099 1.00 88.38 1070 MET A O 1
ATOM 8500 N N . ALA A 1 1071 ? -37.652 11.921 39.966 1.00 91.44 1071 ALA A N 1
ATOM 8501 C CA . ALA A 1 1071 ? -38.064 11.228 38.761 1.00 91.44 1071 ALA A CA 1
ATOM 8502 C C . ALA A 1 1071 ? -38.910 10.009 39.135 1.00 91.44 1071 ALA A C 1
ATOM 8504 O O . ALA A 1 1071 ? -38.804 9.501 40.249 1.00 91.44 1071 ALA A O 1
ATOM 8505 N N . ARG A 1 1072 ? -39.735 9.558 38.194 1.00 91.44 1072 ARG A N 1
ATOM 8506 C CA . ARG A 1 1072 ? -40.374 8.244 38.201 1.00 91.44 1072 ARG A CA 1
ATOM 8507 C C . ARG A 1 1072 ? -39.822 7.456 37.036 1.00 91.44 1072 ARG A C 1
ATOM 8509 O O . ARG A 1 1072 ? -39.877 7.936 35.899 1.00 91.44 1072 ARG A O 1
ATOM 8516 N N . ARG A 1 1073 ? -39.302 6.257 37.297 1.00 91.88 1073 ARG A N 1
ATOM 8517 C CA . ARG A 1 1073 ? -38.690 5.430 36.248 1.00 91.88 1073 ARG A CA 1
ATOM 8518 C C . ARG A 1 1073 ? -39.676 5.175 35.109 1.00 91.88 1073 ARG A C 1
ATOM 8520 O O . ARG A 1 1073 ? -39.297 5.318 33.951 1.00 91.88 1073 ARG A O 1
ATOM 8527 N N . GLN A 1 1074 ? -40.936 4.874 35.431 1.00 91.06 1074 GLN A N 1
ATOM 8528 C CA . GLN A 1 1074 ? -41.957 4.608 34.417 1.00 91.06 1074 GLN A CA 1
ATOM 8529 C C . GLN A 1 1074 ? -42.215 5.822 33.515 1.00 91.06 1074 GLN A C 1
ATOM 8531 O O . GLN A 1 1074 ? -42.350 5.663 32.310 1.00 91.06 1074 GLN A O 1
ATOM 8536 N N . ALA A 1 1075 ? -42.181 7.046 34.053 1.00 91.00 1075 ALA A N 1
ATOM 8537 C CA . ALA A 1 1075 ? -42.349 8.253 33.242 1.00 91.00 1075 ALA A CA 1
ATOM 8538 C C . ALA A 1 1075 ? -41.193 8.467 32.246 1.00 91.00 1075 ALA A C 1
ATOM 8540 O O . ALA A 1 1075 ? -41.408 9.009 31.162 1.00 91.00 1075 ALA A O 1
ATOM 8541 N N . LEU A 1 1076 ? -39.973 8.038 32.594 1.00 92.25 1076 LEU A N 1
ATOM 8542 C CA . LEU A 1 1076 ? -38.828 8.054 31.678 1.00 92.25 1076 LEU A CA 1
ATOM 8543 C C . LEU A 1 1076 ? -38.964 6.978 30.592 1.00 92.25 1076 LEU A C 1
ATOM 8545 O O . LEU A 1 1076 ? -38.678 7.260 29.431 1.00 92.25 1076 LEU A O 1
ATOM 8549 N N . VAL A 1 1077 ? -39.433 5.777 30.954 1.00 91.44 1077 VAL A N 1
ATOM 8550 C CA . VAL A 1 1077 ? -39.725 4.686 30.005 1.00 91.44 1077 VAL A CA 1
ATOM 8551 C C . VAL A 1 1077 ? -40.801 5.122 29.009 1.00 91.44 1077 VAL A C 1
ATOM 8553 O O . VAL A 1 1077 ? -40.528 5.166 27.812 1.00 91.44 1077 VAL A O 1
ATOM 8556 N N . ASP A 1 1078 ? -41.962 5.557 29.507 1.00 90.75 1078 ASP A N 1
ATOM 8557 C CA . ASP A 1 1078 ? -43.087 6.033 28.694 1.00 90.75 1078 ASP A CA 1
ATOM 8558 C C . ASP A 1 1078 ? -42.690 7.221 27.805 1.00 90.75 1078 ASP A C 1
ATOM 8560 O O . ASP A 1 1078 ? -43.220 7.401 26.708 1.00 90.75 1078 ASP A O 1
ATOM 8564 N N . GLY A 1 1079 ? -41.780 8.071 28.294 1.00 89.94 1079 GLY A N 1
ATOM 8565 C CA . GLY A 1 1079 ? -41.242 9.201 27.547 1.00 89.94 1079 GLY A CA 1
ATOM 8566 C C . GLY A 1 1079 ? -40.344 8.772 26.386 1.00 89.94 1079 GLY A C 1
ATOM 8567 O O . GLY A 1 1079 ? -40.434 9.358 25.308 1.00 89.94 1079 GLY A O 1
ATOM 8568 N N . LEU A 1 1080 ? -39.505 7.753 26.588 1.00 89.69 1080 LEU A N 1
ATOM 8569 C CA . LEU A 1 1080 ? -38.629 7.201 25.551 1.00 89.69 1080 LEU A CA 1
ATOM 8570 C C . LEU A 1 1080 ? -39.405 6.444 24.464 1.00 89.69 1080 LEU A C 1
ATOM 8572 O O . LEU A 1 1080 ? -38.984 6.475 23.309 1.00 89.69 1080 LEU A O 1
ATOM 8576 N N . ASP A 1 1081 ? -40.555 5.856 24.804 1.00 88.88 1081 ASP A N 1
ATOM 8577 C CA . ASP A 1 1081 ? -41.440 5.158 23.857 1.00 88.88 1081 ASP A CA 1
ATOM 8578 C C . ASP A 1 1081 ? -42.243 6.109 22.944 1.00 88.88 1081 ASP A C 1
ATOM 8580 O O . ASP A 1 1081 ? -42.851 5.681 21.963 1.00 88.88 1081 ASP A O 1
ATOM 8584 N N . ARG A 1 1082 ? -42.257 7.419 23.234 1.00 86.12 1082 ARG A N 1
ATOM 8585 C CA . ARG A 1 1082 ? -43.014 8.429 22.474 1.00 86.12 1082 ARG A CA 1
ATOM 8586 C C . ARG A 1 1082 ? -42.082 9.315 21.650 1.00 86.12 1082 ARG A C 1
ATOM 8588 O O . ARG A 1 1082 ? -41.528 10.284 22.169 1.00 86.12 1082 ARG A O 1
ATOM 8595 N N . GLN A 1 1083 ? -41.952 9.026 20.356 1.00 81.56 1083 GLN A N 1
ATOM 8596 C CA . GLN A 1 1083 ? -41.228 9.894 19.421 1.00 81.56 1083 GLN A CA 1
ATOM 8597 C C . GLN A 1 1083 ? -42.152 10.919 18.725 1.00 81.56 1083 GLN A C 1
ATOM 8599 O O . GLN A 1 1083 ? -43.289 10.576 18.393 1.00 81.56 1083 GLN A O 1
ATOM 8604 N N . PRO A 1 1084 ? -41.689 12.167 18.478 1.00 84.69 1084 PRO A N 1
ATOM 8605 C CA . PRO A 1 1084 ? -40.380 12.718 18.852 1.00 84.69 1084 PRO A CA 1
ATOM 8606 C C . PRO A 1 1084 ? -40.273 13.038 20.355 1.00 84.69 1084 PRO A C 1
ATOM 8608 O O . PRO A 1 1084 ? -41.243 13.455 20.989 1.00 84.69 1084 PRO A O 1
ATOM 8611 N N . TRP A 1 1085 ? -39.072 12.889 20.927 1.00 88.62 1085 TRP A N 1
ATOM 8612 C CA . TRP A 1 1085 ? -38.863 13.090 22.365 1.00 88.62 1085 TRP A CA 1
ATOM 8613 C C . TRP A 1 1085 ? -39.001 14.566 22.792 1.00 88.62 1085 TRP A C 1
ATOM 8615 O O . TRP A 1 1085 ? -38.344 15.448 22.219 1.00 88.62 1085 TRP A O 1
ATOM 8625 N N . PRO A 1 1086 ? -39.760 14.867 23.865 1.00 88.75 1086 PRO A N 1
ATOM 8626 C CA . PRO A 1 1086 ? -39.887 16.227 24.386 1.00 88.75 1086 PRO A CA 1
ATOM 8627 C C . PRO A 1 1086 ? -38.540 16.831 24.815 1.00 88.75 1086 PRO A C 1
ATOM 8629 O O . PRO A 1 1086 ? -37.730 16.160 25.454 1.00 88.75 1086 PRO A O 1
ATOM 8632 N N . ASN A 1 1087 ? -38.322 18.132 24.575 1.00 87.94 1087 ASN A N 1
ATOM 8633 C CA . ASN A 1 1087 ? -37.073 18.837 24.938 1.00 87.94 1087 ASN A CA 1
ATOM 8634 C C . ASN A 1 1087 ? -36.658 18.618 26.397 1.00 87.94 1087 ASN A C 1
ATOM 8636 O O . ASN A 1 1087 ? -35.482 18.435 26.695 1.00 87.94 1087 ASN A O 1
ATOM 8640 N N . ARG A 1 1088 ? -37.631 18.605 27.312 1.00 88.81 1088 ARG A N 1
ATOM 8641 C CA . ARG A 1 1088 ? -37.377 18.433 28.745 1.00 88.81 1088 ARG A CA 1
ATOM 8642 C C . ARG A 1 1088 ? -36.876 17.026 29.089 1.00 88.81 1088 ARG A C 1
ATOM 8644 O O . ARG A 1 1088 ? -36.065 16.891 29.996 1.00 88.81 1088 ARG A O 1
ATOM 8651 N N . LEU A 1 1089 ? -37.349 15.999 28.371 1.00 91.31 1089 LEU A N 1
ATOM 8652 C CA . LEU A 1 1089 ? -36.834 14.632 28.505 1.00 91.31 1089 LEU A CA 1
ATOM 8653 C C . LEU A 1 1089 ? -35.400 14.563 27.978 1.00 91.31 1089 LEU A C 1
ATOM 8655 O O . LEU A 1 1089 ? -34.526 14.048 28.665 1.00 91.31 1089 LEU A O 1
ATOM 8659 N N . ARG A 1 1090 ? -35.145 15.169 26.810 1.00 90.50 1090 ARG A N 1
ATOM 8660 C CA . ARG A 1 1090 ? -33.799 15.242 26.223 1.00 90.50 1090 ARG A CA 1
ATOM 8661 C C . ARG A 1 1090 ? -32.794 15.902 27.168 1.00 90.50 1090 ARG A C 1
ATOM 8663 O O . ARG A 1 1090 ? -31.718 15.363 27.378 1.00 90.50 1090 ARG A O 1
ATOM 8670 N N . GLN A 1 1091 ? -33.164 17.023 27.791 1.00 91.00 1091 GLN A N 1
ATOM 8671 C CA . GLN A 1 1091 ? -32.331 17.700 28.794 1.00 91.00 1091 GLN A CA 1
ATOM 8672 C C . GLN A 1 1091 ? -32.041 16.817 30.014 1.00 91.00 1091 GLN A C 1
ATOM 8674 O O . GLN A 1 1091 ? -30.911 16.798 30.495 1.00 91.00 1091 GLN A O 1
ATOM 8679 N N . PHE A 1 1092 ? -33.050 16.093 30.509 1.00 92.56 1092 PHE A N 1
ATOM 8680 C CA . PHE A 1 1092 ? -32.889 15.179 31.638 1.00 92.56 1092 PHE A CA 1
ATOM 8681 C C . PHE A 1 1092 ? -31.908 14.048 31.302 1.00 92.56 1092 PHE A C 1
ATOM 8683 O O . PHE A 1 1092 ? -30.935 13.845 32.025 1.00 92.56 1092 PHE A O 1
ATOM 8690 N N . LEU A 1 1093 ? -32.151 13.349 30.189 1.00 91.44 1093 LEU A N 1
ATOM 8691 C CA . LEU A 1 1093 ? -31.355 12.200 29.763 1.00 91.44 1093 LEU A CA 1
ATOM 8692 C C . LEU A 1 1093 ? -29.926 12.605 29.411 1.00 91.44 1093 LEU A C 1
ATOM 8694 O O . LEU A 1 1093 ? -29.000 11.958 29.876 1.00 91.44 1093 LEU A O 1
ATOM 8698 N N . MET A 1 1094 ? -29.732 13.715 28.695 1.00 90.88 1094 MET A N 1
ATOM 8699 C CA . MET A 1 1094 ? -28.396 14.214 28.357 1.00 90.88 1094 MET A CA 1
ATOM 8700 C C . MET A 1 1094 ? -27.582 14.576 29.603 1.00 90.88 1094 MET A C 1
ATOM 8702 O O . MET A 1 1094 ? -26.395 14.278 29.684 1.00 90.88 1094 MET A O 1
ATOM 8706 N N . HIS A 1 1095 ? -28.211 15.208 30.601 1.00 92.31 1095 HIS A N 1
ATOM 8707 C CA . HIS A 1 1095 ? -27.520 15.524 31.848 1.00 92.31 1095 HIS A CA 1
ATOM 8708 C C . HIS A 1 1095 ? -27.169 14.257 32.640 1.00 92.31 1095 HIS A C 1
ATOM 8710 O O . HIS A 1 1095 ? -26.057 14.141 33.149 1.00 92.31 1095 HIS A O 1
ATOM 8716 N N . TRP A 1 1096 ? -28.091 13.294 32.706 1.00 92.12 1096 TRP A N 1
ATOM 8717 C CA . TRP A 1 1096 ? -27.857 11.987 33.319 1.00 92.12 1096 TRP A CA 1
ATOM 8718 C C . TRP A 1 1096 ? -26.707 11.222 32.645 1.00 92.12 1096 TRP A C 1
ATOM 8720 O O . TRP A 1 1096 ? -25.806 10.739 33.327 1.00 92.12 1096 TRP A O 1
ATOM 8730 N N . ASP A 1 1097 ? -26.690 11.176 31.317 1.00 88.69 1097 ASP A N 1
ATOM 8731 C CA . ASP A 1 1097 ? -25.670 10.496 30.514 1.00 88.69 1097 ASP A CA 1
ATOM 8732 C C . ASP A 1 1097 ? -24.284 11.154 30.653 1.00 88.69 1097 ASP A C 1
ATOM 8734 O O . ASP A 1 1097 ? -23.267 10.488 30.864 1.00 88.69 1097 ASP A O 1
ATOM 8738 N N . ALA A 1 1098 ? -24.241 12.492 30.680 1.00 90.19 1098 ALA A N 1
ATOM 8739 C CA . ALA A 1 1098 ? -23.017 13.245 30.950 1.00 90.19 1098 ALA A CA 1
ATOM 8740 C C . ALA A 1 1098 ? -22.450 12.960 32.353 1.00 90.19 1098 ALA A C 1
ATOM 8742 O O . ALA A 1 1098 ? -21.234 12.826 32.515 1.00 90.19 1098 ALA A O 1
ATOM 8743 N N . MET A 1 1099 ? -23.310 12.834 33.372 1.00 92.00 1099 MET A N 1
ATOM 8744 C CA . MET A 1 1099 ? -22.870 12.447 34.715 1.00 92.00 1099 MET A CA 1
ATOM 8745 C C . MET A 1 1099 ? -22.336 11.015 34.749 1.00 92.00 1099 MET A C 1
ATOM 8747 O O . MET A 1 1099 ? -21.284 10.785 35.344 1.00 92.00 1099 MET A O 1
ATOM 8751 N N . GLN A 1 1100 ? -23.013 10.068 34.089 1.00 88.81 1100 GLN A N 1
ATOM 8752 C CA . GLN A 1 1100 ? -22.528 8.691 33.968 1.00 88.81 1100 GLN A CA 1
ATOM 8753 C C . GLN A 1 1100 ? -21.145 8.650 33.309 1.00 88.81 1100 GLN A C 1
ATOM 8755 O O . GLN A 1 1100 ? -20.231 8.042 33.865 1.00 88.81 1100 GLN A O 1
ATOM 8760 N N . THR A 1 1101 ? -20.960 9.372 32.199 1.00 88.44 1101 THR A N 1
ATOM 8761 C CA . THR A 1 1101 ? -19.666 9.496 31.508 1.00 88.44 1101 THR A CA 1
ATOM 8762 C C . THR A 1 1101 ? -18.586 10.053 32.443 1.00 88.44 1101 THR A C 1
ATOM 8764 O O . THR A 1 1101 ? -17.495 9.490 32.544 1.00 88.44 1101 THR A O 1
ATOM 8767 N N . ALA A 1 1102 ? -18.874 11.135 33.176 1.00 90.25 1102 ALA A N 1
ATOM 8768 C CA . ALA A 1 1102 ? -17.916 11.754 34.093 1.00 90.25 1102 ALA A CA 1
ATOM 8769 C C . ALA A 1 1102 ? -17.531 10.832 35.264 1.00 90.25 1102 ALA A C 1
ATOM 8771 O O . ALA A 1 1102 ? -16.344 10.675 35.563 1.00 90.25 1102 ALA A O 1
ATOM 8772 N N . CYS A 1 1103 ? -18.514 10.190 35.903 1.00 89.94 1103 CYS A N 1
ATOM 8773 C CA . CYS A 1 1103 ? -18.277 9.228 36.977 1.00 89.94 1103 CYS A CA 1
ATOM 8774 C C . CYS A 1 1103 ? -17.467 8.029 36.477 1.00 89.94 1103 CYS A C 1
ATOM 8776 O O . CYS A 1 1103 ? -16.489 7.627 37.113 1.00 89.94 1103 CYS A O 1
ATOM 8778 N N . ALA A 1 1104 ? -17.814 7.490 35.313 1.00 84.38 1104 ALA A N 1
ATOM 8779 C CA . ALA A 1 1104 ? -17.187 6.286 34.809 1.00 84.38 1104 ALA A CA 1
ATOM 8780 C C . ALA A 1 1104 ? -15.761 6.522 34.284 1.00 84.38 1104 ALA A C 1
ATOM 8782 O O . ALA A 1 1104 ? -14.874 5.716 34.570 1.00 84.38 1104 ALA A O 1
ATOM 8783 N N . ARG A 1 1105 ? -15.479 7.675 33.654 1.00 85.81 1105 ARG A N 1
ATOM 8784 C CA . ARG A 1 1105 ? -14.096 8.118 33.368 1.00 85.81 1105 ARG A CA 1
ATOM 8785 C C . ARG A 1 1105 ? -13.261 8.306 34.642 1.00 85.81 1105 ARG A C 1
ATOM 8787 O O . ARG A 1 1105 ? -12.041 8.171 34.598 1.00 85.81 1105 ARG A O 1
ATOM 8794 N N . ALA A 1 1106 ? -13.905 8.563 35.780 1.00 87.12 1106 ALA A N 1
ATOM 8795 C CA . ALA A 1 1106 ? -13.289 8.596 37.107 1.00 87.12 1106 ALA A CA 1
ATOM 8796 C C . ALA A 1 1106 ? -13.299 7.226 37.833 1.00 87.12 1106 ALA A C 1
ATOM 8798 O O . ALA A 1 1106 ? -13.064 7.167 39.044 1.00 87.12 1106 ALA A O 1
ATOM 8799 N N . ASN A 1 1107 ? -13.569 6.129 37.111 1.00 84.88 1107 ASN A N 1
ATOM 8800 C CA . ASN A 1 1107 ? -13.675 4.757 37.619 1.00 84.88 1107 ASN A CA 1
ATOM 8801 C C . ASN A 1 1107 ? -14.657 4.620 38.799 1.00 84.88 1107 ASN A C 1
ATOM 8803 O O . ASN A 1 1107 ? -14.358 3.984 39.809 1.00 84.88 1107 ASN A O 1
ATOM 8807 N N . THR A 1 1108 ? -15.805 5.295 38.699 1.00 89.50 1108 THR A N 1
ATOM 8808 C CA . THR A 1 1108 ? -16.860 5.332 39.719 1.00 89.50 1108 THR A CA 1
ATOM 8809 C C . THR A 1 1108 ? -18.214 5.059 39.063 1.00 89.50 1108 THR A C 1
ATOM 8811 O O . THR A 1 1108 ? -18.552 5.679 38.058 1.00 89.50 1108 THR A O 1
ATOM 8814 N N . ARG A 1 1109 ? -19.016 4.141 39.612 1.00 90.88 1109 ARG A N 1
ATOM 8815 C CA . ARG A 1 1109 ? -20.369 3.854 39.101 1.00 90.88 1109 ARG A CA 1
ATOM 8816 C C . ARG A 1 1109 ? -21.382 4.841 39.673 1.00 90.88 1109 ARG A C 1
ATOM 8818 O O . ARG A 1 1109 ? -21.378 5.087 40.874 1.00 90.88 1109 ARG A O 1
ATOM 8825 N N . LEU A 1 1110 ? -22.279 5.358 38.840 1.00 93.75 1110 LEU A N 1
ATOM 8826 C CA . LEU A 1 1110 ? -23.377 6.225 39.269 1.00 93.75 1110 LEU A CA 1
ATOM 8827 C C . LEU A 1 1110 ? -24.684 5.427 39.299 1.00 93.75 1110 LEU A C 1
ATOM 8829 O O . LEU A 1 1110 ? -25.019 4.771 38.319 1.00 93.75 1110 LEU A O 1
ATOM 8833 N N . ARG A 1 1111 ? -25.429 5.489 40.404 1.00 95.44 1111 ARG A N 1
ATOM 8834 C CA . ARG A 1 1111 ? -26.773 4.899 40.529 1.00 95.44 1111 ARG A CA 1
ATOM 8835 C C . ARG A 1 1111 ? -27.779 5.964 40.924 1.00 95.44 1111 ARG A C 1
ATOM 8837 O O . ARG A 1 1111 ? -27.449 6.849 41.709 1.00 95.44 1111 ARG A O 1
ATOM 8844 N N . PHE A 1 1112 ? -29.007 5.858 40.432 1.00 96.19 1112 PHE A N 1
ATOM 8845 C CA . PHE A 1 1112 ? -30.085 6.768 40.797 1.00 96.19 1112 PHE A CA 1
ATOM 8846 C C . PHE A 1 1112 ? -31.303 5.998 41.301 1.00 96.19 1112 PHE A C 1
ATOM 8848 O O . PHE A 1 1112 ? -32.009 5.363 40.527 1.00 96.19 1112 PHE A O 1
ATOM 8855 N N . TYR A 1 1113 ? -31.563 6.072 42.602 1.00 96.81 1113 TYR A N 1
ATOM 8856 C CA . TYR A 1 1113 ? -32.769 5.534 43.224 1.00 96.81 1113 TYR A CA 1
ATOM 8857 C C . TYR A 1 1113 ? -33.843 6.623 43.238 1.00 96.81 1113 TYR A C 1
ATOM 8859 O O . TYR A 1 1113 ? -33.610 7.722 43.748 1.00 96.81 1113 TYR A O 1
ATOM 8867 N N . CYS A 1 1114 ? -35.000 6.342 42.647 1.00 94.25 1114 CYS A N 1
ATOM 8868 C CA . CYS A 1 1114 ? -36.081 7.302 42.466 1.00 94.25 1114 CYS A CA 1
ATOM 8869 C C . CYS A 1 1114 ? -37.435 6.729 42.902 1.00 94.25 1114 CYS A C 1
ATOM 8871 O O . CYS A 1 1114 ? -37.585 5.518 43.047 1.00 94.25 1114 CYS A O 1
ATOM 8873 N N . SER A 1 1115 ? -38.427 7.603 43.083 1.00 90.31 1115 SER A N 1
ATOM 8874 C CA . SER A 1 1115 ? -39.827 7.216 43.321 1.00 90.31 1115 SER A CA 1
ATOM 8875 C C . SER A 1 1115 ? -40.361 6.270 42.232 1.00 90.31 1115 SER A C 1
ATOM 8877 O O . SER A 1 1115 ? -39.864 6.294 41.096 1.00 90.31 1115 SER A O 1
ATOM 8879 N N . SER A 1 1116 ? -41.363 5.455 42.583 1.00 84.50 1116 SER A N 1
ATOM 8880 C CA . SER A 1 1116 ? -41.981 4.453 41.695 1.00 84.50 1116 SER A CA 1
ATOM 8881 C C . SER A 1 1116 ? -42.557 5.055 40.419 1.00 84.50 1116 SER A C 1
ATOM 8883 O O . SER A 1 1116 ? -43.296 6.069 40.504 1.00 84.50 1116 SER A O 1
#

Sequence (1116 aa):
MKLKELISDKRSSISGQGIDKTAYSQTLRHLQSYSFWEGSEDKPRLWEHQKAAIATIVAYLHGDKQIPERPEQTEAALLKLPTGTGKSGIIAILARCLPKVRRVLVLTPRTALTEQLLADIRYRFWSHLGYDVNGSTLFTAEADVFGTTLENVYVEQFLPKNVGMVMQHLGDRATDRAILVGTHQALGGIRKTAHDPDNVGSEVAAALLAHIRDQFDLVIVDEGHYEPAISWSRGVREFNLPTLLLSATPYRNDYKSFRVRGRYLFNFPYRQAVEERIIRPADIIAPEGDAELIAREAAIPQFVGIMHRELTERLREAERWFLNGDAPKVMVRGDDLETLTLLQTEINRVFDTQAVVIHDRAKKTKQNGDMFTCVASALRSRPDAQFWIHQNKLMEGIDDPSFVAVAIFDLMGNARQLVQQIGRATRYSRGEDGATQRGWILSTPANAERIRTTWQRYQGYEEYAARNTAHIVTNEVTLPDRLLEYMAEYQYINGEFRGRFEFEHPLAAGDIQIPRTAAVLRTAAPLPDIRVFATMIEEAIMDRDRFKITPIKDMPDGSLGFSYYAWRNSPYLIDRFFSEWKLGIFLAVQQGELVFMHDTEGLVVDMEDLSLKRVGRSVMEKAFPEDDDKSSRLSRMSFSSLDMSQHAIRAMALRTRSFADAFTDLLDPSLVPATAAGFVNGTARYVGFNRSRLRDATERYVSVADYVTWTTEIAAELADANRKRSHVFDRYAALVEDIDDEEAQPVSILLDPSLDDMRDDEAGGAAWALLEDIDYFDLCAEVDGETGEFVIQIGDEEVPCSVEFISETRKYRIASTKLDELAPAPEGDDRRQALTLVQRLNKGQAFRILTQRDGVVYSEGSFYEPKLQWVQDGETKPVLEYIHACATLDAVVSEKGDNEYADNKENWYKQSIFGIFSSVCEGLLADNGIEEDKLTAAIEAIPVWLCDDDAREAADFIGFDPENRKIVLVHAKVGNVGQGGTGYHVGGLQDVGRQALASLGFISRGQPSTVWTPERWQTDVQANQVTLNGRSRIFRNPEDLTAVQLNDLLHACCRNPSFDREIWIVGAKMARRQALVDGLDRQPWPNRLRQFLMHWDAMQTACARANTRLRFYCSS

Radius of gyration: 41.35 Å; Cα contacts (8 Å, |Δi|>4): 2117; chains: 1; bounding box: 91×67×127 Å